Protein AF-0000000080636270 (afdb_homodimer)

Organism: Winmispira thermophila (strain ATCC 700085 / DSM 6578 / Z-1203) (NCBI:txid869211)

Radius of gyration: 31.7 Å; Cα contacts (8 Å, |Δi|>4): 1590; chains: 2; bounding box: 96×76×63 Å

Nearest PDB structures (foldseek):
  3a2k-assembly2_B  TM=5.995E-01  e=3.990E-30  Geobacillus kaustophilus
  2e89-assembly2_C  TM=8.353E-01  e=2.641E-21  Aquifex aeolicus
  1ni5-assembly1_A-2  TM=5.817E-01  e=5.070E-25  Escherichia coli
  6scy-assembly1_A  TM=7.954E-01  e=8.896E-12  Methanococcus maripaludis S2
  6scy-assembly1_B  TM=7.743E-01  e=2.478E-11  Methanococcus maripaludis S2

Structure (mmCIF, N/CA/C/O backbone):
data_AF-0000000080636270-model_v1
#
loop_
_entity.id
_entity.type
_entity.pdbx_description
1 polymer 'tRNA(Ile)-lysidine synthase'
#
loop_
_atom_site.group_PDB
_atom_site.id
_atom_site.type_symbol
_atom_site.label_atom_id
_atom_site.label_alt_id
_atom_site.label_comp_id
_atom_site.label_asym_id
_atom_site.label_entity_id
_atom_site.label_seq_id
_atom_site.pdbx_PDB_ins_code
_atom_site.Cartn_x
_atom_site.Cartn_y
_atom_site.Cartn_z
_atom_site.occupancy
_atom_site.B_iso_or_equiv
_atom_site.auth_seq_id
_atom_site.auth_comp_id
_atom_site.auth_asym_id
_atom_site.auth_atom_id
_atom_site.pdbx_PDB_model_num
ATOM 1 N N . MET A 1 1 ? 24.234 -8.148 -12.688 1 88.94 1 MET A N 1
ATOM 2 C CA . MET A 1 1 ? 23.109 -9.062 -12.578 1 88.94 1 MET A CA 1
ATOM 3 C C . MET A 1 1 ? 23.578 -10.453 -12.148 1 88.94 1 MET A C 1
ATOM 5 O O . MET A 1 1 ? 23.016 -11.031 -11.211 1 88.94 1 MET A O 1
ATOM 9 N N . LEU A 1 2 ? 24.672 -10.891 -12.711 1 91.38 2 LEU A N 1
ATOM 10 C CA . LEU A 1 2 ? 25.188 -12.227 -12.398 1 91.38 2 LEU A CA 1
ATOM 11 C C . LEU A 1 2 ? 25.562 -12.328 -10.93 1 91.38 2 LEU A C 1
ATOM 13 O O . LEU A 1 2 ? 25.312 -13.359 -10.297 1 91.38 2 LEU A O 1
ATOM 17 N N . GLU A 1 3 ? 26.094 -11.281 -10.414 1 89.56 3 GLU A N 1
ATOM 18 C CA . GLU A 1 3 ? 26.484 -11.25 -9.008 1 89.56 3 GLU A CA 1
ATOM 19 C C . GLU A 1 3 ? 25.25 -11.344 -8.102 1 89.56 3 GLU A C 1
ATOM 21 O O . GLU A 1 3 ? 25.281 -11.992 -7.055 1 89.56 3 GLU A O 1
ATOM 26 N N . LYS A 1 4 ? 24.266 -10.688 -8.508 1 91 4 LYS A N 1
ATOM 27 C CA . LYS A 1 4 ? 23.031 -10.727 -7.742 1 91 4 LYS A CA 1
ATOM 28 C C . LYS A 1 4 ? 22.438 -12.133 -7.723 1 91 4 LYS A C 1
ATOM 30 O O . LYS A 1 4 ? 21.969 -12.602 -6.684 1 91 4 LYS A O 1
ATOM 35 N N . VAL A 1 5 ? 22.484 -12.766 -8.844 1 93.5 5 VAL A N 1
ATOM 36 C CA . VAL A 1 5 ? 21.984 -14.133 -8.945 1 93.5 5 VAL A CA 1
ATOM 37 C C . VAL A 1 5 ? 22.844 -15.07 -8.102 1 93.5 5 VAL A C 1
ATOM 39 O O . VAL A 1 5 ? 22.328 -15.938 -7.398 1 93.5 5 VAL A O 1
ATOM 42 N N . TYR A 1 6 ? 24.125 -14.844 -8.156 1 91.62 6 TYR A N 1
ATOM 43 C CA . TYR A 1 6 ? 25.062 -15.656 -7.371 1 91.62 6 TYR A CA 1
ATOM 44 C C . TYR A 1 6 ? 24.797 -15.492 -5.879 1 91.62 6 TYR A C 1
ATOM 46 O O . TYR A 1 6 ? 24.734 -16.469 -5.141 1 91.62 6 TYR A O 1
ATOM 54 N N . THR A 1 7 ? 24.672 -14.25 -5.48 1 87.75 7 THR A N 1
ATOM 55 C CA . THR A 1 7 ? 24.422 -13.945 -4.074 1 87.75 7 THR A CA 1
ATOM 56 C C . THR A 1 7 ? 23.109 -14.555 -3.611 1 87.75 7 THR A C 1
ATOM 58 O O . THR A 1 7 ? 23 -15.016 -2.471 1 87.75 7 THR A O 1
ATOM 61 N N . PHE A 1 8 ? 22.125 -14.523 -4.453 1 90.19 8 PHE A N 1
ATOM 62 C CA . PHE A 1 8 ? 20.828 -15.125 -4.156 1 90.19 8 PHE A CA 1
ATOM 63 C C . PHE A 1 8 ? 20.984 -16.594 -3.801 1 90.19 8 PHE A C 1
ATOM 65 O O . PHE A 1 8 ? 20.484 -17.047 -2.775 1 90.19 8 PHE A O 1
ATOM 72 N N . PHE A 1 9 ? 21.688 -17.344 -4.551 1 90.12 9 PHE A N 1
ATOM 73 C CA . PHE A 1 9 ? 21.812 -18.781 -4.371 1 90.12 9 PHE A CA 1
ATOM 74 C C . PHE A 1 9 ? 22.75 -19.109 -3.213 1 90.12 9 PHE A C 1
ATOM 76 O O . PHE A 1 9 ? 22.578 -20.125 -2.545 1 90.12 9 PHE A O 1
ATOM 83 N N . LYS A 1 10 ? 23.672 -18.25 -2.967 1 84.94 10 LYS A N 1
ATOM 84 C CA . LYS A 1 10 ? 24.578 -18.453 -1.851 1 84.94 10 LYS A CA 1
ATOM 85 C C . LYS A 1 10 ? 23.859 -18.312 -0.513 1 84.94 10 LYS A C 1
ATOM 87 O O . LYS A 1 10 ? 24.234 -18.953 0.47 1 84.94 10 LYS A O 1
ATOM 92 N N . GLY A 1 11 ? 22.844 -17.5 -0.521 1 78.38 11 GLY A N 1
ATOM 93 C CA . GLY A 1 11 ? 22.078 -17.281 0.689 1 78.38 11 GLY A CA 1
ATOM 94 C C . GLY A 1 11 ? 21.109 -18.422 0.978 1 78.38 11 GLY A C 1
ATOM 95 O O . GLY A 1 11 ? 20.531 -18.484 2.064 1 78.38 11 GLY A O 1
ATOM 96 N N . PHE A 1 12 ? 21.062 -19.312 0.054 1 76.06 12 PHE A N 1
ATOM 97 C CA . PHE A 1 12 ? 20.109 -20.422 0.18 1 76.06 12 PHE A CA 1
ATOM 98 C C . PHE A 1 12 ? 20.859 -21.75 0.339 1 76.06 12 PHE A C 1
ATOM 100 O O . PHE A 1 12 ? 21.391 -22.281 -0.633 1 76.06 12 PHE A O 1
ATOM 107 N N . ASP A 1 13 ? 21.094 -22.234 1.457 1 66.44 13 ASP A N 1
ATOM 108 C CA . ASP A 1 13 ? 21.938 -23.375 1.782 1 66.44 13 ASP A CA 1
ATOM 109 C C . ASP A 1 13 ? 21.438 -24.641 1.106 1 66.44 13 ASP A C 1
ATOM 111 O O . ASP A 1 13 ? 22.219 -25.531 0.752 1 66.44 13 ASP A O 1
ATOM 115 N N . HIS A 1 14 ? 20.297 -24.75 0.669 1 73.75 14 HIS A N 1
ATOM 116 C CA . HIS A 1 14 ? 19.75 -26.062 0.293 1 73.75 14 HIS A CA 1
ATOM 117 C C . HIS A 1 14 ? 19.766 -26.25 -1.221 1 73.75 14 HIS A C 1
ATOM 119 O O . HIS A 1 14 ? 19.266 -27.25 -1.732 1 73.75 14 HIS A O 1
ATOM 125 N N . VAL A 1 15 ? 20.5 -25.422 -1.878 1 78.69 15 VAL A N 1
ATOM 126 C CA . VAL A 1 15 ? 20.359 -25.516 -3.326 1 78.69 15 VAL A CA 1
ATOM 127 C C . VAL A 1 15 ? 21.594 -26.188 -3.93 1 78.69 15 VAL A C 1
ATOM 129 O O . VAL A 1 15 ? 21.578 -26.609 -5.086 1 78.69 15 VAL A O 1
ATOM 132 N N . GLU A 1 16 ? 22.641 -26.391 -3.17 1 82.88 16 GLU A N 1
ATOM 133 C CA . GLU A 1 16 ? 23.844 -27.016 -3.715 1 82.88 16 GLU A CA 1
ATOM 134 C C . GLU A 1 16 ? 23.562 -28.453 -4.141 1 82.88 16 GLU A C 1
ATOM 136 O O . GLU A 1 16 ? 23.016 -29.25 -3.365 1 82.88 16 GLU A O 1
ATOM 141 N N . GLY A 1 17 ? 23.906 -28.734 -5.312 1 87.5 17 GLY A N 1
ATOM 142 C CA . GLY A 1 17 ? 23.703 -30.078 -5.852 1 87.5 17 GLY A CA 1
ATOM 143 C C . GLY A 1 17 ? 22.281 -30.328 -6.324 1 87.5 17 GLY A C 1
ATOM 144 O O . GLY A 1 17 ? 21.953 -31.438 -6.746 1 87.5 17 GLY A O 1
ATOM 145 N N . ALA A 1 18 ? 21.5 -29.359 -6.375 1 93.88 18 ALA A N 1
ATOM 146 C CA . ALA A 1 18 ? 20.078 -29.5 -6.703 1 93.88 18 ALA A CA 1
ATOM 147 C C . ALA A 1 18 ? 19.859 -29.469 -8.211 1 93.88 18 ALA A C 1
ATOM 149 O O . ALA A 1 18 ? 20.703 -28.969 -8.961 1 93.88 18 ALA A O 1
ATOM 150 N N . VAL A 1 19 ? 18.828 -30.109 -8.609 1 97.12 19 VAL A N 1
ATOM 151 C CA . VAL A 1 19 ? 18.344 -29.984 -9.977 1 97.12 19 VAL A CA 1
ATOM 152 C C . VAL A 1 19 ? 17.328 -28.844 -10.07 1 97.12 19 VAL A C 1
ATOM 154 O O . VAL A 1 19 ? 16.281 -28.875 -9.406 1 97.12 19 VAL A O 1
ATOM 157 N N . VAL A 1 20 ? 17.672 -27.891 -10.867 1 97.56 20 VAL A N 1
ATOM 158 C CA . VAL A 1 20 ? 16.812 -26.703 -10.977 1 97.56 20 VAL A CA 1
ATOM 159 C C . VAL A 1 20 ? 16.125 -26.688 -12.344 1 97.56 20 VAL A C 1
ATOM 161 O O . VAL A 1 20 ? 16.797 -26.688 -13.383 1 97.56 20 VAL A O 1
ATOM 164 N N . LEU A 1 21 ? 14.82 -26.719 -12.312 1 98.38 21 LEU A N 1
ATOM 165 C CA . LEU A 1 21 ? 14.023 -26.484 -13.516 1 98.38 21 LEU A CA 1
ATOM 166 C C . LEU A 1 21 ? 13.914 -25 -13.828 1 98.38 21 LEU A C 1
ATOM 168 O O . LEU A 1 21 ? 13.344 -24.234 -13.047 1 98.38 21 LEU A O 1
ATOM 172 N N . VAL A 1 22 ? 14.406 -24.562 -14.961 1 98.38 22 VAL A N 1
ATOM 173 C CA . VAL A 1 22 ? 14.383 -23.156 -15.32 1 98.38 22 VAL A CA 1
ATOM 174 C C . VAL A 1 22 ? 13.234 -22.891 -16.281 1 98.38 22 VAL A C 1
ATOM 176 O O . VAL A 1 22 ? 13.25 -23.344 -17.422 1 98.38 22 VAL A O 1
ATOM 179 N N . ALA A 1 23 ? 12.281 -22.141 -15.805 1 97.88 23 ALA A N 1
ATOM 180 C CA . ALA A 1 23 ? 11.172 -21.766 -16.688 1 97.88 23 ALA A CA 1
ATOM 181 C C . ALA A 1 23 ? 11.617 -20.75 -17.719 1 97.88 23 ALA A C 1
ATOM 183 O O . ALA A 1 23 ? 12.078 -19.656 -17.375 1 97.88 23 ALA A O 1
ATOM 184 N N . CYS A 1 24 ? 11.492 -21.109 -18.969 1 95.88 24 CYS A N 1
ATOM 185 C CA . CYS A 1 24 ? 11.977 -20.266 -20.047 1 95.88 24 CYS A CA 1
ATOM 186 C C . CYS A 1 24 ? 10.891 -20.031 -21.094 1 95.88 24 CYS A C 1
ATOM 188 O O . CYS A 1 24 ? 10.477 -20.969 -21.781 1 95.88 24 CYS A O 1
ATOM 190 N N . SER A 1 25 ? 10.484 -18.766 -21.203 1 92.06 25 SER A N 1
ATOM 191 C CA . SER A 1 25 ? 9.445 -18.422 -22.172 1 92.06 25 SER A CA 1
ATOM 192 C C . SER A 1 25 ? 10.047 -17.828 -23.438 1 92.06 25 SER A C 1
ATOM 194 O O . SER A 1 25 ? 9.336 -17.578 -24.422 1 92.06 25 SER A O 1
ATOM 196 N N . GLY A 1 26 ? 11.344 -17.594 -23.422 1 91.94 26 GLY A N 1
ATOM 197 C CA . GLY A 1 26 ? 12 -17 -24.578 1 91.94 26 GLY A CA 1
ATOM 198 C C . GLY A 1 26 ? 12.07 -15.484 -24.5 1 91.94 26 GLY A C 1
ATOM 199 O O . GLY A 1 26 ? 12.75 -14.852 -25.297 1 91.94 26 GLY A O 1
ATOM 200 N N . GLY A 1 27 ? 11.375 -14.914 -23.547 1 93.19 27 GLY A N 1
ATOM 201 C CA . GLY A 1 27 ? 11.469 -13.477 -23.344 1 93.19 27 GLY A CA 1
ATOM 202 C C . GLY A 1 27 ? 12.781 -13.055 -22.719 1 93.19 27 GLY A C 1
ATOM 203 O O . GLY A 1 27 ? 13.617 -13.891 -22.375 1 93.19 27 GLY A O 1
ATOM 204 N N . PRO A 1 28 ? 12.969 -11.773 -22.547 1 94.69 28 PRO A N 1
ATOM 205 C CA . PRO A 1 28 ? 14.25 -11.273 -22.047 1 94.69 28 PRO A CA 1
ATOM 206 C C . PRO A 1 28 ? 14.555 -11.75 -20.625 1 94.69 28 PRO A C 1
ATOM 208 O O . PRO A 1 28 ? 15.68 -12.156 -20.328 1 94.69 28 PRO A O 1
ATOM 211 N N . ASP A 1 29 ? 13.555 -11.82 -19.781 1 95.56 29 ASP A N 1
ATOM 212 C CA . ASP A 1 29 ? 13.781 -12.172 -18.391 1 95.56 29 ASP A CA 1
ATOM 213 C C . ASP A 1 29 ? 14.125 -13.648 -18.234 1 95.56 29 ASP A C 1
ATOM 215 O O . ASP A 1 29 ? 15.086 -14.008 -17.547 1 95.56 29 ASP A O 1
ATOM 219 N N . SER A 1 30 ? 13.352 -14.477 -18.891 1 96.62 30 SER A N 1
ATOM 220 C CA . SER A 1 30 ? 13.586 -15.914 -18.781 1 96.62 30 SER A CA 1
ATOM 221 C C . SER A 1 30 ? 14.891 -16.312 -19.453 1 96.62 30 SER A C 1
ATOM 223 O O . SER A 1 30 ? 15.609 -17.188 -18.969 1 96.62 30 SER A O 1
ATOM 225 N N . THR A 1 31 ? 15.195 -15.656 -20.562 1 96.94 31 THR A N 1
ATOM 226 C CA . THR A 1 31 ? 16.453 -15.922 -21.266 1 96.94 31 THR A CA 1
ATOM 227 C C . THR A 1 31 ? 17.641 -15.523 -20.422 1 96.94 31 THR A C 1
ATOM 229 O O . THR A 1 31 ? 18.625 -16.25 -20.328 1 96.94 31 THR A O 1
ATOM 232 N N . ALA A 1 32 ? 17.5 -14.344 -19.812 1 97.25 32 ALA A N 1
ATOM 233 C CA . ALA A 1 32 ? 18.578 -13.867 -18.938 1 97.25 32 ALA A CA 1
ATOM 234 C C . ALA A 1 32 ? 18.766 -14.805 -17.75 1 97.25 32 ALA A C 1
ATOM 236 O O . ALA A 1 32 ? 19.906 -15.078 -17.344 1 97.25 32 ALA A O 1
ATOM 237 N N . LEU A 1 33 ? 17.688 -15.258 -17.219 1 97.88 33 LEU A N 1
ATOM 238 C CA . LEU A 1 33 ? 17.75 -16.188 -16.094 1 97.88 33 LEU A CA 1
ATOM 239 C C . LEU A 1 33 ? 18.469 -17.469 -16.469 1 97.88 33 LEU A C 1
ATOM 241 O O . LEU A 1 33 ? 19.375 -17.906 -15.773 1 97.88 33 LEU A O 1
ATOM 245 N N . LEU A 1 34 ? 18.031 -18.078 -17.562 1 97.69 34 LEU A N 1
ATOM 246 C CA . LEU A 1 34 ? 18.625 -19.344 -18.016 1 97.69 34 LEU A CA 1
ATOM 247 C C . LEU A 1 34 ? 20.125 -19.188 -18.234 1 97.69 34 LEU A C 1
ATOM 249 O O . LEU A 1 34 ? 20.906 -20.031 -17.781 1 97.69 34 LEU A O 1
ATOM 253 N N . HIS A 1 35 ? 20.469 -18.125 -18.875 1 97.31 35 HIS A N 1
ATOM 254 C CA . HIS A 1 35 ? 21.875 -17.938 -19.203 1 97.31 35 HIS A CA 1
ATOM 255 C C . HIS A 1 35 ? 22.688 -17.688 -17.938 1 97.31 35 HIS A C 1
ATOM 257 O O . HIS A 1 35 ? 23.812 -18.188 -17.812 1 97.31 35 HIS A O 1
ATOM 263 N N . SER A 1 36 ? 22.188 -16.875 -17.047 1 97 36 SER A N 1
ATOM 264 C CA . SER A 1 36 ? 22.891 -16.594 -15.797 1 97 36 SER A CA 1
ATOM 265 C C . SER A 1 36 ? 23.141 -17.875 -15.016 1 97 36 SER A C 1
ATOM 267 O O . SER A 1 36 ? 24.25 -18.094 -14.516 1 97 36 SER A O 1
ATOM 269 N N . LEU A 1 37 ? 22.125 -18.703 -14.953 1 97 37 LEU A N 1
ATOM 270 C CA . LEU A 1 37 ? 22.25 -19.953 -14.211 1 97 37 LEU A CA 1
ATOM 271 C C . LEU A 1 37 ? 23.203 -20.906 -14.922 1 97 37 LEU A C 1
ATOM 273 O O . LEU A 1 37 ? 23.953 -21.656 -14.273 1 97 37 LEU A O 1
ATOM 277 N N . PHE A 1 38 ? 23.125 -20.891 -16.203 1 97.12 38 PHE A N 1
ATOM 278 C CA . PHE A 1 38 ? 24.047 -21.719 -16.984 1 97.12 38 PHE A CA 1
ATOM 279 C C . PHE A 1 38 ? 25.484 -21.344 -16.688 1 97.12 38 PHE A C 1
ATOM 281 O O . PHE A 1 38 ? 26.328 -22.234 -16.5 1 97.12 38 PHE A O 1
ATOM 288 N N . LEU A 1 39 ? 25.75 -20.047 -16.672 1 95.81 39 LEU A N 1
ATOM 289 C CA . LEU A 1 39 ? 27.109 -19.578 -16.422 1 95.81 39 LEU A CA 1
ATOM 290 C C . LEU A 1 39 ? 27.547 -19.938 -15.016 1 95.81 39 LEU A C 1
ATOM 292 O O . LEU A 1 39 ? 28.734 -20.188 -14.781 1 95.81 39 LEU A O 1
ATOM 296 N N . LEU A 1 40 ? 26.625 -20.016 -14.125 1 94.56 40 LEU A N 1
ATOM 297 C CA . LEU A 1 40 ? 26.953 -20.188 -12.711 1 94.56 40 LEU A CA 1
ATOM 298 C C . LEU A 1 40 ? 26.812 -21.641 -12.289 1 94.56 40 LEU A C 1
ATOM 300 O O . LEU A 1 40 ? 27.156 -22 -11.164 1 94.56 40 LEU A O 1
ATOM 304 N N . ARG A 1 41 ? 26.359 -22.531 -13.125 1 94.62 41 ARG A N 1
ATOM 305 C CA . ARG A 1 41 ? 25.938 -23.875 -12.75 1 94.62 41 ARG A CA 1
ATOM 306 C C . ARG A 1 41 ? 27.094 -24.656 -12.133 1 94.62 41 ARG A C 1
ATOM 308 O O . ARG A 1 41 ? 26.891 -25.406 -11.18 1 94.62 41 ARG A O 1
ATOM 315 N N . GLN A 1 42 ? 28.312 -24.469 -12.617 1 93.56 42 GLN A N 1
ATOM 316 C CA . GLN A 1 42 ? 29.453 -25.188 -12.086 1 93.56 42 GLN A CA 1
ATOM 317 C C . GLN A 1 42 ? 29.844 -24.656 -10.711 1 93.56 42 GLN A C 1
ATOM 319 O O . GLN A 1 42 ? 30.078 -25.438 -9.781 1 93.56 42 GLN A O 1
ATOM 324 N N . ARG A 1 43 ? 29.859 -23.359 -10.625 1 90.31 43 ARG A N 1
ATOM 325 C CA . ARG A 1 43 ? 30.234 -22.719 -9.367 1 90.31 43 ARG A CA 1
ATOM 326 C C . ARG A 1 43 ? 29.219 -23.047 -8.273 1 90.31 43 ARG A C 1
ATOM 328 O O . ARG A 1 43 ? 29.578 -23.156 -7.098 1 90.31 43 ARG A O 1
ATOM 335 N N . LEU A 1 44 ? 28.031 -23.234 -8.656 1 92.12 44 LEU A N 1
ATOM 336 C CA . LEU A 1 44 ? 26.953 -23.469 -7.695 1 92.12 44 LEU A CA 1
ATOM 337 C C . LEU A 1 44 ? 26.625 -24.953 -7.609 1 92.12 44 LEU A C 1
ATOM 339 O O . LEU A 1 44 ? 25.781 -25.359 -6.801 1 92.12 44 LEU A O 1
ATOM 343 N N . ASN A 1 45 ? 27.281 -25.781 -8.406 1 93.19 45 ASN A N 1
ATOM 344 C CA . ASN A 1 45 ? 27.016 -27.219 -8.484 1 93.19 45 ASN A CA 1
ATOM 345 C C . ASN A 1 45 ? 25.531 -27.5 -8.734 1 93.19 45 ASN A C 1
ATOM 347 O O . ASN A 1 45 ? 24.906 -28.25 -7.98 1 93.19 45 ASN A O 1
ATOM 351 N N . LEU A 1 46 ? 25.016 -26.922 -9.781 1 94.94 46 LEU A N 1
ATOM 352 C CA . LEU A 1 46 ? 23.625 -27.078 -10.148 1 94.94 46 LEU A CA 1
ATOM 353 C C . LEU A 1 46 ? 23.484 -27.906 -11.422 1 94.94 46 LEU A C 1
ATOM 355 O O . LEU A 1 46 ? 24.328 -27.844 -12.312 1 94.94 46 LEU A O 1
ATOM 359 N N . THR A 1 47 ? 22.484 -28.688 -11.43 1 96.88 47 THR A N 1
ATOM 360 C CA . THR A 1 47 ? 22.016 -29.297 -12.672 1 96.88 47 THR A CA 1
ATOM 361 C C . THR A 1 47 ? 20.781 -28.547 -13.188 1 96.88 47 THR A C 1
ATOM 363 O O . THR A 1 47 ? 19.828 -28.312 -12.445 1 96.88 47 THR A O 1
ATOM 366 N N . LEU A 1 48 ? 20.844 -28.219 -14.445 1 97.81 48 LEU A N 1
ATOM 367 C CA . LEU A 1 48 ? 19.781 -27.375 -14.992 1 97.81 48 LEU A CA 1
ATOM 368 C C . LEU A 1 48 ? 18.938 -28.141 -16.016 1 97.81 48 LEU A C 1
ATOM 370 O O . LEU A 1 48 ? 19.484 -28.938 -16.781 1 97.81 48 LEU A O 1
ATOM 374 N N . LYS A 1 49 ? 17.703 -27.953 -15.992 1 98.31 49 LYS A N 1
ATOM 375 C CA . LYS A 1 49 ? 16.766 -28.375 -17.031 1 98.31 49 LYS A CA 1
ATOM 376 C C . LYS A 1 49 ? 15.852 -27.234 -17.453 1 98.31 49 LYS A C 1
ATOM 378 O O . LYS A 1 49 ? 15.461 -26.406 -16.625 1 98.31 49 LYS A O 1
ATOM 383 N N . VAL A 1 50 ? 15.539 -27.172 -18.734 1 98.25 50 VAL A N 1
ATOM 384 C CA . VAL A 1 50 ? 14.688 -26.109 -19.25 1 98.25 50 VAL A CA 1
ATOM 385 C C . VAL A 1 50 ? 13.234 -26.578 -19.266 1 98.25 50 VAL A C 1
ATOM 387 O O . VAL A 1 50 ? 12.945 -27.719 -19.625 1 98.25 50 VAL A O 1
ATOM 390 N N . VAL A 1 51 ? 12.352 -25.75 -18.797 1 98.06 51 VAL A N 1
ATOM 391 C CA . VAL A 1 51 ? 10.922 -26.047 -18.844 1 98.06 51 VAL A CA 1
ATOM 392 C C . VAL A 1 51 ? 10.195 -24.969 -19.641 1 98.06 51 VAL A C 1
ATOM 394 O O . VAL A 1 51 ? 10.367 -23.781 -19.375 1 98.06 51 VAL A O 1
ATOM 397 N N . TYR A 1 52 ? 9.406 -25.422 -20.578 1 96.75 52 TYR A N 1
ATOM 398 C CA . TYR A 1 52 ? 8.68 -24.516 -21.469 1 96.75 52 TYR A CA 1
ATOM 399 C C . TYR A 1 52 ? 7.227 -24.938 -21.625 1 96.75 52 TYR A C 1
ATOM 401 O O . TYR A 1 52 ? 6.945 -26.109 -21.891 1 96.75 52 TYR A O 1
ATOM 409 N N . LEU A 1 53 ? 6.328 -23.984 -21.359 1 95.31 53 LEU A N 1
ATOM 410 C CA . LEU A 1 53 ? 4.902 -24.219 -21.562 1 95.31 53 LEU A CA 1
ATOM 411 C C . LEU A 1 53 ? 4.344 -23.297 -22.641 1 95.31 53 LEU A C 1
ATOM 413 O O . LEU A 1 53 ? 4.473 -22.062 -22.547 1 95.31 53 LEU A O 1
ATOM 417 N N . ASP A 1 54 ? 3.803 -23.859 -23.641 1 93.25 54 ASP A N 1
ATOM 418 C CA . ASP A 1 54 ? 3.041 -23.125 -24.656 1 93.25 54 ASP A CA 1
ATOM 419 C C . ASP A 1 54 ? 1.57 -23.016 -24.266 1 93.25 54 ASP A C 1
ATOM 421 O O . ASP A 1 54 ? 0.824 -24 -24.344 1 93.25 54 ASP A O 1
ATOM 425 N N . HIS A 1 55 ? 1.161 -21.828 -23.953 1 90.06 55 HIS A N 1
ATOM 426 C CA . HIS A 1 55 ? -0.178 -21.609 -23.422 1 90.06 55 HIS A CA 1
ATOM 427 C C . HIS A 1 55 ? -1.233 -21.719 -24.516 1 90.06 55 HIS A C 1
ATOM 429 O O . HIS A 1 55 ? -2.43 -21.797 -24.234 1 90.06 55 HIS A O 1
ATOM 435 N N . GLY A 1 56 ? -0.775 -21.578 -25.766 1 87.31 56 GLY A N 1
ATOM 436 C CA . GLY A 1 56 ? -1.698 -21.734 -26.875 1 87.31 56 GLY A CA 1
ATOM 437 C C . GLY A 1 56 ? -2.578 -20.516 -27.094 1 87.31 56 GLY A C 1
ATOM 438 O O . GLY A 1 56 ? -3.691 -20.641 -27.609 1 87.31 56 GLY A O 1
ATOM 439 N N . ILE A 1 57 ? -2.176 -19.438 -26.641 1 83.94 57 ILE A N 1
ATOM 440 C CA . ILE A 1 57 ? -3.006 -18.234 -26.688 1 83.94 57 ILE A CA 1
ATOM 441 C C . ILE A 1 57 ? -2.652 -17.406 -27.922 1 83.94 57 ILE A C 1
ATOM 443 O O . ILE A 1 57 ? -3.541 -16.922 -28.625 1 83.94 57 ILE A O 1
ATOM 447 N N . ARG A 1 58 ? -1.383 -17.266 -28.297 1 83.19 58 ARG A N 1
ATOM 448 C CA . ARG A 1 58 ? -0.92 -16.438 -29.406 1 83.19 58 ARG A CA 1
ATOM 449 C C . ARG A 1 58 ? -1.018 -17.188 -30.734 1 83.19 58 ARG A C 1
ATOM 451 O O . ARG A 1 58 ? -1.275 -18.391 -30.75 1 83.19 58 ARG A O 1
ATOM 458 N N . PRO A 1 59 ? -0.83 -16.453 -31.828 1 84.5 59 PRO A N 1
ATOM 459 C CA . PRO A 1 59 ? -0.874 -17.125 -33.125 1 84.5 59 PRO A CA 1
ATOM 460 C C . PRO A 1 59 ? 0.179 -18.219 -33.281 1 84.5 59 PRO A C 1
ATOM 462 O O . PRO A 1 59 ? 1.271 -18.109 -32.719 1 84.5 59 PRO A O 1
ATOM 465 N N . ARG A 1 60 ? -0.124 -19.188 -34.062 1 86.06 60 ARG A N 1
ATOM 466 C CA . ARG A 1 60 ? 0.707 -20.375 -34.219 1 86.06 60 ARG A CA 1
ATOM 467 C C . ARG A 1 60 ? 2.111 -20 -34.688 1 86.06 60 ARG A C 1
ATOM 469 O O . ARG A 1 60 ? 3.096 -20.609 -34.25 1 86.06 60 ARG A O 1
ATOM 476 N N . SER A 1 61 ? 2.23 -19.062 -35.562 1 87.62 61 SER A N 1
ATOM 477 C CA . SER A 1 61 ? 3.529 -18.656 -36.094 1 87.62 61 SER A CA 1
ATOM 478 C C . SER A 1 61 ? 4.441 -18.156 -34.969 1 87.62 61 SER A C 1
ATOM 480 O O . SER A 1 61 ? 5.629 -18.469 -34.938 1 87.62 61 SER A O 1
ATOM 482 N N . GLU A 1 62 ? 3.896 -17.391 -34.125 1 87.69 62 GLU A N 1
ATOM 483 C CA . GLU A 1 62 ? 4.66 -16.844 -33 1 87.69 62 GLU A CA 1
ATOM 484 C C . GLU A 1 62 ? 5.027 -17.938 -32 1 87.69 62 GLU A C 1
ATOM 486 O O . GLU A 1 62 ? 6.129 -17.922 -31.453 1 87.69 62 GLU A O 1
ATOM 491 N N . ARG A 1 63 ? 4.117 -18.828 -31.844 1 89.81 63 ARG A N 1
ATOM 492 C CA . ARG A 1 63 ? 4.352 -19.922 -30.906 1 89.81 63 ARG A CA 1
ATOM 493 C C . ARG A 1 63 ? 5.453 -20.844 -31.406 1 89.81 63 ARG A C 1
ATOM 495 O O . ARG A 1 63 ? 6.285 -21.312 -30.625 1 89.81 63 ARG A O 1
ATOM 502 N N . ASP A 1 64 ? 5.402 -21.078 -32.656 1 91.38 64 ASP A N 1
ATOM 503 C CA . ASP A 1 64 ? 6.426 -21.938 -33.25 1 91.38 64 ASP A CA 1
ATOM 504 C C . ASP A 1 64 ? 7.805 -21.281 -33.156 1 91.38 64 ASP A C 1
ATOM 506 O O . ASP A 1 64 ? 8.805 -21.969 -32.938 1 91.38 64 ASP A O 1
ATOM 510 N N . GLN A 1 65 ? 7.824 -20.047 -33.406 1 91.5 65 GLN A N 1
ATOM 511 C CA . GLN A 1 65 ? 9.086 -19.328 -33.281 1 91.5 65 GLN A CA 1
ATOM 512 C C . GLN A 1 65 ? 9.617 -19.391 -31.844 1 91.5 65 GLN A C 1
ATOM 514 O O . GLN A 1 65 ? 10.82 -19.562 -31.625 1 91.5 65 GLN A O 1
ATOM 519 N N . GLU A 1 66 ? 8.758 -19.172 -30.938 1 92.38 66 GLU A N 1
ATOM 520 C CA . GLU A 1 66 ? 9.125 -19.25 -29.531 1 92.38 66 GLU A CA 1
ATOM 521 C C . GLU A 1 66 ? 9.672 -20.625 -29.156 1 92.38 66 GLU A C 1
ATOM 523 O O . GLU A 1 66 ? 10.695 -20.734 -28.484 1 92.38 66 GLU A O 1
ATOM 528 N N . TYR A 1 67 ? 8.953 -21.594 -29.594 1 93.31 67 TYR A N 1
ATOM 529 C CA . TYR A 1 67 ? 9.375 -22.969 -29.359 1 93.31 67 TYR A CA 1
ATOM 530 C C . TYR A 1 67 ? 10.773 -23.219 -29.906 1 93.31 67 TYR A C 1
ATOM 532 O O . TYR A 1 67 ? 11.641 -23.75 -29.219 1 93.31 67 TYR A O 1
ATOM 540 N N . ARG A 1 68 ? 10.984 -22.844 -31.109 1 95.06 68 ARG A N 1
ATOM 541 C CA . ARG A 1 68 ? 12.273 -23.047 -31.766 1 95.06 68 ARG A CA 1
ATOM 542 C C . ARG A 1 68 ? 13.383 -22.297 -31.031 1 95.06 68 ARG A C 1
ATOM 544 O O . ARG A 1 68 ? 14.492 -22.812 -30.891 1 95.06 68 ARG A O 1
ATOM 551 N N . PHE A 1 69 ? 13.031 -21.156 -30.688 1 95.25 69 PHE A N 1
ATOM 552 C CA . PHE A 1 69 ? 14.016 -20.328 -30 1 95.25 69 PHE A CA 1
ATOM 553 C C . PHE A 1 69 ? 14.43 -20.953 -28.672 1 95.25 69 PHE A C 1
ATOM 555 O O . PHE A 1 69 ? 15.617 -21.094 -28.391 1 95.25 69 PHE A O 1
ATOM 562 N N . VAL A 1 70 ? 13.477 -21.359 -27.875 1 95.88 70 VAL A N 1
ATOM 563 C CA . VAL A 1 70 ? 13.742 -21.938 -26.562 1 95.88 70 VAL A CA 1
ATOM 564 C C . VAL A 1 70 ? 14.492 -23.25 -26.719 1 95.88 70 VAL A C 1
ATOM 566 O O . VAL A 1 70 ? 15.422 -23.547 -25.969 1 95.88 70 VAL A O 1
ATOM 569 N N . MET A 1 71 ? 14.086 -24.016 -27.688 1 95.38 71 MET A N 1
ATOM 570 C CA . MET A 1 71 ? 14.758 -25.297 -27.938 1 95.38 71 MET A CA 1
ATOM 571 C C . MET A 1 71 ? 16.203 -25.062 -28.359 1 95.38 71 MET A C 1
ATOM 573 O O . MET A 1 71 ? 17.094 -25.812 -27.938 1 95.38 71 MET A O 1
ATOM 577 N N . SER A 1 72 ? 16.375 -24.094 -29.141 1 95.94 72 SER A N 1
ATOM 578 C CA . SER A 1 72 ? 17.734 -23.781 -29.562 1 95.94 72 SER A CA 1
ATOM 579 C C . SER A 1 72 ? 18.594 -23.375 -28.375 1 95.94 72 SER A C 1
ATOM 581 O O . SER A 1 72 ? 19.766 -23.75 -28.297 1 95.94 72 SER A O 1
ATOM 583 N N . LEU A 1 73 ? 18.016 -22.547 -27.516 1 95.19 73 LEU A N 1
ATOM 584 C CA . LEU A 1 73 ? 18.734 -22.125 -26.312 1 95.19 73 LEU A CA 1
ATOM 585 C C . LEU A 1 73 ? 19.156 -23.328 -25.469 1 95.19 73 LEU A C 1
ATOM 587 O O . LEU A 1 73 ? 20.266 -23.375 -24.953 1 95.19 73 LEU A O 1
ATOM 591 N N . ALA A 1 74 ? 18.297 -24.281 -25.328 1 96.5 74 ALA A N 1
ATOM 592 C CA . ALA A 1 74 ? 18.562 -25.469 -24.531 1 96.5 74 ALA A CA 1
ATOM 593 C C . ALA A 1 74 ? 19.594 -26.359 -25.203 1 96.5 74 ALA A C 1
ATOM 595 O O . ALA A 1 74 ? 20.531 -26.844 -24.562 1 96.5 74 ALA A O 1
ATOM 596 N N . GLU A 1 75 ? 19.438 -26.578 -26.469 1 95.81 75 GLU A N 1
ATOM 597 C CA . GLU A 1 75 ? 20.281 -27.484 -27.234 1 95.81 75 GLU A CA 1
ATOM 598 C C . GLU A 1 75 ? 21.703 -26.969 -27.312 1 95.81 75 GLU A C 1
ATOM 600 O O . GLU A 1 75 ? 22.656 -27.75 -27.172 1 95.81 75 GLU A O 1
ATOM 605 N N . THR A 1 76 ? 21.797 -25.734 -27.562 1 94.88 76 THR A N 1
ATOM 606 C CA . THR A 1 76 ? 23.125 -25.141 -27.688 1 94.88 76 THR A CA 1
ATOM 607 C C . THR A 1 76 ? 23.891 -25.25 -26.375 1 94.88 76 THR A C 1
ATOM 609 O O . THR A 1 76 ? 25.125 -25.234 -26.359 1 94.88 76 THR A O 1
ATOM 612 N N . ARG A 1 77 ? 23.234 -25.453 -25.297 1 94.94 77 ARG A N 1
ATOM 613 C CA . ARG A 1 77 ? 23.844 -25.531 -23.984 1 94.94 77 ARG A CA 1
ATOM 614 C C . ARG A 1 77 ? 23.812 -26.953 -23.438 1 94.94 77 ARG A C 1
ATOM 616 O O . ARG A 1 77 ? 24.219 -27.203 -22.312 1 94.94 77 ARG A O 1
ATOM 623 N N . ASP A 1 78 ? 23.297 -27.844 -24.219 1 96.19 78 ASP A N 1
ATOM 624 C CA . ASP A 1 78 ? 23.172 -29.25 -23.875 1 96.19 78 ASP A CA 1
ATOM 625 C C . ASP A 1 78 ? 22.359 -29.438 -22.594 1 96.19 78 ASP A C 1
ATOM 627 O O . ASP A 1 78 ? 22.797 -30.125 -21.656 1 96.19 78 ASP A O 1
ATOM 631 N N . LEU A 1 79 ? 21.344 -28.75 -22.531 1 97.5 79 LEU A N 1
ATOM 632 C CA . LEU A 1 79 ? 20.453 -28.859 -21.375 1 97.5 79 LEU A CA 1
ATOM 633 C C . LEU A 1 79 ? 19.203 -29.656 -21.734 1 97.5 79 LEU A C 1
ATOM 635 O O . LEU A 1 79 ? 18.578 -29.422 -22.766 1 97.5 79 LEU A O 1
ATOM 639 N N . PRO A 1 80 ? 18.828 -30.625 -20.859 1 97.5 80 PRO A N 1
ATOM 640 C CA . PRO A 1 80 ? 17.547 -31.297 -21.078 1 97.5 80 PRO A CA 1
ATOM 641 C C . PRO A 1 80 ? 16.359 -30.328 -20.969 1 97.5 80 PRO A C 1
ATOM 643 O O . PRO A 1 80 ? 16.453 -29.312 -20.297 1 97.5 80 PRO A O 1
ATOM 646 N N . SER A 1 81 ? 15.32 -30.688 -21.688 1 96.88 81 SER A N 1
ATOM 647 C CA . SER A 1 81 ? 14.164 -29.797 -21.703 1 96.88 81 SER A CA 1
ATOM 648 C C . SER A 1 81 ? 12.859 -30.562 -21.516 1 96.88 81 SER A C 1
ATOM 650 O O . SER A 1 81 ? 12.766 -31.719 -21.891 1 96.88 81 SER A O 1
ATOM 652 N N . HIS A 1 82 ? 11.938 -30 -20.797 1 97.19 82 HIS A N 1
ATOM 653 C CA . HIS A 1 82 ? 10.547 -30.438 -20.688 1 97.19 82 HIS A CA 1
ATOM 654 C C . HIS A 1 82 ? 9.594 -29.438 -21.344 1 97.19 82 HIS A C 1
ATOM 656 O O . HIS A 1 82 ? 9.57 -28.266 -20.969 1 97.19 82 HIS A O 1
ATOM 662 N N . ILE A 1 83 ? 8.805 -29.969 -22.281 1 95.38 83 ILE A N 1
ATOM 663 C CA . ILE A 1 83 ? 7.926 -29.094 -23.047 1 95.38 83 ILE A CA 1
ATOM 664 C C . ILE A 1 83 ? 6.48 -29.578 -22.922 1 95.38 83 ILE A C 1
ATOM 666 O O . ILE A 1 83 ? 6.211 -30.781 -22.984 1 95.38 83 ILE A O 1
ATOM 670 N N . LYS A 1 84 ? 5.609 -28.656 -22.656 1 95.12 84 LYS A N 1
ATOM 671 C CA . LYS A 1 84 ? 4.176 -28.906 -22.703 1 95.12 84 LYS A CA 1
ATOM 672 C C . LYS A 1 84 ? 3.453 -27.906 -23.578 1 95.12 84 LYS A C 1
ATOM 674 O O . LYS A 1 84 ? 3.678 -26.688 -23.469 1 95.12 84 LYS A O 1
ATOM 679 N N . ARG A 1 85 ? 2.664 -28.406 -24.516 1 92.88 85 ARG A N 1
ATOM 680 C CA . ARG A 1 85 ? 1.864 -27.547 -25.391 1 92.88 85 ARG A CA 1
ATOM 681 C C . ARG A 1 85 ? 0.375 -27.734 -25.109 1 92.88 85 ARG A C 1
ATOM 683 O O . ARG A 1 85 ? -0.157 -28.828 -25.25 1 92.88 85 ARG A O 1
ATOM 690 N N . LEU A 1 86 ? -0.233 -26.688 -24.766 1 92.44 86 LEU A N 1
ATOM 691 C CA . LEU A 1 86 ? -1.676 -26.734 -24.547 1 92.44 86 LEU A CA 1
ATOM 692 C C . LEU A 1 86 ? -2.424 -26.516 -25.859 1 92.44 86 LEU A C 1
ATOM 694 O O . LEU A 1 86 ? -1.964 -25.766 -26.734 1 92.44 86 LEU A O 1
ATOM 698 N N . PRO A 1 87 ? -3.576 -27.156 -25.953 1 88.12 87 PRO A N 1
ATOM 699 C CA . PRO A 1 87 ? -4.363 -26.953 -27.156 1 88.12 87 PRO A CA 1
ATOM 700 C C . PRO A 1 87 ? -4.828 -25.5 -27.328 1 88.12 87 PRO A C 1
ATOM 702 O O . PRO A 1 87 ? -5.074 -24.812 -26.328 1 88.12 87 PRO A O 1
ATOM 705 N N . GLU A 1 88 ? -4.887 -25.094 -28.625 1 86.56 88 GLU A N 1
ATOM 706 C CA . GLU A 1 88 ? -5.387 -23.766 -28.906 1 86.56 88 GLU A CA 1
ATOM 707 C C . GLU A 1 88 ? -6.773 -23.547 -28.312 1 86.56 88 GLU A C 1
ATOM 709 O O . GLU A 1 88 ? -7.641 -24.422 -28.406 1 86.56 88 GLU A O 1
ATOM 714 N N . GLY A 1 89 ? -6.969 -22.453 -27.625 1 84.88 89 GLY A N 1
ATOM 715 C CA . GLY A 1 89 ? -8.266 -22.109 -27.062 1 84.88 89 GLY A CA 1
ATOM 716 C C . GLY A 1 89 ? -8.484 -22.703 -25.672 1 84.88 89 GLY A C 1
ATOM 717 O O . GLY A 1 89 ? -9.445 -22.359 -25 1 84.88 89 GLY A O 1
ATOM 718 N N . TRP A 1 90 ? -7.605 -23.547 -25.312 1 86.56 90 TRP A N 1
ATOM 719 C CA . TRP A 1 90 ? -7.75 -24.234 -24.031 1 86.56 90 TRP A CA 1
ATOM 720 C C . TRP A 1 90 ? -7.855 -23.234 -22.891 1 86.56 90 TRP A C 1
ATOM 722 O O . TRP A 1 90 ? -8.758 -23.328 -22.062 1 86.56 90 TRP A O 1
ATOM 732 N N . ILE A 1 91 ? -6.996 -22.312 -22.812 1 88.38 91 ILE A N 1
ATOM 733 C CA . ILE A 1 91 ? -6.945 -21.328 -21.734 1 88.38 91 ILE A CA 1
ATOM 734 C C . ILE A 1 91 ? -8.203 -20.469 -21.766 1 88.38 91 ILE A C 1
ATOM 736 O O . ILE A 1 91 ? -8.789 -20.172 -20.719 1 88.38 91 ILE A O 1
ATOM 740 N N . LEU A 1 92 ? -8.547 -20.062 -22.938 1 82.56 92 LEU A N 1
ATOM 741 C CA . LEU A 1 92 ? -9.742 -19.25 -23.078 1 82.56 92 LEU A CA 1
ATOM 742 C C . LEU A 1 92 ? -10.977 -20 -22.594 1 82.56 92 LEU A C 1
ATOM 744 O O . LEU A 1 92 ? -11.828 -19.422 -21.906 1 82.56 92 LEU A O 1
ATOM 748 N N . HIS A 1 93 ? -11.062 -21.219 -23 1 82.69 93 HIS A N 1
ATOM 749 C CA . HIS A 1 93 ? -12.188 -22.047 -22.594 1 82.69 93 HIS A CA 1
ATOM 750 C C . HIS A 1 93 ? -12.227 -22.234 -21.078 1 82.69 93 HIS A C 1
ATOM 752 O O . HIS A 1 93 ? -13.281 -22.109 -20.453 1 82.69 93 HIS A O 1
ATOM 758 N N . ARG A 1 94 ? -11.141 -22.484 -20.562 1 83.31 94 ARG A N 1
ATOM 759 C CA . ARG A 1 94 ? -11.055 -22.703 -19.109 1 83.31 94 ARG A CA 1
ATOM 760 C C . ARG A 1 94 ? -11.344 -21.406 -18.359 1 83.31 94 ARG A C 1
ATOM 762 O O . ARG A 1 94 ? -11.945 -21.438 -17.281 1 83.31 94 ARG A O 1
ATOM 769 N N . ALA A 1 95 ? -10.797 -20.328 -18.812 1 80.94 95 ALA A N 1
ATOM 770 C CA . ALA A 1 95 ? -11.062 -19.031 -18.203 1 80.94 95 ALA A CA 1
ATOM 771 C C . ALA A 1 95 ? -12.562 -18.75 -18.141 1 80.94 95 ALA A C 1
ATOM 773 O O . ALA A 1 95 ? -13.078 -18.312 -17.109 1 80.94 95 ALA A O 1
ATOM 774 N N . LYS A 1 96 ? -13.203 -19.016 -19.25 1 71.12 96 LYS A N 1
ATOM 775 C CA . LYS A 1 96 ? -14.648 -18.812 -19.328 1 71.12 96 LYS A CA 1
ATOM 776 C C . LYS A 1 96 ? -15.383 -19.766 -18.375 1 71.12 96 LYS A C 1
ATOM 778 O O . LYS A 1 96 ? -16.312 -19.344 -17.688 1 71.12 96 LYS A O 1
ATOM 783 N N . ALA A 1 97 ? -14.852 -20.922 -18.375 1 69.69 97 ALA A N 1
ATOM 784 C CA . ALA A 1 97 ? -15.484 -21.953 -17.547 1 69.69 97 ALA A CA 1
ATOM 785 C C . ALA A 1 97 ? -15.305 -21.656 -16.062 1 69.69 97 ALA A C 1
ATOM 787 O O . ALA A 1 97 ? -16.219 -21.891 -15.266 1 69.69 97 ALA A O 1
ATOM 788 N N . SER A 1 98 ? -14.164 -21.188 -15.711 1 67.19 98 SER A N 1
ATOM 789 C CA . SER A 1 98 ? -13.828 -20.984 -14.305 1 67.19 98 SER A CA 1
ATOM 790 C C . SER A 1 98 ? -14.102 -19.547 -13.875 1 67.19 98 SER A C 1
ATOM 792 O O . SER A 1 98 ? -13.906 -19.188 -12.711 1 67.19 98 SER A O 1
ATOM 794 N N . LYS A 1 99 ? -14.461 -18.688 -14.758 1 59.81 99 LYS A N 1
ATOM 795 C CA . LYS A 1 99 ? -14.75 -17.281 -14.516 1 59.81 99 LYS A CA 1
ATOM 796 C C . LYS A 1 99 ? -13.531 -16.547 -13.961 1 59.81 99 LYS A C 1
ATOM 798 O O . LYS A 1 99 ? -13.641 -15.797 -12.984 1 59.81 99 LYS A O 1
ATOM 803 N N . LYS A 1 100 ? -12.492 -16.969 -14.469 1 72.31 100 LYS A N 1
ATOM 804 C CA . LYS A 1 100 ? -11.219 -16.328 -14.148 1 72.31 100 LYS A CA 1
ATOM 805 C C . LYS A 1 100 ? -10.648 -15.602 -15.367 1 72.31 100 LYS A C 1
ATOM 807 O O . LYS A 1 100 ? -11.141 -15.773 -16.484 1 72.31 100 LYS A O 1
ATOM 812 N N . SER A 1 101 ? -9.781 -14.742 -15.055 1 74.19 101 SER A N 1
ATOM 813 C CA . SER A 1 101 ? -9.125 -14.062 -16.172 1 74.19 101 SER A CA 1
ATOM 814 C C . SER A 1 101 ? -8.188 -15 -16.922 1 74.19 101 SER A C 1
ATOM 816 O O . SER A 1 101 ? -7.727 -16 -16.359 1 74.19 101 SER A O 1
ATOM 818 N N . VAL A 1 102 ? -8.039 -14.758 -18.188 1 81.44 102 VAL A N 1
ATOM 819 C CA . VAL A 1 102 ? -7.129 -15.523 -19.031 1 81.44 102 VAL A CA 1
ATOM 820 C C . VAL A 1 102 ? -5.742 -15.57 -18.391 1 81.44 102 VAL A C 1
ATOM 822 O O . VAL A 1 102 ? -5.09 -16.625 -18.391 1 81.44 102 VAL A O 1
ATOM 825 N N . GLU A 1 103 ? -5.344 -14.484 -17.797 1 82.31 103 GLU A N 1
ATOM 826 C CA . GLU A 1 103 ? -4.039 -14.398 -17.141 1 82.31 103 GLU A CA 1
ATOM 827 C C . GLU A 1 103 ? -3.961 -15.32 -15.938 1 82.31 103 GLU A C 1
ATOM 829 O O . GLU A 1 103 ? -2.947 -15.992 -15.719 1 82.31 103 GLU A O 1
ATOM 834 N N . GLU A 1 104 ? -4.961 -15.367 -15.195 1 82.56 104 GLU A N 1
ATOM 835 C CA . GLU A 1 104 ? -5.008 -16.219 -14.008 1 82.56 104 GLU A CA 1
ATOM 836 C C . GLU A 1 104 ? -4.961 -17.688 -14.375 1 82.56 104 GLU A C 1
ATOM 838 O O . GLU A 1 104 ? -4.227 -18.469 -13.766 1 82.56 104 GLU A O 1
ATOM 843 N N . VAL A 1 105 ? -5.742 -18.047 -15.367 1 82.81 105 VAL A N 1
ATOM 844 C CA . VAL A 1 105 ? -5.809 -19.438 -15.797 1 82.81 105 VAL A CA 1
ATOM 845 C C . VAL A 1 105 ? -4.473 -19.859 -16.406 1 82.81 105 VAL A C 1
ATOM 847 O O . VAL A 1 105 ? -4 -20.969 -16.188 1 82.81 105 VAL A O 1
ATOM 850 N N . ALA A 1 106 ? -3.941 -18.969 -17.188 1 88.31 106 ALA A N 1
ATOM 851 C CA . ALA A 1 106 ? -2.631 -19.25 -17.766 1 88.31 106 ALA A CA 1
ATOM 852 C C . ALA A 1 106 ? -1.593 -19.516 -16.672 1 88.31 106 ALA A C 1
ATOM 854 O O . ALA A 1 106 ? -0.763 -20.422 -16.812 1 88.31 106 ALA A O 1
ATOM 855 N N . ARG A 1 107 ? -1.645 -18.797 -15.656 1 88.06 107 ARG A N 1
ATOM 856 C CA . ARG A 1 107 ? -0.741 -18.969 -14.523 1 88.06 107 ARG A CA 1
ATOM 857 C C . ARG A 1 107 ? -0.989 -20.312 -13.828 1 88.06 107 ARG A C 1
ATOM 859 O O . ARG A 1 107 ? -0.044 -21.031 -13.5 1 88.06 107 ARG A O 1
ATOM 866 N N . GLU A 1 108 ? -2.201 -20.578 -13.656 1 87.5 108 GLU A N 1
ATOM 867 C CA . GLU A 1 108 ? -2.564 -21.828 -12.992 1 87.5 108 GLU A CA 1
ATOM 868 C C . GLU A 1 108 ? -2.049 -23.031 -13.773 1 87.5 108 GLU A C 1
ATOM 870 O O . GLU A 1 108 ? -1.516 -23.969 -13.18 1 87.5 108 GLU A O 1
ATOM 875 N N . GLU A 1 109 ? -2.223 -22.922 -15.023 1 90.31 109 GLU A N 1
ATOM 876 C CA . GLU A 1 109 ? -1.771 -24.016 -15.875 1 90.31 109 GLU A CA 1
ATOM 877 C C . GLU A 1 109 ? -0.252 -24.156 -15.836 1 90.31 109 GLU A C 1
ATOM 879 O O . GLU A 1 109 ? 0.275 -25.281 -15.844 1 90.31 109 GLU A O 1
ATOM 884 N N . ARG A 1 110 ? 0.41 -23.109 -15.852 1 94.25 110 ARG A N 1
ATOM 885 C CA . ARG A 1 110 ? 1.867 -23.109 -15.766 1 94.25 110 ARG A CA 1
ATOM 886 C C . ARG A 1 110 ? 2.34 -23.766 -14.477 1 94.25 110 ARG A C 1
ATOM 888 O O . ARG A 1 110 ? 3.213 -24.625 -14.492 1 94.25 110 ARG A O 1
ATOM 895 N N . TYR A 1 111 ? 1.766 -23.359 -13.422 1 94 111 TYR A N 1
ATOM 896 C CA . TYR A 1 111 ? 2.182 -23.891 -12.117 1 94 111 TYR A CA 1
ATOM 897 C C . TYR A 1 111 ? 1.787 -25.344 -11.969 1 94 111 TYR A C 1
ATOM 899 O O . TYR A 1 111 ? 2.498 -26.125 -11.328 1 94 111 TYR A O 1
ATOM 907 N N . ALA A 1 112 ? 0.659 -25.672 -12.539 1 92.25 112 ALA A N 1
ATOM 908 C CA . ALA A 1 112 ? 0.271 -27.094 -12.539 1 92.25 112 ALA A CA 1
ATOM 909 C C . ALA A 1 112 ? 1.317 -27.938 -13.242 1 92.25 112 ALA A C 1
ATOM 911 O O . ALA A 1 112 ? 1.64 -29.047 -12.781 1 92.25 112 ALA A O 1
ATOM 912 N N . PHE A 1 113 ? 1.794 -27.453 -14.344 1 94.75 113 PHE A N 1
ATOM 913 C CA . PHE A 1 113 ? 2.836 -28.156 -15.086 1 94.75 113 PHE A CA 1
ATOM 914 C C . PHE A 1 113 ? 4.105 -28.281 -14.25 1 94.75 113 PHE A C 1
ATOM 916 O O . PHE A 1 113 ? 4.727 -29.344 -14.211 1 94.75 113 PHE A O 1
ATOM 923 N N . PHE A 1 114 ? 4.508 -27.188 -13.57 1 97.25 114 PHE A N 1
ATOM 924 C CA . PHE A 1 114 ? 5.684 -27.203 -12.703 1 97.25 114 PHE A CA 1
ATOM 925 C C . PHE A 1 114 ? 5.527 -28.25 -11.602 1 97.25 114 PHE A C 1
ATOM 927 O O . PHE A 1 114 ? 6.441 -29.031 -11.336 1 97.25 114 PHE A O 1
ATOM 934 N N . GLU A 1 115 ? 4.367 -28.234 -11.008 1 95.62 115 GLU A N 1
ATOM 935 C CA . GLU A 1 115 ? 4.105 -29.156 -9.914 1 95.62 115 GLU A CA 1
ATOM 936 C C . GLU A 1 115 ? 4.164 -30.609 -10.383 1 95.62 115 GLU A C 1
ATOM 938 O O . GLU A 1 115 ? 4.617 -31.5 -9.648 1 95.62 115 GLU A O 1
ATOM 943 N N . GLU A 1 116 ? 3.646 -30.859 -11.523 1 95.38 116 GLU A N 1
ATOM 944 C CA . GLU A 1 116 ? 3.709 -32.188 -12.117 1 95.38 116 GLU A CA 1
ATOM 945 C C . GLU A 1 116 ? 5.152 -32.656 -12.258 1 95.38 116 GLU A C 1
ATOM 947 O O . GLU A 1 116 ? 5.477 -33.781 -11.891 1 95.38 116 GLU A O 1
ATOM 952 N N . LEU A 1 117 ? 5.988 -31.828 -12.781 1 97.12 117 LEU A N 1
ATOM 953 C CA . LEU A 1 117 ? 7.391 -32.188 -12.984 1 97.12 117 LEU A CA 1
ATOM 954 C C . LEU A 1 117 ? 8.094 -32.406 -11.656 1 97.12 117 LEU A C 1
ATOM 956 O O . LEU A 1 117 ? 8.891 -33.344 -11.516 1 97.12 117 LEU A O 1
ATOM 960 N N . LEU A 1 118 ? 7.809 -31.547 -10.688 1 96.69 118 LEU A N 1
ATOM 961 C CA . LEU A 1 118 ? 8.414 -31.672 -9.367 1 96.69 118 LEU A CA 1
ATOM 962 C C . LEU A 1 118 ? 7.988 -32.969 -8.688 1 96.69 118 LEU A C 1
ATOM 964 O O . LEU A 1 118 ? 8.805 -33.656 -8.07 1 96.69 118 LEU A O 1
ATOM 968 N N . SER A 1 119 ? 6.762 -33.312 -8.828 1 95.69 119 SER A N 1
ATOM 969 C CA . SER A 1 119 ? 6.227 -34.531 -8.219 1 95.69 119 SER A CA 1
ATOM 970 C C . SER A 1 119 ? 6.828 -35.781 -8.844 1 95.69 119 SER A C 1
ATOM 972 O O . SER A 1 119 ? 6.984 -36.812 -8.172 1 95.69 119 SER A O 1
ATOM 974 N N . LYS A 1 120 ? 7.203 -35.688 -10.078 1 96.12 120 LYS A N 1
ATOM 975 C CA . LYS A 1 120 ? 7.789 -36.812 -10.805 1 96.12 120 LYS A CA 1
ATOM 976 C C . LYS A 1 120 ? 9.289 -36.938 -10.539 1 96.12 120 LYS A C 1
ATOM 978 O O . LYS A 1 120 ? 9.953 -37.844 -11.039 1 96.12 120 LYS A O 1
ATOM 983 N N . GLY A 1 121 ? 9.82 -35.938 -9.812 1 95.25 121 GLY A N 1
ATOM 984 C CA . GLY A 1 121 ? 11.234 -35.969 -9.453 1 95.25 121 GLY A CA 1
ATOM 985 C C . GLY A 1 121 ? 12.141 -35.438 -10.547 1 95.25 121 GLY A C 1
ATOM 986 O O . GLY A 1 121 ? 13.336 -35.719 -10.562 1 95.25 121 GLY A O 1
ATOM 987 N N . GLU A 1 122 ? 11.578 -34.688 -11.391 1 96.62 122 GLU A N 1
ATOM 988 C CA . GLU A 1 122 ? 12.352 -34.156 -12.508 1 96.62 122 GLU A CA 1
ATOM 989 C C . GLU A 1 122 ? 13.242 -33 -12.062 1 96.62 122 GLU A C 1
ATOM 991 O O . GLU A 1 122 ? 14.172 -32.625 -12.781 1 96.62 122 GLU A O 1
ATOM 996 N N . GLY A 1 123 ? 13.023 -32.531 -10.883 1 96.81 123 GLY A N 1
ATOM 997 C CA . GLY A 1 123 ? 13.789 -31.422 -10.336 1 96.81 123 GLY A CA 1
ATOM 998 C C . GLY A 1 123 ? 13.508 -31.156 -8.867 1 96.81 123 GLY A C 1
ATOM 999 O O . GLY A 1 123 ? 12.539 -31.688 -8.32 1 96.81 123 GLY A O 1
ATOM 1000 N N . ASP A 1 124 ? 14.352 -30.344 -8.266 1 96.44 124 ASP A N 1
ATOM 1001 C CA . ASP A 1 124 ? 14.195 -30 -6.855 1 96.44 124 ASP A CA 1
ATOM 1002 C C . ASP A 1 124 ? 13.523 -28.641 -6.691 1 96.44 124 ASP A C 1
ATOM 1004 O O . ASP A 1 124 ? 12.766 -28.422 -5.746 1 96.44 124 ASP A O 1
ATOM 1008 N N . TYR A 1 125 ? 13.852 -27.734 -7.602 1 96.94 125 TYR A N 1
ATOM 1009 C CA . TYR A 1 125 ? 13.352 -26.359 -7.555 1 96.94 125 TYR A CA 1
ATOM 1010 C C . TYR A 1 125 ? 12.977 -25.875 -8.953 1 96.94 125 TYR A C 1
ATOM 1012 O O . TYR A 1 125 ? 13.43 -26.422 -9.953 1 96.94 125 TYR A O 1
ATOM 1020 N N . VAL A 1 126 ? 12.086 -24.891 -8.969 1 97.94 126 VAL A N 1
ATOM 1021 C CA . VAL A 1 126 ? 11.75 -24.188 -10.203 1 97.94 126 VAL A CA 1
ATOM 1022 C C . VAL A 1 126 ? 12.219 -22.75 -10.117 1 97.94 126 VAL A C 1
ATOM 1024 O O . VAL A 1 126 ? 11.891 -22.031 -9.164 1 97.94 126 VAL A O 1
ATOM 1027 N N . ALA A 1 127 ? 13 -22.359 -11.031 1 97.69 127 ALA A N 1
ATOM 1028 C CA . ALA A 1 127 ? 13.469 -20.969 -11.086 1 97.69 127 ALA A CA 1
ATOM 1029 C C . ALA A 1 127 ? 12.641 -20.156 -12.07 1 97.69 127 ALA A C 1
ATOM 1031 O O . ALA A 1 127 ? 12.477 -20.547 -13.227 1 97.69 127 ALA A O 1
ATOM 1032 N N . LEU A 1 128 ? 12.141 -19.047 -11.586 1 97.62 128 LEU A N 1
ATOM 1033 C CA . LEU A 1 128 ? 11.312 -18.156 -12.391 1 97.62 128 LEU A CA 1
ATOM 1034 C C . LEU A 1 128 ? 12.031 -16.844 -12.672 1 97.62 128 LEU A C 1
ATOM 1036 O O . LEU A 1 128 ? 12.844 -16.391 -11.859 1 97.62 128 LEU A O 1
ATOM 1040 N N . GLY A 1 129 ? 11.695 -16.203 -13.781 1 96.88 129 GLY A N 1
ATOM 1041 C CA . GLY A 1 129 ? 12.406 -15.023 -14.219 1 96.88 129 GLY A CA 1
ATOM 1042 C C . GLY A 1 129 ? 11.719 -13.734 -13.82 1 96.88 129 GLY A C 1
ATOM 1043 O O . GLY A 1 129 ? 11.703 -12.773 -14.594 1 96.88 129 GLY A O 1
ATOM 1044 N N . HIS A 1 130 ? 11.109 -13.727 -12.664 1 95.94 130 HIS A N 1
ATOM 1045 C CA . HIS A 1 130 ? 10.469 -12.508 -12.195 1 95.94 130 HIS A CA 1
ATOM 1046 C C . HIS A 1 130 ? 11.5 -11.469 -11.773 1 95.94 130 HIS A C 1
ATOM 1048 O O . HIS A 1 130 ? 12.5 -11.797 -11.133 1 95.94 130 HIS A O 1
ATOM 1054 N N . THR A 1 131 ? 11.242 -10.219 -12.18 1 96.38 131 THR A N 1
ATOM 1055 C CA . THR A 1 131 ? 12.18 -9.133 -11.906 1 96.38 131 THR A CA 1
ATOM 1056 C C . THR A 1 131 ? 11.594 -8.156 -10.883 1 96.38 131 THR A C 1
ATOM 1058 O O . THR A 1 131 ? 10.508 -8.383 -10.359 1 96.38 131 THR A O 1
ATOM 1061 N N . ARG A 1 132 ? 12.344 -7.141 -10.594 1 94.38 132 ARG A N 1
ATOM 1062 C CA . ARG A 1 132 ? 11.891 -6.082 -9.703 1 94.38 132 ARG A CA 1
ATOM 1063 C C . ARG A 1 132 ? 10.648 -5.391 -10.258 1 94.38 132 ARG A C 1
ATOM 1065 O O . ARG A 1 132 ? 9.766 -4.98 -9.5 1 94.38 132 ARG A O 1
ATOM 1072 N N . ASP A 1 133 ? 10.641 -5.285 -11.562 1 92.56 133 ASP A N 1
ATOM 1073 C CA . ASP A 1 133 ? 9.5 -4.648 -12.211 1 92.56 133 ASP A CA 1
ATOM 1074 C C . ASP A 1 133 ? 8.227 -5.465 -12 1 92.56 133 ASP A C 1
ATOM 1076 O O . ASP A 1 133 ? 7.152 -4.906 -11.773 1 92.56 133 ASP A O 1
ATOM 1080 N N . ASP A 1 134 ? 8.398 -6.766 -12.055 1 92.56 134 ASP A N 1
ATOM 1081 C CA . ASP A 1 134 ? 7.266 -7.629 -11.75 1 92.56 134 ASP A CA 1
ATOM 1082 C C . ASP A 1 134 ? 6.816 -7.453 -10.305 1 92.56 134 ASP A C 1
ATOM 1084 O O . ASP A 1 134 ? 5.621 -7.512 -10.008 1 92.56 134 ASP A O 1
ATOM 1088 N N . GLN A 1 135 ? 7.758 -7.301 -9.469 1 94.88 135 GLN A N 1
ATOM 1089 C CA . GLN A 1 135 ? 7.461 -7.086 -8.062 1 94.88 135 GLN A CA 1
ATOM 1090 C C . GLN A 1 135 ? 6.617 -5.828 -7.859 1 94.88 135 GLN A C 1
ATOM 1092 O O . GLN A 1 135 ? 5.617 -5.855 -7.141 1 94.88 135 GLN A O 1
ATOM 1097 N N . VAL A 1 136 ? 7.027 -4.781 -8.469 1 94.62 136 VAL A N 1
ATOM 1098 C CA . VAL A 1 136 ? 6.316 -3.512 -8.359 1 94.62 136 VAL A CA 1
ATOM 1099 C C . VAL A 1 136 ? 4.891 -3.674 -8.883 1 94.62 136 VAL A C 1
ATOM 1101 O O . VAL A 1 136 ? 3.939 -3.203 -8.25 1 94.62 136 VAL A O 1
ATOM 1104 N N . GLU A 1 137 ? 4.789 -4.34 -10 1 93.31 137 GLU A N 1
ATOM 1105 C CA . GLU A 1 137 ? 3.463 -4.57 -10.57 1 93.31 137 GLU A CA 1
ATOM 1106 C C . GLU A 1 137 ? 2.578 -5.355 -9.602 1 93.31 137 GLU A C 1
ATOM 1108 O O . GLU A 1 137 ? 1.404 -5.023 -9.422 1 93.31 137 GLU A O 1
ATOM 1113 N N . THR A 1 138 ? 3.176 -6.355 -9.062 1 93.5 138 THR A N 1
ATOM 1114 C CA . THR A 1 138 ? 2.441 -7.188 -8.117 1 93.5 138 THR A CA 1
ATOM 1115 C C . THR A 1 138 ? 1.996 -6.371 -6.91 1 93.5 138 THR A C 1
ATOM 1117 O O . THR A 1 138 ? 0.848 -6.473 -6.473 1 93.5 138 THR A O 1
ATOM 1120 N N . VAL A 1 139 ? 2.834 -5.562 -6.387 1 96.12 139 VAL A N 1
ATOM 1121 C CA . VAL A 1 139 ? 2.541 -4.758 -5.203 1 96.12 139 VAL A CA 1
ATOM 1122 C C . VAL A 1 139 ? 1.455 -3.736 -5.531 1 96.12 139 VAL A C 1
ATOM 1124 O O . VAL A 1 139 ? 0.535 -3.521 -4.738 1 96.12 139 VAL A O 1
ATOM 1127 N N . VAL A 1 140 ? 1.555 -3.133 -6.691 1 95.5 140 VAL A N 1
ATOM 1128 C CA . VAL A 1 140 ? 0.548 -2.17 -7.125 1 95.5 140 VAL A CA 1
ATOM 1129 C C . VAL A 1 140 ? -0.807 -2.861 -7.258 1 95.5 140 VAL A C 1
ATOM 1131 O O . VAL A 1 140 ? -1.826 -2.334 -6.805 1 95.5 140 VAL A O 1
ATOM 1134 N N . PHE A 1 141 ? -0.775 -3.957 -7.848 1 91.31 141 PHE A N 1
ATOM 1135 C CA . PHE A 1 141 ? -2.012 -4.711 -8.031 1 91.31 141 PHE A CA 1
ATOM 1136 C C . PHE A 1 141 ? -2.641 -5.055 -6.691 1 91.31 141 PHE A C 1
ATOM 1138 O O . PHE A 1 141 ? -3.85 -4.898 -6.504 1 91.31 141 PHE A O 1
ATOM 1145 N N . ARG A 1 142 ? -1.856 -5.535 -5.773 1 92.69 142 ARG A N 1
ATOM 1146 C CA . ARG A 1 142 ? -2.344 -5.887 -4.441 1 92.69 142 ARG A CA 1
ATOM 1147 C C . ARG A 1 142 ? -2.863 -4.656 -3.705 1 92.69 142 ARG A C 1
ATOM 1149 O O . ARG A 1 142 ? -3.85 -4.734 -2.971 1 92.69 142 ARG A O 1
ATOM 1156 N N . PHE A 1 143 ? -2.221 -3.561 -3.904 1 95.38 143 PHE A N 1
ATOM 1157 C CA . PHE A 1 143 ? -2.654 -2.299 -3.314 1 95.38 143 PHE A CA 1
ATOM 1158 C C . PHE A 1 143 ? -4.031 -1.905 -3.83 1 95.38 143 PHE A C 1
ATOM 1160 O O . PHE A 1 143 ? -4.922 -1.576 -3.045 1 95.38 143 PHE A O 1
ATOM 1167 N N . LEU A 1 144 ? -4.211 -2.006 -5.141 1 93.06 144 LEU A N 1
ATOM 1168 C CA . LEU A 1 144 ? -5.457 -1.595 -5.781 1 93.06 144 LEU A CA 1
ATOM 1169 C C . LEU A 1 144 ? -6.602 -2.523 -5.391 1 93.06 144 LEU A C 1
ATOM 1171 O O . LEU A 1 144 ? -7.766 -2.117 -5.391 1 93.06 144 LEU A O 1
ATOM 1175 N N . ARG A 1 145 ? -6.227 -3.693 -4.961 1 89 145 ARG A N 1
ATOM 1176 C CA . ARG A 1 145 ? -7.242 -4.668 -4.566 1 89 145 ARG A CA 1
ATOM 1177 C C . ARG A 1 145 ? -7.543 -4.57 -3.074 1 89 145 ARG A C 1
ATOM 1179 O O . ARG A 1 145 ? -8.445 -5.242 -2.574 1 89 145 ARG A O 1
ATOM 1186 N N . GLY A 1 146 ? -6.801 -3.764 -2.418 1 92.44 146 GLY A N 1
ATOM 1187 C CA . GLY A 1 146 ? -7.023 -3.6 -0.989 1 92.44 146 GLY A CA 1
ATOM 1188 C C . GLY A 1 146 ? -6.578 -4.801 -0.175 1 92.44 146 GLY A C 1
ATOM 1189 O O . GLY A 1 146 ? -7.23 -5.168 0.804 1 92.44 146 GLY A O 1
ATOM 1190 N N . SER A 1 147 ? -5.527 -5.418 -0.603 1 91.94 147 SER A N 1
ATOM 1191 C CA . SER A 1 147 ? -4.996 -6.59 0.085 1 91.94 147 SER A CA 1
ATOM 1192 C C . SER A 1 147 ? -4.512 -6.238 1.487 1 91.94 147 SER A C 1
ATOM 1194 O O . SER A 1 147 ? -4.426 -5.059 1.841 1 91.94 147 SER A O 1
ATOM 1196 N N . ASP A 1 148 ? -4.297 -7.34 2.287 1 93.94 148 ASP A N 1
ATOM 1197 C CA . ASP A 1 148 ? -3.668 -7.148 3.59 1 93.94 148 ASP A CA 1
ATOM 1198 C C . ASP A 1 148 ? -2.379 -6.34 3.463 1 93.94 148 ASP A C 1
ATOM 1200 O O . ASP A 1 148 ? -1.604 -6.543 2.527 1 93.94 148 ASP A O 1
ATOM 1204 N N . PRO A 1 149 ? -2.197 -5.406 4.379 1 95.31 149 PRO A N 1
ATOM 1205 C CA . PRO A 1 149 ? -0.981 -4.594 4.293 1 95.31 149 PRO A CA 1
ATOM 1206 C C . PRO A 1 149 ? 0.29 -5.438 4.223 1 95.31 149 PRO A C 1
ATOM 1208 O O . PRO A 1 149 ? 1.25 -5.055 3.549 1 95.31 149 PRO A O 1
ATOM 1211 N N . LEU A 1 150 ? 0.297 -6.547 4.871 1 94.88 150 LEU A N 1
ATOM 1212 C CA . LEU A 1 150 ? 1.503 -7.367 4.871 1 94.88 150 LEU A CA 1
ATOM 1213 C C . LEU A 1 150 ? 1.643 -8.133 3.557 1 94.88 150 LEU A C 1
ATOM 1215 O O . LEU A 1 150 ? 2.721 -8.641 3.242 1 94.88 150 LEU A O 1
ATOM 1219 N N . ALA A 1 151 ? 0.564 -8.227 2.838 1 93.81 151 ALA A N 1
ATOM 1220 C CA . ALA A 1 151 ? 0.632 -8.836 1.511 1 93.81 151 ALA A CA 1
ATOM 1221 C C . ALA A 1 151 ? 1.399 -7.945 0.538 1 93.81 151 ALA A C 1
ATOM 1223 O O . ALA A 1 151 ? 1.832 -8.406 -0.523 1 93.81 151 ALA A O 1
ATOM 1224 N N . LEU A 1 152 ? 1.606 -6.695 0.9 1 96.56 152 LEU A N 1
ATOM 1225 C CA . LEU A 1 152 ? 2.342 -5.766 0.049 1 96.56 152 LEU A CA 1
ATOM 1226 C C . LEU A 1 152 ? 3.828 -6.105 0.03 1 96.56 152 LEU A C 1
ATOM 1228 O O . LEU A 1 152 ? 4.605 -5.477 -0.691 1 96.56 152 LEU A O 1
ATOM 1232 N N . ARG A 1 153 ? 4.219 -7.133 0.754 1 96.12 153 ARG A N 1
ATOM 1233 C CA . ARG A 1 153 ? 5.586 -7.641 0.672 1 96.12 153 ARG A CA 1
ATOM 1234 C C . ARG A 1 153 ? 5.871 -8.219 -0.711 1 96.12 153 ARG A C 1
ATOM 1236 O O . ARG A 1 153 ? 7.031 -8.422 -1.072 1 96.12 153 ARG A O 1
ATOM 1243 N N . GLY A 1 154 ? 4.793 -8.414 -1.463 1 95.06 154 GLY A N 1
ATOM 1244 C CA . GLY A 1 154 ? 4.957 -8.883 -2.828 1 95.06 154 GLY A CA 1
ATOM 1245 C C . GLY A 1 154 ? 5.395 -10.336 -2.906 1 95.06 154 GLY A C 1
ATOM 1246 O O . GLY A 1 154 ? 4.98 -11.164 -2.09 1 95.06 154 GLY A O 1
ATOM 1247 N N . MET A 1 155 ? 6.117 -10.656 -3.906 1 94.81 155 MET A N 1
ATOM 1248 C CA . MET A 1 155 ? 6.594 -12.016 -4.129 1 94.81 155 MET A CA 1
ATOM 1249 C C . MET A 1 155 ? 7.812 -12.312 -3.26 1 94.81 155 MET A C 1
ATOM 1251 O O . MET A 1 155 ? 8.68 -11.453 -3.088 1 94.81 155 MET A O 1
ATOM 1255 N N . SER A 1 156 ? 7.797 -13.477 -2.775 1 93.12 156 SER A N 1
ATOM 1256 C CA . SER A 1 156 ? 8.977 -13.914 -2.035 1 93.12 156 SER A CA 1
ATOM 1257 C C . SER A 1 156 ? 10.062 -14.43 -2.979 1 93.12 156 SER A C 1
ATOM 1259 O O . SER A 1 156 ? 9.766 -15.102 -3.965 1 93.12 156 SER A O 1
ATOM 1261 N N . PRO A 1 157 ? 11.266 -14.031 -2.65 1 92.88 157 PRO A N 1
ATOM 1262 C CA . PRO A 1 157 ? 12.344 -14.586 -3.467 1 92.88 157 PRO A CA 1
ATOM 1263 C C . PRO A 1 157 ? 12.336 -16.109 -3.486 1 92.88 157 PRO A C 1
ATOM 1265 O O . PRO A 1 157 ? 12.695 -16.719 -4.496 1 92.88 157 PRO A O 1
ATOM 1268 N N . VAL A 1 158 ? 11.953 -16.688 -2.346 1 92.44 158 VAL A N 1
ATOM 1269 C CA . VAL A 1 158 ? 11.836 -18.141 -2.223 1 92.44 158 VAL A CA 1
ATOM 1270 C C . VAL A 1 158 ? 10.477 -18.5 -1.624 1 92.44 158 VAL A C 1
ATOM 1272 O O . VAL A 1 158 ? 10.141 -18.062 -0.52 1 92.44 158 VAL A O 1
ATOM 1275 N N . ARG A 1 159 ? 9.719 -19.188 -2.33 1 91.31 159 ARG A N 1
ATOM 1276 C CA . ARG A 1 159 ? 8.445 -19.719 -1.856 1 91.31 159 ARG A CA 1
ATOM 1277 C C . ARG A 1 159 ? 8.359 -21.234 -2.102 1 91.31 159 ARG A C 1
ATOM 1279 O O . ARG A 1 159 ? 8.086 -21.672 -3.219 1 91.31 159 ARG A O 1
ATOM 1286 N N . ASP A 1 160 ? 8.562 -21.984 -1.047 1 90.56 160 ASP A N 1
ATOM 1287 C CA . ASP A 1 160 ? 8.617 -23.438 -1.18 1 90.56 160 ASP A CA 1
ATOM 1288 C C . ASP A 1 160 ? 9.719 -23.859 -2.15 1 90.56 160 ASP A C 1
ATOM 1290 O O . ASP A 1 160 ? 10.898 -23.594 -1.913 1 90.56 160 ASP A O 1
ATOM 1294 N N . ARG A 1 161 ? 9.32 -24.359 -3.291 1 94.25 161 ARG A N 1
ATOM 1295 C CA . ARG A 1 161 ? 10.312 -24.859 -4.238 1 94.25 161 ARG A CA 1
ATOM 1296 C C . ARG A 1 161 ? 10.469 -23.922 -5.422 1 94.25 161 ARG A C 1
ATOM 1298 O O . ARG A 1 161 ? 11.156 -24.234 -6.391 1 94.25 161 ARG A O 1
ATOM 1305 N N . TYR A 1 162 ? 9.914 -22.719 -5.309 1 96.12 162 TYR A N 1
ATOM 1306 C CA . TYR A 1 162 ? 10 -21.734 -6.383 1 96.12 162 TYR A CA 1
ATOM 1307 C C . TYR A 1 162 ? 11.016 -20.641 -6.047 1 96.12 162 TYR A C 1
ATOM 1309 O O . TYR A 1 162 ? 10.922 -20.016 -4.992 1 96.12 162 TYR A O 1
ATOM 1317 N N . LEU A 1 163 ? 11.93 -20.469 -6.93 1 96.12 163 LEU A N 1
ATOM 1318 C CA . LEU A 1 163 ? 13.008 -19.516 -6.75 1 96.12 163 LEU A CA 1
ATOM 1319 C C . LEU A 1 163 ? 12.859 -18.344 -7.715 1 96.12 163 LEU A C 1
ATOM 1321 O O . LEU A 1 163 ? 12.492 -18.531 -8.875 1 96.12 163 LEU A O 1
ATOM 1325 N N . ARG A 1 164 ? 13.141 -17.141 -7.215 1 96.62 164 ARG A N 1
ATOM 1326 C CA . ARG A 1 164 ? 13.086 -15.953 -8.055 1 96.62 164 ARG A CA 1
ATOM 1327 C C . ARG A 1 164 ? 14.375 -15.148 -7.938 1 96.62 164 ARG A C 1
ATOM 1329 O O . ARG A 1 164 ? 14.367 -14.031 -7.418 1 96.62 164 ARG A O 1
ATOM 1336 N N . PRO A 1 165 ? 15.375 -15.602 -8.555 1 95.88 165 PRO A N 1
ATOM 1337 C CA . PRO A 1 165 ? 16.703 -15 -8.391 1 95.88 165 PRO A CA 1
ATOM 1338 C C . PRO A 1 165 ? 16.797 -13.594 -8.969 1 95.88 165 PRO A C 1
ATOM 1340 O O . PRO A 1 165 ? 17.641 -12.805 -8.547 1 95.88 165 PRO A O 1
ATOM 1343 N N . LEU A 1 166 ? 15.93 -13.227 -9.93 1 97.06 166 LEU A N 1
ATOM 1344 C CA . LEU A 1 166 ? 16.031 -11.945 -10.609 1 97.06 166 LEU A CA 1
ATOM 1345 C C . LEU A 1 166 ? 15.141 -10.898 -9.938 1 97.06 166 LEU A C 1
ATOM 1347 O O . LEU A 1 166 ? 15.031 -9.773 -10.43 1 97.06 166 LEU A O 1
ATOM 1351 N N . LEU A 1 167 ? 14.562 -11.195 -8.852 1 94.94 167 LEU A N 1
ATOM 1352 C CA . LEU A 1 167 ? 13.594 -10.32 -8.211 1 94.94 167 LEU A CA 1
ATOM 1353 C C . LEU A 1 167 ? 14.234 -9 -7.789 1 94.94 167 LEU A C 1
ATOM 1355 O O . LEU A 1 167 ? 13.539 -7.996 -7.621 1 94.94 167 LEU A O 1
ATOM 1359 N N . SER A 1 168 ? 15.562 -8.984 -7.621 1 91.06 168 SER A N 1
ATOM 1360 C CA . SER A 1 168 ? 16.281 -7.773 -7.234 1 91.06 168 SER A CA 1
ATOM 1361 C C . SER A 1 168 ? 16.812 -7.035 -8.461 1 91.06 168 SER A C 1
ATOM 1363 O O . SER A 1 168 ? 17.406 -5.957 -8.328 1 91.06 168 SER A O 1
ATOM 1365 N N . CYS A 1 169 ? 16.578 -7.594 -9.602 1 93.94 169 CYS A N 1
ATOM 1366 C CA . CYS A 1 169 ? 17.109 -7.008 -10.828 1 93.94 169 CYS A CA 1
ATOM 1367 C C . CYS A 1 169 ? 16.031 -6.215 -11.555 1 93.94 169 CYS A C 1
ATOM 1369 O O . CYS A 1 169 ? 14.867 -6.641 -11.609 1 93.94 169 CYS A O 1
ATOM 1371 N N . SER A 1 170 ? 16.422 -5.066 -12.07 1 91.44 170 SER A N 1
ATOM 1372 C CA . SER A 1 170 ? 15.492 -4.281 -12.891 1 91.44 170 SER A CA 1
ATOM 1373 C C . SER A 1 170 ? 15.469 -4.785 -14.328 1 91.44 170 SER A C 1
ATOM 1375 O O . SER A 1 170 ? 16.359 -5.516 -14.75 1 91.44 170 SER A O 1
ATOM 1377 N N . ARG A 1 171 ? 14.461 -4.379 -15.016 1 88.94 171 ARG A N 1
ATOM 1378 C CA . ARG A 1 171 ? 14.383 -4.719 -16.438 1 88.94 171 ARG A CA 1
ATOM 1379 C C . ARG A 1 171 ? 15.578 -4.16 -17.203 1 88.94 171 ARG A C 1
ATOM 1381 O O . ARG A 1 171 ? 16.109 -4.816 -18.094 1 88.94 171 ARG A O 1
ATOM 1388 N N . SER A 1 172 ? 15.945 -2.986 -16.844 1 89.62 172 SER A N 1
ATOM 1389 C CA . SER A 1 172 ? 17.109 -2.367 -17.484 1 89.62 172 SER A CA 1
ATOM 1390 C C . SER A 1 172 ? 18.359 -3.186 -17.234 1 89.62 172 SER A C 1
ATOM 1392 O O . SER A 1 172 ? 19.188 -3.34 -18.141 1 89.62 172 SER A O 1
ATOM 1394 N N . GLU A 1 173 ? 18.5 -3.68 -16.078 1 90.88 173 GLU A N 1
ATOM 1395 C CA . GLU A 1 173 ? 19.656 -4.531 -15.758 1 90.88 173 GLU A CA 1
ATOM 1396 C C . GLU A 1 173 ? 19.625 -5.816 -16.578 1 90.88 173 GLU A C 1
ATOM 1398 O O . GLU A 1 173 ? 20.672 -6.277 -17.047 1 90.88 173 GLU A O 1
ATOM 1403 N N . VAL A 1 174 ? 18.484 -6.348 -16.766 1 95.69 174 VAL A N 1
ATOM 1404 C CA . VAL A 1 174 ? 18.312 -7.586 -17.516 1 95.69 174 VAL A CA 1
ATOM 1405 C C . VAL A 1 174 ? 18.688 -7.355 -18.969 1 95.69 174 VAL A C 1
ATOM 1407 O O . VAL A 1 174 ? 19.438 -8.141 -19.562 1 95.69 174 VAL A O 1
ATOM 1410 N N . LEU A 1 175 ? 18.219 -6.301 -19.547 1 93.5 175 LEU A N 1
ATOM 1411 C CA . LEU A 1 175 ? 18.484 -5.988 -20.953 1 93.5 175 LEU A CA 1
ATOM 1412 C C . LEU A 1 175 ? 19.969 -5.691 -21.172 1 93.5 175 LEU A C 1
ATOM 1414 O O . LEU A 1 175 ? 20.547 -6.109 -22.172 1 93.5 175 LEU A O 1
ATOM 1418 N N . SER A 1 176 ? 20.531 -5.02 -20.234 1 92.69 176 SER A N 1
ATOM 1419 C CA . SER A 1 176 ? 21.953 -4.738 -20.312 1 92.69 176 SER A CA 1
ATOM 1420 C C . SER A 1 176 ? 22.781 -6.023 -20.266 1 92.69 176 SER A C 1
ATOM 1422 O O . SER A 1 176 ? 23.766 -6.168 -20.984 1 92.69 176 SER A O 1
ATOM 1424 N N . PHE A 1 177 ? 22.422 -6.867 -19.453 1 93.31 177 PHE A N 1
ATOM 1425 C CA . PHE A 1 177 ? 23.094 -8.156 -19.328 1 93.31 177 PHE A CA 1
ATOM 1426 C C . PHE A 1 177 ? 23.016 -8.93 -20.641 1 93.31 177 PHE A C 1
ATOM 1428 O O . PHE A 1 177 ? 24.016 -9.469 -21.109 1 93.31 177 PHE A O 1
ATOM 1435 N N . LEU A 1 178 ? 21.844 -8.984 -21.203 1 95.44 178 LEU A N 1
ATOM 1436 C CA . LEU A 1 178 ? 21.656 -9.703 -22.453 1 95.44 178 LEU A CA 1
ATOM 1437 C C . LEU A 1 178 ? 22.5 -9.086 -23.578 1 95.44 178 LEU A C 1
ATOM 1439 O O . LEU A 1 178 ? 23.094 -9.812 -24.375 1 95.44 178 LEU A O 1
ATOM 1443 N N . GLN A 1 179 ? 22.484 -7.824 -23.594 1 93.31 179 GLN A N 1
ATOM 1444 C CA . GLN A 1 179 ? 23.281 -7.125 -24.594 1 93.31 179 GLN A CA 1
ATOM 1445 C C . GLN A 1 179 ? 24.766 -7.43 -24.422 1 93.31 179 GLN A C 1
ATOM 1447 O O . GLN A 1 179 ? 25.469 -7.719 -25.391 1 93.31 179 GLN A O 1
ATOM 1452 N N . GLU A 1 180 ? 25.203 -7.402 -23.219 1 92.75 180 GLU A N 1
ATOM 1453 C CA . GLU A 1 180 ? 26.609 -7.68 -22.891 1 92.75 180 GLU A CA 1
ATOM 1454 C C . GLU A 1 180 ? 27 -9.102 -23.281 1 92.75 180 GLU A C 1
ATOM 1456 O O . GLU A 1 180 ? 28.125 -9.352 -23.688 1 92.75 180 GLU A O 1
ATOM 1461 N N . GLN A 1 181 ? 26.094 -9.992 -23.141 1 93.62 181 GLN A N 1
ATOM 1462 C CA . GLN A 1 181 ? 26.344 -11.406 -23.406 1 93.62 181 GLN A CA 1
ATOM 1463 C C . GLN A 1 181 ? 26.062 -11.742 -24.875 1 93.62 181 GLN A C 1
ATOM 1465 O O . GLN A 1 181 ? 26.312 -12.867 -25.312 1 93.62 181 GLN A O 1
ATOM 1470 N N . GLY A 1 182 ? 25.531 -10.82 -25.656 1 93.94 182 GLY A N 1
ATOM 1471 C CA . GLY A 1 182 ? 25.219 -11.039 -27.062 1 93.94 182 GLY A CA 1
ATOM 1472 C C . GLY A 1 182 ? 24.062 -11.992 -27.266 1 93.94 182 GLY A C 1
ATOM 1473 O O . GLY A 1 182 ? 24.062 -12.781 -28.219 1 93.94 182 GLY A O 1
ATOM 1474 N N . LEU A 1 183 ? 23.188 -11.992 -26.422 1 93.94 183 LEU A N 1
ATOM 1475 C CA . LEU A 1 183 ? 22.062 -12.922 -26.516 1 93.94 183 LEU A CA 1
ATOM 1476 C C . LEU A 1 183 ? 20.812 -12.227 -27.047 1 93.94 183 LEU A C 1
ATOM 1478 O O . LEU A 1 183 ? 20.516 -11.094 -26.656 1 93.94 183 LEU A O 1
ATOM 1482 N N . SER A 1 184 ? 20.094 -12.922 -27.922 1 92.75 184 SER A N 1
ATOM 1483 C CA . SER A 1 184 ? 18.812 -12.453 -28.438 1 92.75 184 SER A CA 1
ATOM 1484 C C . SER A 1 184 ? 17.656 -12.953 -27.578 1 92.75 184 SER A C 1
ATOM 1486 O O . SER A 1 184 ? 17.844 -13.805 -26.703 1 92.75 184 SER A O 1
ATOM 1488 N N . TYR A 1 185 ? 16.578 -12.367 -27.719 1 92.81 185 TYR A N 1
ATOM 1489 C CA . TYR A 1 185 ? 15.352 -12.773 -27.047 1 92.81 185 TYR A CA 1
ATOM 1490 C C . TYR A 1 185 ? 14.133 -12.445 -27.922 1 92.81 185 TYR A C 1
ATOM 1492 O O . TYR A 1 185 ? 14.25 -11.75 -28.922 1 92.81 185 TYR A O 1
ATOM 1500 N N . LEU A 1 186 ? 13.055 -13 -27.531 1 89.88 186 LEU A N 1
ATOM 1501 C CA . LEU A 1 186 ? 11.828 -12.773 -28.281 1 89.88 186 LEU A CA 1
ATOM 1502 C C . LEU A 1 186 ? 10.938 -11.758 -27.594 1 89.88 186 LEU A C 1
ATOM 1504 O O . LEU A 1 186 ? 10.859 -11.734 -26.359 1 89.88 186 LEU A O 1
ATOM 1508 N N . GLU A 1 187 ? 10.328 -10.875 -28.328 1 82.25 187 GLU A N 1
ATOM 1509 C CA . GLU A 1 187 ? 9.352 -9.938 -27.781 1 82.25 187 GLU A CA 1
ATOM 1510 C C . GLU A 1 187 ? 7.93 -10.469 -27.922 1 82.25 187 GLU A C 1
ATOM 1512 O O . GLU A 1 187 ? 7.559 -11 -28.969 1 82.25 187 GLU A O 1
ATOM 1517 N N . ASP A 1 188 ? 7.273 -10.484 -26.766 1 72.62 188 ASP A N 1
ATOM 1518 C CA . ASP A 1 188 ? 5.906 -10.984 -26.703 1 72.62 188 ASP A CA 1
ATOM 1519 C C . ASP A 1 188 ? 4.914 -9.914 -27.172 1 72.62 188 ASP A C 1
ATOM 1521 O O . ASP A 1 188 ? 4.785 -8.867 -26.547 1 72.62 188 ASP A O 1
ATOM 1525 N N . SER A 1 189 ? 4.207 -10.203 -28.281 1 68.25 189 SER A N 1
ATOM 1526 C CA . SER A 1 189 ? 3.244 -9.258 -28.844 1 68.25 189 SER A CA 1
ATOM 1527 C C . SER A 1 189 ? 2.125 -8.961 -27.859 1 68.25 189 SER A C 1
ATOM 1529 O O . SER A 1 189 ? 1.455 -7.93 -27.953 1 68.25 189 SER A O 1
ATOM 1531 N N . SER A 1 190 ? 1.891 -9.867 -26.922 1 66.88 190 SER A N 1
ATOM 1532 C CA . SER A 1 190 ? 0.799 -9.688 -25.969 1 66.88 190 SER A CA 1
ATOM 1533 C C . SER A 1 190 ? 1.099 -8.547 -24.984 1 66.88 190 SER A C 1
ATOM 1535 O O . SER A 1 190 ? 0.188 -8.008 -24.359 1 66.88 190 SER A O 1
ATOM 1537 N N . ASN A 1 191 ? 2.264 -8.172 -24.953 1 66 191 ASN A N 1
ATOM 1538 C CA . ASN A 1 191 ? 2.686 -7.133 -24.016 1 66 191 ASN A CA 1
ATOM 1539 C C . ASN A 1 191 ? 2.086 -5.777 -24.375 1 66 191 ASN A C 1
ATOM 1541 O O . ASN A 1 191 ? 1.983 -4.891 -23.531 1 66 191 ASN A O 1
ATOM 1545 N N . GLU A 1 192 ? 1.661 -5.75 -25.562 1 67.56 192 GLU A N 1
ATOM 1546 C CA . GLU A 1 192 ? 1.159 -4.465 -26.031 1 67.56 192 GLU A CA 1
ATOM 1547 C C . GLU A 1 192 ? -0.364 -4.402 -25.953 1 67.56 192 GLU A C 1
ATOM 1549 O O . GLU A 1 192 ? -0.96 -3.348 -26.188 1 67.56 192 GLU A O 1
ATOM 1554 N N . LYS A 1 193 ? -0.882 -5.543 -25.625 1 69.44 193 LYS A N 1
ATOM 1555 C CA . LYS A 1 193 ? -2.338 -5.547 -25.516 1 69.44 193 LYS A CA 1
ATOM 1556 C C . LYS A 1 193 ? -2.797 -5.051 -24.156 1 69.44 193 LYS A C 1
ATOM 1558 O O . LYS A 1 193 ? -2.328 -5.531 -23.125 1 69.44 193 LYS A O 1
ATOM 1563 N N . ASP A 1 194 ? -3.604 -4.094 -24.125 1 66.38 194 ASP A N 1
ATOM 1564 C CA . ASP A 1 194 ? -4 -3.455 -22.875 1 66.38 194 ASP A CA 1
ATOM 1565 C C . ASP A 1 194 ? -5.215 -4.152 -22.266 1 66.38 194 ASP A C 1
ATOM 1567 O O . ASP A 1 194 ? -5.871 -3.605 -21.375 1 66.38 194 ASP A O 1
ATOM 1571 N N . SER A 1 195 ? -5.469 -5.285 -22.781 1 71 195 SER A N 1
ATOM 1572 C CA . SER A 1 195 ? -6.672 -5.949 -22.297 1 71 195 SER A CA 1
ATOM 1573 C C . SER A 1 195 ? -6.438 -6.586 -20.922 1 71 195 SER A C 1
ATOM 1575 O O . SER A 1 195 ? -7.387 -6.844 -20.188 1 71 195 SER A O 1
ATOM 1577 N N . TYR A 1 196 ? -5.262 -6.766 -20.625 1 78.44 196 TYR A N 1
ATOM 1578 C CA . TYR A 1 196 ? -4.945 -7.371 -19.328 1 78.44 196 TYR A CA 1
ATOM 1579 C C . TYR A 1 196 ? -4.621 -6.309 -18.297 1 78.44 196 TYR A C 1
ATOM 1581 O O . TYR A 1 196 ? -4.027 -5.277 -18.609 1 78.44 196 TYR A O 1
ATOM 1589 N N . ASP A 1 197 ? -5.031 -6.547 -17.016 1 81.81 197 ASP A N 1
ATOM 1590 C CA . ASP A 1 197 ? -4.902 -5.566 -15.945 1 81.81 197 ASP A CA 1
ATOM 1591 C C . ASP A 1 197 ? -3.449 -5.133 -15.758 1 81.81 197 ASP A C 1
ATOM 1593 O O . ASP A 1 197 ? -3.158 -3.939 -15.664 1 81.81 197 ASP A O 1
ATOM 1597 N N . ARG A 1 198 ? -2.582 -6.086 -15.766 1 79.56 198 ARG A N 1
ATOM 1598 C CA . ARG A 1 198 ? -1.175 -5.766 -15.547 1 79.56 198 ARG A CA 1
ATOM 1599 C C . ARG A 1 198 ? -0.61 -4.953 -16.703 1 79.56 198 ARG A C 1
ATOM 1601 O O . ARG A 1 198 ? 0.186 -4.035 -16.5 1 79.56 198 ARG A O 1
ATOM 1608 N N . ASN A 1 199 ? -1.043 -5.316 -17.891 1 83 199 ASN A N 1
ATOM 1609 C CA . ASN A 1 199 ? -0.598 -4.574 -19.062 1 83 199 ASN A CA 1
ATOM 1610 C C . ASN A 1 199 ? -1.127 -3.143 -19.062 1 83 199 ASN A C 1
ATOM 1612 O O . ASN A 1 199 ? -0.42 -2.213 -19.453 1 83 199 ASN A O 1
ATOM 1616 N N . PHE A 1 200 ? -2.342 -3.068 -18.656 1 87.38 200 PHE A N 1
ATOM 1617 C CA . PHE A 1 200 ? -2.936 -1.74 -18.562 1 87.38 200 PHE A CA 1
ATOM 1618 C C . PHE A 1 200 ? -2.123 -0.846 -17.625 1 87.38 200 PHE A C 1
ATOM 1620 O O . PHE A 1 200 ? -1.812 0.296 -17.984 1 87.38 200 PHE A O 1
ATOM 1627 N N . LEU A 1 201 ? -1.795 -1.349 -16.5 1 88.5 201 LEU A N 1
ATOM 1628 C CA . LEU A 1 201 ? -0.998 -0.593 -15.539 1 88.5 201 LEU A CA 1
ATOM 1629 C C . LEU A 1 201 ? 0.354 -0.214 -16.125 1 88.5 201 LEU A C 1
ATOM 1631 O O . LEU A 1 201 ? 0.783 0.938 -16.031 1 88.5 201 LEU A O 1
ATOM 1635 N N . ARG A 1 202 ? 0.928 -1.161 -16.781 1 86.12 202 ARG A N 1
ATOM 1636 C CA . ARG A 1 202 ? 2.27 -0.985 -17.328 1 86.12 202 ARG A CA 1
ATOM 1637 C C . ARG A 1 202 ? 2.279 0.076 -18.438 1 86.12 202 ARG A C 1
ATOM 1639 O O . ARG A 1 202 ? 3.229 0.856 -18.531 1 86.12 202 ARG A O 1
ATOM 1646 N N . ILE A 1 203 ? 1.239 0.134 -19.156 1 87.38 203 ILE A N 1
ATOM 1647 C CA . ILE A 1 203 ? 1.214 0.958 -20.359 1 87.38 203 ILE A CA 1
ATOM 1648 C C . ILE A 1 203 ? 0.665 2.344 -20.031 1 87.38 203 ILE A C 1
ATOM 1650 O O . ILE A 1 203 ? 1.177 3.354 -20.516 1 87.38 203 ILE A O 1
ATOM 1654 N N . HIS A 1 204 ? -0.339 2.385 -19.172 1 89.69 204 HIS A N 1
ATOM 1655 C CA . HIS A 1 204 ? -1.099 3.625 -19.047 1 89.69 204 HIS A CA 1
ATOM 1656 C C . HIS A 1 204 ? -0.849 4.305 -17.703 1 89.69 204 HIS A C 1
ATOM 1658 O O . HIS A 1 204 ? -0.939 5.527 -17.609 1 89.69 204 HIS A O 1
ATOM 1664 N N . VAL A 1 205 ? -0.497 3.623 -16.703 1 91.88 205 VAL A N 1
ATOM 1665 C CA . VAL A 1 205 ? -0.485 4.211 -15.367 1 91.88 205 VAL A CA 1
ATOM 1666 C C . VAL A 1 205 ? 0.956 4.402 -14.898 1 91.88 205 VAL A C 1
ATOM 1668 O O . VAL A 1 205 ? 1.34 5.496 -14.484 1 91.88 205 VAL A O 1
ATOM 1671 N N . LEU A 1 206 ? 1.761 3.371 -14.984 1 90.62 206 LEU A N 1
ATOM 1672 C CA . LEU A 1 206 ? 3.098 3.377 -14.398 1 90.62 206 LEU A CA 1
ATOM 1673 C C . LEU A 1 206 ? 3.971 4.445 -15.047 1 90.62 206 LEU A C 1
ATOM 1675 O O . LEU A 1 206 ? 4.719 5.145 -14.359 1 90.62 206 LEU A O 1
ATOM 1679 N N . PRO A 1 207 ? 3.834 4.609 -16.391 1 89.44 207 PRO A N 1
ATOM 1680 C CA . PRO A 1 207 ? 4.641 5.672 -17 1 89.44 207 PRO A CA 1
ATOM 1681 C C . PRO A 1 207 ? 4.262 7.062 -16.5 1 89.44 207 PRO A C 1
ATOM 1683 O O . PRO A 1 207 ? 5.129 7.926 -16.344 1 89.44 207 PRO A O 1
ATOM 1686 N N . LEU A 1 208 ? 2.963 7.309 -16.25 1 90.81 208 LEU A N 1
ATOM 1687 C CA . LEU A 1 208 ? 2.504 8.578 -15.703 1 90.81 208 LEU A CA 1
ATOM 1688 C C . LEU A 1 208 ? 3.086 8.812 -14.312 1 90.81 208 LEU A C 1
ATOM 1690 O O . LEU A 1 208 ? 3.518 9.922 -13.992 1 90.81 208 LEU A O 1
ATOM 1694 N N . LEU A 1 209 ? 3.127 7.809 -13.555 1 91.81 209 LEU A N 1
ATOM 1695 C CA . LEU A 1 209 ? 3.668 7.895 -12.203 1 91.81 209 LEU A CA 1
ATOM 1696 C C . LEU A 1 209 ? 5.168 8.156 -12.234 1 91.81 209 LEU A C 1
ATOM 1698 O O . LEU A 1 209 ? 5.684 8.953 -11.453 1 91.81 209 LEU A O 1
ATOM 1702 N N . GLU A 1 210 ? 5.824 7.461 -13.109 1 88.19 210 GLU A N 1
ATOM 1703 C CA . GLU A 1 210 ? 7.27 7.633 -13.211 1 88.19 210 GLU A CA 1
ATOM 1704 C C . GLU A 1 210 ? 7.633 9.055 -13.625 1 88.19 210 GLU A C 1
ATOM 1706 O O . GLU A 1 210 ? 8.625 9.609 -13.148 1 88.19 210 GLU A O 1
ATOM 1711 N N . LYS A 1 211 ? 6.871 9.617 -14.469 1 86.81 211 LYS A N 1
ATOM 1712 C CA . LYS A 1 211 ? 7.105 10.977 -14.953 1 86.81 211 LYS A CA 1
ATOM 1713 C C . LYS A 1 211 ? 6.949 11.992 -13.82 1 86.81 211 LYS A C 1
ATOM 1715 O O . LYS A 1 211 ? 7.766 12.906 -13.688 1 86.81 211 LYS A O 1
ATOM 1720 N N . ARG A 1 212 ? 5.961 11.805 -13.023 1 87.25 212 ARG A N 1
ATOM 1721 C CA . ARG A 1 212 ? 5.648 12.781 -11.977 1 87.25 212 ARG A CA 1
ATOM 1722 C C . ARG A 1 212 ? 6.402 12.461 -10.688 1 87.25 212 ARG A C 1
ATOM 1724 O O . ARG A 1 212 ? 6.789 13.367 -9.953 1 87.25 212 ARG A O 1
ATOM 1731 N N . PHE A 1 213 ? 6.539 11.203 -10.422 1 86.88 213 PHE A N 1
ATOM 1732 C CA . PHE A 1 213 ? 7.176 10.742 -9.188 1 86.88 213 PHE A CA 1
ATOM 1733 C C . PHE A 1 213 ? 8.383 9.867 -9.5 1 86.88 213 PHE A C 1
ATOM 1735 O O . PHE A 1 213 ? 8.375 8.664 -9.219 1 86.88 213 PHE A O 1
ATOM 1742 N N . PRO A 1 214 ? 9.406 10.484 -9.883 1 85.31 214 PRO A N 1
ATOM 1743 C CA . PRO A 1 214 ? 10.594 9.68 -10.18 1 85.31 214 PRO A CA 1
ATOM 1744 C C . PRO A 1 214 ? 11.109 8.914 -8.961 1 85.31 214 PRO A C 1
ATOM 1746 O O . PRO A 1 214 ? 11.18 9.469 -7.859 1 85.31 214 PRO A O 1
ATOM 1749 N N . GLY A 1 215 ? 11.352 7.621 -9.078 1 83.25 215 GLY A N 1
ATOM 1750 C CA . GLY A 1 215 ? 11.883 6.805 -8 1 83.25 215 GLY A CA 1
ATOM 1751 C C . GLY A 1 215 ? 10.805 6.102 -7.199 1 83.25 215 GLY A C 1
ATOM 1752 O O . GLY A 1 215 ? 11.109 5.344 -6.273 1 83.25 215 GLY A O 1
ATOM 1753 N N . TRP A 1 216 ? 9.586 6.32 -7.598 1 89.5 216 TRP A N 1
ATOM 1754 C CA . TRP A 1 216 ? 8.492 5.742 -6.824 1 89.5 216 TRP A CA 1
ATOM 1755 C C . TRP A 1 216 ? 8.562 4.219 -6.828 1 89.5 216 TRP A C 1
ATOM 1757 O O . TRP A 1 216 ? 8.188 3.568 -5.852 1 89.5 216 TRP A O 1
ATOM 1767 N N . THR A 1 217 ? 9.133 3.658 -7.879 1 90.56 217 THR A N 1
ATOM 1768 C CA . THR A 1 217 ? 9.25 2.205 -7.938 1 90.56 217 THR A CA 1
ATOM 1769 C C . THR A 1 217 ? 10.203 1.696 -6.863 1 90.56 217 THR A C 1
ATOM 1771 O O . THR A 1 217 ? 9.938 0.676 -6.227 1 90.56 217 THR A O 1
ATOM 1774 N N . LYS A 1 218 ? 11.305 2.395 -6.684 1 86 218 LYS A N 1
ATOM 1775 C CA . LYS A 1 218 ? 12.25 2.039 -5.629 1 86 218 LYS A CA 1
ATOM 1776 C C . LYS A 1 218 ? 11.609 2.188 -4.25 1 86 218 LYS A C 1
ATOM 1778 O O . LYS A 1 218 ? 11.867 1.383 -3.352 1 86 218 LYS A O 1
ATOM 1783 N N . ALA A 1 219 ? 10.789 3.172 -4.113 1 90.44 219 ALA A N 1
ATOM 1784 C CA . ALA A 1 219 ? 10.086 3.408 -2.855 1 90.44 219 ALA A CA 1
ATOM 1785 C C . ALA A 1 219 ? 9.109 2.279 -2.553 1 90.44 219 ALA A C 1
ATOM 1787 O O . ALA A 1 219 ? 8.992 1.836 -1.408 1 90.44 219 ALA A O 1
ATOM 1788 N N . VAL A 1 220 ? 8.492 1.823 -3.555 1 94.19 220 VAL A N 1
ATOM 1789 C CA . VAL A 1 220 ? 7.512 0.751 -3.391 1 94.19 220 VAL A CA 1
ATOM 1790 C C . VAL A 1 220 ? 8.227 -0.55 -3.033 1 94.19 220 VAL A C 1
ATOM 1792 O O . VAL A 1 220 ? 7.715 -1.352 -2.248 1 94.19 220 VAL A O 1
ATOM 1795 N N . VAL A 1 221 ? 9.359 -0.718 -3.633 1 92.06 221 VAL A N 1
ATOM 1796 C CA . VAL A 1 221 ? 10.156 -1.894 -3.287 1 92.06 221 VAL A CA 1
ATOM 1797 C C . VAL A 1 221 ? 10.562 -1.824 -1.818 1 92.06 221 VAL A C 1
ATOM 1799 O O . VAL A 1 221 ? 10.547 -2.836 -1.113 1 92.06 221 VAL A O 1
ATOM 1802 N N . ALA A 1 222 ? 10.906 -0.636 -1.372 1 91.81 222 ALA A N 1
ATOM 1803 C CA . ALA A 1 222 ? 11.227 -0.448 0.04 1 91.81 222 ALA A CA 1
ATOM 1804 C C . ALA A 1 222 ? 10.023 -0.77 0.924 1 91.81 222 ALA A C 1
ATOM 1806 O O . ALA A 1 222 ? 10.172 -1.4 1.974 1 91.81 222 ALA A O 1
ATOM 1807 N N . LEU A 1 223 ? 8.93 -0.313 0.487 1 95.62 223 LEU A N 1
ATOM 1808 C CA . LEU A 1 223 ? 7.695 -0.62 1.206 1 95.62 223 LEU A CA 1
ATOM 1809 C C . LEU A 1 223 ? 7.484 -2.127 1.306 1 95.62 223 LEU A C 1
ATOM 1811 O O . LEU A 1 223 ? 7.086 -2.635 2.355 1 95.62 223 LEU A O 1
ATOM 1815 N N . SER A 1 224 ? 7.723 -2.771 0.215 1 96 224 SER A N 1
ATOM 1816 C CA . SER A 1 224 ? 7.594 -4.223 0.183 1 96 224 SER A CA 1
ATOM 1817 C C . SER A 1 224 ? 8.531 -4.887 1.19 1 96 224 SER A C 1
ATOM 1819 O O . SER A 1 224 ? 8.141 -5.824 1.887 1 96 224 SER A O 1
ATOM 1821 N N . GLU A 1 225 ? 9.711 -4.445 1.251 1 94 225 GLU A N 1
ATOM 1822 C CA . GLU A 1 225 ? 10.68 -4.988 2.195 1 94 225 GLU A CA 1
ATOM 1823 C C . GLU A 1 225 ? 10.25 -4.73 3.637 1 94 225 GLU A C 1
ATOM 1825 O O . GLU A 1 225 ? 10.414 -5.594 4.504 1 94 225 GLU A O 1
ATOM 1830 N N . LYS A 1 226 ? 9.742 -3.555 3.893 1 95.44 226 LYS A N 1
ATOM 1831 C CA . LYS A 1 226 ? 9.227 -3.23 5.223 1 95.44 226 LYS A CA 1
ATOM 1832 C C . LYS A 1 226 ? 8.07 -4.145 5.602 1 95.44 226 LYS A C 1
ATOM 1834 O O . LYS A 1 226 ? 7.984 -4.605 6.742 1 95.44 226 LYS A O 1
ATOM 1839 N N . ALA A 1 227 ? 7.23 -4.359 4.66 1 96.69 227 ALA A N 1
ATOM 1840 C CA . ALA A 1 227 ? 6.109 -5.266 4.898 1 96.69 227 ALA A CA 1
ATOM 1841 C C . ALA A 1 227 ? 6.605 -6.664 5.27 1 96.69 227 ALA A C 1
ATOM 1843 O O . ALA A 1 227 ? 6 -7.34 6.102 1 96.69 227 ALA A O 1
ATOM 1844 N N . GLU A 1 228 ? 7.68 -7.066 4.633 1 94.75 228 GLU A N 1
ATOM 1845 C CA . GLU A 1 228 ? 8.281 -8.359 4.945 1 94.75 228 GLU A CA 1
ATOM 1846 C C . GLU A 1 228 ? 8.773 -8.406 6.391 1 94.75 228 GLU A C 1
ATOM 1848 O O . GLU A 1 228 ? 8.656 -9.438 7.059 1 94.75 228 GLU A O 1
ATOM 1853 N N . LEU A 1 229 ? 9.32 -7.289 6.898 1 94.06 229 LEU A N 1
ATOM 1854 C CA . LEU A 1 229 ? 9.758 -7.207 8.289 1 94.06 229 LEU A CA 1
ATOM 1855 C C . LEU A 1 229 ? 8.594 -7.461 9.234 1 94.06 229 LEU A C 1
ATOM 1857 O O . LEU A 1 229 ? 8.711 -8.25 10.18 1 94.06 229 LEU A O 1
ATOM 1861 N N . TYR A 1 230 ? 7.5 -6.84 8.93 1 94.38 230 TYR A N 1
ATOM 1862 C CA . TYR A 1 230 ? 6.309 -7 9.758 1 94.38 230 TYR A CA 1
ATOM 1863 C C . TYR A 1 230 ? 5.777 -8.43 9.68 1 94.38 230 TYR A C 1
ATOM 1865 O O . TYR A 1 230 ? 5.398 -9.008 10.695 1 94.38 230 TYR A O 1
ATOM 1873 N N . HIS A 1 231 ? 5.723 -8.93 8.484 1 93.69 231 HIS A N 1
ATOM 1874 C CA . HIS A 1 231 ? 5.207 -10.273 8.273 1 93.69 231 HIS A CA 1
ATOM 1875 C C . HIS A 1 231 ? 5.996 -11.297 9.086 1 93.69 231 HIS A C 1
ATOM 1877 O O . HIS A 1 231 ? 5.41 -12.117 9.797 1 93.69 231 HIS A O 1
ATOM 1883 N N . ARG A 1 232 ? 7.277 -11.25 9.062 1 90.94 232 ARG A N 1
ATOM 1884 C CA . ARG A 1 232 ? 8.141 -12.188 9.773 1 90.94 232 ARG A CA 1
ATOM 1885 C C . ARG A 1 232 ? 7.98 -12.031 11.289 1 90.94 232 ARG A C 1
ATOM 1887 O O . ARG A 1 232 ? 7.996 -13.023 12.023 1 90.94 232 ARG A O 1
ATOM 1894 N N . TYR A 1 233 ? 7.875 -10.828 11.695 1 91.75 233 TYR A N 1
ATOM 1895 C CA . TYR A 1 233 ? 7.727 -10.531 13.117 1 91.75 233 TYR A CA 1
ATOM 1896 C C . TYR A 1 233 ? 6.434 -11.125 13.656 1 91.75 233 TYR A C 1
ATOM 1898 O O . TYR A 1 233 ? 6.426 -11.75 14.727 1 91.75 233 TYR A O 1
ATOM 1906 N N . LEU A 1 234 ? 5.387 -10.977 12.922 1 90.81 234 LEU A N 1
ATOM 1907 C CA . LEU A 1 234 ? 4.059 -11.336 13.406 1 90.81 234 LEU A CA 1
ATOM 1908 C C . LEU A 1 234 ? 3.801 -12.828 13.211 1 90.81 234 LEU A C 1
ATOM 1910 O O . LEU A 1 234 ? 3.051 -13.438 13.977 1 90.81 234 LEU A O 1
ATOM 1914 N N . GLU A 1 235 ? 4.355 -13.359 12.164 1 85.69 235 GLU A N 1
ATOM 1915 C CA . GLU A 1 235 ? 4.191 -14.789 11.906 1 85.69 235 GLU A CA 1
ATOM 1916 C C . GLU A 1 235 ? 4.625 -15.617 13.117 1 85.69 235 GLU A C 1
ATOM 1918 O O . GLU A 1 235 ? 4.023 -16.656 13.414 1 85.69 235 GLU A O 1
ATOM 1923 N N . ARG A 1 236 ? 5.543 -15.094 13.844 1 80.69 236 ARG A N 1
ATOM 1924 C CA . ARG A 1 236 ? 6.102 -15.82 14.977 1 80.69 236 ARG A CA 1
ATOM 1925 C C . ARG A 1 236 ? 5.371 -15.461 16.266 1 80.69 236 ARG A C 1
ATOM 1927 O O . ARG A 1 236 ? 5.512 -16.156 17.281 1 80.69 236 ARG A O 1
ATOM 1934 N N . ARG A 1 237 ? 4.555 -14.516 16.172 1 81.25 237 ARG A N 1
ATOM 1935 C CA . ARG A 1 237 ? 4.109 -13.961 17.453 1 81.25 237 ARG A CA 1
ATOM 1936 C C . ARG A 1 237 ? 2.586 -13.945 17.547 1 81.25 237 ARG A C 1
ATOM 1938 O O . ARG A 1 237 ? 2.023 -13.836 18.641 1 81.25 237 ARG A O 1
ATOM 1945 N N . VAL A 1 238 ? 1.907 -13.867 16.453 1 75.31 238 VAL A N 1
ATOM 1946 C CA . VAL A 1 238 ? 0.45 -13.836 16.516 1 75.31 238 VAL A CA 1
ATOM 1947 C C . VAL A 1 238 ? -0.093 -15.25 16.688 1 75.31 238 VAL A C 1
ATOM 1949 O O . VAL A 1 238 ? 0.137 -16.109 15.836 1 75.31 238 VAL A O 1
ATOM 1952 N N . PRO A 1 239 ? -0.762 -15.453 17.672 1 74.06 239 PRO A N 1
ATOM 1953 C CA . PRO A 1 239 ? -1.162 -16.797 18.078 1 74.06 239 PRO A CA 1
ATOM 1954 C C . PRO A 1 239 ? -2.402 -17.297 17.344 1 74.06 239 PRO A C 1
ATOM 1956 O O . PRO A 1 239 ? -3.213 -18.031 17.906 1 74.06 239 PRO A O 1
ATOM 1959 N N . VAL A 1 240 ? -2.637 -16.828 16.203 1 76.69 240 VAL A N 1
ATOM 1960 C CA . VAL A 1 240 ? -3.838 -17.266 15.5 1 76.69 240 VAL A CA 1
ATOM 1961 C C . VAL A 1 240 ? -3.686 -18.719 15.055 1 76.69 240 VAL A C 1
ATOM 1963 O O . VAL A 1 240 ? -4.664 -19.469 15 1 76.69 240 VAL A O 1
ATOM 1966 N N . GLY A 1 241 ? -2.479 -19.047 14.875 1 74.56 241 GLY A N 1
ATOM 1967 C CA . GLY A 1 241 ? -2.197 -20.422 14.5 1 74.56 241 GLY A CA 1
ATOM 1968 C C . GLY A 1 241 ? -2.432 -21.406 15.625 1 74.56 241 GLY A C 1
ATOM 1969 O O . GLY A 1 241 ? -2.623 -22.594 15.383 1 74.56 241 GLY A O 1
ATOM 1970 N N . GLU A 1 242 ? -2.523 -20.844 16.812 1 79.5 242 GLU A N 1
ATOM 1971 C CA . GLU A 1 242 ? -2.666 -21.719 17.984 1 79.5 242 GLU A CA 1
ATOM 1972 C C . GLU A 1 242 ? -4.137 -21.953 18.312 1 79.5 242 GLU A C 1
ATOM 1974 O O . GLU A 1 242 ? -4.461 -22.828 19.125 1 79.5 242 GLU A O 1
ATOM 1979 N N . ILE A 1 243 ? -4.957 -21.219 17.719 1 86.25 243 ILE A N 1
ATOM 1980 C CA . ILE A 1 243 ? -6.383 -21.406 17.953 1 86.25 243 ILE A CA 1
ATOM 1981 C C . ILE A 1 243 ? -6.84 -22.719 17.344 1 86.25 243 ILE A C 1
ATOM 1983 O O . ILE A 1 243 ? -6.641 -22.969 16.156 1 86.25 243 ILE A O 1
ATOM 1987 N N . PRO A 1 244 ? -7.367 -23.562 18.141 1 90.44 244 PRO A N 1
ATOM 1988 C CA . PRO A 1 244 ? -7.766 -24.875 17.641 1 90.44 244 PRO A CA 1
ATOM 1989 C C . PRO A 1 244 ? -8.977 -24.812 16.719 1 90.44 244 PRO A C 1
ATOM 1991 O O . PRO A 1 244 ? -10.016 -24.266 17.094 1 90.44 244 PRO A O 1
ATOM 1994 N N . ILE A 1 245 ? -8.812 -25.297 15.531 1 92.75 245 ILE A N 1
ATOM 1995 C CA . ILE A 1 245 ? -9.906 -25.453 14.57 1 92.75 245 ILE A CA 1
ATOM 1996 C C . ILE A 1 245 ? -10.32 -26.922 14.477 1 92.75 245 ILE A C 1
ATOM 1998 O O . ILE A 1 245 ? -9.508 -27.781 14.148 1 92.75 245 ILE A O 1
ATOM 2002 N N . GLU A 1 246 ? -11.523 -27.172 14.844 1 92.94 246 GLU A N 1
ATOM 2003 C CA . GLU A 1 246 ? -12.031 -28.547 14.805 1 92.94 246 GLU A CA 1
ATOM 2004 C C . GLU A 1 246 ? -12.859 -28.781 13.547 1 92.94 246 GLU A C 1
ATOM 2006 O O . GLU A 1 246 ? -13.688 -27.953 13.164 1 92.94 246 GLU A O 1
ATOM 2011 N N . GLU A 1 247 ? -12.578 -29.906 12.906 1 90.38 247 GLU A N 1
ATOM 2012 C CA . GLU A 1 247 ? -13.391 -30.297 11.75 1 90.38 247 GLU A CA 1
ATOM 2013 C C . GLU A 1 247 ? -14.648 -31.047 12.188 1 90.38 247 GLU A C 1
ATOM 2015 O O . GLU A 1 247 ? -14.586 -31.922 13.047 1 90.38 247 GLU A O 1
ATOM 2020 N N . ILE A 1 248 ? -15.711 -30.641 11.68 1 84.94 248 ILE A N 1
ATOM 2021 C CA . ILE A 1 248 ? -17 -31.312 11.883 1 84.94 248 ILE A CA 1
ATOM 2022 C C . ILE A 1 248 ? -17.578 -31.719 10.539 1 84.94 248 ILE A C 1
ATOM 2024 O O . ILE A 1 248 ? -17.141 -31.25 9.484 1 84.94 248 ILE A O 1
ATOM 2028 N N . PRO A 1 249 ? -18.422 -32.625 10.5 1 76 249 PRO A N 1
ATOM 2029 C CA . PRO A 1 249 ? -18.938 -33.156 9.227 1 76 249 PRO A CA 1
ATOM 2030 C C . PRO A 1 249 ? -19.422 -32.031 8.297 1 76 249 PRO A C 1
ATOM 2032 O O . PRO A 1 249 ? -19.188 -32.094 7.086 1 76 249 PRO A O 1
ATOM 2035 N N . SER A 1 250 ? -19.984 -31 8.867 1 76.62 250 SER A N 1
ATOM 2036 C CA . SER A 1 250 ? -20.594 -29.984 8.008 1 76.62 250 SER A CA 1
ATOM 2037 C C . SER A 1 250 ? -19.719 -28.75 7.926 1 76.62 250 SER A C 1
ATOM 2039 O O . SER A 1 250 ? -20.125 -27.719 7.387 1 76.62 250 SER A O 1
ATOM 2041 N N . GLY A 1 251 ? -18.531 -28.875 8.438 1 89.44 251 GLY A N 1
ATOM 2042 C CA . GLY A 1 251 ? -17.703 -27.688 8.375 1 89.44 251 GLY A CA 1
ATOM 2043 C C . GLY A 1 251 ? -16.625 -27.656 9.438 1 89.44 251 GLY A C 1
ATOM 2044 O O . GLY A 1 251 ? -15.969 -28.672 9.695 1 89.44 251 GLY A O 1
ATOM 2045 N N . LEU A 1 252 ? -16.375 -26.406 9.891 1 93.62 252 LEU A N 1
ATOM 2046 C CA . LEU A 1 252 ? -15.383 -26.172 10.922 1 93.62 252 LEU A CA 1
ATOM 2047 C C . LEU A 1 252 ? -16.016 -25.516 12.148 1 93.62 252 LEU A C 1
ATOM 2049 O O . LEU A 1 252 ? -17.078 -24.891 12.047 1 93.62 252 LEU A O 1
ATOM 2053 N N . ARG A 1 253 ? -15.438 -25.75 13.297 1 93.31 253 ARG A N 1
ATOM 2054 C CA . ARG A 1 253 ? -15.898 -25.016 14.469 1 93.31 253 ARG A CA 1
ATOM 2055 C C . ARG A 1 253 ? -14.719 -24.578 15.336 1 93.31 253 ARG A C 1
ATOM 2057 O O . ARG A 1 253 ? -13.688 -25.25 15.375 1 93.31 253 ARG A O 1
ATOM 2064 N N . VAL A 1 254 ? -14.859 -23.484 15.992 1 95 254 VAL A N 1
ATOM 2065 C CA . VAL A 1 254 ? -13.906 -22.906 16.938 1 95 254 VAL A CA 1
ATOM 2066 C C . VAL A 1 254 ? -14.641 -22.391 18.172 1 95 254 VAL A C 1
ATOM 2068 O O . VAL A 1 254 ? -15.742 -21.859 18.062 1 95 254 VAL A O 1
ATOM 2071 N N . PRO A 1 255 ? -14.062 -22.625 19.359 1 94.31 255 PRO A N 1
ATOM 2072 C CA . PRO A 1 255 ? -14.727 -22.078 20.531 1 94.31 255 PRO A CA 1
ATOM 2073 C C . PRO A 1 255 ? -14.984 -20.578 20.422 1 94.31 255 PRO A C 1
ATOM 2075 O O . PRO A 1 255 ? -14.055 -19.797 20.172 1 94.31 255 PRO A O 1
ATOM 2078 N N . PHE A 1 256 ? -16.172 -20.188 20.688 1 92.12 256 PHE A N 1
ATOM 2079 C CA . PHE A 1 256 ? -16.609 -18.812 20.453 1 92.12 256 PHE A CA 1
ATOM 2080 C C . PHE A 1 256 ? -15.867 -17.844 21.375 1 92.12 256 PHE A C 1
ATOM 2082 O O . PHE A 1 256 ? -15.578 -16.719 20.984 1 92.12 256 PHE A O 1
ATOM 2089 N N . HIS A 1 257 ? -15.594 -18.25 22.531 1 92.19 257 HIS A N 1
ATOM 2090 C CA . HIS A 1 257 ? -14.938 -17.375 23.5 1 92.19 257 HIS A CA 1
ATOM 2091 C C . HIS A 1 257 ? -13.555 -16.953 23.016 1 92.19 257 HIS A C 1
ATOM 2093 O O . HIS A 1 257 ? -13.094 -15.859 23.328 1 92.19 257 HIS A O 1
ATOM 2099 N N . LEU A 1 258 ? -12.906 -17.844 22.234 1 91.88 258 LEU A N 1
ATOM 2100 C CA . LEU A 1 258 ? -11.594 -17.5 21.703 1 91.88 258 LEU A CA 1
ATOM 2101 C C . LEU A 1 258 ? -11.711 -16.438 20.609 1 91.88 258 LEU A C 1
ATOM 2103 O O . LEU A 1 258 ? -10.789 -15.648 20.422 1 91.88 258 LEU A O 1
ATOM 2107 N N . VAL A 1 259 ? -12.828 -16.391 19.938 1 91.81 259 VAL A N 1
ATOM 2108 C CA . VAL A 1 259 ? -13.078 -15.398 18.891 1 91.81 259 VAL A CA 1
ATOM 2109 C C . VAL A 1 259 ? -13.477 -14.07 19.531 1 91.81 259 VAL A C 1
ATOM 2111 O O . VAL A 1 259 ? -12.945 -13.016 19.172 1 91.81 259 VAL A O 1
ATOM 2114 N N . SER A 1 260 ? -14.328 -14.164 20.484 1 90.69 260 SER A N 1
ATOM 2115 C CA . SER A 1 260 ? -14.883 -12.961 21.094 1 90.69 260 SER A CA 1
ATOM 2116 C C . SER A 1 260 ? -13.844 -12.234 21.938 1 90.69 260 SER A C 1
ATOM 2118 O O . SER A 1 260 ? -13.867 -11.008 22.047 1 90.69 260 SER A O 1
ATOM 2120 N N . MET A 1 261 ? -12.906 -12.922 22.516 1 90.19 261 MET A N 1
ATOM 2121 C CA . MET A 1 261 ? -11.922 -12.32 23.406 1 90.19 261 MET A CA 1
ATOM 2122 C C . MET A 1 261 ? -10.664 -11.922 22.656 1 90.19 261 MET A C 1
ATOM 2124 O O . MET A 1 261 ? -9.812 -11.203 23.188 1 90.19 261 MET A O 1
ATOM 2128 N N . ALA A 1 262 ? -10.594 -12.359 21.469 1 91.06 262 ALA A N 1
ATOM 2129 C CA . ALA A 1 262 ? -9.391 -12.094 20.672 1 91.06 262 ALA A CA 1
ATOM 2130 C C . ALA A 1 262 ? -9.258 -10.602 20.375 1 91.06 262 ALA A C 1
ATOM 2132 O O . ALA A 1 262 ? -10.258 -9.898 20.25 1 91.06 262 ALA A O 1
ATOM 2133 N N . ASP A 1 263 ? -8.039 -10.133 20.297 1 92.19 263 ASP A N 1
ATOM 2134 C CA . ASP A 1 263 ? -7.773 -8.797 19.766 1 92.19 263 ASP A CA 1
ATOM 2135 C C . ASP A 1 263 ? -8.344 -8.633 18.359 1 92.19 263 ASP A C 1
ATOM 2137 O O . ASP A 1 263 ? -8.406 -9.602 17.594 1 92.19 263 ASP A O 1
ATOM 2141 N N . PRO A 1 264 ? -8.742 -7.457 17.984 1 92.94 264 PRO A N 1
ATOM 2142 C CA . PRO A 1 264 ? -9.328 -7.246 16.656 1 92.94 264 PRO A CA 1
ATOM 2143 C C . PRO A 1 264 ? -8.453 -7.789 15.531 1 92.94 264 PRO A C 1
ATOM 2145 O O . PRO A 1 264 ? -8.969 -8.375 14.57 1 92.94 264 PRO A O 1
ATOM 2148 N N . LEU A 1 265 ? -7.145 -7.602 15.609 1 93.5 265 LEU A N 1
ATOM 2149 C CA . LEU A 1 265 ? -6.266 -8.125 14.57 1 93.5 265 LEU A CA 1
ATOM 2150 C C . LEU A 1 265 ? -6.297 -9.648 14.555 1 93.5 265 LEU A C 1
ATOM 2152 O O . LEU A 1 265 ? -6.34 -10.266 13.484 1 93.5 265 LEU A O 1
ATOM 2156 N N . GLU A 1 266 ? -6.199 -10.211 15.75 1 92.88 266 GLU A N 1
ATOM 2157 C CA . GLU A 1 266 ? -6.262 -11.664 15.852 1 92.88 266 GLU A CA 1
ATOM 2158 C C . GLU A 1 266 ? -7.566 -12.203 15.266 1 92.88 266 GLU A C 1
ATOM 2160 O O . GLU A 1 266 ? -7.57 -13.219 14.57 1 92.88 266 GLU A O 1
ATOM 2165 N N . ARG A 1 267 ? -8.641 -11.523 15.547 1 92.69 267 ARG A N 1
ATOM 2166 C CA . ARG A 1 267 ? -9.945 -11.914 15.016 1 92.69 267 ARG A CA 1
ATOM 2167 C C . ARG A 1 267 ? -9.969 -11.805 13.492 1 92.69 267 ARG A C 1
ATOM 2169 O O . ARG A 1 267 ? -10.484 -12.695 12.812 1 92.69 267 ARG A O 1
ATOM 2176 N N . TYR A 1 268 ? -9.461 -10.703 12.992 1 92.75 268 TYR A N 1
ATOM 2177 C CA . TYR A 1 268 ? -9.32 -10.484 11.555 1 92.75 268 TYR A CA 1
ATOM 2178 C C . TYR A 1 268 ? -8.57 -11.641 10.898 1 92.75 268 TYR A C 1
ATOM 2180 O O . TYR A 1 268 ? -9.07 -12.242 9.945 1 92.75 268 TYR A O 1
ATOM 2188 N N . LEU A 1 269 ? -7.473 -12.023 11.438 1 92.19 269 LEU A N 1
ATOM 2189 C CA . LEU A 1 269 ? -6.637 -13.078 10.883 1 92.19 269 LEU A CA 1
ATOM 2190 C C . LEU A 1 269 ? -7.301 -14.445 11.047 1 92.19 269 LEU A C 1
ATOM 2192 O O . LEU A 1 269 ? -7.148 -15.32 10.195 1 92.19 269 LEU A O 1
ATOM 2196 N N . LEU A 1 270 ? -7.996 -14.586 12.109 1 91.62 270 LEU A N 1
ATOM 2197 C CA . LEU A 1 270 ? -8.688 -15.844 12.359 1 91.62 270 LEU A CA 1
ATOM 2198 C C . LEU A 1 270 ? -9.766 -16.094 11.312 1 91.62 270 LEU A C 1
ATOM 2200 O O . LEU A 1 270 ? -9.922 -17.219 10.828 1 91.62 270 LEU A O 1
ATOM 2204 N N . PHE A 1 271 ? -10.516 -15.047 10.961 1 90.25 271 PHE A N 1
ATOM 2205 C CA . PHE A 1 271 ? -11.555 -15.195 9.953 1 90.25 271 PHE A CA 1
ATOM 2206 C C . PHE A 1 271 ? -10.961 -15.656 8.625 1 90.25 271 PHE A C 1
ATOM 2208 O O . PHE A 1 271 ? -11.523 -16.531 7.957 1 90.25 271 PHE A O 1
ATOM 2215 N N . TYR A 1 272 ? -9.867 -15.148 8.266 1 88.25 272 TYR A N 1
ATOM 2216 C CA . TYR A 1 272 ? -9.234 -15.523 7.012 1 88.25 272 TYR A CA 1
ATOM 2217 C C . TYR A 1 272 ? -8.656 -16.938 7.094 1 88.25 272 TYR A C 1
ATOM 2219 O O . TYR A 1 272 ? -8.719 -17.688 6.125 1 88.25 272 TYR A O 1
ATOM 2227 N N . ARG A 1 273 ? -8.102 -17.266 8.211 1 88.56 273 ARG A N 1
ATOM 2228 C CA . ARG A 1 273 ? -7.609 -18.625 8.406 1 88.56 273 ARG A CA 1
ATOM 2229 C C . ARG A 1 273 ? -8.742 -19.641 8.289 1 88.56 273 ARG A C 1
ATOM 2231 O O . ARG A 1 273 ? -8.594 -20.672 7.629 1 88.56 273 ARG A O 1
ATOM 2238 N N . LEU A 1 274 ? -9.844 -19.312 8.953 1 89.38 274 LEU A N 1
ATOM 2239 C CA . LEU A 1 274 ? -11.016 -20.188 8.898 1 89.38 274 LEU A CA 1
ATOM 2240 C C . LEU A 1 274 ? -11.5 -20.359 7.465 1 89.38 274 LEU A C 1
ATOM 2242 O O . LEU A 1 274 ? -11.82 -21.469 7.043 1 89.38 274 LEU A O 1
ATOM 2246 N N . TYR A 1 275 ? -11.516 -19.266 6.805 1 86.62 275 TYR A N 1
ATOM 2247 C CA . TYR A 1 275 ? -11.938 -19.312 5.41 1 86.62 275 TYR A CA 1
ATOM 2248 C C . TYR A 1 275 ? -11 -20.188 4.582 1 86.62 275 TYR A C 1
ATOM 2250 O O . TYR A 1 275 ? -11.461 -21.031 3.801 1 86.62 275 TYR A O 1
ATOM 2258 N N . GLN A 1 276 ? -9.727 -20.031 4.703 1 83.88 276 GLN A N 1
ATOM 2259 C CA . GLN A 1 276 ? -8.734 -20.781 3.934 1 83.88 276 GLN A CA 1
ATOM 2260 C C . GLN A 1 276 ? -8.812 -22.266 4.238 1 83.88 276 GLN A C 1
ATOM 2262 O O . GLN A 1 276 ? -8.758 -23.094 3.324 1 83.88 276 GLN A O 1
ATOM 2267 N N . VAL A 1 277 ? -8.898 -22.562 5.52 1 85.81 277 VAL A N 1
ATOM 2268 C CA . VAL A 1 277 ? -8.984 -23.969 5.93 1 85.81 277 VAL A CA 1
ATOM 2269 C C . VAL A 1 277 ? -10.258 -24.594 5.371 1 85.81 277 VAL A C 1
ATOM 2271 O O . VAL A 1 277 ? -10.234 -25.734 4.887 1 85.81 277 VAL A O 1
ATOM 2274 N N . PHE A 1 278 ? -11.266 -23.828 5.41 1 84.75 278 PHE A N 1
ATOM 2275 C CA . PHE A 1 278 ? -12.539 -24.344 4.914 1 84.75 278 PHE A CA 1
ATOM 2276 C C . PHE A 1 278 ? -12.484 -24.562 3.406 1 84.75 278 PHE A C 1
ATOM 2278 O O . PHE A 1 278 ? -12.922 -25.609 2.912 1 84.75 278 PHE A O 1
ATOM 2285 N N . MET A 1 279 ? -11.984 -23.594 2.703 1 77.44 279 MET A N 1
ATOM 2286 C CA . MET A 1 279 ? -11.922 -23.688 1.247 1 77.44 279 MET A CA 1
ATOM 2287 C C . MET A 1 279 ? -11.008 -24.828 0.814 1 77.44 279 MET A C 1
ATOM 2289 O O . MET A 1 279 ? -11.273 -25.516 -0.179 1 77.44 279 MET A O 1
ATOM 2293 N N . SER A 1 280 ? -9.938 -24.969 1.484 1 76.06 280 SER A N 1
ATOM 2294 C CA . SER A 1 280 ? -9.047 -26.078 1.197 1 76.06 280 SER A CA 1
ATOM 2295 C C . SER A 1 280 ? -9.742 -27.422 1.405 1 76.06 280 SER A C 1
ATOM 2297 O O . SER A 1 280 ? -9.547 -28.359 0.63 1 76.06 280 SER A O 1
ATOM 2299 N N . ARG A 1 281 ? -10.477 -27.453 2.41 1 75.19 281 ARG A N 1
ATOM 2300 C CA . ARG A 1 281 ? -11.25 -28.656 2.715 1 75.19 281 ARG A CA 1
ATOM 2301 C C . ARG A 1 281 ? -12.234 -28.969 1.597 1 75.19 281 ARG A C 1
ATOM 2303 O O . ARG A 1 281 ? -12.445 -30.141 1.253 1 75.19 281 ARG A O 1
ATOM 2310 N N . GLU A 1 282 ? -12.75 -27.906 1.076 1 69.94 282 GLU A N 1
ATOM 2311 C CA . GLU A 1 282 ? -13.773 -28.078 0.045 1 69.94 282 GLU A CA 1
ATOM 2312 C C . GLU A 1 282 ? -13.141 -28.219 -1.337 1 69.94 282 GLU A C 1
ATOM 2314 O O . GLU A 1 282 ? -13.852 -28.344 -2.338 1 69.94 282 GLU A O 1
ATOM 2319 N N . GLY A 1 283 ? -11.812 -28.109 -1.4 1 61.62 283 GLY A N 1
ATOM 2320 C CA . GLY A 1 283 ? -11.102 -28.328 -2.65 1 61.62 283 GLY A CA 1
ATOM 2321 C C . GLY A 1 283 ? -11.062 -27.094 -3.537 1 61.62 283 GLY A C 1
ATOM 2322 O O . GLY A 1 283 ? -10.852 -27.203 -4.746 1 61.62 283 GLY A O 1
ATOM 2323 N N . SER A 1 284 ? -11.516 -26.031 -2.994 1 57.28 284 SER A N 1
ATOM 2324 C CA . SER A 1 284 ? -11.516 -24.812 -3.805 1 57.28 284 SER A CA 1
ATOM 2325 C C . SER A 1 284 ? -10.125 -24.203 -3.867 1 57.28 284 SER A C 1
ATOM 2327 O O . SER A 1 284 ? -9.305 -24.406 -2.975 1 57.28 284 SER A O 1
ATOM 2329 N N . SER A 1 285 ? -9.859 -23.547 -5.055 1 52.78 285 SER A N 1
ATOM 2330 C CA . SER A 1 285 ? -8.539 -22.984 -5.336 1 52.78 285 SER A CA 1
ATOM 2331 C C . SER A 1 285 ? -8.25 -21.781 -4.449 1 52.78 285 SER A C 1
ATOM 2333 O O . SER A 1 285 ? -9.164 -21.062 -4.055 1 52.78 285 SER A O 1
ATOM 2335 N N . GLU A 1 286 ? -7.082 -21.578 -3.809 1 52.19 286 GLU A N 1
ATOM 2336 C CA . GLU A 1 286 ? -6.438 -20.625 -2.904 1 52.19 286 GLU A CA 1
ATOM 2337 C C . GLU A 1 286 ? -6.668 -19.188 -3.357 1 52.19 286 GLU A C 1
ATOM 2339 O O . GLU A 1 286 ? -6.566 -18.25 -2.559 1 52.19 286 GLU A O 1
ATOM 2344 N N . GLY A 1 287 ? -7.527 -19.047 -4.387 1 53.06 287 GLY A N 1
ATOM 2345 C CA . GLY A 1 287 ? -7.457 -17.719 -4.953 1 53.06 287 GLY A CA 1
ATOM 2346 C C . GLY A 1 287 ? -8.586 -16.812 -4.484 1 53.06 287 GLY A C 1
ATOM 2347 O O . GLY A 1 287 ? -8.539 -15.594 -4.688 1 53.06 287 GLY A O 1
ATOM 2348 N N . GLU A 1 288 ? -9.539 -17.406 -3.762 1 56.75 288 GLU A N 1
ATOM 2349 C CA . GLU A 1 288 ? -10.633 -16.5 -3.402 1 56.75 288 GLU A CA 1
ATOM 2350 C C . GLU A 1 288 ? -10.445 -15.945 -1.997 1 56.75 288 GLU A C 1
ATOM 2352 O O . GLU A 1 288 ? -10.055 -16.656 -1.08 1 56.75 288 GLU A O 1
ATOM 2357 N N . GLU A 1 289 ? -10.297 -14.578 -1.941 1 64.75 289 GLU A N 1
ATOM 2358 C CA . GLU A 1 289 ? -10.172 -13.953 -0.628 1 64.75 289 GLU A CA 1
ATOM 2359 C C . GLU A 1 289 ? -11.523 -13.438 -0.137 1 64.75 289 GLU A C 1
ATOM 2361 O O . GLU A 1 289 ? -12.352 -12.984 -0.934 1 64.75 289 GLU A O 1
ATOM 2366 N N . LEU A 1 290 ? -11.867 -13.805 1.103 1 75.75 290 LEU A N 1
ATOM 2367 C CA . LEU A 1 290 ? -13.031 -13.227 1.77 1 75.75 290 LEU A CA 1
ATOM 2368 C C . LEU A 1 290 ? -12.93 -11.703 1.804 1 75.75 290 LEU A C 1
ATOM 2370 O O . LEU A 1 290 ? -11.945 -11.156 2.301 1 75.75 290 LEU A O 1
ATOM 2374 N N . PRO A 1 291 ? -13.898 -11.07 1.123 1 76.56 291 PRO A N 1
ATOM 2375 C CA . PRO A 1 291 ? -13.836 -9.609 1.183 1 76.56 291 PRO A CA 1
ATOM 2376 C C . PRO A 1 291 ? -13.906 -9.07 2.611 1 76.56 291 PRO A C 1
ATOM 2378 O O . PRO A 1 291 ? -14.672 -9.586 3.428 1 76.56 291 PRO A O 1
ATOM 2381 N N . PHE A 1 292 ? -13.195 -8.117 2.887 1 85.44 292 PHE A N 1
ATOM 2382 C CA . PHE A 1 292 ? -13.047 -7.547 4.219 1 85.44 292 PHE A CA 1
ATOM 2383 C C . PHE A 1 292 ? -14.391 -7.055 4.75 1 85.44 292 PHE A C 1
ATOM 2385 O O . PHE A 1 292 ? -14.672 -7.156 5.945 1 85.44 292 PHE A O 1
ATOM 2392 N N . TRP A 1 293 ? -15.18 -6.52 3.852 1 76.25 293 TRP A N 1
ATOM 2393 C CA . TRP A 1 293 ? -16.438 -5.891 4.262 1 76.25 293 TRP A CA 1
ATOM 2394 C C . TRP A 1 293 ? -17.375 -6.91 4.906 1 76.25 293 TRP A C 1
ATOM 2396 O O . TRP A 1 293 ? -18.203 -6.555 5.738 1 76.25 293 TRP A O 1
ATOM 2406 N N . HIS A 1 294 ? -17.172 -8.18 4.594 1 76.25 294 HIS A N 1
ATOM 2407 C CA . HIS A 1 294 ? -18.031 -9.219 5.152 1 76.25 294 HIS A CA 1
ATOM 2408 C C . HIS A 1 294 ? -17.688 -9.492 6.613 1 76.25 294 HIS A C 1
ATOM 2410 O O . HIS A 1 294 ? -18.547 -9.922 7.387 1 76.25 294 HIS A O 1
ATOM 2416 N N . ILE A 1 295 ? -16.531 -9.188 6.965 1 86.19 295 ILE A N 1
ATOM 2417 C CA . ILE A 1 295 ? -16.109 -9.547 8.32 1 86.19 295 ILE A CA 1
ATOM 2418 C C . ILE A 1 295 ? -15.891 -8.281 9.148 1 86.19 295 ILE A C 1
ATOM 2420 O O . ILE A 1 295 ? -15.75 -8.352 10.367 1 86.19 295 ILE A O 1
ATOM 2424 N N . ARG A 1 296 ? -15.867 -7.129 8.508 1 86.12 296 ARG A N 1
ATOM 2425 C CA . ARG A 1 296 ? -15.508 -5.852 9.117 1 86.12 296 ARG A CA 1
ATOM 2426 C C . ARG A 1 296 ? -16.297 -5.613 10.398 1 86.12 296 ARG A C 1
ATOM 2428 O O . ARG A 1 296 ? -15.727 -5.289 11.438 1 86.12 296 ARG A O 1
ATOM 2435 N N . PRO A 1 297 ? -17.594 -5.789 10.359 1 80.25 297 PRO A N 1
ATOM 2436 C CA . PRO A 1 297 ? -18.359 -5.504 11.578 1 80.25 297 PRO A CA 1
ATOM 2437 C C . PRO A 1 297 ? -17.953 -6.402 12.75 1 80.25 297 PRO A C 1
ATOM 2439 O O . PRO A 1 297 ? -17.953 -5.957 13.898 1 80.25 297 PRO A O 1
ATOM 2442 N N . TYR A 1 298 ? -17.547 -7.578 12.453 1 86 298 TYR A N 1
ATOM 2443 C CA . TYR A 1 298 ? -17.281 -8.57 13.492 1 86 298 TYR A CA 1
ATOM 2444 C C . TYR A 1 298 ? -15.859 -8.43 14.023 1 86 298 TYR A C 1
ATOM 2446 O O . TYR A 1 298 ? -15.547 -8.906 15.117 1 86 298 TYR A O 1
ATOM 2454 N N . VAL A 1 299 ? -15.047 -7.832 13.227 1 90.62 299 VAL A N 1
ATOM 2455 C CA . VAL A 1 299 ? -13.656 -7.629 13.625 1 90.62 299 VAL A CA 1
ATOM 2456 C C . VAL A 1 299 ? -13.586 -6.566 14.719 1 90.62 299 VAL A C 1
ATOM 2458 O O . VAL A 1 299 ? -12.914 -6.766 15.742 1 90.62 299 VAL A O 1
ATOM 2461 N N . TRP A 1 300 ? -14.336 -5.535 14.547 1 85.5 300 TRP A N 1
ATOM 2462 C CA . TRP A 1 300 ? -14.297 -4.414 15.477 1 85.5 300 TRP A CA 1
ATOM 2463 C C . TRP A 1 300 ? -15.266 -4.625 16.625 1 85.5 300 TRP A C 1
ATOM 2465 O O . TRP A 1 300 ? -15.023 -4.156 17.75 1 85.5 300 TRP A O 1
ATOM 2475 N N . HIS A 1 301 ? -16.359 -5.359 16.297 1 85.94 301 HIS A N 1
ATOM 2476 C CA . HIS A 1 301 ? -17.422 -5.551 17.281 1 85.94 301 HIS A CA 1
ATOM 2477 C C . HIS A 1 301 ? -17.828 -7.02 17.375 1 85.94 301 HIS A C 1
ATOM 2479 O O . HIS A 1 301 ? -18.859 -7.418 16.828 1 85.94 301 HIS A O 1
ATOM 2485 N N . PRO A 1 302 ? -17.094 -7.703 18.156 1 84.5 302 PRO A N 1
ATOM 2486 C CA . PRO A 1 302 ? -17.375 -9.141 18.234 1 84.5 302 PRO A CA 1
ATOM 2487 C C . PRO A 1 302 ? -18.781 -9.438 18.75 1 84.5 302 PRO A C 1
ATOM 2489 O O . PRO A 1 302 ? -19.328 -10.508 18.469 1 84.5 302 PRO A O 1
ATOM 2492 N N . GLU A 1 303 ? -19.328 -8.492 19.516 1 83.06 303 GLU A N 1
ATOM 2493 C CA . GLU A 1 303 ? -20.672 -8.664 20.031 1 83.06 303 GLU A CA 1
ATOM 2494 C C . GLU A 1 303 ? -21.688 -8.805 18.891 1 83.06 303 GLU A C 1
ATOM 2496 O O . GLU A 1 303 ? -22.734 -9.43 19.062 1 83.06 303 GLU A O 1
ATOM 2501 N N . SER A 1 304 ? -21.344 -8.328 17.766 1 78.06 304 SER A N 1
ATOM 2502 C CA . SER A 1 304 ? -22.219 -8.414 16.609 1 78.06 304 SER A CA 1
ATOM 2503 C C . SER A 1 304 ? -22.328 -9.852 16.109 1 78.06 304 SER A C 1
ATOM 2505 O O . SER A 1 304 ? -23.25 -10.18 15.359 1 78.06 304 SER A O 1
ATOM 2507 N N . LEU A 1 305 ? -21.406 -10.664 16.516 1 78.12 305 LEU A N 1
ATOM 2508 C CA . LEU A 1 305 ? -21.406 -12.062 16.078 1 78.12 305 LEU A CA 1
ATOM 2509 C C . LEU A 1 305 ? -22.453 -12.867 16.828 1 78.12 305 LEU A C 1
ATOM 2511 O O . LEU A 1 305 ? -22.781 -13.984 16.422 1 78.12 305 LEU A O 1
ATOM 2515 N N . TRP A 1 306 ? -22.891 -12.289 17.922 1 68.81 306 TRP A N 1
ATOM 2516 C CA . TRP A 1 306 ? -23.875 -13.023 18.719 1 68.81 306 TRP A CA 1
ATOM 2517 C C . TRP A 1 306 ? -25.125 -13.336 17.891 1 68.81 306 TRP A C 1
ATOM 2519 O O . TRP A 1 306 ? -25.688 -14.422 18 1 68.81 306 TRP A O 1
ATOM 2529 N N . ASP A 1 307 ? -25.391 -12.383 17.031 1 66.19 307 ASP A N 1
ATOM 2530 C CA . ASP A 1 307 ? -26.578 -12.586 16.219 1 66.19 307 ASP A CA 1
ATOM 2531 C C . ASP A 1 307 ? -26.25 -12.43 14.734 1 66.19 307 ASP A C 1
ATOM 2533 O O . ASP A 1 307 ? -27.125 -12.617 13.883 1 66.19 307 ASP A O 1
ATOM 2537 N N . GLY A 1 308 ? -25.016 -12.242 14.539 1 65.88 308 GLY A N 1
ATOM 2538 C CA . GLY A 1 308 ? -24.641 -11.961 13.164 1 65.88 308 GLY A CA 1
ATOM 2539 C C . GLY A 1 308 ? -24.125 -13.172 12.43 1 65.88 308 GLY A C 1
ATOM 2540 O O . GLY A 1 308 ? -23.891 -14.219 13.039 1 65.88 308 GLY A O 1
ATOM 2541 N N . ILE A 1 309 ? -24.141 -13.094 11.016 1 67.69 309 ILE A N 1
ATOM 2542 C CA . ILE A 1 309 ? -23.641 -14.141 10.133 1 67.69 309 ILE A CA 1
ATOM 2543 C C . ILE A 1 309 ? -22.672 -13.539 9.125 1 67.69 309 ILE A C 1
ATOM 2545 O O . ILE A 1 309 ? -22.938 -12.477 8.555 1 67.69 309 ILE A O 1
ATOM 2549 N N . VAL A 1 310 ? -21.5 -14.07 9.133 1 70.38 310 VAL A N 1
ATOM 2550 C CA . VAL A 1 310 ? -20.562 -13.734 8.07 1 70.38 310 VAL A CA 1
ATOM 2551 C C . VAL A 1 310 ? -20.844 -14.578 6.832 1 70.38 310 VAL A C 1
ATOM 2553 O O . VAL A 1 310 ? -20.875 -15.812 6.906 1 70.38 310 VAL A O 1
ATOM 2556 N N . VAL A 1 311 ? -21.234 -13.891 5.809 1 62.12 311 VAL A N 1
ATOM 2557 C CA . VAL A 1 311 ? -21.484 -14.625 4.57 1 62.12 311 VAL A CA 1
ATOM 2558 C C . VAL A 1 311 ? -20.656 -14.031 3.439 1 62.12 311 VAL A C 1
ATOM 2560 O O . VAL A 1 311 ? -20.641 -12.812 3.24 1 62.12 311 VAL A O 1
ATOM 2563 N N . GLY A 1 312 ? -19.891 -14.844 2.871 1 62.78 312 GLY A N 1
ATOM 2564 C CA . GLY A 1 312 ? -19.109 -14.406 1.724 1 62.78 312 GLY A CA 1
ATOM 2565 C C . GLY A 1 312 ? -18.484 -15.555 0.954 1 62.78 312 GLY A C 1
ATOM 2566 O O . GLY A 1 312 ? -18.016 -16.531 1.55 1 62.78 312 GLY A O 1
ATOM 2567 N N . ARG A 1 313 ? -18.547 -15.453 -0.324 1 63.66 313 ARG A N 1
ATOM 2568 C CA . ARG A 1 313 ? -17.891 -16.359 -1.249 1 63.66 313 ARG A CA 1
ATOM 2569 C C . ARG A 1 313 ? -18.234 -17.812 -0.933 1 63.66 313 ARG A C 1
ATOM 2571 O O . ARG A 1 313 ? -17.344 -18.656 -0.81 1 63.66 313 ARG A O 1
ATOM 2578 N N . GLY A 1 314 ? -19.516 -18.125 -0.522 1 63.44 314 GLY A N 1
ATOM 2579 C CA . GLY A 1 314 ? -20 -19.484 -0.333 1 63.44 314 GLY A CA 1
ATOM 2580 C C . GLY A 1 314 ? -19.797 -20 1.078 1 63.44 314 GLY A C 1
ATOM 2581 O O . GLY A 1 314 ? -20.078 -21.172 1.36 1 63.44 314 GLY A O 1
ATOM 2582 N N . VAL A 1 315 ? -19.297 -19.156 1.896 1 74.06 315 VAL A N 1
ATOM 2583 C CA . VAL A 1 315 ? -19.016 -19.594 3.262 1 74.06 315 VAL A CA 1
ATOM 2584 C C . VAL A 1 315 ? -19.859 -18.781 4.242 1 74.06 315 VAL A C 1
ATOM 2586 O O . VAL A 1 315 ? -20.156 -17.609 4.004 1 74.06 315 VAL A O 1
ATOM 2589 N N . MET A 1 316 ? -20.344 -19.516 5.18 1 79 316 MET A N 1
ATOM 2590 C CA . MET A 1 316 ? -21.078 -18.875 6.266 1 79 316 MET A CA 1
ATOM 2591 C C . MET A 1 316 ? -20.422 -19.141 7.609 1 79 316 MET A C 1
ATOM 2593 O O . MET A 1 316 ? -19.938 -20.25 7.863 1 79 316 MET A O 1
ATOM 2597 N N . MET A 1 317 ? -20.281 -18.109 8.375 1 84.44 317 MET A N 1
ATOM 2598 C CA . MET A 1 317 ? -19.797 -18.234 9.742 1 84.44 317 MET A CA 1
ATOM 2599 C C . MET A 1 317 ? -20.797 -17.656 10.734 1 84.44 317 MET A C 1
ATOM 2601 O O . MET A 1 317 ? -21.25 -16.516 10.586 1 84.44 317 MET A O 1
ATOM 2605 N N . ARG A 1 318 ? -21.188 -18.5 11.688 1 84.62 318 ARG A N 1
ATOM 2606 C CA . ARG A 1 318 ? -22.156 -18.031 12.68 1 84.62 318 ARG A CA 1
ATOM 2607 C C . ARG A 1 318 ? -21.922 -18.719 14.023 1 84.62 318 ARG A C 1
ATOM 2609 O O . ARG A 1 318 ? -21.344 -19.797 14.086 1 84.62 318 ARG A O 1
ATOM 2616 N N . ARG A 1 319 ? -22.406 -18 15.008 1 87.88 319 ARG A N 1
ATOM 2617 C CA . ARG A 1 319 ? -22.328 -18.594 16.344 1 87.88 319 ARG A CA 1
ATOM 2618 C C . ARG A 1 319 ? -23.406 -19.656 16.531 1 87.88 319 ARG A C 1
ATOM 2620 O O . ARG A 1 319 ? -24.562 -19.438 16.188 1 87.88 319 ARG A O 1
ATOM 2627 N N . GLU A 1 320 ? -23.016 -20.766 16.938 1 86.06 320 GLU A N 1
ATOM 2628 C CA . GLU A 1 320 ? -23.891 -21.844 17.344 1 86.06 320 GLU A CA 1
ATOM 2629 C C . GLU A 1 320 ? -23.5 -22.375 18.719 1 86.06 320 GLU A C 1
ATOM 2631 O O . GLU A 1 320 ? -22.609 -23.219 18.844 1 86.06 320 GLU A O 1
ATOM 2636 N N . GLY A 1 321 ? -24.312 -21.859 19.719 1 87.94 321 GLY A N 1
ATOM 2637 C CA . GLY A 1 321 ? -23.938 -22.234 21.062 1 87.94 321 GLY A CA 1
ATOM 2638 C C . GLY A 1 321 ? -22.641 -21.609 21.531 1 87.94 321 GLY A C 1
ATOM 2639 O O . GLY A 1 321 ? -22.469 -20.391 21.484 1 87.94 321 GLY A O 1
ATOM 2640 N N . GLU A 1 322 ? -21.688 -22.547 21.844 1 91.44 322 GLU A N 1
ATOM 2641 C CA . GLU A 1 322 ? -20.422 -22.078 22.391 1 91.44 322 GLU A CA 1
ATOM 2642 C C . GLU A 1 322 ? -19.344 -22.047 21.312 1 91.44 322 GLU A C 1
ATOM 2644 O O . GLU A 1 322 ? -18.156 -21.844 21.609 1 91.44 322 GLU A O 1
ATOM 2649 N N . TYR A 1 323 ? -19.859 -22.172 20.078 1 92.94 323 TYR A N 1
ATOM 2650 C CA . TYR A 1 323 ? -18.875 -22.266 19 1 92.94 323 TYR A CA 1
ATOM 2651 C C . TYR A 1 323 ? -19.188 -21.281 17.891 1 92.94 323 TYR A C 1
ATOM 2653 O O . TYR A 1 323 ? -20.344 -20.859 17.719 1 92.94 323 TYR A O 1
ATOM 2661 N N . LEU A 1 324 ? -18.172 -20.844 17.219 1 93.25 324 LEU A N 1
ATOM 2662 C CA . LEU A 1 324 ? -18.297 -20.281 15.875 1 93.25 324 LEU A CA 1
ATOM 2663 C C . LEU A 1 324 ? -18.172 -21.391 14.828 1 93.25 324 LEU A C 1
ATOM 2665 O O . LEU A 1 324 ? -17.188 -22.125 14.797 1 93.25 324 LEU A O 1
ATOM 2669 N N . VAL A 1 325 ? -19.125 -21.484 14.023 1 90.12 325 VAL A N 1
ATOM 2670 C CA . VAL A 1 325 ? -19.156 -22.562 13.047 1 90.12 325 VAL A CA 1
ATOM 2671 C C . VAL A 1 325 ? -19.047 -22 11.633 1 90.12 325 VAL A C 1
ATOM 2673 O O . VAL A 1 325 ? -19.625 -20.953 11.328 1 90.12 325 VAL A O 1
ATOM 2676 N N . VAL A 1 326 ? -18.266 -22.656 10.859 1 89.69 326 VAL A N 1
ATOM 2677 C CA . VAL A 1 326 ? -18.078 -22.312 9.453 1 89.69 326 VAL A CA 1
ATOM 2678 C C . VAL A 1 326 ? -18.688 -23.406 8.57 1 89.69 326 VAL A C 1
ATOM 2680 O O . VAL A 1 326 ? -18.359 -24.594 8.734 1 89.69 326 VAL A O 1
ATOM 2683 N N . ARG A 1 327 ? -19.547 -23.078 7.75 1 82.44 327 ARG A N 1
ATOM 2684 C CA . ARG A 1 327 ? -20.203 -24.016 6.855 1 82.44 327 ARG A CA 1
ATOM 2685 C C . ARG A 1 327 ? -20.328 -23.453 5.449 1 82.44 327 ARG A C 1
ATOM 2687 O O . ARG A 1 327 ? -20.062 -22.266 5.227 1 82.44 327 ARG A O 1
ATOM 2694 N N . SER A 1 328 ? -20.406 -24.438 4.555 1 71.94 328 SER A N 1
ATOM 2695 C CA . SER A 1 328 ? -20.734 -23.984 3.207 1 71.94 328 SER A CA 1
ATOM 2696 C C . SER A 1 328 ? -22.078 -23.25 3.184 1 71.94 328 SER A C 1
ATOM 2698 O O . SER A 1 328 ? -23.016 -23.656 3.875 1 71.94 328 SER A O 1
ATOM 2700 N N . HIS A 1 329 ? -21.922 -22.094 2.824 1 58.44 329 HIS A N 1
ATOM 2701 C CA . HIS A 1 329 ? -23.203 -21.406 2.654 1 58.44 329 HIS A CA 1
ATOM 2702 C C . HIS A 1 329 ? -23.984 -21.953 1.469 1 58.44 329 HIS A C 1
ATOM 2704 O O . HIS A 1 329 ? -23.594 -21.75 0.315 1 58.44 329 HIS A O 1
ATOM 2710 N N . VAL A 1 330 ? -24.219 -23.469 1.594 1 45.06 330 VAL A N 1
ATOM 2711 C CA . VAL A 1 330 ? -25.031 -24.094 0.553 1 45.06 330 VAL A CA 1
ATOM 2712 C C . VAL A 1 330 ? -26.312 -23.297 0.346 1 45.06 330 VAL A C 1
ATOM 2714 O O . VAL A 1 330 ? -27.109 -23.125 1.278 1 45.06 330 VAL A O 1
ATOM 2717 N N . VAL A 1 331 ? -26.234 -22.359 -0.266 1 41.56 331 VAL A N 1
ATOM 2718 C CA . VAL A 1 331 ? -27.578 -21.922 -0.667 1 41.56 331 VAL A CA 1
ATOM 2719 C C . VAL A 1 331 ? -28.297 -23.047 -1.375 1 41.56 331 VAL A C 1
ATOM 2721 O O . VAL A 1 331 ? -27.859 -23.516 -2.432 1 41.56 331 VAL A O 1
ATOM 2724 N N . LEU A 1 332 ? -28.656 -24.141 -0.635 1 36.41 332 LEU A N 1
ATOM 2725 C CA . LEU A 1 332 ? -29.469 -25.188 -1.24 1 36.41 332 LEU A CA 1
ATOM 2726 C C . LEU A 1 332 ? -30.422 -24.609 -2.283 1 36.41 332 LEU A C 1
ATOM 2728 O O . LEU A 1 332 ? -31.391 -23.938 -1.938 1 36.41 332 LEU A O 1
ATOM 2732 N N . HIS A 1 333 ? -29.906 -24 -3.24 1 35.16 333 HIS A N 1
ATOM 2733 C CA . HIS A 1 333 ? -30.922 -23.906 -4.285 1 35.16 333 HIS A CA 1
ATOM 2734 C C . HIS A 1 333 ? -31.484 -25.281 -4.633 1 35.16 333 HIS A C 1
ATOM 2736 O O . HIS A 1 333 ? -30.734 -26.25 -4.758 1 35.16 333 HIS A O 1
ATOM 2742 N N . GLY A 1 334 ? -32.531 -25.75 -4.23 1 35.97 334 GLY A N 1
ATOM 2743 C CA . GLY A 1 334 ? -33.156 -26.719 -5.125 1 35.97 334 GLY A CA 1
ATOM 2744 C C . GLY A 1 334 ? -32.812 -26.469 -6.586 1 35.97 334 GLY A C 1
ATOM 2745 O O . GLY A 1 334 ? -32.406 -25.359 -6.953 1 35.97 334 GLY A O 1
ATOM 2746 N N . GLU A 1 335 ? -32.344 -27.406 -7.398 1 40.19 335 GLU A N 1
ATOM 2747 C CA . GLU A 1 335 ? -32.25 -27.422 -8.852 1 40.19 335 GLU A CA 1
ATOM 2748 C C . GLU A 1 335 ? -33.156 -26.375 -9.484 1 40.19 335 GLU A C 1
ATOM 2750 O O . GLU A 1 335 ? -32.938 -25.953 -10.617 1 40.19 335 GLU A O 1
ATOM 2755 N N . ASN A 1 336 ? -34.375 -26.062 -8.961 1 43.5 336 ASN A N 1
ATOM 2756 C CA . ASN A 1 336 ? -35.438 -25.266 -9.539 1 43.5 336 ASN A CA 1
ATOM 2757 C C . ASN A 1 336 ? -35.5 -23.875 -8.93 1 43.5 336 ASN A C 1
ATOM 2759 O O . ASN A 1 336 ? -35.469 -23.719 -7.711 1 43.5 336 ASN A O 1
ATOM 2763 N N . GLY A 1 337 ? -34.875 -22.875 -9.445 1 55.34 337 GLY A N 1
ATOM 2764 C CA . GLY A 1 337 ? -35.031 -21.453 -9.18 1 55.34 337 GLY A CA 1
ATOM 2765 C C . GLY A 1 337 ? -36.219 -21.156 -8.289 1 55.34 337 GLY A C 1
ATOM 2766 O O . GLY A 1 337 ? -36.938 -22.062 -7.875 1 55.34 337 GLY A O 1
ATOM 2767 N N . TYR A 1 338 ? -36.375 -20.078 -7.504 1 61.06 338 TYR A N 1
ATOM 2768 C CA . TYR A 1 338 ? -37.562 -19.672 -6.781 1 61.06 338 TYR A CA 1
ATOM 2769 C C . TYR A 1 338 ? -38.281 -18.531 -7.488 1 61.06 338 TYR A C 1
ATOM 2771 O O . TYR A 1 338 ? -37.688 -17.891 -8.375 1 61.06 338 TYR A O 1
ATOM 2779 N N . PHE A 1 339 ? -39.562 -18.578 -7.414 1 67.62 339 PHE A N 1
ATOM 2780 C CA . PHE A 1 339 ? -40.469 -17.578 -7.965 1 67.62 339 PHE A CA 1
ATOM 2781 C C . PHE A 1 339 ? -41.5 -17.172 -6.938 1 67.62 339 PHE A C 1
ATOM 2783 O O . PHE A 1 339 ? -42.312 -18 -6.504 1 67.62 339 PHE A O 1
ATOM 2790 N N . VAL A 1 340 ? -41.312 -15.898 -6.414 1 76.69 340 VAL A N 1
ATOM 2791 C CA . VAL A 1 340 ? -42.281 -15.414 -5.453 1 76.69 340 VAL A CA 1
ATOM 2792 C C . VAL A 1 340 ? -42.906 -14.117 -5.965 1 76.69 340 VAL A C 1
ATOM 2794 O O . VAL A 1 340 ? -42.188 -13.219 -6.422 1 76.69 340 VAL A O 1
ATOM 2797 N N . VAL A 1 341 ? -44.219 -14.055 -6.031 1 75.5 341 VAL A N 1
ATOM 2798 C CA . VAL A 1 341 ? -44.938 -12.836 -6.414 1 75.5 341 VAL A CA 1
ATOM 2799 C C . VAL A 1 341 ? -45.219 -12 -5.176 1 75.5 341 VAL A C 1
ATOM 2801 O O . VAL A 1 341 ? -45.781 -12.492 -4.195 1 75.5 341 VAL A O 1
ATOM 2804 N N . ILE A 1 342 ? -44.688 -10.812 -5.223 1 77.12 342 ILE A N 1
ATOM 2805 C CA . ILE A 1 342 ? -44.906 -9.844 -4.16 1 77.12 342 ILE A CA 1
ATOM 2806 C C . ILE A 1 342 ? -46.031 -8.883 -4.574 1 77.12 342 ILE A C 1
ATOM 2808 O O . ILE A 1 342 ? -45.812 -8.008 -5.422 1 77.12 342 ILE A O 1
ATOM 2812 N N . GLU A 1 343 ? -47.188 -9.109 -4.109 1 68.38 343 GLU A N 1
ATOM 2813 C CA . GLU A 1 343 ? -48.344 -8.266 -4.438 1 68.38 343 GLU A CA 1
ATOM 2814 C C . GLU A 1 343 ? -48.75 -7.395 -3.25 1 68.38 343 GLU A C 1
ATOM 2816 O O . GLU A 1 343 ? -49.344 -6.336 -3.43 1 68.38 343 GLU A O 1
ATOM 2821 N N . LYS A 1 344 ? -48.5 -7.852 -2.025 1 69.56 344 LYS A N 1
ATOM 2822 C CA . LYS A 1 344 ? -48.875 -7.164 -0.795 1 69.56 344 LYS A CA 1
ATOM 2823 C C . LYS A 1 344 ? -47.781 -7.281 0.257 1 69.56 344 LYS A C 1
ATOM 2825 O O . LYS A 1 344 ? -46.781 -7.984 0.052 1 69.56 344 LYS A O 1
ATOM 2830 N N . GLU A 1 345 ? -47.844 -6.492 1.251 1 75.94 345 GLU A N 1
ATOM 2831 C CA . GLU A 1 345 ? -46.938 -6.602 2.373 1 75.94 345 GLU A CA 1
ATOM 2832 C C . GLU A 1 345 ? -46.969 -8 2.98 1 75.94 345 GLU A C 1
ATOM 2834 O O . GLU A 1 345 ? -47.969 -8.695 2.908 1 75.94 345 GLU A O 1
ATOM 2839 N N . GLY A 1 346 ? -45.812 -8.57 3.436 1 78.56 346 GLY A N 1
ATOM 2840 C CA . GLY A 1 346 ? -45.719 -9.867 4.078 1 78.56 346 GLY A CA 1
ATOM 2841 C C . GLY A 1 346 ? -44.281 -10.406 4.094 1 78.56 346 GLY A C 1
ATOM 2842 O O . GLY A 1 346 ? -43.344 -9.703 3.723 1 78.56 346 GLY A O 1
ATOM 2843 N N . GLU A 1 347 ? -44.219 -11.57 4.625 1 79.12 347 GLU A N 1
ATOM 2844 C CA . GLU A 1 347 ? -42.938 -12.305 4.648 1 79.12 347 GLU A CA 1
ATOM 2845 C C . GLU A 1 347 ? -42.938 -13.43 3.613 1 79.12 347 GLU A C 1
ATOM 2847 O O . GLU A 1 347 ? -43.906 -14.195 3.523 1 79.12 347 GLU A O 1
ATOM 2852 N N . PHE A 1 348 ? -42.031 -13.375 2.762 1 78.81 348 PHE A N 1
ATOM 2853 C CA . PHE A 1 348 ? -41.906 -14.375 1.699 1 78.81 348 PHE A CA 1
ATOM 2854 C C . PHE A 1 348 ? -40.688 -15.227 1.878 1 78.81 348 PHE A C 1
ATOM 2856 O O . PHE A 1 348 ? -39.594 -14.703 2.105 1 78.81 348 PHE A O 1
ATOM 2863 N N . ARG A 1 349 ? -40.844 -16.453 1.924 1 72.88 349 ARG A N 1
ATOM 2864 C CA . ARG A 1 349 ? -39.719 -17.375 1.933 1 72.88 349 ARG A CA 1
ATOM 2865 C C . ARG A 1 349 ? -39.188 -17.578 0.524 1 72.88 349 ARG A C 1
ATOM 2867 O O . ARG A 1 349 ? -39.875 -18.031 -0.365 1 72.88 349 ARG A O 1
ATOM 2874 N N . LEU A 1 350 ? -38.031 -17.125 0.225 1 72.44 350 LEU A N 1
ATOM 2875 C CA . LEU A 1 350 ? -37.438 -17.281 -1.089 1 72.44 350 LEU A CA 1
ATOM 2876 C C . LEU A 1 350 ? -36.688 -18.625 -1.189 1 72.44 350 LEU A C 1
ATOM 2878 O O . LEU A 1 350 ? -36.875 -19.359 -2.156 1 72.44 350 LEU A O 1
ATOM 2882 N N . THR A 1 351 ? -35.906 -18.797 -0.252 1 66.19 351 THR A N 1
ATOM 2883 C CA . THR A 1 351 ? -35.25 -20.078 -0.073 1 66.19 351 THR A CA 1
ATOM 2884 C C . THR A 1 351 ? -35.344 -20.531 1.381 1 66.19 351 THR A C 1
ATOM 2886 O O . THR A 1 351 ? -35.938 -19.844 2.215 1 66.19 351 THR A O 1
ATOM 2889 N N . ASP A 1 352 ? -34.844 -21.719 1.6 1 62.09 352 ASP A N 1
ATOM 2890 C CA . ASP A 1 352 ? -34.844 -22.188 2.979 1 62.09 352 ASP A CA 1
ATOM 2891 C C . ASP A 1 352 ? -34.031 -21.25 3.881 1 62.09 352 ASP A C 1
ATOM 2893 O O . ASP A 1 352 ? -34.281 -21.203 5.09 1 62.09 352 ASP A O 1
ATOM 2897 N N . GLU A 1 353 ? -33.281 -20.469 3.23 1 59.59 353 GLU A N 1
ATOM 2898 C CA . GLU A 1 353 ? -32.375 -19.688 4.066 1 59.59 353 GLU A CA 1
ATOM 2899 C C . GLU A 1 353 ? -32.594 -18.188 3.871 1 59.59 353 GLU A C 1
ATOM 2901 O O . GLU A 1 353 ? -31.953 -17.359 4.531 1 59.59 353 GLU A O 1
ATOM 2906 N N . LEU A 1 354 ? -33.406 -17.812 2.953 1 69 354 LEU A N 1
ATOM 2907 C CA . LEU A 1 354 ? -33.625 -16.406 2.635 1 69 354 LEU A CA 1
ATOM 2908 C C . LEU A 1 354 ? -35.094 -16.047 2.699 1 69 354 LEU A C 1
ATOM 2910 O O . LEU A 1 354 ? -35.938 -16.719 2.086 1 69 354 LEU A O 1
ATOM 2914 N N . ARG A 1 355 ? -35.344 -15.094 3.605 1 75.06 355 ARG A N 1
ATOM 2915 C CA . ARG A 1 355 ? -36.688 -14.555 3.699 1 75.06 355 ARG A CA 1
ATOM 2916 C C . ARG A 1 355 ? -36.719 -13.086 3.309 1 75.06 355 ARG A C 1
ATOM 2918 O O . ARG A 1 355 ? -35.75 -12.359 3.527 1 75.06 355 ARG A O 1
ATOM 2925 N N . MET A 1 356 ? -37.688 -12.75 2.602 1 78.19 356 MET A N 1
ATOM 2926 C CA . MET A 1 356 ? -37.906 -11.367 2.203 1 78.19 356 MET A CA 1
ATOM 2927 C C . MET A 1 356 ? -39.094 -10.766 2.953 1 78.19 356 MET A C 1
ATOM 2929 O O . MET A 1 356 ? -40.188 -11.352 2.977 1 78.19 356 MET A O 1
ATOM 2933 N N . GLU A 1 357 ? -38.781 -9.734 3.654 1 80.81 357 GLU A N 1
ATOM 2934 C CA . GLU A 1 357 ? -39.844 -8.984 4.305 1 80.81 357 GLU A CA 1
ATOM 2935 C C . GLU A 1 357 ? -40.219 -7.754 3.49 1 80.81 357 GLU A C 1
ATOM 2937 O O . GLU A 1 357 ? -39.375 -6.945 3.133 1 80.81 357 GLU A O 1
ATOM 2942 N N . VAL A 1 358 ? -41.531 -7.734 3.139 1 79.25 358 VAL A N 1
ATOM 2943 C CA . VAL A 1 358 ? -42.031 -6.598 2.383 1 79.25 358 VAL A CA 1
ATOM 2944 C C . VAL A 1 358 ? -43.062 -5.828 3.234 1 79.25 358 VAL A C 1
ATOM 2946 O O . VAL A 1 358 ? -44 -6.41 3.756 1 79.25 358 VAL A O 1
ATOM 2949 N N . ARG A 1 359 ? -42.75 -4.57 3.461 1 78.69 359 ARG A N 1
ATOM 2950 C CA . ARG A 1 359 ? -43.656 -3.693 4.191 1 78.69 359 ARG A CA 1
ATOM 2951 C C . ARG A 1 359 ? -44.094 -2.506 3.332 1 78.69 359 ARG A C 1
ATOM 2953 O O . ARG A 1 359 ? -43.281 -1.974 2.562 1 78.69 359 ARG A O 1
ATOM 2960 N N . CYS A 1 360 ? -45.469 -2.33 3.398 1 73.19 360 CYS A N 1
ATOM 2961 C CA . CYS A 1 360 ? -45.969 -1.128 2.748 1 73.19 360 CYS A CA 1
ATOM 2962 C C . CYS A 1 360 ? -45.969 0.056 3.707 1 73.19 360 CYS A C 1
ATOM 2964 O O . CYS A 1 360 ? -46.281 -0.095 4.891 1 73.19 360 CYS A O 1
ATOM 2966 N N . GLY A 1 361 ? -45.344 1.104 3.346 1 68.69 361 GLY A N 1
ATOM 2967 C CA . GLY A 1 361 ? -45.406 2.305 4.164 1 68.69 361 GLY A CA 1
ATOM 2968 C C . GLY A 1 361 ? -45.25 3.584 3.357 1 68.69 361 GLY A C 1
ATOM 2969 O O . GLY A 1 361 ? -45.094 3.539 2.137 1 68.69 361 GLY A O 1
ATOM 2970 N N . ARG A 1 362 ? -45.719 4.641 3.959 1 62.97 362 ARG A N 1
ATOM 2971 C CA . ARG A 1 362 ? -45.531 5.957 3.355 1 62.97 362 ARG A CA 1
ATOM 2972 C C . ARG A 1 362 ? -44.062 6.371 3.373 1 62.97 362 ARG A C 1
ATOM 2974 O O . ARG A 1 362 ? -43.375 6.137 4.355 1 62.97 362 ARG A O 1
ATOM 2981 N N . HIS A 1 363 ? -43.75 6.453 2.107 1 54.28 363 HIS A N 1
ATOM 2982 C CA . HIS A 1 363 ? -42.375 6.93 2.084 1 54.28 363 HIS A CA 1
ATOM 2983 C C . HIS A 1 363 ? -42.219 8.195 2.916 1 54.28 363 HIS A C 1
ATOM 2985 O O . HIS A 1 363 ? -42.906 9.195 2.674 1 54.28 363 HIS A O 1
ATOM 2991 N N . ILE A 1 364 ? -42 8.18 4.145 1 46.72 364 ILE A N 1
ATOM 2992 C CA . ILE A 1 364 ? -41.594 9.414 4.82 1 46.72 364 ILE A CA 1
ATOM 2993 C C . ILE A 1 364 ? -40.156 9.789 4.414 1 46.72 364 ILE A C 1
ATOM 2995 O O . ILE A 1 364 ? -39.25 8.992 4.559 1 46.72 364 ILE A O 1
ATOM 2999 N N . PRO A 1 365 ? -40.25 10.781 3.551 1 43.84 365 PRO A N 1
ATOM 3000 C CA . PRO A 1 365 ? -38.906 11.172 3.143 1 43.84 365 PRO A CA 1
ATOM 3001 C C . PRO A 1 365 ? -37.875 10.938 4.238 1 43.84 365 PRO A C 1
ATOM 3003 O O . PRO A 1 365 ? -36.75 10.516 3.951 1 43.84 365 PRO A O 1
ATOM 3006 N N . PHE A 1 366 ? -38 11.891 5.266 1 35.34 366 PHE A N 1
ATOM 3007 C CA . PHE A 1 366 ? -37 12.141 6.305 1 35.34 366 PHE A CA 1
ATOM 3008 C C . PHE A 1 366 ? -37.031 11.023 7.344 1 35.34 366 PHE A C 1
ATOM 3010 O O . PHE A 1 366 ? -36.438 11.164 8.422 1 35.34 366 PHE A O 1
ATOM 3017 N N . GLU A 1 367 ? -38.031 10.352 7.422 1 35.59 367 GLU A N 1
ATOM 3018 C CA . GLU A 1 367 ? -37.844 9.562 8.641 1 35.59 367 GLU A CA 1
ATOM 3019 C C . GLU A 1 367 ? -36.5 8.836 8.625 1 35.59 367 GLU A C 1
ATOM 3021 O O . GLU A 1 367 ? -36.125 8.273 7.605 1 35.59 367 GLU A O 1
ATOM 3026 N N . LYS A 1 368 ? -35.75 9.172 9.586 1 34.28 368 LYS A N 1
ATOM 3027 C CA . LYS A 1 368 ? -34.344 8.992 9.945 1 34.28 368 LYS A CA 1
ATOM 3028 C C . LYS A 1 368 ? -33.906 7.551 9.695 1 34.28 368 LYS A C 1
ATOM 3030 O O . LYS A 1 368 ? -32.75 7.188 10.008 1 34.28 368 LYS A O 1
ATOM 3035 N N . GLY A 1 369 ? -34.75 6.605 9.883 1 33.06 369 GLY A N 1
ATOM 3036 C CA . GLY A 1 369 ? -34.031 5.34 9.898 1 33.06 369 GLY A CA 1
ATOM 3037 C C . GLY A 1 369 ? -33.469 4.961 8.539 1 33.06 369 GLY A C 1
ATOM 3038 O O . GLY A 1 369 ? -34.156 5.094 7.52 1 33.06 369 GLY A O 1
ATOM 3039 N N . ARG A 1 370 ? -32.312 5.328 8.203 1 32.19 370 ARG A N 1
ATOM 3040 C CA . ARG A 1 370 ? -31.641 4.734 7.062 1 32.19 370 ARG A CA 1
ATOM 3041 C C . ARG A 1 370 ? -32.281 3.41 6.664 1 32.19 370 ARG A C 1
ATOM 3043 O O . ARG A 1 370 ? -32.688 2.629 7.527 1 32.19 370 ARG A O 1
ATOM 3050 N N . PRO A 1 371 ? -33.062 3.4 5.57 1 35.97 371 PRO A N 1
ATOM 3051 C CA . PRO A 1 371 ? -33.25 1.978 5.277 1 35.97 371 PRO A CA 1
ATOM 3052 C C . PRO A 1 371 ? -32.156 1.102 5.875 1 35.97 371 PRO A C 1
ATOM 3054 O O . PRO A 1 371 ? -30.984 1.52 5.945 1 35.97 371 PRO A O 1
ATOM 3057 N N . GLY A 1 372 ? -32.375 0.466 6.961 1 37.56 372 GLY A N 1
ATOM 3058 C CA . GLY A 1 372 ? -31.312 -0.394 7.484 1 37.56 372 GLY A CA 1
ATOM 3059 C C . GLY A 1 372 ? -30.375 -0.896 6.41 1 37.56 372 GLY A C 1
ATOM 3060 O O . GLY A 1 372 ? -30.703 -0.882 5.223 1 37.56 372 GLY A O 1
ATOM 3061 N N . ALA A 1 373 ? -29.031 -0.818 6.602 1 42.03 373 ALA A N 1
ATOM 3062 C CA . ALA A 1 373 ? -27.953 -1.274 5.727 1 42.03 373 ALA A CA 1
ATOM 3063 C C . ALA A 1 373 ? -28.438 -2.355 4.77 1 42.03 373 ALA A C 1
ATOM 3065 O O . ALA A 1 373 ? -27.906 -2.512 3.67 1 42.03 373 ALA A O 1
ATOM 3066 N N . ASN A 1 374 ? -29.75 -2.828 5.129 1 48.31 374 ASN A N 1
ATOM 3067 C CA . ASN A 1 374 ? -30.188 -3.99 4.359 1 48.31 374 ASN A CA 1
ATOM 3068 C C . ASN A 1 374 ? -31.609 -3.818 3.844 1 48.31 374 ASN A C 1
ATOM 3070 O O . ASN A 1 374 ? -32.312 -4.801 3.615 1 48.31 374 ASN A O 1
ATOM 3074 N N . GLU A 1 375 ? -32.125 -2.4 3.773 1 57.72 375 GLU A N 1
ATOM 3075 C CA . GLU A 1 375 ? -33.5 -2.291 3.324 1 57.72 375 GLU A CA 1
ATOM 3076 C C . GLU A 1 375 ? -33.594 -1.61 1.961 1 57.72 375 GLU A C 1
ATOM 3078 O O . GLU A 1 375 ? -32.906 -0.602 1.721 1 57.72 375 GLU A O 1
ATOM 3083 N N . MET A 1 376 ? -34.312 -2.117 1.059 1 64.5 376 MET A N 1
ATOM 3084 C CA . MET A 1 376 ? -34.594 -1.587 -0.274 1 64.5 376 MET A CA 1
ATOM 3085 C C . MET A 1 376 ? -35.969 -0.968 -0.335 1 64.5 376 MET A C 1
ATOM 3087 O O . MET A 1 376 ? -36.938 -1.495 0.255 1 64.5 376 MET A O 1
ATOM 3091 N N . VAL A 1 377 ? -36.094 0.276 -0.938 1 66.88 377 VAL A N 1
ATOM 3092 C CA . VAL A 1 377 ? -37.375 0.95 -1.097 1 66.88 377 VAL A CA 1
ATOM 3093 C C . VAL A 1 377 ? -37.812 0.929 -2.566 1 66.88 377 VAL A C 1
ATOM 3095 O O . VAL A 1 377 ? -37.031 1.323 -3.441 1 66.88 377 VAL A O 1
ATOM 3098 N N . LEU A 1 378 ? -38.969 0.429 -2.781 1 71.69 378 LEU A N 1
ATOM 3099 C CA . LEU A 1 378 ? -39.531 0.357 -4.133 1 71.69 378 LEU A CA 1
ATOM 3100 C C . LEU A 1 378 ? -40.938 0.957 -4.184 1 71.69 378 LEU A C 1
ATOM 3102 O O . LEU A 1 378 ? -41.625 0.999 -3.17 1 71.69 378 LEU A O 1
ATOM 3106 N N . PRO A 1 379 ? -41.312 1.564 -5.352 1 73.44 379 PRO A N 1
ATOM 3107 C CA . PRO A 1 379 ? -42.719 1.972 -5.504 1 73.44 379 PRO A CA 1
ATOM 3108 C C . PRO A 1 379 ? -43.688 0.824 -5.266 1 73.44 379 PRO A C 1
ATOM 3110 O O . PRO A 1 379 ? -43.375 -0.338 -5.508 1 73.44 379 PRO A O 1
ATOM 3113 N N . VAL A 1 380 ? -44.875 1.24 -4.758 1 74.12 380 VAL A N 1
ATOM 3114 C CA . VAL A 1 380 ? -45.906 0.24 -4.52 1 74.12 380 VAL A CA 1
ATOM 3115 C C . VAL A 1 380 ? -46.312 -0.401 -5.84 1 74.12 380 VAL A C 1
ATOM 3117 O O . VAL A 1 380 ? -46.531 0.295 -6.84 1 74.12 380 VAL A O 1
ATOM 3120 N N . GLY A 1 381 ? -46.25 -1.701 -5.926 1 76.31 381 GLY A N 1
ATOM 3121 C CA . GLY A 1 381 ? -46.625 -2.498 -7.09 1 76.31 381 GLY A CA 1
ATOM 3122 C C . GLY A 1 381 ? -46.375 -3.98 -6.895 1 76.31 381 GLY A C 1
ATOM 3123 O O . GLY A 1 381 ? -46.031 -4.422 -5.793 1 76.31 381 GLY A O 1
ATOM 3124 N N . THR A 1 382 ? -46.75 -4.633 -7.984 1 79.69 382 THR A N 1
ATOM 3125 C CA . THR A 1 382 ? -46.469 -6.066 -7.98 1 79.69 382 THR A CA 1
ATOM 3126 C C . THR A 1 382 ? -45.031 -6.344 -8.477 1 79.69 382 THR A C 1
ATOM 3128 O O . THR A 1 382 ? -44.625 -5.789 -9.492 1 79.69 382 THR A O 1
ATOM 3131 N N . TYR A 1 383 ? -44.344 -7.086 -7.621 1 83.25 383 TYR A N 1
ATOM 3132 C CA . TYR A 1 383 ? -43 -7.488 -8.016 1 83.25 383 TYR A CA 1
ATOM 3133 C C . TYR A 1 383 ? -42.844 -9 -7.949 1 83.25 383 TYR A C 1
ATOM 3135 O O . TYR A 1 383 ? -43.531 -9.672 -7.176 1 83.25 383 TYR A O 1
ATOM 3143 N N . VAL A 1 384 ? -42 -9.453 -8.883 1 82.94 384 VAL A N 1
ATOM 3144 C CA . VAL A 1 384 ? -41.625 -10.867 -8.852 1 82.94 384 VAL A CA 1
ATOM 3145 C C . VAL A 1 384 ? -40.188 -11.016 -8.383 1 82.94 384 VAL A C 1
ATOM 3147 O O . VAL A 1 384 ? -39.281 -10.453 -8.984 1 82.94 384 VAL A O 1
ATOM 3150 N N . CYS A 1 385 ? -40.094 -11.609 -7.234 1 84.12 385 CYS A N 1
ATOM 3151 C CA . CYS A 1 385 ? -38.75 -11.984 -6.754 1 84.12 385 CYS A CA 1
ATOM 3152 C C . CYS A 1 385 ? -38.406 -13.406 -7.18 1 84.12 385 CYS A C 1
ATOM 3154 O O . CYS A 1 385 ? -39.125 -14.352 -6.844 1 84.12 385 CYS A O 1
ATOM 3156 N N . ARG A 1 386 ? -37.406 -13.523 -7.941 1 80.88 386 ARG A N 1
ATOM 3157 C CA . ARG A 1 386 ? -37.062 -14.844 -8.477 1 80.88 386 ARG A CA 1
ATOM 3158 C C . ARG A 1 386 ? -35.562 -15.016 -8.641 1 80.88 386 ARG A C 1
ATOM 3160 O O . ARG A 1 386 ? -34.812 -14.047 -8.547 1 80.88 386 ARG A O 1
ATOM 3167 N N . SER A 1 387 ? -35.281 -16.312 -8.844 1 79.69 387 SER A N 1
ATOM 3168 C CA . SER A 1 387 ? -33.906 -16.625 -9.258 1 79.69 387 SER A CA 1
ATOM 3169 C C . SER A 1 387 ? -33.625 -16.156 -10.68 1 79.69 387 SER A C 1
ATOM 3171 O O . SER A 1 387 ? -34.562 -15.977 -11.469 1 79.69 387 SER A O 1
ATOM 3173 N N . ARG A 1 388 ? -32.406 -16 -10.953 1 80.44 388 ARG A N 1
ATOM 3174 C CA . ARG A 1 388 ? -32.031 -15.516 -12.273 1 80.44 388 ARG A CA 1
ATOM 3175 C C . ARG A 1 388 ? -32.438 -16.5 -13.359 1 80.44 388 ARG A C 1
ATOM 3177 O O . ARG A 1 388 ? -32.5 -17.703 -13.117 1 80.44 388 ARG A O 1
ATOM 3184 N N . LYS A 1 389 ? -32.906 -15.984 -14.555 1 74.56 389 LYS A N 1
ATOM 3185 C CA . LYS A 1 389 ? -33.125 -16.75 -15.781 1 74.56 389 LYS A CA 1
ATOM 3186 C C . LYS A 1 389 ? -32.188 -16.312 -16.891 1 74.56 389 LYS A C 1
ATOM 3188 O O . LYS A 1 389 ? -31.656 -15.203 -16.859 1 74.56 389 LYS A O 1
ATOM 3193 N N . ALA A 1 390 ? -31.984 -17.359 -17.719 1 72.5 390 ALA A N 1
ATOM 3194 C CA . ALA A 1 390 ? -31.156 -17.031 -18.875 1 72.5 390 ALA A CA 1
ATOM 3195 C C . ALA A 1 390 ? -31.719 -15.82 -19.625 1 72.5 390 ALA A C 1
ATOM 3197 O O . ALA A 1 390 ? -32.938 -15.75 -19.875 1 72.5 390 ALA A O 1
ATOM 3198 N N . GLY A 1 391 ? -30.906 -14.812 -19.859 1 74.81 391 GLY A N 1
ATOM 3199 C CA . GLY A 1 391 ? -31.312 -13.648 -20.625 1 74.81 391 GLY A CA 1
ATOM 3200 C C . GLY A 1 391 ? -31.703 -12.469 -19.75 1 74.81 391 GLY A C 1
ATOM 3201 O O . GLY A 1 391 ? -32.031 -11.391 -20.266 1 74.81 391 GLY A O 1
ATOM 3202 N N . ASP A 1 392 ? -31.688 -12.633 -18.391 1 81.12 392 ASP A N 1
ATOM 3203 C CA . ASP A 1 392 ? -32.062 -11.547 -17.484 1 81.12 392 ASP A CA 1
ATOM 3204 C C . ASP A 1 392 ? -31.078 -10.375 -17.609 1 81.12 392 ASP A C 1
ATOM 3206 O O . ASP A 1 392 ? -29.875 -10.578 -17.75 1 81.12 392 ASP A O 1
ATOM 3210 N N . ALA A 1 393 ? -31.625 -9.141 -17.672 1 83.69 393 ALA A N 1
ATOM 3211 C CA . ALA A 1 393 ? -30.812 -7.922 -17.719 1 83.69 393 ALA A CA 1
ATOM 3212 C C . ALA A 1 393 ? -31.469 -6.809 -16.906 1 83.69 393 ALA A C 1
ATOM 3214 O O . ALA A 1 393 ? -32.688 -6.711 -16.844 1 83.69 393 ALA A O 1
ATOM 3215 N N . VAL A 1 394 ? -30.672 -6.082 -16.172 1 76.75 394 VAL A N 1
ATOM 3216 C CA . VAL A 1 394 ? -31.156 -4.926 -15.422 1 76.7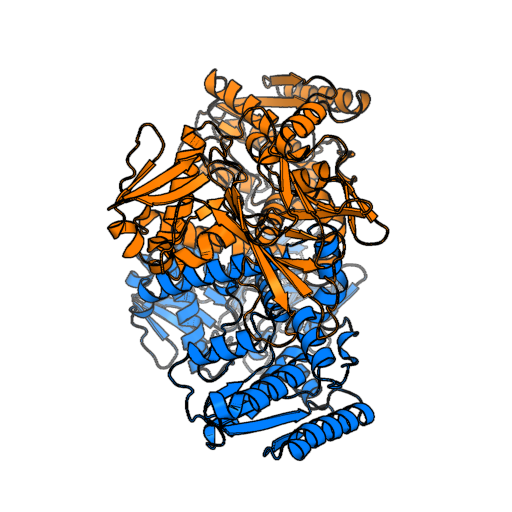5 394 VAL A CA 1
ATOM 3217 C C . VAL A 1 394 ? -30.875 -3.648 -16.203 1 76.75 394 VAL A C 1
ATOM 3219 O O . VAL A 1 394 ? -29.766 -3.475 -16.734 1 76.75 394 VAL A O 1
ATOM 3222 N N . ALA A 1 395 ? -31.812 -2.908 -16.391 1 70.12 395 ALA A N 1
ATOM 3223 C CA . ALA A 1 395 ? -31.672 -1.661 -17.141 1 70.12 395 ALA A CA 1
ATOM 3224 C C . ALA A 1 395 ? -31.203 -0.529 -16.234 1 70.12 395 ALA A C 1
ATOM 3226 O O . ALA A 1 395 ? -31.75 -0.319 -15.148 1 70.12 395 ALA A O 1
ATOM 3227 N N . ARG A 1 396 ? -30.078 0.006 -16.344 1 63.97 396 ARG A N 1
ATOM 3228 C CA . ARG A 1 396 ? -29.625 1.225 -15.672 1 63.97 396 ARG A CA 1
ATOM 3229 C C . ARG A 1 396 ? -29.562 2.393 -16.656 1 63.97 396 ARG A C 1
ATOM 3231 O O . ARG A 1 396 ? -28.562 2.574 -17.344 1 63.97 396 ARG A O 1
ATOM 3238 N N . GLY A 1 397 ? -30.547 3.211 -16.625 1 57.62 397 GLY A N 1
ATOM 3239 C CA . GLY A 1 397 ? -30.688 4.211 -17.672 1 57.62 397 GLY A CA 1
ATOM 3240 C C . GLY A 1 397 ? -30.844 3.605 -19.047 1 57.62 397 GLY A C 1
ATOM 3241 O O . GLY A 1 397 ? -31.734 2.775 -19.281 1 57.62 397 GLY A O 1
ATOM 3242 N N . SER A 1 398 ? -29.922 4.094 -20.031 1 58.84 398 SER A N 1
ATOM 3243 C CA . SER A 1 398 ? -29.906 3.594 -21.391 1 58.84 398 SER A CA 1
ATOM 3244 C C . SER A 1 398 ? -29.094 2.312 -21.516 1 58.84 398 SER A C 1
ATOM 3246 O O . SER A 1 398 ? -29.125 1.649 -22.562 1 58.84 398 SER A O 1
ATOM 3248 N N . LEU A 1 399 ? -28.562 1.924 -20.453 1 61.47 399 LEU A N 1
ATOM 3249 C CA . LEU A 1 399 ? -27.688 0.755 -20.531 1 61.47 399 LEU A CA 1
ATOM 3250 C C . LEU A 1 399 ? -28.359 -0.46 -19.891 1 61.47 399 LEU A C 1
ATOM 3252 O O . LEU A 1 399 ? -29.047 -0.336 -18.875 1 61.47 399 LEU A O 1
ATOM 3256 N N . ARG A 1 400 ? -28.375 -1.584 -20.625 1 72.19 400 ARG A N 1
ATOM 3257 C CA . ARG A 1 400 ? -28.844 -2.879 -20.125 1 72.19 400 ARG A CA 1
ATOM 3258 C C . ARG A 1 400 ? -27.656 -3.773 -19.75 1 72.19 400 ARG A C 1
ATOM 3260 O O . ARG A 1 400 ? -26.75 -3.977 -20.547 1 72.19 400 ARG A O 1
ATOM 3267 N N . ARG A 1 401 ? -27.688 -4.133 -18.5 1 74.31 401 ARG A N 1
ATOM 3268 C CA . ARG A 1 401 ? -26.641 -5.043 -18.031 1 74.31 401 ARG A CA 1
ATOM 3269 C C . ARG A 1 401 ? -27.203 -6.434 -17.766 1 74.31 401 ARG A C 1
ATOM 3271 O O . ARG A 1 401 ? -28.188 -6.578 -17.016 1 74.31 401 ARG A O 1
ATOM 3278 N N . SER A 1 402 ? -26.609 -7.418 -18.391 1 79.88 402 SER A N 1
ATOM 3279 C CA . SER A 1 402 ? -27.016 -8.805 -18.172 1 79.88 402 SER A CA 1
ATOM 3280 C C . SER A 1 402 ? -26.734 -9.242 -16.734 1 79.88 402 SER A C 1
ATOM 3282 O O . SER A 1 402 ? -25.703 -8.906 -16.156 1 79.88 402 SER A O 1
ATOM 3284 N N . VAL A 1 403 ? -27.797 -9.859 -16.125 1 81.75 403 VAL A N 1
ATOM 3285 C CA . VAL A 1 403 ? -27.625 -10.383 -14.781 1 81.75 403 VAL A CA 1
ATOM 3286 C C . VAL A 1 403 ? -26.438 -11.344 -14.75 1 81.75 403 VAL A C 1
ATOM 3288 O O . VAL A 1 403 ? -25.672 -11.359 -13.781 1 81.75 403 VAL A O 1
ATOM 3291 N N . HIS A 1 404 ? -26.359 -11.977 -15.875 1 77.12 404 HIS A N 1
ATOM 3292 C CA . HIS A 1 404 ? -25.219 -12.883 -16 1 77.12 404 HIS A CA 1
ATOM 3293 C C . HIS A 1 404 ? -23.891 -12.133 -15.859 1 77.12 404 HIS A C 1
ATOM 3295 O O . HIS A 1 404 ? -23 -12.57 -15.141 1 77.12 404 HIS A O 1
ATOM 3301 N N . LYS A 1 405 ? -23.781 -11.023 -16.484 1 75.5 405 LYS A N 1
ATOM 3302 C CA . LYS A 1 405 ? -22.562 -10.219 -16.422 1 75.5 405 LYS A CA 1
ATOM 3303 C C . LYS A 1 405 ? -22.344 -9.656 -15.031 1 75.5 405 LYS A C 1
ATOM 3305 O O . LYS A 1 405 ? -21.203 -9.562 -14.562 1 75.5 405 LYS A O 1
ATOM 3310 N N . VAL A 1 406 ? -23.438 -9.273 -14.406 1 77.56 406 VAL A N 1
ATOM 3311 C CA . VAL A 1 406 ? -23.359 -8.773 -13.039 1 77.56 406 VAL A CA 1
ATOM 3312 C C . VAL A 1 406 ? -22.812 -9.867 -12.125 1 77.56 406 VAL A C 1
ATOM 3314 O O . VAL A 1 406 ? -21.906 -9.617 -11.32 1 77.56 406 VAL A O 1
ATOM 3317 N N . PHE A 1 407 ? -23.328 -11.016 -12.336 1 76.31 407 PHE A N 1
ATOM 3318 C CA . PHE A 1 407 ? -22.906 -12.133 -11.5 1 76.31 407 PHE A CA 1
ATOM 3319 C C . PHE A 1 407 ? -21.453 -12.508 -11.789 1 76.31 407 PHE A C 1
ATOM 3321 O O . PHE A 1 407 ? -20.703 -12.859 -10.883 1 76.31 407 PHE A O 1
ATOM 3328 N N . GLN A 1 408 ? -21.078 -12.305 -12.953 1 69.56 408 GLN A N 1
ATOM 3329 C CA . GLN A 1 408 ? -19.688 -12.531 -13.344 1 69.56 408 GLN A CA 1
ATOM 3330 C C . GLN A 1 408 ? -18.766 -11.492 -12.703 1 69.56 408 GLN A C 1
ATOM 3332 O O . GLN A 1 408 ? -17.703 -11.836 -12.188 1 69.56 408 GLN A O 1
ATOM 3337 N N . MET A 1 409 ? -19.281 -10.258 -12.719 1 69.38 409 MET A N 1
ATOM 3338 C CA . MET A 1 409 ? -18.531 -9.148 -12.125 1 69.38 409 MET A CA 1
ATOM 3339 C C . MET A 1 409 ? -18.359 -9.359 -10.625 1 69.38 409 MET A C 1
ATOM 3341 O O . MET A 1 409 ? -17.328 -8.984 -10.062 1 69.38 409 MET A O 1
ATOM 3345 N N . TRP A 1 410 ? -19.422 -10.016 -10.055 1 64.25 410 TRP A N 1
ATOM 3346 C CA . TRP A 1 410 ? -19.406 -10.312 -8.625 1 64.25 410 TRP A CA 1
ATOM 3347 C C . TRP A 1 410 ? -18.578 -11.562 -8.328 1 64.25 410 TRP A C 1
ATOM 3349 O O . TRP A 1 410 ? -18.391 -11.922 -7.168 1 64.25 410 TRP A O 1
ATOM 3359 N N . ASN A 1 411 ? -18.141 -12.234 -9.422 1 63.22 411 ASN A N 1
ATOM 3360 C CA . ASN A 1 411 ? -17.562 -13.562 -9.281 1 63.22 411 ASN A CA 1
ATOM 3361 C C . ASN A 1 411 ? -18.422 -14.469 -8.406 1 63.22 411 ASN A C 1
ATOM 3363 O O . ASN A 1 411 ? -17.906 -15.133 -7.504 1 63.22 411 ASN A O 1
ATOM 3367 N N . LEU A 1 412 ? -19.625 -14.438 -8.648 1 65.19 412 LEU A N 1
ATOM 3368 C CA . LEU A 1 412 ? -20.609 -15.203 -7.887 1 65.19 412 LEU A CA 1
ATOM 3369 C C . LEU A 1 412 ? -20.516 -16.688 -8.219 1 65.19 412 LEU A C 1
ATOM 3371 O O . LEU A 1 412 ? -20.609 -17.078 -9.391 1 65.19 412 LEU A O 1
ATOM 3375 N N . PRO A 1 413 ? -20.188 -17.516 -7.293 1 63.56 413 PRO A N 1
ATOM 3376 C CA . PRO A 1 413 ? -20.188 -18.969 -7.566 1 63.56 413 PRO A CA 1
ATOM 3377 C C . PRO A 1 413 ? -21.5 -19.453 -8.172 1 63.56 413 PRO A C 1
ATOM 3379 O O . PRO A 1 413 ? -22.562 -18.953 -7.832 1 63.56 413 PRO A O 1
ATOM 3382 N N . PRO A 1 414 ? -21.375 -20.438 -9.109 1 62.72 414 PRO A N 1
ATOM 3383 C CA . PRO A 1 414 ? -22.562 -20.922 -9.812 1 62.72 414 PRO A CA 1
ATOM 3384 C C . PRO A 1 414 ? -23.656 -21.375 -8.867 1 62.72 414 PRO A C 1
ATOM 3386 O O . PRO A 1 414 ? -24.844 -21.141 -9.133 1 62.72 414 PRO A O 1
ATOM 3389 N N . HIS A 1 415 ? -23.328 -21.938 -7.805 1 59.88 415 HIS A N 1
ATOM 3390 C CA . HIS A 1 415 ? -24.328 -22.5 -6.91 1 59.88 415 HIS A CA 1
ATOM 3391 C C . HIS A 1 415 ? -25.094 -21.406 -6.191 1 59.88 415 HIS A C 1
ATOM 3393 O O . HIS A 1 415 ? -26.188 -21.641 -5.66 1 59.88 415 HIS A O 1
ATOM 3399 N N . LEU A 1 416 ? -24.625 -20.156 -6.273 1 63.75 416 LEU A N 1
ATOM 3400 C CA . LEU A 1 416 ? -25.297 -19.031 -5.617 1 63.75 416 LEU A CA 1
ATOM 3401 C C . LEU A 1 416 ? -26.141 -18.25 -6.613 1 63.75 416 LEU A C 1
ATOM 3403 O O . LEU A 1 416 ? -27.016 -17.484 -6.219 1 63.75 416 LEU A O 1
ATOM 3407 N N . ARG A 1 417 ? -25.859 -18.5 -7.762 1 71.19 417 ARG A N 1
ATOM 3408 C CA . ARG A 1 417 ? -26.453 -17.641 -8.781 1 71.19 417 ARG A CA 1
ATOM 3409 C C . ARG A 1 417 ? -27.969 -17.734 -8.766 1 71.19 417 ARG A C 1
ATOM 3411 O O . ARG A 1 417 ? -28.672 -16.719 -8.922 1 71.19 417 ARG A O 1
ATOM 3418 N N . CYS A 1 418 ? -28.406 -18.906 -8.453 1 68.56 418 CYS A N 1
ATOM 3419 C CA . CYS A 1 418 ? -29.844 -19.078 -8.438 1 68.56 418 CYS A CA 1
ATOM 3420 C C . CYS A 1 418 ? -30.453 -18.547 -7.141 1 68.56 418 CYS A C 1
ATOM 3422 O O . CYS A 1 418 ? -31.656 -18.312 -7.062 1 68.56 418 CYS A O 1
ATOM 3424 N N . SER A 1 419 ? -29.594 -18.203 -6.238 1 69.75 419 SER A N 1
ATOM 3425 C CA . SER A 1 419 ? -30.094 -17.766 -4.941 1 69.75 419 SER A CA 1
ATOM 3426 C C . SER A 1 419 ? -30.188 -16.25 -4.859 1 69.75 419 SER A C 1
ATOM 3428 O O . SER A 1 419 ? -30.844 -15.711 -3.969 1 69.75 419 SER A O 1
ATOM 3430 N N . ILE A 1 420 ? -29.516 -15.617 -5.684 1 76.94 420 ILE A N 1
ATOM 3431 C CA . ILE A 1 420 ? -29.562 -14.156 -5.688 1 76.94 420 ILE A CA 1
ATOM 3432 C C . ILE A 1 420 ? -30.906 -13.695 -6.254 1 76.94 420 ILE A C 1
ATOM 3434 O O . ILE A 1 420 ? -31.219 -13.961 -7.414 1 76.94 420 ILE A O 1
ATOM 3438 N N . PRO A 1 421 ? -31.625 -13.023 -5.422 1 80.5 421 PRO A N 1
ATOM 3439 C CA . PRO A 1 421 ? -32.938 -12.602 -5.926 1 80.5 421 PRO A CA 1
ATOM 3440 C C . PRO A 1 421 ? -32.844 -11.492 -6.973 1 80.5 421 PRO A C 1
ATOM 3442 O O . PRO A 1 421 ? -32.031 -10.578 -6.828 1 80.5 421 PRO A O 1
ATOM 3445 N N . VAL A 1 422 ? -33.5 -11.672 -7.977 1 85.75 422 VAL A N 1
ATOM 3446 C CA . VAL A 1 422 ? -33.781 -10.586 -8.914 1 85.75 422 VAL A CA 1
ATOM 3447 C C . VAL A 1 422 ? -35.219 -10.141 -8.766 1 85.75 422 VAL A C 1
ATOM 3449 O O . VAL A 1 422 ? -36.125 -10.961 -8.594 1 85.75 422 VAL A O 1
ATOM 3452 N N . LEU A 1 423 ? -35.406 -8.883 -8.688 1 84.44 423 LEU A N 1
ATOM 3453 C CA . LEU A 1 423 ? -36.75 -8.312 -8.594 1 84.44 423 LEU A CA 1
ATOM 3454 C C . LEU A 1 423 ? -37.219 -7.805 -9.953 1 84.44 423 LEU A C 1
ATOM 3456 O O . LEU A 1 423 ? -36.562 -6.953 -10.562 1 84.44 423 LEU A O 1
ATOM 3460 N N . GLU A 1 424 ? -38.281 -8.367 -10.344 1 84.5 424 GLU A N 1
ATOM 3461 C CA . GLU A 1 424 ? -38.844 -8 -11.641 1 84.5 424 GLU A CA 1
ATOM 3462 C C . GLU A 1 424 ? -40.219 -7.312 -11.461 1 84.5 424 GLU A C 1
ATOM 3464 O O . GLU A 1 424 ? -41.062 -7.773 -10.688 1 84.5 424 GLU A O 1
ATOM 3469 N N . ALA A 1 425 ? -40.344 -6.156 -12.031 1 80.5 425 ALA A N 1
ATOM 3470 C CA . ALA A 1 425 ? -41.656 -5.492 -12.094 1 80.5 425 ALA A CA 1
ATOM 3471 C C . ALA A 1 425 ? -42.375 -5.812 -13.398 1 80.5 425 ALA A C 1
ATOM 3473 O O . ALA A 1 425 ? -41.781 -5.707 -14.477 1 80.5 425 ALA A O 1
ATOM 3474 N N . PRO A 1 426 ? -43.594 -6.25 -13.219 1 74.94 426 PRO A N 1
ATOM 3475 C CA . PRO A 1 426 ? -44.312 -6.559 -14.445 1 74.94 426 PRO A CA 1
ATOM 3476 C C . PRO A 1 426 ? -44.344 -5.395 -15.43 1 74.94 426 PRO A C 1
ATOM 3478 O O . PRO A 1 426 ? -44.625 -4.258 -15.047 1 74.94 426 PRO A O 1
ATOM 3481 N N . GLY A 1 427 ? -43.938 -5.676 -16.641 1 73 427 GLY A N 1
ATOM 3482 C CA . GLY A 1 427 ? -43.938 -4.688 -17.703 1 73 427 GLY A CA 1
ATOM 3483 C C . GLY A 1 427 ? -42.688 -3.859 -17.75 1 73 427 GLY A C 1
ATOM 3484 O O . GLY A 1 427 ? -42.406 -3.164 -18.734 1 73 427 GLY A O 1
ATOM 3485 N N . LYS A 1 428 ? -41.844 -3.797 -16.656 1 75.69 428 LYS A N 1
ATOM 3486 C CA . LYS A 1 428 ? -40.656 -2.947 -16.594 1 75.69 428 LYS A CA 1
ATOM 3487 C C . LYS A 1 428 ? -39.375 -3.783 -16.609 1 75.69 428 LYS A C 1
ATOM 3489 O O . LYS A 1 428 ? -38.281 -3.254 -16.812 1 75.69 428 LYS A O 1
ATOM 3494 N N . GLY A 1 429 ? -39.594 -5.09 -16.422 1 81.06 429 GLY A N 1
ATOM 3495 C CA . GLY A 1 429 ? -38.438 -5.953 -16.359 1 81.06 429 GLY A CA 1
ATOM 3496 C C . GLY A 1 429 ? -37.781 -6 -14.992 1 81.06 429 GLY A C 1
ATOM 3497 O O . GLY A 1 429 ? -38.438 -5.703 -13.984 1 81.06 429 GLY A O 1
ATOM 3498 N N . ILE A 1 430 ? -36.469 -6.355 -14.93 1 84.38 430 ILE A N 1
ATOM 3499 C CA . ILE A 1 430 ? -35.75 -6.496 -13.68 1 84.38 430 ILE A CA 1
ATOM 3500 C C . ILE A 1 430 ? -35.375 -5.113 -13.133 1 84.38 430 ILE A C 1
ATOM 3502 O O . ILE A 1 430 ? -34.75 -4.309 -13.828 1 84.38 430 ILE A O 1
ATOM 3506 N N . VAL A 1 431 ? -35.75 -4.875 -11.906 1 80.75 431 VAL A N 1
ATOM 3507 C CA . VAL A 1 431 ? -35.562 -3.547 -11.336 1 80.75 431 VAL A CA 1
ATOM 3508 C C . VAL A 1 431 ? -34.406 -3.59 -10.312 1 80.75 431 VAL A C 1
ATOM 3510 O O . VAL A 1 431 ? -33.875 -2.549 -9.938 1 80.75 431 VAL A O 1
ATOM 3513 N N . ALA A 1 432 ? -34.125 -4.82 -9.883 1 82.56 432 ALA A N 1
ATOM 3514 C CA . ALA A 1 432 ? -33.031 -4.887 -8.922 1 82.56 432 ALA A CA 1
ATOM 3515 C C . ALA A 1 432 ? -32.438 -6.285 -8.883 1 82.56 432 ALA A C 1
ATOM 3517 O O . ALA A 1 432 ? -33.125 -7.273 -9.172 1 82.56 432 ALA A O 1
ATOM 3518 N N . ILE A 1 433 ? -31.219 -6.359 -8.664 1 81.31 433 ILE A N 1
ATOM 3519 C CA . ILE A 1 433 ? -30.484 -7.555 -8.273 1 81.31 433 ILE A CA 1
ATOM 3520 C C . ILE A 1 433 ? -30.047 -7.434 -6.816 1 81.31 433 ILE A C 1
ATOM 3522 O O . ILE A 1 433 ? -29.328 -6.496 -6.449 1 81.31 433 ILE A O 1
ATOM 3526 N N . LEU A 1 434 ? -30.484 -8.336 -6.059 1 78.12 434 LEU A N 1
ATOM 3527 C CA . LEU A 1 434 ? -30.266 -8.203 -4.621 1 78.12 434 LEU A CA 1
ATOM 3528 C C . LEU A 1 434 ? -29.156 -9.141 -4.145 1 78.12 434 LEU A C 1
ATOM 3530 O O . LEU A 1 434 ? -29.438 -10.25 -3.688 1 78.12 434 LEU A O 1
ATOM 3534 N N . GLY A 1 435 ? -28.062 -8.664 -4.348 1 71.44 435 GLY A N 1
ATOM 3535 C CA . GLY A 1 435 ? -26.906 -9.461 -3.943 1 71.44 435 GLY A CA 1
ATOM 3536 C C . GLY A 1 435 ? -26.422 -9.141 -2.541 1 71.44 435 GLY A C 1
ATOM 3537 O O . GLY A 1 435 ? -25.547 -9.812 -2.014 1 71.44 435 GLY A O 1
ATOM 3538 N N . GLY A 1 436 ? -27 -8.188 -1.916 1 67.75 436 GLY A N 1
ATOM 3539 C CA . GLY A 1 436 ? -26.531 -7.688 -0.634 1 67.75 436 GLY A CA 1
ATOM 3540 C C . GLY A 1 436 ? -26.516 -8.75 0.448 1 67.75 436 GLY A C 1
ATOM 3541 O O . GLY A 1 436 ? -25.562 -8.828 1.231 1 67.75 436 GLY A O 1
ATOM 3542 N N . TRP A 1 437 ? -27.547 -9.547 0.459 1 63 437 TRP A N 1
ATOM 3543 C CA . TRP A 1 437 ? -27.656 -10.578 1.485 1 63 437 TRP A CA 1
ATOM 3544 C C . TRP A 1 437 ? -26.531 -11.602 1.351 1 63 437 TRP A C 1
ATOM 3546 O O . TRP A 1 437 ? -26.156 -12.258 2.328 1 63 437 TRP A O 1
ATOM 3556 N N . ALA A 1 438 ? -25.953 -11.727 0.199 1 63.31 438 ALA A N 1
ATOM 3557 C CA . ALA A 1 438 ? -24.906 -12.711 -0.067 1 63.31 438 ALA A CA 1
ATOM 3558 C C . ALA A 1 438 ? -23.516 -12.062 -0.057 1 63.31 438 ALA A C 1
ATOM 3560 O O . ALA A 1 438 ? -22.547 -12.672 -0.497 1 63.31 438 ALA A O 1
ATOM 3561 N N . GLY A 1 439 ? -23.531 -10.844 0.437 1 61.88 439 GLY A N 1
ATOM 3562 C CA . GLY A 1 439 ? -22.25 -10.156 0.546 1 61.88 439 GLY A CA 1
ATOM 3563 C C . GLY A 1 439 ? -21.859 -9.414 -0.723 1 61.88 439 GLY A C 1
ATOM 3564 O O . GLY A 1 439 ? -20.703 -9.023 -0.889 1 61.88 439 GLY A O 1
ATOM 3565 N N . TYR A 1 440 ? -22.766 -9.305 -1.607 1 68.5 440 TYR A N 1
ATOM 3566 C CA . TYR A 1 440 ? -22.547 -8.57 -2.844 1 68.5 440 TYR A CA 1
ATOM 3567 C C . TYR A 1 440 ? -23.328 -7.262 -2.848 1 68.5 440 TYR A C 1
ATOM 3569 O O . TYR A 1 440 ? -23.969 -6.918 -1.854 1 68.5 440 TYR A O 1
ATOM 3577 N N . GLU A 1 441 ? -23.188 -6.527 -3.861 1 67.94 441 GLU A N 1
ATOM 3578 C CA . GLU A 1 441 ? -23.906 -5.254 -3.949 1 67.94 441 GLU A CA 1
ATOM 3579 C C . GLU A 1 441 ? -25.297 -5.449 -4.52 1 67.94 441 GLU A C 1
ATOM 3581 O O . GLU A 1 441 ? -25.516 -6.289 -5.391 1 67.94 441 GLU A O 1
ATOM 3586 N N . ASP A 1 442 ? -26.219 -4.699 -3.902 1 69.12 442 ASP A N 1
ATOM 3587 C CA . ASP A 1 442 ? -27.516 -4.609 -4.551 1 69.12 442 ASP A CA 1
ATOM 3588 C C . ASP A 1 442 ? -27.469 -3.693 -5.773 1 69.12 442 ASP A C 1
ATOM 3590 O O . ASP A 1 442 ? -26.875 -2.609 -5.715 1 69.12 442 ASP A O 1
ATOM 3594 N N . ILE A 1 443 ? -27.875 -4.148 -6.887 1 74.06 443 ILE A N 1
ATOM 3595 C CA . ILE A 1 443 ? -27.922 -3.361 -8.117 1 74.06 443 ILE A CA 1
ATOM 3596 C C . ILE A 1 443 ? -29.359 -3 -8.453 1 74.06 443 ILE A C 1
ATOM 3598 O O . ILE A 1 443 ? -30.234 -3.869 -8.484 1 74.06 443 ILE A O 1
ATOM 3602 N N . PHE A 1 444 ? -29.531 -1.646 -8.617 1 70.06 444 PHE A N 1
ATOM 3603 C CA . PHE A 1 444 ? -30.875 -1.176 -8.969 1 70.06 444 PHE A CA 1
ATOM 3604 C C . PHE A 1 444 ? -30.891 -0.633 -10.391 1 70.06 444 PHE A C 1
ATOM 3606 O O . PHE A 1 444 ? -29.906 -0.074 -10.867 1 70.06 444 PHE A O 1
ATOM 3613 N N . ALA A 1 445 ? -31.938 -1.022 -11.211 1 67.62 445 ALA A N 1
ATOM 3614 C CA . ALA A 1 445 ? -32.094 -0.519 -12.57 1 67.62 445 ALA A CA 1
ATOM 3615 C C . ALA A 1 445 ? -32.094 1.007 -12.594 1 67.62 445 ALA A C 1
ATOM 3617 O O . ALA A 1 445 ? -31.516 1.616 -13.5 1 67.62 445 ALA A O 1
ATOM 3618 N N . ASP A 1 446 ? -32.75 1.721 -11.758 1 57.06 446 ASP A N 1
ATOM 3619 C CA . ASP A 1 446 ? -32.719 3.176 -11.641 1 57.06 446 ASP A CA 1
ATOM 3620 C C . ASP A 1 446 ? -31.828 3.602 -10.469 1 57.06 446 ASP A C 1
ATOM 3622 O O . ASP A 1 446 ? -32.062 3.191 -9.328 1 57.06 446 ASP A O 1
ATOM 3626 N N . PRO A 1 447 ? -30.594 3.988 -10.852 1 47.81 447 PRO A N 1
ATOM 3627 C CA . PRO A 1 447 ? -29.641 4.379 -9.797 1 47.81 447 PRO A CA 1
ATOM 3628 C C . PRO A 1 447 ? -30.297 5.203 -8.695 1 47.81 447 PRO A C 1
ATOM 3630 O O . PRO A 1 447 ? -29.766 5.273 -7.578 1 47.81 447 PRO A O 1
ATOM 3633 N N . ASN A 1 448 ? -30.938 6.383 -9.047 1 40.59 448 ASN A N 1
ATOM 3634 C CA . ASN A 1 448 ? -31.656 7.227 -8.102 1 40.59 448 ASN A CA 1
ATOM 3635 C C . ASN A 1 448 ? -32.938 6.555 -7.617 1 40.59 448 ASN A C 1
ATOM 3637 O O . ASN A 1 448 ? -33.969 6.609 -8.297 1 40.59 448 ASN A O 1
ATOM 3641 N N . PRO A 1 449 ? -32.781 5.613 -6.98 1 40.62 449 PRO A N 1
ATOM 3642 C CA . PRO A 1 449 ? -34.156 5.184 -6.625 1 40.62 449 PRO A CA 1
ATOM 3643 C C . PRO A 1 449 ? -35.125 6.344 -6.555 1 40.62 449 PRO A C 1
ATOM 3645 O O . PRO A 1 449 ? -34.719 7.492 -6.34 1 40.62 449 PRO A O 1
ATOM 3648 N N . VAL A 1 450 ? -36.312 6.312 -7.02 1 38.09 450 VAL A N 1
ATOM 3649 C CA . VAL A 1 450 ? -37.344 7.348 -7.184 1 38.09 450 VAL A CA 1
ATOM 3650 C C . VAL A 1 450 ? -37.25 8.344 -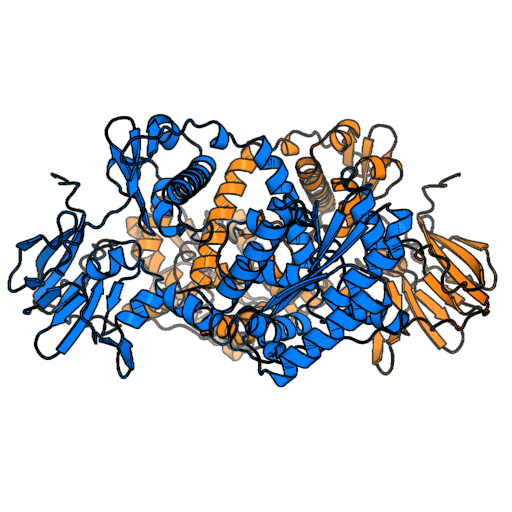6.027 1 38.09 450 VAL A C 1
ATOM 3652 O O . VAL A 1 450 ? -37.281 7.945 -4.859 1 38.09 450 VAL A O 1
ATOM 3655 N N . PRO A 1 451 ? -36.562 9.492 -6.379 1 41.28 451 PRO A N 1
ATOM 3656 C CA . PRO A 1 451 ? -37 10.5 -5.41 1 41.28 451 PRO A CA 1
ATOM 3657 C C . PRO A 1 451 ? -38.469 10.32 -4.98 1 41.28 451 PRO A C 1
ATOM 3659 O O . PRO A 1 451 ? -39.375 10.445 -5.801 1 41.28 451 PRO A O 1
ATOM 3662 N N . PHE A 1 452 ? -38.75 9.391 -4.188 1 41.69 452 PHE A N 1
ATOM 3663 C CA . PHE A 1 452 ? -40.125 9.281 -3.771 1 41.69 452 PHE A CA 1
ATOM 3664 C C . PHE A 1 452 ? -40.688 10.633 -3.352 1 41.69 452 PHE A C 1
ATOM 3666 O O . PHE A 1 452 ? -40.062 11.328 -2.533 1 41.69 452 PHE A O 1
ATOM 3673 N N . LYS A 1 453 ? -41.281 11.422 -4.234 1 42 453 LYS A N 1
ATOM 3674 C CA . LYS A 1 453 ? -42 12.594 -3.738 1 42 453 LYS A CA 1
ATOM 3675 C C . LYS A 1 453 ? -42.781 12.273 -2.463 1 42 453 LYS A C 1
ATOM 3677 O O . LYS A 1 453 ? -43.312 11.18 -2.328 1 42 453 LYS A O 1
ATOM 3682 N N . GLY A 1 454 ? -42.625 12.828 -1.427 1 44.22 454 GLY A N 1
ATOM 3683 C CA . GLY A 1 454 ? -43.469 12.914 -0.251 1 44.22 454 GLY A CA 1
ATOM 3684 C C . GLY A 1 454 ? -44.875 12.359 -0.48 1 44.22 454 GLY A C 1
ATOM 3685 O O . GLY A 1 454 ? -45.344 12.359 -1.607 1 44.22 454 GLY A O 1
ATOM 3686 N N . ASP A 1 455 ? -45.344 11.297 0.202 1 55.78 455 ASP A N 1
ATOM 3687 C CA . ASP A 1 455 ? -46.719 10.859 0.413 1 55.78 455 ASP A CA 1
ATOM 3688 C C . ASP A 1 455 ? -47.031 9.648 -0.462 1 55.78 455 ASP A C 1
ATOM 3690 O O . ASP A 1 455 ? -48.219 9.328 -0.666 1 55.78 455 ASP A O 1
ATOM 3694 N N . GLU A 1 456 ? -46.031 9.18 -1.118 1 59.41 456 GLU A N 1
ATOM 3695 C CA . GLU A 1 456 ? -46.469 8.031 -1.916 1 59.41 456 GLU A CA 1
ATOM 3696 C C . GLU A 1 456 ? -46.188 6.719 -1.188 1 59.41 456 GLU A C 1
ATOM 3698 O O . GLU A 1 456 ? -45.281 6.652 -0.354 1 59.41 456 GLU A O 1
ATOM 3703 N N . ASP A 1 457 ? -47 5.824 -1.368 1 69.62 457 ASP A N 1
ATOM 3704 C CA . ASP A 1 457 ? -46.875 4.488 -0.793 1 69.62 457 ASP A CA 1
ATOM 3705 C C . ASP A 1 457 ? -45.688 3.74 -1.412 1 69.62 457 ASP A C 1
ATOM 3707 O O . ASP A 1 457 ? -45.5 3.754 -2.633 1 69.62 457 ASP A O 1
ATOM 3711 N N . VAL A 1 458 ? -44.781 3.363 -0.511 1 74.06 458 VAL A N 1
ATOM 3712 C CA . VAL A 1 458 ? -43.625 2.613 -0.986 1 74.06 458 VAL A CA 1
ATOM 3713 C C . VAL A 1 458 ? -43.594 1.246 -0.308 1 74.06 458 VAL A C 1
ATOM 3715 O O . VAL A 1 458 ? -44.25 1.035 0.72 1 74.06 458 VAL A O 1
ATOM 3718 N N . LEU A 1 459 ? -42.875 0.316 -1.047 1 76.19 459 LEU A N 1
ATOM 3719 C CA . LEU A 1 459 ? -42.562 -0.986 -0.464 1 76.19 459 LEU A CA 1
ATOM 3720 C C . LEU A 1 459 ? -41.156 -1.011 0.112 1 76.19 459 LEU A C 1
ATOM 3722 O O . LEU A 1 459 ? -40.188 -0.595 -0.551 1 76.19 459 LEU A O 1
ATOM 3726 N N . TYR A 1 460 ? -41.125 -1.35 1.301 1 76.62 460 TYR A N 1
ATOM 3727 C CA . TYR A 1 460 ? -39.844 -1.627 1.94 1 76.62 460 TYR A CA 1
ATOM 3728 C C . TYR A 1 460 ? -39.531 -3.113 1.879 1 76.62 460 TYR A C 1
ATOM 3730 O O . TYR A 1 460 ? -40.312 -3.951 2.309 1 76.62 460 TYR A O 1
ATOM 3738 N N . ILE A 1 461 ? -38.375 -3.408 1.193 1 74.31 461 ILE A N 1
ATOM 3739 C CA . ILE A 1 461 ? -37.969 -4.801 1.06 1 74.31 461 ILE A CA 1
ATOM 3740 C C . ILE A 1 461 ? -36.688 -5.043 1.854 1 74.31 461 ILE A C 1
ATOM 3742 O O . ILE A 1 461 ? -35.719 -4.297 1.718 1 74.31 461 ILE A O 1
ATOM 3746 N N . ARG A 1 462 ? -36.844 -6.031 2.717 1 75.5 462 ARG A N 1
ATOM 3747 C CA . ARG A 1 462 ? -35.688 -6.473 3.486 1 75.5 462 ARG A CA 1
ATOM 3748 C C . ARG A 1 462 ? -35.438 -7.969 3.305 1 75.5 462 ARG A C 1
ATOM 3750 O O . ARG A 1 462 ? -36.375 -8.758 3.326 1 75.5 462 ARG A O 1
ATOM 3757 N N . LEU A 1 463 ? -34.25 -8.281 2.988 1 71.88 463 LEU A N 1
ATOM 3758 C CA . LEU A 1 463 ? -33.875 -9.688 2.895 1 71.88 463 LEU A CA 1
ATOM 3759 C C . LEU A 1 463 ? -33.219 -10.164 4.191 1 71.88 463 LEU A C 1
ATOM 3761 O O . LEU A 1 463 ? -32.375 -9.469 4.762 1 71.88 463 LEU A O 1
ATOM 3765 N N . HIS A 1 464 ? -33.906 -11.188 4.777 1 65.25 464 HIS A N 1
ATOM 3766 C CA . HIS A 1 464 ? -33.406 -11.805 6 1 65.25 464 HIS A CA 1
ATOM 3767 C C . HIS A 1 464 ? -32.875 -13.211 5.734 1 65.25 464 HIS A C 1
ATOM 3769 O O . HIS A 1 464 ? -33.469 -13.961 4.953 1 65.25 464 HIS A O 1
ATOM 3775 N N . HIS A 1 465 ? -31.906 -13.438 6.281 1 56.56 465 HIS A N 1
ATOM 3776 C CA . HIS A 1 465 ? -31.516 -14.844 6.359 1 56.56 465 HIS A CA 1
ATOM 3777 C C . HIS A 1 465 ? -32.375 -15.594 7.379 1 56.56 465 HIS A C 1
ATOM 3779 O O . HIS A 1 465 ? -32.625 -15.078 8.469 1 56.56 465 HIS A O 1
ATOM 3785 N N . VAL A 1 466 ? -33.406 -16.438 6.977 1 48.88 466 VAL A N 1
ATOM 3786 C CA . VAL A 1 466 ? -34.281 -17.172 7.871 1 48.88 466 VAL A CA 1
ATOM 3787 C C . VAL A 1 466 ? -33.469 -17.812 8.992 1 48.88 466 VAL A C 1
ATOM 3789 O O . VAL A 1 466 ? -34.031 -18.375 9.938 1 48.88 466 VAL A O 1
ATOM 3792 N N . GLY A 1 467 ? -32.406 -17.922 9.219 1 39.94 467 GLY A N 1
ATOM 3793 C CA . GLY A 1 467 ? -32.062 -18.516 10.508 1 39.94 467 GLY A CA 1
ATOM 3794 C C . GLY A 1 467 ? -32.5 -17.672 11.688 1 39.94 467 GLY A C 1
ATOM 3795 O O . GLY A 1 467 ? -32.594 -18.172 12.812 1 39.94 467 GLY A O 1
ATOM 3796 N N . ARG A 1 468 ? -32.156 -16.328 11.867 1 31.33 468 ARG A N 1
ATOM 3797 C CA . ARG A 1 468 ? -32.438 -15.68 13.148 1 31.33 468 ARG A CA 1
ATOM 3798 C C . ARG A 1 468 ? -33.844 -15.094 13.164 1 31.33 468 ARG A C 1
ATOM 3800 O O . ARG A 1 468 ? -34.188 -14.273 12.312 1 31.33 468 ARG A O 1
ATOM 3807 N N . SER A 1 469 ? -34.812 -15.727 13.453 1 27.25 469 SER A N 1
ATOM 3808 C CA . SER A 1 469 ? -35.875 -15.023 14.133 1 27.25 469 SER A CA 1
ATOM 3809 C C . SER A 1 469 ? -35.344 -14 15.125 1 27.25 469 SER A C 1
ATOM 3811 O O . SER A 1 469 ? -34.688 -14.367 16.109 1 27.25 469 SER A O 1
ATOM 3813 N N . ILE A 1 470 ? -34.781 -12.906 14.82 1 25.88 470 ILE A N 1
ATOM 3814 C CA . ILE A 1 470 ? -34.844 -11.945 15.914 1 25.88 470 ILE A CA 1
ATOM 3815 C C . ILE A 1 470 ? -36.281 -11.805 16.406 1 25.88 470 ILE A C 1
ATOM 3817 O O . ILE A 1 470 ? -37.156 -11.32 15.672 1 25.88 470 ILE A O 1
ATOM 3821 N N . GLU A 1 471 ? -36.719 -12.625 17.188 1 20.8 471 GLU A N 1
ATOM 3822 C CA . GLU A 1 471 ? -37.75 -12.117 18.109 1 20.8 471 GLU A CA 1
ATOM 3823 C C . GLU A 1 471 ? -37.312 -10.781 18.719 1 20.8 471 GLU A C 1
ATOM 3825 O O . GLU A 1 471 ? -36.25 -10.664 19.281 1 20.8 471 GLU A O 1
ATOM 3830 N N . ARG A 1 472 ? -37.812 -9.711 18.266 1 17.88 472 ARG A N 1
ATOM 3831 C CA . ARG A 1 472 ? -38.062 -8.82 19.406 1 17.88 472 ARG A CA 1
ATOM 3832 C C . ARG A 1 472 ? -38.938 -9.5 20.453 1 17.88 472 ARG A C 1
ATOM 3834 O O . ARG A 1 472 ? -39.938 -10.141 20.109 1 17.88 472 ARG A O 1
ATOM 3841 N N . MET B 1 1 ? -25.234 11.406 5.316 1 89.25 1 MET B N 1
ATOM 3842 C CA . MET B 1 1 ? -24.016 12.062 5.758 1 89.25 1 MET B CA 1
ATOM 3843 C C . MET B 1 1 ? -24.156 12.57 7.191 1 89.25 1 MET B C 1
ATOM 3845 O O . MET B 1 1 ? -23.281 12.305 8.031 1 89.25 1 MET B O 1
ATOM 3849 N N . LEU B 1 2 ? -25.297 13.133 7.496 1 91.62 2 LEU B N 1
ATOM 3850 C CA . LEU B 1 2 ? -25.516 13.695 8.828 1 91.62 2 LEU B CA 1
ATOM 3851 C C . LEU B 1 2 ? -25.453 12.602 9.891 1 91.62 2 LEU B C 1
ATOM 3853 O O . LEU B 1 2 ? -24.906 12.82 10.977 1 91.62 2 LEU B O 1
ATOM 3857 N N . GLU B 1 3 ? -25.969 11.469 9.555 1 89.75 3 GLU B N 1
ATOM 3858 C CA . GLU B 1 3 ? -25.938 10.336 10.477 1 89.75 3 GLU B CA 1
ATOM 3859 C C . GLU B 1 3 ? -24.5 9.875 10.742 1 89.75 3 GLU B C 1
ATOM 3861 O O . GLU B 1 3 ? -24.156 9.5 11.859 1 89.75 3 GLU B O 1
ATOM 3866 N N . LYS B 1 4 ? -23.766 9.891 9.734 1 91.12 4 LYS B N 1
ATOM 3867 C CA . LYS B 1 4 ? -22.359 9.5 9.875 1 91.12 4 LYS B CA 1
ATOM 3868 C C . LYS B 1 4 ? -21.609 10.477 10.773 1 91.12 4 LYS B C 1
ATOM 3870 O O . LYS B 1 4 ? -20.812 10.055 11.617 1 91.12 4 LYS B O 1
ATOM 3875 N N . VAL B 1 5 ? -21.891 11.719 10.602 1 93.62 5 VAL B N 1
ATOM 3876 C CA . VAL B 1 5 ? -21.25 12.742 11.43 1 93.62 5 VAL B CA 1
ATOM 3877 C C . VAL B 1 5 ? -21.719 12.594 12.875 1 93.62 5 VAL B C 1
ATOM 3879 O O . VAL B 1 5 ? -20.906 12.688 13.805 1 93.62 5 VAL B O 1
ATOM 3882 N N . TYR B 1 6 ? -22.984 12.32 13.039 1 91.75 6 TYR B N 1
ATOM 3883 C CA . TYR B 1 6 ? -23.531 12.125 14.383 1 91.75 6 TYR B CA 1
ATOM 3884 C C . TYR B 1 6 ? -22.891 10.93 15.07 1 91.75 6 TYR B C 1
ATOM 3886 O O . TYR B 1 6 ? -22.484 11.016 16.234 1 91.75 6 TYR B O 1
ATOM 3894 N N . THR B 1 7 ? -22.812 9.852 14.32 1 88.06 7 THR B N 1
ATOM 3895 C CA . THR B 1 7 ? -22.234 8.625 14.852 1 88.06 7 THR B CA 1
ATOM 3896 C C . THR B 1 7 ? -20.766 8.836 15.219 1 88.06 7 THR B C 1
ATOM 3898 O O . THR B 1 7 ? -20.281 8.281 16.203 1 88.06 7 THR B O 1
ATOM 3901 N N . PHE B 1 8 ? -20.062 9.578 14.414 1 90.19 8 PHE B N 1
ATOM 3902 C CA . PHE B 1 8 ? -18.672 9.906 14.688 1 90.19 8 PHE B CA 1
ATOM 3903 C C . PHE B 1 8 ? -18.531 10.562 16.047 1 90.19 8 PHE B C 1
ATOM 3905 O O . PHE B 1 8 ? -17.688 10.148 16.859 1 90.19 8 PHE B O 1
ATOM 3912 N N . PHE B 1 9 ? -19.297 11.508 16.375 1 90.31 9 PHE B N 1
ATOM 3913 C CA . PHE B 1 9 ? -19.172 12.281 17.594 1 90.31 9 PHE B CA 1
ATOM 3914 C C . PHE B 1 9 ? -19.688 11.492 18.797 1 90.31 9 PHE B C 1
ATOM 3916 O O . PHE B 1 9 ? -19.203 11.656 19.922 1 90.31 9 PHE B O 1
ATOM 3923 N N . LYS B 1 10 ? -20.609 10.641 18.562 1 84.94 10 LYS B N 1
ATOM 3924 C CA . LYS B 1 10 ? -21.141 9.805 19.641 1 84.94 10 LYS B CA 1
ATOM 3925 C C . LYS B 1 10 ? -20.109 8.797 20.109 1 84.94 10 LYS B C 1
ATOM 3927 O O . LYS B 1 10 ? -20.109 8.406 21.281 1 84.94 10 LYS B O 1
ATOM 3932 N N . GLY B 1 11 ? -19.266 8.422 19.203 1 78.5 11 GLY B N 1
ATOM 3933 C CA . GLY B 1 11 ? -18.219 7.473 19.547 1 78.5 11 GLY B CA 1
ATOM 3934 C C . GLY B 1 11 ? -17.062 8.109 20.297 1 78.5 11 GLY B C 1
ATOM 3935 O O . GLY B 1 11 ? -16.188 7.41 20.828 1 78.5 11 GLY B O 1
ATOM 3936 N N . PHE B 1 12 ? -17.141 9.391 20.406 1 76.06 12 PHE B N 1
ATOM 3937 C CA . PHE B 1 12 ? -16.062 10.125 21.062 1 76.06 12 PHE B CA 1
ATOM 3938 C C . PHE B 1 12 ? -16.547 10.758 22.359 1 76.06 12 PHE B C 1
ATOM 3940 O O . PHE B 1 12 ? -17.25 11.773 22.328 1 76.06 12 PHE B O 1
ATOM 3947 N N . ASP B 1 13 ? -16.391 10.188 23.453 1 66.25 13 ASP B N 1
ATOM 3948 C CA . ASP B 1 13 ? -16.969 10.562 24.734 1 66.25 13 ASP B CA 1
ATOM 3949 C C . ASP B 1 13 ? -16.5 11.953 25.156 1 66.25 13 ASP B C 1
ATOM 3951 O O . ASP B 1 13 ? -17.234 12.68 25.828 1 66.25 13 ASP B O 1
ATOM 3955 N N . HIS B 1 14 ? -15.523 12.508 24.688 1 73.88 14 HIS B N 1
ATOM 3956 C CA . HIS B 1 14 ? -14.945 13.695 25.297 1 73.88 14 HIS B CA 1
ATOM 3957 C C . HIS B 1 14 ? -15.359 14.961 24.547 1 73.88 14 HIS B C 1
ATOM 3959 O O . HIS B 1 14 ? -14.891 16.062 24.875 1 73.88 14 HIS B O 1
ATOM 3965 N N . VAL B 1 15 ? -16.344 14.844 23.734 1 78.81 15 VAL B N 1
ATOM 3966 C CA . VAL B 1 15 ? -16.594 16.016 22.906 1 78.81 15 VAL B CA 1
ATOM 3967 C C . VAL B 1 15 ? -17.859 16.734 23.406 1 78.81 15 VAL B C 1
ATOM 3969 O O . VAL B 1 15 ? -18.109 17.891 23.047 1 78.81 15 VAL B O 1
ATOM 3972 N N . GLU B 1 16 ? -18.609 16.156 24.297 1 82.94 16 GLU B N 1
ATOM 3973 C CA . GLU B 1 16 ? -19.812 16.812 24.781 1 82.94 16 GLU B CA 1
ATOM 3974 C C . GLU B 1 16 ? -19.484 18.078 25.547 1 82.94 16 GLU B C 1
ATOM 3976 O O . GLU B 1 16 ? -18.641 18.078 26.438 1 82.94 16 GLU B O 1
ATOM 3981 N N . GLY B 1 17 ? -20.094 19.109 25.156 1 87.5 17 GLY B N 1
ATOM 3982 C CA . GLY B 1 17 ? -19.891 20.406 25.797 1 87.5 17 GLY B CA 1
ATOM 3983 C C . GLY B 1 17 ? -18.641 21.109 25.312 1 87.5 17 GLY B C 1
ATOM 3984 O O . GLY B 1 17 ? -18.297 22.188 25.797 1 87.5 17 GLY B O 1
ATOM 3985 N N . ALA B 1 18 ? -18.031 20.641 24.328 1 93.94 18 ALA B N 1
ATOM 3986 C CA . ALA B 1 18 ? -16.75 21.156 23.844 1 93.94 18 ALA B CA 1
ATOM 3987 C C . ALA B 1 18 ? -16.969 22.312 22.875 1 93.94 18 ALA B C 1
ATOM 3989 O O . ALA B 1 18 ? -18.047 22.438 22.281 1 93.94 18 ALA B O 1
ATOM 3990 N N . VAL B 1 19 ? -16.016 23.156 22.812 1 97.12 19 VAL B N 1
ATOM 3991 C CA . VAL B 1 19 ? -15.953 24.172 21.781 1 97.12 19 VAL B CA 1
ATOM 3992 C C . VAL B 1 19 ? -15.172 23.656 20.578 1 97.12 19 VAL B C 1
ATOM 3994 O O . VAL B 1 19 ? -13.992 23.312 20.688 1 97.12 19 VAL B O 1
ATOM 3997 N N . VAL B 1 20 ? -15.836 23.594 19.469 1 97.56 20 VAL B N 1
ATOM 3998 C CA . VAL B 1 20 ? -15.227 23.031 18.266 1 97.56 20 VAL B CA 1
ATOM 3999 C C . VAL B 1 20 ? -14.953 24.141 17.25 1 97.56 20 VAL B C 1
ATOM 4001 O O . VAL B 1 20 ? -15.883 24.828 16.828 1 97.56 20 VAL B O 1
ATOM 4004 N N . LEU B 1 21 ? -13.703 24.312 16.938 1 98.44 21 LEU B N 1
ATOM 4005 C CA . LEU B 1 21 ? -13.305 25.172 15.836 1 98.44 21 LEU B CA 1
ATOM 4006 C C . LEU B 1 21 ? -13.492 24.469 14.492 1 98.44 21 LEU B C 1
ATOM 4008 O O . LEU B 1 21 ? -12.828 23.469 14.211 1 98.44 21 LEU B O 1
ATOM 4012 N N . VAL B 1 22 ? -14.336 24.969 13.633 1 98.44 22 VAL B N 1
ATOM 4013 C CA . VAL B 1 22 ? -14.602 24.344 12.344 1 98.44 22 VAL B CA 1
ATOM 4014 C C . VAL B 1 22 ? -13.82 25.062 11.242 1 98.44 22 VAL B C 1
ATOM 4016 O O . VAL B 1 22 ? -14.102 26.219 10.922 1 98.44 22 VAL B O 1
ATOM 4019 N N . ALA B 1 23 ? -12.883 24.344 10.695 1 97.94 23 ALA B N 1
ATOM 4020 C CA . ALA B 1 23 ? -12.125 24.906 9.578 1 97.94 23 ALA B CA 1
ATOM 4021 C C . ALA B 1 23 ? -12.984 24.984 8.32 1 97.94 23 ALA B C 1
ATOM 4023 O O . ALA B 1 23 ? -13.469 23.969 7.828 1 97.94 23 ALA B O 1
ATOM 4024 N N . CYS B 1 24 ? -13.148 26.188 7.816 1 96 24 CYS B N 1
ATOM 4025 C CA . CYS B 1 24 ? -14.023 26.391 6.668 1 96 24 CYS B CA 1
ATOM 4026 C C . CYS B 1 24 ? -13.32 27.172 5.574 1 96 24 CYS B C 1
ATOM 4028 O O . CYS B 1 24 ? -12.992 28.359 5.758 1 96 24 CYS B O 1
ATOM 4030 N N . SER B 1 25 ? -13.141 26.5 4.438 1 92.06 25 SER B N 1
ATOM 4031 C CA . SER B 1 25 ? -12.477 27.141 3.309 1 92.06 25 SER B CA 1
ATOM 4032 C C . SER B 1 25 ? -13.484 27.641 2.281 1 92.06 25 SER B C 1
ATOM 4034 O O . SER B 1 25 ? -13.125 28.328 1.324 1 92.06 25 SER B O 1
ATOM 4036 N N . GLY B 1 26 ? -14.727 27.312 2.496 1 91.94 26 GLY B N 1
ATOM 4037 C CA . GLY B 1 26 ? -15.758 27.703 1.548 1 91.94 26 GLY B CA 1
ATOM 4038 C C . GLY B 1 26 ? -16 26.672 0.47 1 91.94 26 GLY B C 1
ATOM 4039 O O . GLY B 1 26 ? -16.969 26.781 -0.295 1 91.94 26 GLY B O 1
ATOM 4040 N N . GLY B 1 27 ? -15.156 25.688 0.386 1 93.19 27 GLY B N 1
ATOM 4041 C CA . GLY B 1 27 ? -15.375 24.578 -0.545 1 93.19 27 GLY B CA 1
ATOM 4042 C C . GLY B 1 27 ? -16.5 23.656 -0.124 1 93.19 27 GLY B C 1
ATOM 4043 O O . GLY B 1 27 ? -17.094 23.844 0.943 1 93.19 27 GLY B O 1
ATOM 4044 N N . PRO B 1 28 ? -16.812 22.703 -0.934 1 94.69 28 PRO B N 1
ATOM 4045 C CA . PRO B 1 28 ? -17.953 21.828 -0.652 1 94.69 28 PRO B CA 1
ATOM 4046 C C . PRO B 1 28 ? -17.766 21.016 0.633 1 94.69 28 PRO B C 1
ATOM 4048 O O . PRO B 1 28 ? -18.703 20.906 1.43 1 94.69 28 PRO B O 1
ATOM 4051 N N . ASP B 1 29 ? -16.594 20.562 0.899 1 95.62 29 ASP B N 1
ATOM 4052 C CA . ASP B 1 29 ? -16.359 19.688 2.055 1 95.62 29 ASP B CA 1
ATOM 4053 C C . ASP B 1 29 ? -16.453 20.484 3.357 1 95.62 29 ASP B C 1
ATOM 4055 O O . ASP B 1 29 ? -17.125 20.062 4.301 1 95.62 29 ASP B O 1
ATOM 4059 N N . SER B 1 30 ? -15.789 21.609 3.387 1 96.62 30 SER B N 1
ATOM 4060 C CA . SER B 1 30 ? -15.789 22.422 4.598 1 96.62 30 SER B CA 1
ATOM 4061 C C . SER B 1 30 ? -17.172 23.016 4.867 1 96.62 30 SER B C 1
ATOM 4063 O O . SER B 1 30 ? -17.594 23.109 6.02 1 96.62 30 SER B O 1
ATOM 4065 N N . THR B 1 31 ? -17.844 23.391 3.795 1 96.94 31 THR B N 1
ATOM 4066 C CA . THR B 1 31 ? -19.188 23.938 3.934 1 96.94 31 THR B CA 1
ATOM 4067 C C . THR B 1 31 ? -20.141 22.875 4.469 1 96.94 31 THR B C 1
ATOM 4069 O O . THR B 1 31 ? -20.969 23.141 5.348 1 96.94 31 THR B O 1
ATOM 4072 N N . ALA B 1 32 ? -20.016 21.672 3.904 1 97.31 32 ALA B N 1
ATOM 4073 C CA . ALA B 1 32 ? -20.844 20.562 4.363 1 97.31 32 ALA B CA 1
ATOM 4074 C C . ALA B 1 32 ? -20.578 20.25 5.828 1 97.31 32 ALA B C 1
ATOM 4076 O O . ALA B 1 32 ? -21.5 19.969 6.594 1 97.31 32 ALA B O 1
ATOM 4077 N N . LEU B 1 33 ? -19.328 20.281 6.184 1 97.88 33 LEU B N 1
ATOM 4078 C CA . LEU B 1 33 ? -18.938 20 7.566 1 97.88 33 LEU B CA 1
ATOM 4079 C C . LEU B 1 33 ? -19.562 21.031 8.516 1 97.88 33 LEU B C 1
ATOM 4081 O O . LEU B 1 33 ? -20.172 20.656 9.516 1 97.88 33 LEU B O 1
ATOM 4085 N N . LEU B 1 34 ? -19.375 22.297 8.211 1 97.75 34 LEU B N 1
ATOM 4086 C CA . LEU B 1 34 ? -19.906 23.375 9.047 1 97.75 34 LEU B CA 1
ATOM 4087 C C . LEU B 1 34 ? -21.406 23.25 9.234 1 97.75 34 LEU B C 1
ATOM 4089 O O . LEU B 1 34 ? -21.906 23.344 10.359 1 97.75 34 LEU B O 1
ATOM 4093 N N . HIS B 1 35 ? -22.062 23.016 8.141 1 97.38 35 HIS B N 1
ATOM 4094 C CA . HIS B 1 35 ? -23.516 22.938 8.195 1 97.38 35 HIS B CA 1
ATOM 4095 C C . HIS B 1 35 ? -23.969 21.719 8.984 1 97.38 35 HIS B C 1
ATOM 4097 O O . HIS B 1 35 ? -24.938 21.797 9.758 1 97.38 35 HIS B O 1
ATOM 4103 N N . SER B 1 36 ? -23.359 20.578 8.758 1 97.06 36 SER B N 1
ATOM 4104 C CA . SER B 1 36 ? -23.703 19.375 9.484 1 97.06 36 SER B CA 1
ATOM 4105 C C . SER B 1 36 ? -23.547 19.562 10.992 1 97.06 36 SER B C 1
ATOM 4107 O O . SER B 1 36 ? -24.438 19.188 11.758 1 97.06 36 SER B O 1
ATOM 4109 N N . LEU B 1 37 ? -22.453 20.188 11.375 1 97 37 LEU B N 1
ATOM 4110 C CA . LEU B 1 37 ? -22.203 20.406 12.789 1 97 37 LEU B CA 1
ATOM 4111 C C . LEU B 1 37 ? -23.188 21.438 13.359 1 97 37 LEU B C 1
ATOM 4113 O O . LEU B 1 37 ? -23.609 21.328 14.516 1 97 37 LEU B O 1
ATOM 4117 N N . PHE B 1 38 ? -23.469 22.391 12.57 1 97.12 38 PHE B N 1
ATOM 4118 C CA . PHE B 1 38 ? -24.438 23.406 12.984 1 97.12 38 PHE B CA 1
ATOM 4119 C C . PHE B 1 38 ? -25.781 22.75 13.281 1 97.12 38 PHE B C 1
ATOM 4121 O O . PHE B 1 38 ? -26.422 23.062 14.297 1 97.12 38 PHE B O 1
ATOM 4128 N N . LEU B 1 39 ? -26.203 21.875 12.383 1 95.88 39 LEU B N 1
ATOM 4129 C CA . LEU B 1 39 ? -27.484 21.188 12.555 1 95.88 39 LEU B CA 1
ATOM 4130 C C . LEU B 1 39 ? -27.469 20.297 13.797 1 95.88 39 LEU B C 1
ATOM 4132 O O . LEU B 1 39 ? -28.484 20.125 14.453 1 95.88 39 LEU B O 1
ATOM 4136 N N . LEU B 1 40 ? -26.312 19.797 14.117 1 94.62 40 LEU B N 1
ATOM 4137 C CA . LEU B 1 40 ? -26.219 18.797 15.18 1 94.62 40 LEU B CA 1
ATOM 4138 C C . LEU B 1 40 ? -25.766 19.438 16.484 1 94.62 40 LEU B C 1
ATOM 4140 O O . LEU B 1 40 ? -25.734 18.766 17.531 1 94.62 40 LEU B O 1
ATOM 4144 N N . ARG B 1 41 ? -25.438 20.703 16.531 1 94.69 41 ARG B N 1
ATOM 4145 C CA . ARG B 1 41 ? -24.766 21.328 17.656 1 94.69 41 ARG B CA 1
ATOM 4146 C C . ARG B 1 41 ? -25.578 21.219 18.938 1 94.69 41 ARG B C 1
ATOM 4148 O O . ARG B 1 41 ? -25.031 21.016 20.016 1 94.69 41 ARG B O 1
ATOM 4155 N N . GLN B 1 42 ? -26.891 21.297 18.844 1 93.69 42 GLN B N 1
ATOM 4156 C CA . GLN B 1 42 ? -27.734 21.219 20.031 1 93.69 42 GLN B CA 1
ATOM 4157 C C . GLN B 1 42 ? -27.797 19.781 20.547 1 93.69 42 GLN B C 1
ATOM 4159 O O . GLN B 1 42 ? -27.656 19.547 21.75 1 93.69 42 GLN B O 1
ATOM 4164 N N . ARG B 1 43 ? -27.953 18.875 19.625 1 90.44 43 ARG B N 1
ATOM 4165 C CA . ARG B 1 43 ? -28.047 17.469 20 1 90.44 43 ARG B CA 1
ATOM 4166 C C . ARG B 1 43 ? -26.734 16.984 20.609 1 90.44 43 ARG B C 1
ATOM 4168 O O . ARG B 1 43 ? -26.719 16.125 21.484 1 90.44 43 ARG B O 1
ATOM 4175 N N . LEU B 1 44 ? -25.688 17.547 20.203 1 92.25 44 LEU B N 1
ATOM 4176 C CA . LEU B 1 44 ? -24.359 17.125 20.641 1 92.25 44 LEU B CA 1
ATOM 4177 C C . LEU B 1 44 ? -23.812 18.062 21.719 1 92.25 44 LEU B C 1
ATOM 4179 O O . LEU B 1 44 ? -22.734 17.812 22.266 1 92.25 44 LEU B O 1
ATOM 4183 N N . ASN B 1 45 ? -24.562 19.109 22.047 1 93.19 45 ASN B N 1
ATOM 4184 C CA . ASN B 1 45 ? -24.141 20.109 23.016 1 93.19 45 ASN B CA 1
ATOM 4185 C C . ASN B 1 45 ? -22.766 20.688 22.656 1 93.19 45 ASN B C 1
ATOM 4187 O O . ASN B 1 45 ? -21.859 20.672 23.484 1 93.19 45 ASN B O 1
ATOM 4191 N N . LEU B 1 46 ? -22.641 21.156 21.453 1 95 46 LEU B N 1
ATOM 4192 C CA . LEU B 1 46 ? -21.391 21.734 20.969 1 95 46 LEU B CA 1
ATOM 4193 C C . LEU B 1 46 ? -21.516 23.234 20.797 1 95 46 LEU B C 1
ATOM 4195 O O . LEU B 1 46 ? -22.578 23.75 20.453 1 95 46 LEU B O 1
ATOM 4199 N N . THR B 1 47 ? -20.469 23.891 21.094 1 96.88 47 THR B N 1
ATOM 4200 C CA . THR B 1 47 ? -20.281 25.281 20.688 1 96.88 47 THR B CA 1
ATOM 4201 C C . THR B 1 47 ? -19.359 25.359 19.469 1 96.88 47 THR B C 1
ATOM 4203 O O . THR B 1 47 ? -18.281 24.781 19.469 1 96.88 47 THR B O 1
ATOM 4206 N N . LEU B 1 48 ? -19.828 26.078 18.484 1 97.81 48 LEU B N 1
ATOM 4207 C CA . LEU B 1 48 ? -19.078 26.094 17.234 1 97.81 48 LEU B CA 1
ATOM 4208 C C . LEU B 1 48 ? -18.469 27.469 16.969 1 97.81 48 LEU B C 1
ATOM 4210 O O . LEU B 1 48 ? -19.094 28.484 17.266 1 97.81 48 LEU B O 1
ATOM 4214 N N . LYS B 1 49 ? -17.312 27.5 16.5 1 98.31 49 LYS B N 1
ATOM 4215 C CA . LYS B 1 49 ? -16.656 28.672 15.953 1 98.31 49 LYS B CA 1
ATOM 4216 C C . LYS B 1 49 ? -16.062 28.391 14.578 1 98.31 49 LYS B C 1
ATOM 4218 O O . LYS B 1 49 ? -15.562 27.281 14.336 1 98.31 49 LYS B O 1
ATOM 4223 N N . VAL B 1 50 ? -16.125 29.359 13.68 1 98.31 50 VAL B N 1
ATOM 4224 C CA . VAL B 1 50 ? -15.609 29.172 12.328 1 98.31 50 VAL B CA 1
ATOM 4225 C C . VAL B 1 50 ? -14.172 29.688 12.266 1 98.31 50 VAL B C 1
ATOM 4227 O O . VAL B 1 50 ? -13.844 30.734 12.82 1 98.31 50 VAL B O 1
ATOM 4230 N N . VAL B 1 51 ? -13.305 28.922 11.672 1 98.06 51 VAL B N 1
ATOM 4231 C CA . VAL B 1 51 ? -11.922 29.312 11.469 1 98.06 51 VAL B CA 1
ATOM 4232 C C . VAL B 1 51 ? -11.594 29.328 9.977 1 98.06 51 VAL B C 1
ATOM 4234 O O . VAL B 1 51 ? -11.844 28.344 9.273 1 98.06 51 VAL B O 1
ATOM 4237 N N . TYR B 1 52 ? -11.055 30.438 9.523 1 96.75 52 TYR B N 1
ATOM 4238 C CA . TYR B 1 52 ? -10.734 30.625 8.109 1 96.75 52 TYR B CA 1
ATOM 4239 C C . TYR B 1 52 ? -9.336 31.203 7.941 1 96.75 52 TYR B C 1
ATOM 4241 O O . TYR B 1 52 ? -8.984 32.188 8.578 1 96.75 52 TYR B O 1
ATOM 4249 N N . LEU B 1 53 ? -8.539 30.5 7.125 1 95.38 53 LEU B N 1
ATOM 4250 C CA . LEU B 1 53 ? -7.211 31 6.781 1 95.38 53 LEU B CA 1
ATOM 4251 C C . LEU B 1 53 ? -7.109 31.281 5.289 1 95.38 53 LEU B C 1
ATOM 4253 O O . LEU B 1 53 ? -7.363 30.406 4.461 1 95.38 53 LEU B O 1
ATOM 4257 N N . ASP B 1 54 ? -6.801 32.5 4.973 1 93.31 54 ASP B N 1
ATOM 4258 C CA . ASP B 1 54 ? -6.457 32.875 3.609 1 93.31 54 ASP B CA 1
ATOM 4259 C C . ASP B 1 54 ? -4.965 32.719 3.346 1 93.31 54 ASP B C 1
ATOM 4261 O O . ASP B 1 54 ? -4.148 33.5 3.83 1 93.31 54 ASP B O 1
ATOM 4265 N N . HIS B 1 55 ? -4.656 31.781 2.504 1 90.12 55 HIS B N 1
ATOM 4266 C CA . HIS B 1 55 ? -3.262 31.422 2.283 1 90.12 55 HIS B CA 1
ATOM 4267 C C . HIS B 1 55 ? -2.551 32.469 1.421 1 90.12 55 HIS B C 1
ATOM 4269 O O . HIS B 1 55 ? -1.322 32.438 1.317 1 90.12 55 HIS B O 1
ATOM 4275 N N . GLY B 1 56 ? -3.348 33.25 0.71 1 87.44 56 GLY B N 1
ATOM 4276 C CA . GLY B 1 56 ? -2.762 34.312 -0.089 1 87.44 56 GLY B CA 1
ATOM 4277 C C . GLY B 1 56 ? -2.146 33.812 -1.384 1 87.44 56 GLY B C 1
ATOM 4278 O O . GLY B 1 56 ? -1.221 34.438 -1.915 1 87.44 56 GLY B O 1
ATOM 4279 N N . ILE B 1 57 ? -2.551 32.719 -1.824 1 84.19 57 ILE B N 1
ATOM 4280 C CA . ILE B 1 57 ? -1.936 32.094 -2.994 1 84.19 57 ILE B CA 1
ATOM 4281 C C . ILE B 1 57 ? -2.729 32.469 -4.246 1 84.19 57 ILE B C 1
ATOM 4283 O O . ILE B 1 57 ? -2.146 32.781 -5.281 1 84.19 57 ILE B O 1
ATOM 4287 N N . ARG B 1 58 ? -4.051 32.469 -4.227 1 83.25 58 ARG B N 1
ATOM 4288 C CA . ARG B 1 58 ? -4.914 32.719 -5.379 1 83.25 58 ARG B CA 1
ATOM 4289 C C . ARG B 1 58 ? -5.09 34.219 -5.613 1 83.25 58 ARG B C 1
ATOM 4291 O O . ARG B 1 58 ? -4.695 35.031 -4.781 1 83.25 58 ARG B O 1
ATOM 4298 N N . PRO B 1 59 ? -5.68 34.531 -6.766 1 84.62 59 PRO B N 1
ATOM 4299 C CA . PRO B 1 59 ? -5.918 35.969 -7.043 1 84.62 59 PRO B CA 1
ATOM 4300 C C . PRO B 1 59 ? -6.809 36.625 -6 1 84.62 59 PRO B C 1
ATOM 4302 O O . PRO B 1 59 ? -7.703 36 -5.445 1 84.62 59 PRO B O 1
ATOM 4305 N N . ARG B 1 60 ? -6.609 37.875 -5.809 1 86.31 60 ARG B N 1
ATOM 4306 C CA . ARG B 1 60 ? -7.285 38.656 -4.777 1 86.31 60 ARG B CA 1
ATOM 4307 C C . ARG B 1 60 ? -8.805 38.594 -4.938 1 86.31 60 ARG B C 1
ATOM 4309 O O . ARG B 1 60 ? -9.531 38.5 -3.949 1 86.31 60 ARG B O 1
ATOM 4316 N N . SER B 1 61 ? -9.281 38.656 -6.125 1 87.69 61 SER B N 1
ATOM 4317 C CA . SER B 1 61 ? -10.711 38.594 -6.379 1 87.69 61 SER B CA 1
ATOM 4318 C C . SER B 1 61 ? -11.336 37.312 -5.855 1 87.69 61 SER B C 1
ATOM 4320 O O . SER B 1 61 ? -12.414 37.344 -5.254 1 87.69 61 SER B O 1
ATOM 4322 N N . GLU B 1 62 ? -10.695 36.25 -6.082 1 87.81 62 GLU B N 1
ATOM 4323 C CA . GLU B 1 62 ? -11.18 34.969 -5.621 1 87.81 62 GLU B CA 1
ATOM 4324 C C . GLU B 1 62 ? -11.102 34.844 -4.102 1 87.81 62 GLU B C 1
ATOM 4326 O O . GLU B 1 62 ? -12 34.281 -3.467 1 87.81 62 GLU B O 1
ATOM 4331 N N . ARG B 1 63 ? -10.062 35.406 -3.576 1 89.75 63 ARG B N 1
ATOM 4332 C CA . ARG B 1 63 ? -9.875 35.375 -2.129 1 89.75 63 ARG B CA 1
ATOM 4333 C C . ARG B 1 63 ? -10.938 36.219 -1.414 1 89.75 63 ARG B C 1
ATOM 4335 O O . ARG B 1 63 ? -11.445 35.812 -0.368 1 89.75 63 ARG B O 1
ATOM 4342 N N . ASP B 1 64 ? -11.211 37.312 -1.994 1 91.38 64 ASP B N 1
ATOM 4343 C CA . ASP B 1 64 ? -12.242 38.156 -1.423 1 91.38 64 ASP B CA 1
ATOM 4344 C C . ASP B 1 64 ? -13.617 37.5 -1.473 1 91.38 64 ASP B C 1
ATOM 4346 O O . ASP B 1 64 ? -14.414 37.625 -0.543 1 91.38 64 ASP B O 1
ATOM 4350 N N . GLN B 1 65 ? -13.859 36.906 -2.543 1 91.5 65 GLN B N 1
ATOM 4351 C CA . GLN B 1 65 ? -15.125 36.156 -2.664 1 91.5 65 GLN B CA 1
ATOM 4352 C C . GLN B 1 65 ? -15.219 35.062 -1.623 1 91.5 65 GLN B C 1
ATOM 4354 O O . GLN B 1 65 ? -16.281 34.844 -1.028 1 91.5 65 GLN B O 1
ATOM 4359 N N . GLU B 1 66 ? -14.172 34.344 -1.484 1 92.44 66 GLU B N 1
ATOM 4360 C CA . GLU B 1 66 ? -14.125 33.281 -0.494 1 92.44 66 GLU B CA 1
ATOM 4361 C C . GLU B 1 66 ? -14.352 33.812 0.915 1 92.44 66 GLU B C 1
ATOM 4363 O O . GLU B 1 66 ? -15.125 33.25 1.686 1 92.44 66 GLU B O 1
ATOM 4368 N N . TYR B 1 67 ? -13.656 34.844 1.193 1 93.31 67 TYR B N 1
ATOM 4369 C CA . TYR B 1 67 ? -13.805 35.5 2.494 1 93.31 67 TYR B CA 1
ATOM 4370 C C . TYR B 1 67 ? -15.258 35.906 2.744 1 93.31 67 TYR B C 1
ATOM 4372 O O . TYR B 1 67 ? -15.812 35.594 3.805 1 93.31 67 TYR B O 1
ATOM 4380 N N . ARG B 1 68 ? -15.852 36.531 1.814 1 95.06 68 ARG B N 1
ATOM 4381 C CA . ARG B 1 68 ? -17.234 37 1.952 1 95.06 68 ARG B CA 1
ATOM 4382 C C . ARG B 1 68 ? -18.188 35.812 2.125 1 95.06 68 ARG B C 1
ATOM 4384 O O . ARG B 1 68 ? -19.125 35.875 2.908 1 95.06 68 ARG B O 1
ATOM 4391 N N . PHE B 1 69 ? -17.906 34.844 1.369 1 95.25 69 PHE B N 1
ATOM 4392 C CA . PHE B 1 69 ? -18.75 33.688 1.425 1 95.25 69 PHE B CA 1
ATOM 4393 C C . PHE B 1 69 ? -18.688 33.031 2.801 1 95.25 69 PHE B C 1
ATOM 4395 O O . PHE B 1 69 ? -19.719 32.75 3.406 1 95.25 69 PHE B O 1
ATOM 4402 N N . VAL B 1 70 ? -17.5 32.812 3.303 1 95.94 70 VAL B N 1
ATOM 4403 C CA . VAL B 1 70 ? -17.312 32.156 4.59 1 95.94 70 VAL B CA 1
ATOM 4404 C C . VAL B 1 70 ? -17.891 33 5.707 1 95.94 70 VAL B C 1
ATOM 4406 O O . VAL B 1 70 ? -18.516 32.5 6.637 1 95.94 70 VAL B O 1
ATOM 4409 N N . MET B 1 71 ? -17.672 34.281 5.605 1 95.38 71 MET B N 1
ATOM 4410 C CA . MET B 1 71 ? -18.219 35.188 6.605 1 95.38 71 MET B CA 1
ATOM 4411 C C . MET B 1 71 ? -19.734 35.188 6.598 1 95.38 71 MET B C 1
ATOM 4413 O O . MET B 1 71 ? -20.375 35.219 7.656 1 95.38 71 MET B O 1
ATOM 4417 N N . SER B 1 72 ? -20.234 35.125 5.449 1 95.94 72 SER B N 1
ATOM 4418 C CA . SER B 1 72 ? -21.703 35.062 5.34 1 95.94 72 SER B CA 1
ATOM 4419 C C . SER B 1 72 ? -22.234 33.781 5.977 1 95.94 72 SER B C 1
ATOM 4421 O O . SER B 1 72 ? -23.281 33.812 6.645 1 95.94 72 SER B O 1
ATOM 4423 N N . LEU B 1 73 ? -21.562 32.688 5.699 1 95.19 73 LEU B N 1
ATOM 4424 C CA . LEU B 1 73 ? -21.953 31.422 6.293 1 95.19 73 LEU B CA 1
ATOM 4425 C C . LEU B 1 73 ? -21.953 31.5 7.816 1 95.19 73 LEU B C 1
ATOM 4427 O O . LEU B 1 73 ? -22.875 30.984 8.469 1 95.19 73 LEU B O 1
ATOM 4431 N N . ALA B 1 74 ? -20.969 32.094 8.375 1 96.5 74 ALA B N 1
ATOM 4432 C CA . ALA B 1 74 ? -20.844 32.219 9.82 1 96.5 74 ALA B CA 1
ATOM 4433 C C . ALA B 1 74 ? -21.891 33.188 10.391 1 96.5 74 ALA B C 1
ATOM 4435 O O . ALA B 1 74 ? -22.531 32.875 11.391 1 96.5 74 ALA B O 1
ATOM 4436 N N . GLU B 1 75 ? -22.062 34.281 9.75 1 95.81 75 GLU B N 1
ATOM 4437 C CA . GLU B 1 75 ? -22.953 35.344 10.234 1 95.81 75 GLU B CA 1
ATOM 4438 C C . GLU B 1 75 ? -24.422 34.906 10.195 1 95.81 75 GLU B C 1
ATOM 4440 O O . GLU B 1 75 ? -25.172 35.156 11.125 1 95.81 75 GLU B O 1
ATOM 4445 N N . THR B 1 76 ? -24.734 34.281 9.133 1 94.88 76 THR B N 1
ATOM 4446 C CA . THR B 1 76 ? -26.109 33.812 8.984 1 94.88 76 THR B CA 1
ATOM 4447 C C . THR B 1 76 ? -26.469 32.781 10.062 1 94.88 76 THR B C 1
ATOM 4449 O O . THR B 1 76 ? -27.641 32.625 10.398 1 94.88 76 THR B O 1
ATOM 4452 N N . ARG B 1 77 ? -25.5 32.219 10.672 1 94.88 77 ARG B N 1
ATOM 4453 C CA . ARG B 1 77 ? -25.703 31.172 11.68 1 94.88 77 ARG B CA 1
ATOM 4454 C C . ARG B 1 77 ? -25.344 31.688 13.07 1 94.88 77 ARG B C 1
ATOM 4456 O O . ARG B 1 77 ? -25.359 30.922 14.047 1 94.88 77 ARG B O 1
ATOM 4463 N N . ASP B 1 78 ? -24.953 32.906 13.133 1 96.19 78 ASP B N 1
ATOM 4464 C CA . ASP B 1 78 ? -24.547 33.562 14.375 1 96.19 78 ASP B CA 1
ATOM 4465 C C . ASP B 1 78 ? -23.391 32.844 15.039 1 96.19 78 ASP B C 1
ATOM 4467 O O . ASP B 1 78 ? -23.453 32.5 16.234 1 96.19 78 ASP B O 1
ATOM 4471 N N . LEU B 1 79 ? -22.5 32.469 14.266 1 97.5 79 LEU B N 1
ATOM 4472 C CA . LEU B 1 79 ? -21.312 31.781 14.773 1 97.5 79 LEU B CA 1
ATOM 4473 C C . LEU B 1 79 ? -20.109 32.719 14.812 1 97.5 79 LEU B C 1
ATOM 4475 O O . LEU B 1 79 ? -19.859 33.438 13.852 1 97.5 79 LEU B O 1
ATOM 4479 N N . PRO B 1 80 ? -19.391 32.75 15.953 1 97.5 80 PRO B N 1
ATOM 4480 C CA . PRO B 1 80 ? -18.141 33.5 15.961 1 97.5 80 PRO B CA 1
ATOM 4481 C C . PRO B 1 80 ? -17.109 32.969 14.969 1 97.5 80 PRO B C 1
ATOM 4483 O O . PRO B 1 80 ? -17.141 31.781 14.625 1 97.5 80 PRO B O 1
ATOM 4486 N N . SER B 1 81 ? -16.281 33.875 14.523 1 96.88 81 SER B N 1
ATOM 4487 C CA . SER B 1 81 ? -15.305 33.469 13.516 1 96.88 81 SER B CA 1
ATOM 4488 C C . SER B 1 81 ? -13.914 33.969 13.844 1 96.88 81 SER B C 1
ATOM 4490 O O . SER B 1 81 ? -13.773 35.031 14.477 1 96.88 81 SER B O 1
ATOM 4492 N N . HIS B 1 82 ? -12.898 33.188 13.578 1 97.25 82 HIS B N 1
ATOM 4493 C CA . HIS B 1 82 ? -11.492 33.594 13.586 1 97.25 82 HIS B CA 1
ATOM 4494 C C . HIS B 1 82 ? -10.906 33.562 12.18 1 97.25 82 HIS B C 1
ATOM 4496 O O . HIS B 1 82 ? -10.93 32.531 11.508 1 97.25 82 HIS B O 1
ATOM 4502 N N . ILE B 1 83 ? -10.352 34.719 11.789 1 95.38 83 ILE B N 1
ATOM 4503 C CA . ILE B 1 83 ? -9.844 34.844 10.43 1 95.38 83 ILE B CA 1
ATOM 4504 C C . ILE B 1 83 ? -8.367 35.25 10.461 1 95.38 83 ILE B C 1
ATOM 4506 O O . ILE B 1 83 ? -7.969 36.125 11.25 1 95.38 83 ILE B O 1
ATOM 4510 N N . LYS B 1 84 ? -7.598 34.594 9.68 1 95.19 84 LYS B N 1
ATOM 4511 C CA . LYS B 1 84 ? -6.207 34.969 9.453 1 95.19 84 LYS B CA 1
ATOM 4512 C C . LYS B 1 84 ? -5.902 35.094 7.965 1 95.19 84 LYS B C 1
ATOM 4514 O O . LYS B 1 84 ? -6.242 34.188 7.184 1 95.19 84 LYS B O 1
ATOM 4519 N N . ARG B 1 85 ? -5.355 36.219 7.562 1 92.94 85 ARG B N 1
ATOM 4520 C CA . ARG B 1 85 ? -4.953 36.438 6.18 1 92.94 85 ARG B CA 1
ATOM 4521 C C . ARG B 1 85 ? -3.439 36.531 6.059 1 92.94 85 ARG B C 1
ATOM 4523 O O . ARG B 1 85 ? -2.822 37.406 6.668 1 92.94 85 ARG B O 1
ATOM 4530 N N . LEU B 1 86 ? -2.906 35.688 5.301 1 92.56 86 LEU B N 1
ATOM 4531 C CA . LEU B 1 86 ? -1.471 35.75 5.055 1 92.56 86 LEU B CA 1
ATOM 4532 C C . LEU B 1 86 ? -1.157 36.688 3.906 1 92.56 86 LEU B C 1
ATOM 4534 O O . LEU B 1 86 ? -1.939 36.812 2.959 1 92.56 86 LEU B O 1
ATOM 4538 N N . PRO B 1 87 ? 0.001 37.312 4.016 1 88.25 87 PRO B N 1
ATOM 4539 C CA . PRO B 1 87 ? 0.38 38.219 2.916 1 88.25 87 PRO B CA 1
ATOM 4540 C C . PRO B 1 87 ? 0.584 37.469 1.598 1 88.25 87 PRO B C 1
ATOM 4542 O O . PRO B 1 87 ? 1.009 36.312 1.598 1 88.25 87 PRO B O 1
ATOM 4545 N N . GLU B 1 88 ? 0.212 38.219 0.518 1 86.75 88 GLU B N 1
ATOM 4546 C CA . GLU B 1 88 ? 0.433 37.625 -0.804 1 86.75 88 GLU B CA 1
ATOM 4547 C C . GLU B 1 88 ? 1.894 37.219 -0.995 1 86.75 88 GLU B C 1
ATOM 4549 O O . GLU B 1 88 ? 2.801 37.969 -0.639 1 86.75 88 GLU B O 1
ATOM 4554 N N . GLY B 1 89 ? 2.131 36.031 -1.476 1 85.25 89 GLY B N 1
ATOM 4555 C CA . GLY B 1 89 ? 3.477 35.562 -1.757 1 85.25 89 GLY B CA 1
ATOM 4556 C C . GLY B 1 89 ? 4.152 34.938 -0.555 1 85.25 89 GLY B C 1
ATOM 4557 O O . GLY B 1 89 ? 5.215 34.344 -0.682 1 85.25 89 GLY B O 1
ATOM 4558 N N . TRP B 1 90 ? 3.529 35.094 0.55 1 86.69 90 TRP B N 1
ATOM 4559 C CA . TRP B 1 90 ? 4.117 34.594 1.786 1 86.69 90 TRP B CA 1
ATOM 4560 C C . TRP B 1 90 ? 4.406 33.094 1.681 1 86.69 90 TRP B C 1
ATOM 4562 O O . TRP B 1 90 ? 5.508 32.656 1.995 1 86.69 90 TRP B O 1
ATOM 4572 N N . ILE B 1 91 ? 3.488 32.312 1.256 1 88.56 91 ILE B N 1
ATOM 4573 C CA . ILE B 1 91 ? 3.613 30.875 1.173 1 88.56 91 ILE B CA 1
ATOM 4574 C C . ILE B 1 91 ? 4.688 30.5 0.149 1 88.56 91 ILE B C 1
ATOM 4576 O O . ILE B 1 91 ? 5.496 29.609 0.385 1 88.56 91 ILE B O 1
ATOM 4580 N N . LEU B 1 92 ? 4.629 31.188 -0.942 1 82.75 92 LEU B N 1
ATOM 4581 C CA . LEU B 1 92 ? 5.617 30.938 -1.981 1 82.75 92 LEU B CA 1
ATOM 4582 C C . LEU B 1 92 ? 7.027 31.203 -1.467 1 82.75 92 LEU B C 1
ATOM 4584 O O . LEU B 1 92 ? 7.953 30.438 -1.731 1 82.75 92 LEU B O 1
ATOM 4588 N N . HIS B 1 93 ? 7.16 32.312 -0.809 1 83.12 93 HIS B N 1
ATOM 4589 C CA . HIS B 1 93 ? 8.453 32.688 -0.257 1 83.12 93 HIS B CA 1
ATOM 4590 C C . HIS B 1 93 ? 8.938 31.656 0.768 1 83.12 93 HIS B C 1
ATOM 4592 O O . HIS B 1 93 ? 10.102 31.25 0.75 1 83.12 93 HIS B O 1
ATOM 4598 N N . ARG B 1 94 ? 8.086 31.281 1.568 1 83.69 94 ARG B N 1
ATOM 4599 C CA . ARG B 1 94 ? 8.438 30.312 2.605 1 83.69 94 ARG B CA 1
ATOM 4600 C C . ARG B 1 94 ? 8.75 28.953 2.002 1 83.69 94 ARG B C 1
ATOM 4602 O O . ARG B 1 94 ? 9.625 28.234 2.496 1 83.69 94 ARG B O 1
ATOM 4609 N N . ALA B 1 95 ? 7.957 28.531 1.072 1 81.12 95 ALA B N 1
ATOM 4610 C CA . ALA B 1 95 ? 8.203 27.281 0.381 1 81.12 95 ALA B CA 1
ATOM 4611 C C . ALA B 1 95 ? 9.602 27.25 -0.229 1 81.12 95 ALA B C 1
ATOM 4613 O O . ALA B 1 95 ? 10.328 26.266 -0.089 1 81.12 95 ALA B O 1
ATOM 4614 N N . LYS B 1 96 ? 9.945 28.344 -0.864 1 71.62 96 LYS B N 1
ATOM 4615 C CA . LYS B 1 96 ? 11.266 28.469 -1.459 1 71.62 96 LYS B CA 1
ATOM 4616 C C . LYS B 1 96 ? 12.359 28.453 -0.388 1 71.62 96 LYS B C 1
ATOM 4618 O O . LYS B 1 96 ? 13.383 27.781 -0.551 1 71.62 96 LYS B O 1
ATOM 4623 N N . ALA B 1 97 ? 12.016 29.109 0.653 1 70.19 97 ALA B N 1
ATOM 4624 C CA . ALA B 1 97 ? 12.984 29.234 1.737 1 70.19 97 ALA B CA 1
ATOM 4625 C C . ALA B 1 97 ? 13.195 27.906 2.443 1 70.19 97 ALA B C 1
ATOM 4627 O O . ALA B 1 97 ? 14.312 27.562 2.834 1 70.19 97 ALA B O 1
ATOM 4628 N N . SER B 1 98 ? 12.141 27.172 2.617 1 67.44 98 SER B N 1
ATOM 4629 C CA . SER B 1 98 ? 12.188 25.938 3.385 1 67.44 98 SER B CA 1
ATOM 4630 C C . SER B 1 98 ? 12.383 24.734 2.475 1 67.44 98 SER B C 1
ATOM 4632 O O . SER B 1 98 ? 12.477 23.594 2.951 1 67.44 98 SER B O 1
ATOM 4634 N N . LYS B 1 99 ? 12.344 24.906 1.212 1 59.75 99 LYS B N 1
ATOM 4635 C CA . LYS B 1 99 ? 12.508 23.859 0.208 1 59.75 99 LYS B CA 1
ATOM 4636 C C . LYS B 1 99 ? 11.406 22.812 0.323 1 59.75 99 LYS B C 1
ATOM 4638 O O . LYS B 1 99 ? 11.68 21.609 0.3 1 59.75 99 LYS B O 1
ATOM 4643 N N . LYS B 1 100 ? 10.328 23.312 0.63 1 72.56 100 LYS B N 1
ATOM 4644 C CA . LYS B 1 100 ? 9.125 22.5 0.69 1 72.56 100 LYS B CA 1
ATOM 4645 C C . LYS B 1 100 ? 8.148 22.875 -0.421 1 72.56 100 LYS B C 1
ATOM 4647 O O . LYS B 1 100 ? 8.32 23.891 -1.089 1 72.56 100 LYS B O 1
ATOM 4652 N N . SER B 1 101 ? 7.301 21.969 -0.643 1 74.31 101 SER B N 1
ATOM 4653 C CA . SER B 1 101 ? 6.277 22.281 -1.633 1 74.31 101 SER B CA 1
ATOM 4654 C C . SER B 1 101 ? 5.305 23.328 -1.104 1 74.31 101 SER B C 1
ATOM 4656 O O . SER B 1 101 ? 5.152 23.5 0.109 1 74.31 101 SER B O 1
ATOM 4658 N N . VAL B 1 102 ? 4.773 24.109 -1.998 1 81.56 102 VAL B N 1
ATOM 4659 C CA . VAL B 1 102 ? 3.771 25.125 -1.671 1 81.56 102 VAL B CA 1
ATOM 4660 C C . VAL B 1 102 ? 2.643 24.484 -0.861 1 81.56 102 VAL B C 1
ATOM 4662 O O . VAL B 1 102 ? 2.164 25.078 0.113 1 81.56 102 VAL B O 1
ATOM 4665 N N . GLU B 1 103 ? 2.287 23.281 -1.216 1 82.5 103 GLU B N 1
ATOM 4666 C CA . GLU B 1 103 ? 1.215 22.562 -0.528 1 82.5 103 GLU B CA 1
ATOM 4667 C C . GLU B 1 103 ? 1.605 22.234 0.91 1 82.5 103 GLU B C 1
ATOM 4669 O O . GLU B 1 103 ? 0.792 22.359 1.826 1 82.5 103 GLU B O 1
ATOM 4674 N N . GLU B 1 104 ? 2.76 21.828 1.095 1 82.75 104 GLU B N 1
ATOM 4675 C CA . GLU B 1 104 ? 3.25 21.484 2.424 1 82.75 104 GLU B CA 1
ATOM 4676 C C . GLU B 1 104 ? 3.303 22.703 3.336 1 82.75 104 GLU B C 1
ATOM 4678 O O . GLU B 1 104 ? 2.877 22.641 4.492 1 82.75 104 GLU B O 1
ATOM 4683 N N . VAL B 1 105 ? 3.818 23.781 2.801 1 83.06 105 VAL B N 1
ATOM 4684 C CA . VAL B 1 105 ? 3.945 25.016 3.584 1 83.06 105 VAL B CA 1
ATOM 4685 C C . VAL B 1 105 ? 2.559 25.562 3.912 1 83.06 105 VAL B C 1
ATOM 4687 O O . VAL B 1 105 ? 2.322 26.047 5.023 1 83.06 105 VAL B O 1
ATOM 4690 N N . ALA B 1 106 ? 1.716 25.516 2.926 1 88.44 106 ALA B N 1
ATOM 4691 C CA . ALA B 1 106 ? 0.343 25.953 3.158 1 88.44 106 ALA B CA 1
ATOM 4692 C C . ALA B 1 106 ? -0.302 25.172 4.293 1 88.44 106 ALA B C 1
ATOM 4694 O O . ALA B 1 106 ? -1.009 25.734 5.129 1 88.44 106 ALA B O 1
ATOM 4695 N N . ARG B 1 107 ? -0.06 23.938 4.344 1 88.19 107 ARG B N 1
ATOM 4696 C CA . ARG B 1 107 ? -0.577 23.078 5.398 1 88.19 107 ARG B CA 1
ATOM 4697 C C . ARG B 1 107 ? 0.032 23.438 6.75 1 88.19 107 ARG B C 1
ATOM 4699 O O . ARG B 1 107 ? -0.678 23.531 7.754 1 88.19 107 ARG B O 1
ATOM 4706 N N . GLU B 1 108 ? 1.267 23.641 6.707 1 87.69 108 GLU B N 1
ATOM 4707 C CA . GLU B 1 108 ? 1.965 23.984 7.941 1 87.69 108 GLU B CA 1
ATOM 4708 C C . GLU B 1 108 ? 1.417 25.281 8.539 1 87.69 108 GLU B C 1
ATOM 4710 O O . GLU B 1 108 ? 1.201 25.375 9.75 1 87.69 108 GLU B O 1
ATOM 4715 N N . GLU B 1 109 ? 1.214 26.188 7.672 1 90.44 109 GLU B N 1
ATOM 4716 C CA . GLU B 1 109 ? 0.696 27.469 8.125 1 90.44 109 GLU B CA 1
ATOM 4717 C C . GLU B 1 109 ? -0.721 27.328 8.68 1 90.44 109 GLU B C 1
ATOM 4719 O O . GLU B 1 109 ? -1.075 27.969 9.664 1 90.44 109 GLU B O 1
ATOM 4724 N N . ARG B 1 110 ? -1.481 26.578 8.055 1 94.31 110 ARG B N 1
ATOM 4725 C CA . ARG B 1 110 ? -2.842 26.328 8.516 1 94.31 110 ARG B CA 1
ATOM 4726 C C . ARG B 1 110 ? -2.84 25.703 9.906 1 94.31 110 ARG B C 1
ATOM 4728 O O . ARG B 1 110 ? -3.561 26.172 10.797 1 94.31 110 ARG B O 1
ATOM 4735 N N . TYR B 1 111 ? -2.059 24.734 10.078 1 94.06 111 TYR B N 1
ATOM 4736 C CA . TYR B 1 111 ? -2.02 24.031 11.359 1 94.06 111 TYR B CA 1
ATOM 4737 C C . TYR B 1 111 ? -1.403 24.906 12.438 1 94.06 111 TYR B C 1
ATOM 4739 O O . TYR B 1 111 ? -1.792 24.828 13.609 1 94.06 111 TYR B O 1
ATOM 4747 N N . ALA B 1 112 ? -0.449 25.703 12.039 1 92.31 112 ALA B N 1
ATOM 4748 C CA . ALA B 1 112 ? 0.108 26.656 12.992 1 92.31 112 ALA B CA 1
ATOM 4749 C C . ALA B 1 112 ? -0.97 27.594 13.523 1 92.31 112 ALA B C 1
ATOM 4751 O O . ALA B 1 112 ? -1 27.906 14.711 1 92.31 112 ALA B O 1
ATOM 4752 N N . PHE B 1 113 ? -1.797 28.062 12.633 1 94.81 113 PHE B N 1
ATOM 4753 C CA . PHE B 1 113 ? -2.902 28.922 13.008 1 94.81 113 PHE B CA 1
ATOM 4754 C C . PHE B 1 113 ? -3.857 28.203 13.953 1 94.81 113 PHE B C 1
ATOM 4756 O O . PHE B 1 113 ? -4.297 28.766 14.961 1 94.81 113 PHE B O 1
ATOM 4763 N N . PHE B 1 114 ? -4.191 26.938 13.656 1 97.31 114 PHE B N 1
ATOM 4764 C CA . PHE B 1 114 ? -5.059 26.141 14.508 1 97.31 114 PHE B CA 1
ATOM 4765 C C . PHE B 1 114 ? -4.461 25.984 15.898 1 97.31 114 PHE B C 1
ATOM 4767 O O . PHE B 1 114 ? -5.156 26.172 16.906 1 97.31 114 PHE B O 1
ATOM 4774 N N . GLU B 1 115 ? -3.191 25.688 15.922 1 95.75 115 GLU B N 1
ATOM 4775 C CA . GLU B 1 115 ? -2.514 25.484 17.203 1 95.75 115 GLU B CA 1
ATOM 4776 C C . GLU B 1 115 ? -2.506 26.766 18.031 1 95.75 115 GLU B C 1
ATOM 4778 O O . GLU B 1 115 ? -2.611 26.719 19.25 1 95.75 115 GLU B O 1
ATOM 4783 N N . GLU B 1 116 ? -2.307 27.844 17.375 1 95.5 116 GLU B N 1
ATOM 4784 C CA . GLU B 1 116 ? -2.355 29.141 18.047 1 95.5 116 GLU B CA 1
ATOM 4785 C C . GLU B 1 116 ? -3.705 29.375 18.734 1 95.5 116 GLU B C 1
ATOM 4787 O O . GLU B 1 116 ? -3.76 29.781 19.891 1 95.5 116 GLU B O 1
ATOM 4792 N N . LEU B 1 117 ? -4.75 29.125 18.031 1 97.19 117 LEU B N 1
ATOM 4793 C CA . LEU B 1 117 ? -6.098 29.312 18.562 1 97.19 117 LEU B CA 1
ATOM 4794 C C . LEU B 1 117 ? -6.359 28.359 19.734 1 97.19 117 LEU B C 1
ATOM 4796 O O . LEU B 1 117 ? -6.949 28.75 20.734 1 97.19 117 LEU B O 1
ATOM 4800 N N . LEU B 1 118 ? -5.934 27.125 19.562 1 96.69 118 LEU B N 1
ATOM 4801 C CA . LEU B 1 118 ? -6.113 26.125 20.609 1 96.69 118 LEU B CA 1
ATOM 4802 C C . LEU B 1 118 ? -5.348 26.5 21.875 1 96.69 118 LEU B C 1
ATOM 4804 O O . LEU B 1 118 ? -5.863 26.359 22.984 1 96.69 118 LEU B O 1
ATOM 4808 N N . SER B 1 119 ? -4.184 27 21.719 1 95.75 119 SER B N 1
ATOM 4809 C CA . SER B 1 119 ? -3.342 27.391 22.844 1 95.75 119 SER B CA 1
ATOM 4810 C C . SER B 1 119 ? -3.926 28.594 23.578 1 95.75 119 SER B C 1
ATOM 4812 O O . SER B 1 119 ? -3.752 28.719 24.797 1 95.75 119 SER B O 1
ATOM 4814 N N . LYS B 1 120 ? -4.637 29.422 22.891 1 96.19 120 LYS B N 1
ATOM 4815 C CA . LYS B 1 120 ? -5.25 30.609 23.469 1 96.19 120 LYS B CA 1
ATOM 4816 C C . LYS B 1 120 ? -6.582 30.281 24.125 1 96.19 120 LYS B C 1
ATOM 4818 O O . LYS B 1 120 ? -7.234 31.156 24.703 1 96.19 120 LYS B O 1
ATOM 4823 N N . GLY B 1 121 ? -7.016 29.031 23.969 1 95.31 121 GLY B N 1
ATOM 4824 C CA . GLY B 1 121 ? -8.25 28.594 24.609 1 95.31 121 GLY B CA 1
ATOM 4825 C C . GLY B 1 121 ? -9.492 28.953 23.812 1 95.31 121 GLY B C 1
ATOM 4826 O O . GLY B 1 121 ? -10.594 28.969 24.359 1 95.31 121 GLY B O 1
ATOM 4827 N N . GLU B 1 122 ? -9.305 29.172 22.594 1 96.62 122 GLU B N 1
ATOM 4828 C CA . GLU B 1 122 ? -10.422 29.578 21.75 1 96.62 122 GLU B CA 1
ATOM 4829 C C . GLU B 1 122 ? -11.305 28.391 21.391 1 96.62 122 GLU B C 1
ATOM 4831 O O . GLU B 1 122 ? -12.438 28.547 20.938 1 96.62 122 GLU B O 1
ATOM 4836 N N . GLY B 1 123 ? -10.82 27.203 21.656 1 96.88 123 GLY B N 1
ATOM 4837 C CA . GLY B 1 123 ? -11.547 25.984 21.359 1 96.88 123 GLY B CA 1
ATOM 4838 C C . GLY B 1 123 ? -10.891 24.75 21.953 1 96.88 123 GLY B C 1
ATOM 4839 O O . GLY B 1 123 ? -9.75 24.797 22.406 1 96.88 123 GLY B O 1
ATOM 4840 N N . ASP B 1 124 ? -11.641 23.656 21.922 1 96.5 124 ASP B N 1
ATOM 4841 C CA . ASP B 1 124 ? -11.141 22.391 22.469 1 96.5 124 ASP B CA 1
ATOM 4842 C C . ASP B 1 124 ? -10.648 21.469 21.344 1 96.5 124 ASP B C 1
ATOM 4844 O O . ASP B 1 124 ? -9.688 20.719 21.531 1 96.5 124 ASP B O 1
ATOM 4848 N N . TYR B 1 125 ? -11.328 21.531 20.219 1 96.94 125 TYR B N 1
ATOM 4849 C CA . TYR B 1 125 ? -11.023 20.688 19.062 1 96.94 125 TYR B CA 1
ATOM 4850 C C . TYR B 1 125 ? -11.125 21.469 17.766 1 96.94 125 TYR B C 1
ATOM 4852 O O . TYR B 1 125 ? -11.758 22.531 17.719 1 96.94 125 TYR B O 1
ATOM 4860 N N . VAL B 1 126 ? -10.406 20.984 16.766 1 97.94 126 VAL B N 1
ATOM 4861 C CA . VAL B 1 126 ? -10.523 21.516 15.414 1 97.94 126 VAL B CA 1
ATOM 4862 C C . VAL B 1 126 ? -11.148 20.453 14.508 1 97.94 126 VAL B C 1
ATOM 4864 O O . VAL B 1 126 ? -10.664 19.312 14.438 1 97.94 126 VAL B O 1
ATOM 4867 N N . ALA B 1 127 ? -12.203 20.781 13.891 1 97.75 127 ALA B N 1
ATOM 4868 C CA . ALA B 1 127 ? -12.844 19.875 12.945 1 97.75 127 ALA B CA 1
ATOM 4869 C C . ALA B 1 127 ? -12.445 20.203 11.508 1 97.75 127 ALA B C 1
ATOM 4871 O O . ALA B 1 127 ? -12.547 21.359 11.078 1 97.75 127 ALA B O 1
ATOM 4872 N N . LEU B 1 128 ? -11.984 19.188 10.805 1 97.69 128 LEU B N 1
ATOM 4873 C CA . LEU B 1 128 ? -11.539 19.344 9.422 1 97.69 128 LEU B CA 1
ATOM 4874 C C . LEU B 1 128 ? -12.477 18.609 8.469 1 97.69 128 LEU B C 1
ATOM 4876 O O . LEU B 1 128 ? -13.078 17.594 8.836 1 97.69 128 LEU B O 1
ATOM 4880 N N . GLY B 1 129 ? -12.547 19.094 7.246 1 96.94 129 GLY B N 1
ATOM 4881 C CA . GLY B 1 129 ? -13.508 18.562 6.293 1 96.94 129 GLY B CA 1
ATOM 4882 C C . GLY B 1 129 ? -12.906 17.531 5.359 1 96.94 129 GLY B C 1
ATOM 4883 O O . GLY B 1 129 ? -13.242 17.5 4.172 1 96.94 129 GLY B O 1
ATOM 4884 N N . HIS B 1 130 ? -12.016 16.719 5.871 1 96 130 HIS B N 1
ATOM 4885 C CA . HIS B 1 130 ? -11.438 15.672 5.043 1 96 130 HIS B CA 1
ATOM 4886 C C . HIS B 1 130 ? -12.438 14.555 4.801 1 96 130 HIS B C 1
ATOM 4888 O O . HIS B 1 130 ? -13.156 14.141 5.719 1 96 130 HIS B O 1
ATOM 4894 N N . THR B 1 131 ? -12.469 14.102 3.541 1 96.44 131 THR B N 1
ATOM 4895 C CA . THR B 1 131 ? -13.43 13.078 3.145 1 96.44 131 THR B CA 1
ATOM 4896 C C . THR B 1 131 ? -12.719 11.758 2.852 1 96.44 131 THR B C 1
ATOM 4898 O O . THR B 1 131 ? -11.508 11.648 3.025 1 96.44 131 THR B O 1
ATOM 4901 N N . ARG B 1 132 ? -13.492 10.781 2.463 1 94.44 132 ARG B N 1
ATOM 4902 C CA . ARG B 1 132 ? -12.953 9.484 2.062 1 94.44 132 ARG B CA 1
ATOM 4903 C C . ARG B 1 132 ? -12.023 9.625 0.862 1 94.44 132 ARG B C 1
ATOM 4905 O O . ARG B 1 132 ? -11.031 8.906 0.754 1 94.44 132 ARG B O 1
ATOM 4912 N N . ASP B 1 133 ? -12.391 10.547 0.017 1 92.69 133 ASP B N 1
ATOM 4913 C CA . ASP B 1 133 ? -11.57 10.781 -1.169 1 92.69 133 ASP B CA 1
ATOM 4914 C C . ASP B 1 133 ? -10.195 11.32 -0.788 1 92.69 133 ASP B C 1
ATOM 4916 O O . ASP B 1 133 ? -9.18 10.938 -1.379 1 92.69 133 ASP B O 1
ATOM 4920 N N . ASP B 1 134 ? -10.195 12.18 0.214 1 92.62 134 ASP B N 1
ATOM 4921 C CA . ASP B 1 134 ? -8.914 12.656 0.732 1 92.62 134 ASP B CA 1
ATOM 4922 C C . ASP B 1 134 ? -8.109 11.508 1.33 1 92.62 134 ASP B C 1
ATOM 4924 O O . ASP B 1 134 ? -6.879 11.484 1.213 1 92.62 134 ASP B O 1
ATOM 4928 N N . GLN B 1 135 ? -8.797 10.641 1.96 1 95 135 GLN B N 1
ATOM 4929 C CA . GLN B 1 135 ? -8.148 9.477 2.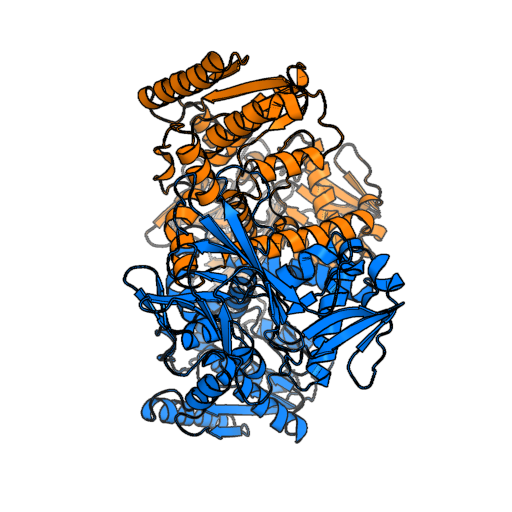551 1 95 135 GLN B CA 1
ATOM 4930 C C . GLN B 1 135 ? -7.457 8.633 1.485 1 95 135 GLN B C 1
ATOM 4932 O O . GLN B 1 135 ? -6.301 8.242 1.65 1 95 135 GLN B O 1
ATOM 4937 N N . VAL B 1 136 ? -8.156 8.367 0.456 1 94.69 136 VAL B N 1
ATOM 4938 C CA . VAL B 1 136 ? -7.625 7.57 -0.641 1 94.69 136 VAL B CA 1
ATOM 4939 C C . VAL B 1 136 ? -6.391 8.25 -1.227 1 94.69 136 VAL B C 1
ATOM 4941 O O . VAL B 1 136 ? -5.371 7.602 -1.478 1 94.69 136 VAL B O 1
ATOM 4944 N N . GLU B 1 137 ? -6.52 9.539 -1.413 1 93.38 137 GLU B N 1
ATOM 4945 C CA . GLU B 1 137 ? -5.391 10.297 -1.947 1 93.38 137 GLU B CA 1
ATOM 4946 C C . GLU B 1 137 ? -4.172 10.188 -1.034 1 93.38 137 GLU B C 1
ATOM 4948 O O . GLU B 1 137 ? -3.051 9.984 -1.508 1 93.38 137 GLU B O 1
ATOM 4953 N N . THR B 1 138 ? -4.453 10.336 0.213 1 93.62 138 THR B N 1
ATOM 4954 C CA . THR B 1 138 ? -3.377 10.25 1.196 1 93.62 138 THR B CA 1
ATOM 4955 C C . THR B 1 138 ? -2.725 8.875 1.17 1 93.62 138 THR B C 1
ATOM 4957 O O . THR B 1 138 ? -1.498 8.758 1.184 1 93.62 138 THR B O 1
ATOM 4960 N N . VAL B 1 139 ? -3.49 7.84 1.1 1 96.19 139 VAL B N 1
ATOM 4961 C CA . VAL B 1 139 ? -2.986 6.469 1.108 1 96.19 139 VAL B CA 1
ATOM 4962 C C . VAL B 1 139 ? -2.184 6.207 -0.163 1 96.19 139 VAL B C 1
ATOM 4964 O O . VAL B 1 139 ? -1.114 5.594 -0.113 1 96.19 139 VAL B O 1
ATOM 4967 N N . VAL B 1 140 ? -2.676 6.691 -1.271 1 95.56 140 VAL B N 1
ATOM 4968 C CA . VAL B 1 140 ? -1.97 6.535 -2.539 1 95.56 140 VAL B CA 1
ATOM 4969 C C . VAL B 1 140 ? -0.626 7.258 -2.477 1 95.56 140 VAL B C 1
ATOM 4971 O O . VAL B 1 140 ? 0.398 6.711 -2.895 1 95.56 140 VAL B O 1
ATOM 4974 N N . PHE B 1 141 ? -0.677 8.406 -1.988 1 91.44 141 PHE B N 1
ATOM 4975 C CA . PHE B 1 141 ? 0.547 9.195 -1.88 1 91.44 141 PHE B CA 1
ATOM 4976 C C . PHE B 1 141 ? 1.569 8.484 -0.999 1 91.44 141 PHE B C 1
ATOM 4978 O O . PHE B 1 141 ? 2.748 8.406 -1.348 1 91.44 141 PHE B O 1
ATOM 4985 N N . ARG B 1 142 ? 1.146 7.988 0.125 1 92.81 142 ARG B N 1
ATOM 4986 C CA . ARG B 1 142 ? 2.027 7.273 1.042 1 92.81 142 ARG B CA 1
ATOM 4987 C C . ARG B 1 142 ? 2.564 6 0.402 1 92.81 142 ARG B C 1
ATOM 4989 O O . ARG B 1 142 ? 3.719 5.625 0.624 1 92.81 142 ARG B O 1
ATOM 4996 N N . PHE B 1 143 ? 1.751 5.363 -0.368 1 95.38 143 PHE B N 1
ATOM 4997 C CA . PHE B 1 143 ? 2.158 4.164 -1.095 1 95.38 143 PHE B CA 1
ATOM 4998 C C . PHE B 1 143 ? 3.271 4.488 -2.086 1 95.38 143 PHE B C 1
ATOM 5000 O O . PHE B 1 143 ? 4.297 3.805 -2.117 1 95.38 143 PHE B O 1
ATOM 5007 N N . LEU B 1 144 ? 3.084 5.57 -2.836 1 93.06 144 LEU B N 1
ATOM 5008 C CA . LEU B 1 144 ? 4.031 5.957 -3.875 1 93.06 144 LEU B CA 1
ATOM 5009 C C . LEU B 1 144 ? 5.355 6.41 -3.264 1 93.06 144 LEU B C 1
ATOM 5011 O O . LEU B 1 144 ? 6.406 6.309 -3.9 1 93.06 144 LEU B O 1
ATOM 5015 N N . ARG B 1 145 ? 5.281 6.793 -2.018 1 89.12 145 ARG B N 1
ATOM 5016 C CA . ARG B 1 145 ? 6.484 7.254 -1.337 1 89.12 145 ARG B CA 1
ATOM 5017 C C . ARG B 1 145 ? 7.184 6.105 -0.614 1 89.12 145 ARG B C 1
ATOM 5019 O O . ARG B 1 145 ? 8.273 6.281 -0.071 1 89.12 145 ARG B O 1
ATOM 5026 N N . GLY B 1 146 ? 6.551 4.992 -0.628 1 92.5 146 GLY B N 1
ATOM 5027 C CA . GLY B 1 146 ? 7.141 3.838 0.032 1 92.5 146 GLY B CA 1
ATOM 5028 C C . GLY B 1 146 ? 7.105 3.936 1.546 1 92.5 146 GLY B C 1
ATOM 5029 O O . GLY B 1 146 ? 8.055 3.521 2.221 1 92.5 146 GLY B O 1
ATOM 5030 N N . SER B 1 147 ? 6.066 4.512 2.051 1 92.06 147 SER B N 1
ATOM 5031 C CA . SER B 1 147 ? 5.91 4.672 3.494 1 92.06 147 SER B CA 1
ATOM 5032 C C . SER B 1 147 ? 5.797 3.32 4.191 1 92.06 147 SER B C 1
ATOM 5034 O O . SER B 1 147 ? 5.656 2.287 3.533 1 92.06 147 SER B O 1
ATOM 5036 N N . ASP B 1 148 ? 5.969 3.393 5.562 1 94 148 ASP B N 1
ATOM 5037 C CA . ASP B 1 148 ? 5.711 2.201 6.367 1 94 148 ASP B CA 1
ATOM 5038 C C . ASP B 1 148 ? 4.34 1.61 6.047 1 94 148 ASP B C 1
ATOM 5040 O O . ASP B 1 148 ? 3.369 2.346 5.863 1 94 148 ASP B O 1
ATOM 5044 N N . PRO B 1 149 ? 4.297 0.29 5.93 1 95.38 149 PRO B N 1
ATOM 5045 C CA . PRO B 1 149 ? 3.01 -0.333 5.613 1 95.38 149 PRO B CA 1
ATOM 5046 C C . PRO B 1 149 ? 1.897 0.094 6.566 1 95.38 149 PRO B C 1
ATOM 5048 O O . PRO B 1 149 ? 0.742 0.227 6.152 1 95.38 149 PRO B O 1
ATOM 5051 N N . LEU B 1 150 ? 2.227 0.312 7.785 1 94.94 150 LEU B N 1
ATOM 5052 C CA . LEU B 1 150 ? 1.193 0.68 8.75 1 94.94 150 LEU B CA 1
ATOM 5053 C C . LEU B 1 150 ? 0.788 2.141 8.578 1 94.94 150 LEU B C 1
ATOM 5055 O O . LEU B 1 150 ? -0.26 2.561 9.078 1 94.94 150 LEU B O 1
ATOM 5059 N N . ALA B 1 151 ? 1.63 2.895 7.934 1 93.88 151 ALA B N 1
ATOM 5060 C CA . ALA B 1 151 ? 1.274 4.277 7.629 1 93.88 151 ALA B CA 1
ATOM 5061 C C . ALA B 1 151 ? 0.153 4.34 6.594 1 93.88 151 ALA B C 1
ATOM 5063 O O . ALA B 1 151 ? -0.493 5.379 6.434 1 93.88 151 ALA B O 1
ATOM 5064 N N . LEU B 1 152 ? -0.111 3.234 5.918 1 96.62 152 LEU B N 1
ATOM 5065 C CA . LEU B 1 152 ? -1.174 3.186 4.922 1 96.62 152 LEU B CA 1
ATOM 5066 C C . LEU B 1 152 ? -2.547 3.223 5.586 1 96.62 152 LEU B C 1
ATOM 5068 O O . LEU B 1 152 ? -3.57 3.262 4.902 1 96.62 152 LEU B O 1
ATOM 5072 N N . ARG B 1 153 ? -2.572 3.289 6.902 1 96.19 153 ARG B N 1
ATOM 5073 C CA . ARG B 1 153 ? -3.826 3.496 7.617 1 96.19 153 ARG B CA 1
ATOM 5074 C C . ARG B 1 153 ? -4.41 4.871 7.312 1 96.19 153 ARG B C 1
ATOM 5076 O O . ARG B 1 153 ? -5.586 5.125 7.586 1 96.19 153 ARG B O 1
ATOM 5083 N N . GLY B 1 154 ? -3.572 5.703 6.703 1 95.19 154 GLY B N 1
ATOM 5084 C CA . GLY B 1 154 ? -4.047 7.016 6.297 1 95.19 154 GLY B CA 1
ATOM 5085 C C . GLY B 1 154 ? -4.293 7.949 7.469 1 95.19 154 GLY B C 1
ATOM 5086 O O . GLY B 1 154 ? -3.553 7.926 8.453 1 95.19 154 GLY B O 1
ATOM 5087 N N . MET B 1 155 ? -5.23 8.805 7.328 1 94.88 155 MET B N 1
ATOM 5088 C CA . MET B 1 155 ? -5.562 9.781 8.359 1 94.88 155 MET B CA 1
ATOM 5089 C C . MET B 1 155 ? -6.438 9.156 9.438 1 94.88 155 MET B C 1
ATOM 5091 O O . MET B 1 155 ? -7.328 8.359 9.141 1 94.88 155 MET B O 1
ATOM 5095 N N . SER B 1 156 ? -6.133 9.547 10.594 1 93.19 156 SER B N 1
ATOM 5096 C CA . SER B 1 156 ? -6.984 9.109 11.695 1 93.19 156 SER B CA 1
ATOM 5097 C C . SER B 1 156 ? -8.211 10.008 11.836 1 93.19 156 SER B C 1
ATOM 5099 O O . SER B 1 156 ? -8.117 11.227 11.68 1 93.19 156 SER B O 1
ATOM 5101 N N . PRO B 1 157 ? -9.312 9.344 12.078 1 92.94 157 PRO B N 1
ATOM 5102 C CA . PRO B 1 157 ? -10.5 10.18 12.32 1 92.94 157 PRO B CA 1
ATOM 5103 C C . PRO B 1 157 ? -10.289 11.172 13.461 1 92.94 157 PRO B C 1
ATOM 5105 O O . PRO B 1 157 ? -10.828 12.281 13.422 1 92.94 157 PRO B O 1
ATOM 5108 N N . VAL B 1 158 ? -9.531 10.734 14.461 1 92.5 158 VAL B N 1
ATOM 5109 C CA . VAL B 1 158 ? -9.188 11.594 15.586 1 92.5 158 VAL B CA 1
ATOM 5110 C C . VAL B 1 158 ? -7.676 11.547 15.828 1 92.5 158 VAL B C 1
ATOM 5112 O O . VAL B 1 158 ? -7.109 10.469 16.047 1 92.5 158 VAL B O 1
ATOM 5115 N N . ARG B 1 159 ? -7.062 12.617 15.734 1 91.44 159 ARG B N 1
ATOM 5116 C CA . ARG B 1 159 ? -5.648 12.766 16.062 1 91.44 159 ARG B CA 1
ATOM 5117 C C . ARG B 1 159 ? -5.43 13.93 17.016 1 91.44 159 ARG B C 1
ATOM 5119 O O . ARG B 1 159 ? -5.426 15.094 16.609 1 91.44 159 ARG B O 1
ATOM 5126 N N . ASP B 1 160 ? -5.223 13.594 18.266 1 90.62 160 ASP B N 1
ATOM 5127 C CA . ASP B 1 160 ? -5.113 14.617 19.297 1 90.62 160 ASP B CA 1
ATOM 5128 C C . ASP B 1 160 ? -6.379 15.477 19.359 1 90.62 160 ASP B C 1
ATOM 5130 O O . ASP B 1 160 ? -7.469 14.969 19.625 1 90.62 160 ASP B O 1
ATOM 5134 N N . ARG B 1 161 ? -6.258 16.719 18.953 1 94.25 161 ARG B N 1
ATOM 5135 C CA . ARG B 1 161 ? -7.395 17.625 19.047 1 94.25 161 ARG B CA 1
ATOM 5136 C C . ARG B 1 161 ? -8.008 17.891 17.688 1 94.25 161 ARG B C 1
ATOM 5138 O O . ARG B 1 161 ? -8.883 18.75 17.547 1 94.25 161 ARG B O 1
ATOM 5145 N N . TYR B 1 162 ? -7.617 17.109 16.688 1 96.12 162 TYR B N 1
ATOM 5146 C CA . TYR B 1 162 ? -8.125 17.266 15.336 1 96.12 162 TYR B CA 1
ATOM 5147 C C . TYR B 1 162 ? -9.141 16.188 15 1 96.12 162 TYR B C 1
ATOM 5149 O O . TYR B 1 162 ? -8.852 14.992 15.109 1 96.12 162 TYR B O 1
ATOM 5157 N N . LEU B 1 163 ? -10.281 16.625 14.594 1 96.19 163 LEU B N 1
ATOM 5158 C CA . LEU B 1 163 ? -11.391 15.727 14.281 1 96.19 163 LEU B CA 1
ATOM 5159 C C . LEU B 1 163 ? -11.672 15.719 12.781 1 96.19 163 LEU B C 1
ATOM 5161 O O . LEU B 1 163 ? -11.625 16.766 12.133 1 96.19 163 LEU B O 1
ATOM 5165 N N . ARG B 1 164 ? -11.961 14.539 12.25 1 96.69 164 ARG B N 1
ATOM 5166 C CA . ARG B 1 164 ? -12.305 14.414 10.844 1 96.69 164 ARG B CA 1
ATOM 5167 C C . ARG B 1 164 ? -13.602 13.633 10.664 1 96.69 164 ARG B C 1
ATOM 5169 O O . ARG B 1 164 ? -13.594 12.523 10.125 1 96.69 164 ARG B O 1
ATOM 5176 N N . PRO B 1 165 ? -14.664 14.258 10.906 1 95.88 165 PRO B N 1
ATOM 5177 C CA . PRO B 1 165 ? -15.961 13.57 10.93 1 95.88 165 PRO B CA 1
ATOM 5178 C C . PRO B 1 165 ? -16.391 13.094 9.547 1 95.88 165 PRO B C 1
ATOM 5180 O O . PRO B 1 165 ? -17.188 12.156 9.438 1 95.88 165 PRO B O 1
ATOM 5183 N N . LEU B 1 166 ? -15.891 13.703 8.461 1 97.06 166 LEU B N 1
ATOM 5184 C CA . LEU B 1 166 ? -16.359 13.375 7.117 1 97.06 166 LEU B CA 1
ATOM 5185 C C . LEU B 1 166 ? -15.453 12.32 6.477 1 97.06 166 LEU B C 1
ATOM 5187 O O . LEU B 1 166 ? -15.633 11.984 5.305 1 97.06 166 LEU B O 1
ATOM 5191 N N . LEU B 1 167 ? -14.562 11.766 7.18 1 95 167 LEU B N 1
ATOM 5192 C CA . LEU B 1 167 ? -13.57 10.844 6.629 1 95 167 LEU B CA 1
ATOM 5193 C C . LEU B 1 167 ? -14.25 9.602 6.062 1 95 167 LEU B C 1
ATOM 5195 O O . LEU B 1 167 ? -13.68 8.922 5.203 1 95 167 LEU B O 1
ATOM 5199 N N . SER B 1 168 ? -15.469 9.289 6.523 1 91.19 168 SER B N 1
ATOM 5200 C CA . SER B 1 168 ? -16.203 8.125 6.039 1 91.19 168 SER B CA 1
ATOM 5201 C C . SER B 1 168 ? -17.156 8.508 4.906 1 91.19 168 SER B C 1
ATOM 5203 O O . SER B 1 168 ? -17.828 7.645 4.336 1 91.19 168 SER B O 1
ATOM 5205 N N . CYS B 1 169 ? -17.188 9.758 4.594 1 94 169 CYS B N 1
ATOM 5206 C CA . CYS B 1 169 ? -18.094 10.242 3.57 1 94 169 CYS B CA 1
ATOM 5207 C C . CYS B 1 169 ? -17.375 10.422 2.238 1 94 169 CYS B C 1
ATOM 5209 O O . CYS B 1 169 ? -16.25 10.898 2.203 1 94 169 CYS B O 1
ATOM 5211 N N . SER B 1 170 ? -18.047 10.016 1.177 1 91.5 170 SER B N 1
ATOM 5212 C CA . SER B 1 170 ? -17.5 10.25 -0.158 1 91.5 170 SER B CA 1
ATOM 5213 C C . SER B 1 170 ? -17.812 11.664 -0.639 1 91.5 170 SER B C 1
ATOM 5215 O O . SER B 1 170 ? -18.688 12.336 -0.088 1 91.5 170 SER B O 1
ATOM 5217 N N . ARG B 1 171 ? -17.094 12.062 -1.633 1 88.94 171 ARG B N 1
ATOM 5218 C CA . ARG B 1 171 ? -17.375 13.359 -2.236 1 88.94 171 ARG B CA 1
ATOM 5219 C C . ARG B 1 171 ? -18.797 13.422 -2.777 1 88.94 171 ARG B C 1
ATOM 5221 O O . ARG B 1 171 ? -19.469 14.453 -2.664 1 88.94 171 ARG B O 1
ATOM 5228 N N . SER B 1 172 ? -19.203 12.367 -3.355 1 89.81 172 SER B N 1
ATOM 5229 C CA . SER B 1 172 ? -20.562 12.289 -3.877 1 89.81 172 SER B CA 1
ATOM 5230 C C . SER B 1 172 ? -21.594 12.469 -2.766 1 89.81 172 SER B C 1
ATOM 5232 O O . SER B 1 172 ? -22.609 13.141 -2.953 1 89.81 172 SER B O 1
ATOM 5234 N N . GLU B 1 173 ? -21.328 11.883 -1.666 1 90.75 173 GLU B N 1
ATOM 5235 C CA . GLU B 1 173 ? -22.219 12.039 -0.515 1 90.75 173 GLU B CA 1
ATOM 5236 C C . GLU B 1 173 ? -22.266 13.484 -0.033 1 90.75 173 GLU B C 1
ATOM 5238 O O . GLU B 1 173 ? -23.312 14 0.326 1 90.75 173 GLU B O 1
ATOM 5243 N N . VAL B 1 174 ? -21.156 14.102 -0.054 1 95.81 174 VAL B N 1
ATOM 5244 C CA . VAL B 1 174 ? -21.047 15.492 0.391 1 95.81 174 VAL B CA 1
ATOM 5245 C C . VAL B 1 174 ? -21.828 16.406 -0.544 1 95.81 174 VAL B C 1
ATOM 5247 O O . VAL B 1 174 ? -22.609 17.25 -0.09 1 95.81 174 VAL B O 1
ATOM 5250 N N . LEU B 1 175 ? -21.672 16.219 -1.822 1 93.69 175 LEU B N 1
ATOM 5251 C CA . LEU B 1 175 ? -22.359 17.047 -2.812 1 93.69 175 LEU B CA 1
ATOM 5252 C C . LEU B 1 175 ? -23.875 16.828 -2.754 1 93.69 175 LEU B C 1
ATOM 5254 O O . LEU B 1 175 ? -24.641 17.781 -2.871 1 93.69 175 LEU B O 1
ATOM 5258 N N . SER B 1 176 ? -24.234 15.617 -2.545 1 92.88 176 SER B N 1
ATOM 5259 C CA . SER B 1 176 ? -25.641 15.305 -2.4 1 92.88 176 SER B CA 1
ATOM 5260 C C . SER B 1 176 ? -26.234 15.977 -1.169 1 92.88 176 SER B C 1
ATOM 5262 O O . SER B 1 176 ? -27.359 16.484 -1.214 1 92.88 176 SER B O 1
ATOM 5264 N N . PHE B 1 177 ? -25.562 15.953 -0.15 1 93.38 177 PHE B N 1
ATOM 5265 C CA . PHE B 1 177 ? -26 16.594 1.084 1 93.38 177 PHE B CA 1
ATOM 5266 C C . PHE B 1 177 ? -26.188 18.094 0.877 1 93.38 177 PHE B C 1
ATOM 5268 O O . PHE B 1 177 ? -27.203 18.656 1.288 1 93.38 177 PHE B O 1
ATOM 5275 N N . LEU B 1 178 ? -25.234 18.703 0.25 1 95.56 178 LEU B N 1
ATOM 5276 C CA . LEU B 1 178 ? -25.312 20.141 -0.007 1 95.56 178 LEU B CA 1
ATOM 5277 C C . LEU B 1 178 ? -26.516 20.484 -0.89 1 95.56 178 LEU B C 1
ATOM 5279 O O . LEU B 1 178 ? -27.203 21.469 -0.653 1 95.56 178 LEU B O 1
ATOM 5283 N N . GLN B 1 179 ? -26.672 19.703 -1.865 1 93.38 179 GLN B N 1
ATOM 5284 C CA . GLN B 1 179 ? -27.812 19.891 -2.756 1 93.38 179 GLN B CA 1
ATOM 5285 C C . GLN B 1 179 ? -29.125 19.75 -2.002 1 93.38 179 GLN B C 1
ATOM 5287 O O . GLN B 1 179 ? -30.031 20.578 -2.162 1 93.38 179 GLN B O 1
ATOM 5292 N N . GLU B 1 180 ? -29.203 18.781 -1.196 1 92.88 180 GLU B N 1
ATOM 5293 C CA . GLU B 1 180 ? -30.406 18.516 -0.403 1 92.88 180 GLU B CA 1
ATOM 5294 C C . GLU B 1 180 ? -30.703 19.672 0.551 1 92.88 180 GLU B C 1
ATOM 5296 O O . GLU B 1 180 ? -31.859 19.984 0.82 1 92.88 180 GLU B O 1
ATOM 5301 N N . GLN B 1 181 ? -29.688 20.266 1.062 1 93.69 181 GLN B N 1
ATOM 5302 C CA . GLN B 1 181 ? -29.812 21.328 2.039 1 93.69 181 GLN B CA 1
ATOM 5303 C C . GLN B 1 181 ? -29.922 22.688 1.351 1 93.69 181 GLN B C 1
ATOM 5305 O O . GLN B 1 181 ? -30.125 23.719 2.01 1 93.69 181 GLN B O 1
ATOM 5310 N N . GLY B 1 182 ? -29.734 22.75 0.044 1 93.94 182 GLY B N 1
ATOM 5311 C CA . GLY B 1 182 ? -29.812 24 -0.712 1 93.94 182 GLY B CA 1
ATOM 5312 C C . GLY B 1 182 ? -28.641 24.938 -0.443 1 93.94 182 GLY B C 1
ATOM 5313 O O . GLY B 1 182 ? -28.812 26.156 -0.402 1 93.94 182 GLY B O 1
ATOM 5314 N N . LEU B 1 183 ? -27.578 24.406 -0.187 1 93.94 183 LEU B N 1
ATOM 5315 C CA . LEU B 1 183 ? -26.422 25.219 0.15 1 93.94 183 LEU B CA 1
ATOM 5316 C C . LEU B 1 183 ? -25.469 25.344 -1.042 1 93.94 183 LEU B C 1
ATOM 5318 O O . LEU B 1 183 ? -25.234 24.359 -1.754 1 93.94 183 LEU B O 1
ATOM 5322 N N . SER B 1 184 ? -24.938 26.562 -1.246 1 92.69 184 SER B N 1
ATOM 5323 C CA . SER B 1 184 ? -23.922 26.812 -2.266 1 92.69 184 SER B CA 1
ATOM 5324 C C . SER B 1 184 ? -22.516 26.625 -1.703 1 92.69 184 SER B C 1
ATOM 5326 O O . SER B 1 184 ? -22.344 26.484 -0.491 1 92.69 184 SER B O 1
ATOM 5328 N N . TYR B 1 185 ? -21.625 26.5 -2.523 1 92.75 185 TYR B N 1
ATOM 5329 C CA . TYR B 1 185 ? -20.203 26.422 -2.17 1 92.75 185 TYR B CA 1
ATOM 5330 C C . TYR B 1 185 ? -19.328 27.016 -3.266 1 92.75 185 TYR B C 1
ATOM 5332 O O . TYR B 1 185 ? -19.812 27.312 -4.359 1 92.75 185 TYR B O 1
ATOM 5340 N N . LEU B 1 186 ? -18.125 27.234 -2.92 1 90 186 LEU B N 1
ATOM 5341 C CA . LEU B 1 186 ? -17.203 27.828 -3.883 1 90 186 LEU B CA 1
ATOM 5342 C C . LEU B 1 186 ? -16.297 26.766 -4.492 1 90 186 LEU B C 1
ATOM 5344 O O . LEU B 1 186 ? -15.891 25.828 -3.805 1 90 186 LEU B O 1
ATOM 5348 N N . GLU B 1 187 ? -16.031 26.844 -5.77 1 82.19 187 GLU B N 1
ATOM 5349 C CA . GLU B 1 187 ? -15.086 25.953 -6.434 1 82.19 187 GLU B CA 1
ATOM 5350 C C . GLU B 1 187 ? -13.703 26.594 -6.516 1 82.19 187 GLU B C 1
ATOM 5352 O O . GLU B 1 187 ? -13.578 27.781 -6.852 1 82.19 187 GLU B O 1
ATOM 5357 N N . ASP B 1 188 ? -12.75 25.812 -6.008 1 72.88 188 ASP B N 1
ATOM 5358 C CA . ASP B 1 188 ? -11.367 26.281 -5.984 1 72.88 188 ASP B CA 1
ATOM 5359 C C . ASP B 1 188 ? -10.695 26.078 -7.344 1 72.88 188 ASP B C 1
ATOM 5361 O O . ASP B 1 188 ? -10.547 24.938 -7.801 1 72.88 188 ASP B O 1
ATOM 5365 N N . SER B 1 189 ? -10.305 27.203 -7.992 1 68.44 189 SER B N 1
ATOM 5366 C CA . SER B 1 189 ? -9.664 27.141 -9.305 1 68.44 189 SER B CA 1
ATOM 5367 C C . SER B 1 189 ? -8.367 26.344 -9.25 1 68.44 189 SER B C 1
ATOM 5369 O O . SER B 1 189 ? -7.891 25.844 -10.273 1 68.44 189 SER B O 1
ATOM 5371 N N . SER B 1 190 ? -7.766 26.25 -8.07 1 66.88 190 SER B N 1
ATOM 5372 C CA . SER B 1 190 ? -6.484 25.562 -7.949 1 66.88 190 SER B CA 1
ATOM 5373 C C . SER B 1 190 ? -6.648 24.047 -8.148 1 66.88 190 SER B C 1
ATOM 5375 O O . SER B 1 190 ? -5.676 23.359 -8.445 1 66.88 190 SER B O 1
ATOM 5377 N N . ASN B 1 191 ? -7.801 23.641 -8.086 1 65.94 191 ASN B N 1
ATOM 5378 C CA . ASN B 1 191 ? -8.078 22.219 -8.203 1 65.94 191 ASN B CA 1
ATOM 5379 C C . ASN B 1 191 ? -7.789 21.703 -9.617 1 65.94 191 ASN B C 1
ATOM 5381 O O . ASN B 1 191 ? -7.57 20.5 -9.812 1 65.94 191 ASN B O 1
ATOM 5385 N N . GLU B 1 192 ? -7.715 22.641 -10.438 1 67.56 192 GLU B N 1
ATOM 5386 C CA . GLU B 1 192 ? -7.539 22.25 -11.836 1 67.56 192 GLU B CA 1
ATOM 5387 C C . GLU B 1 192 ? -6.078 22.359 -12.258 1 67.56 192 GLU B C 1
ATOM 5389 O O . GLU B 1 192 ? -5.711 21.938 -13.359 1 67.56 192 GLU B O 1
ATOM 5394 N N . LYS B 1 193 ? -5.34 22.891 -11.344 1 69.25 193 LYS B N 1
ATOM 5395 C CA . LYS B 1 193 ? -3.928 23.016 -11.68 1 69.25 193 LYS B CA 1
ATOM 5396 C C . LYS B 1 193 ? -3.176 21.719 -11.383 1 69.25 193 LYS B C 1
ATOM 5398 O O . LYS B 1 193 ? -3.275 21.188 -10.273 1 69.25 193 LYS B O 1
ATOM 5403 N N . ASP B 1 194 ? -2.537 21.203 -12.32 1 66.44 194 ASP B N 1
ATOM 5404 C CA . ASP B 1 194 ? -1.891 19.906 -12.18 1 66.44 194 ASP B CA 1
ATOM 5405 C C . ASP B 1 194 ? -0.474 20.047 -11.633 1 66.44 194 ASP B C 1
ATOM 5407 O O . ASP B 1 194 ? 0.327 19.109 -11.703 1 66.44 194 ASP B O 1
ATOM 5411 N N . SER B 1 195 ? -0.228 21.188 -11.141 1 70.75 195 SER B N 1
ATOM 5412 C CA . SER B 1 195 ? 1.143 21.406 -10.688 1 70.75 195 SER B CA 1
ATOM 5413 C C . SER B 1 195 ? 1.388 20.75 -9.336 1 70.75 195 SER B C 1
ATOM 5415 O O . SER B 1 195 ? 2.533 20.469 -8.969 1 70.75 195 SER B O 1
ATOM 5417 N N . TYR B 1 196 ? 0.369 20.453 -8.688 1 78.44 196 TYR B N 1
ATOM 5418 C CA . TYR B 1 196 ? 0.511 19.828 -7.383 1 78.44 196 TYR B CA 1
ATOM 5419 C C . TYR B 1 196 ? 0.352 18.312 -7.48 1 78.44 196 TYR B C 1
ATOM 5421 O O . TYR B 1 196 ? -0.441 17.828 -8.289 1 78.44 196 TYR B O 1
ATOM 5429 N N . ASP B 1 197 ? 1.145 17.562 -6.668 1 82.12 197 ASP B N 1
ATOM 5430 C CA . ASP B 1 197 ? 1.193 16.109 -6.742 1 82.12 197 ASP B CA 1
ATOM 5431 C C . ASP B 1 197 ? -0.194 15.5 -6.547 1 82.12 197 ASP B C 1
ATOM 5433 O O . ASP B 1 197 ? -0.605 14.617 -7.309 1 82.12 197 ASP B O 1
ATOM 5437 N N . ARG B 1 198 ? -0.887 15.992 -5.59 1 79.62 198 ARG B N 1
ATOM 5438 C CA . ARG B 1 198 ? -2.205 15.438 -5.305 1 79.62 198 ARG B CA 1
ATOM 5439 C C . ARG B 1 198 ? -3.178 15.719 -6.445 1 79.62 198 ARG B C 1
ATOM 5441 O O . ARG B 1 198 ? -3.998 14.867 -6.793 1 79.62 198 ARG B O 1
ATOM 5448 N N . ASN B 1 199 ? -3.055 16.906 -6.984 1 83.06 199 ASN B N 1
ATOM 5449 C CA . ASN B 1 199 ? -3.908 17.266 -8.117 1 83.06 199 ASN B CA 1
ATOM 5450 C C . ASN B 1 199 ? -3.596 16.406 -9.344 1 83.06 199 ASN B C 1
ATOM 5452 O O . ASN B 1 199 ? -4.504 16.016 -10.078 1 83.06 199 ASN B O 1
ATOM 5456 N N . PHE B 1 200 ? -2.34 16.219 -9.5 1 87.44 200 PHE B N 1
ATOM 5457 C CA . PHE B 1 200 ? -1.928 15.375 -10.617 1 87.44 200 PHE B CA 1
ATOM 5458 C C . PHE B 1 200 ? -2.559 13.992 -10.516 1 87.44 200 PHE B C 1
ATOM 5460 O O . PHE B 1 200 ? -3.102 13.477 -11.5 1 87.44 200 PHE B O 1
ATOM 5467 N N . LEU B 1 201 ? -2.49 13.406 -9.383 1 88.5 201 LEU B N 1
ATOM 5468 C CA . LEU B 1 201 ? -3.08 12.086 -9.164 1 88.5 201 LEU B CA 1
ATOM 5469 C C . LEU B 1 201 ? -4.582 12.117 -9.422 1 88.5 201 LEU B C 1
ATOM 5471 O O . LEU B 1 201 ? -5.113 11.242 -10.109 1 88.5 201 LEU B O 1
ATOM 5475 N N . ARG B 1 202 ? -5.172 13.141 -8.93 1 86.19 202 ARG B N 1
ATOM 5476 C CA . ARG B 1 202 ? -6.625 13.266 -9.008 1 86.19 202 ARG B CA 1
ATOM 5477 C C . ARG B 1 202 ? -7.082 13.414 -10.453 1 86.19 202 ARG B C 1
ATOM 5479 O O . ARG B 1 202 ? -8.117 12.867 -10.844 1 86.19 202 ARG B O 1
ATOM 5486 N N . ILE B 1 203 ? -6.309 14.07 -11.219 1 87.38 203 ILE B N 1
ATOM 5487 C CA . ILE B 1 203 ? -6.73 14.453 -12.562 1 87.38 203 ILE B CA 1
ATOM 5488 C C . ILE B 1 203 ? -6.305 13.383 -13.562 1 87.38 203 ILE B C 1
ATOM 5490 O O . ILE B 1 203 ? -7.062 13.039 -14.469 1 87.38 203 ILE B O 1
ATOM 5494 N N . HIS B 1 204 ? -5.117 12.836 -13.367 1 89.81 204 HIS B N 1
ATOM 5495 C CA . HIS B 1 204 ? -4.527 12.055 -14.445 1 89.81 204 HIS B CA 1
ATOM 5496 C C . HIS B 1 204 ? -4.477 10.57 -14.094 1 89.81 204 HIS B C 1
ATOM 5498 O O . HIS B 1 204 ? -4.52 9.719 -14.984 1 89.81 204 HIS B O 1
ATOM 5504 N N . VAL B 1 205 ? -4.438 10.195 -12.883 1 91.88 205 VAL B N 1
ATOM 5505 C CA . VAL B 1 205 ? -4.152 8.812 -12.539 1 91.88 205 VAL B CA 1
ATOM 5506 C C . VAL B 1 205 ? -5.414 8.141 -11.992 1 91.88 205 VAL B C 1
ATOM 5508 O O . VAL B 1 205 ? -5.805 7.07 -12.469 1 91.88 205 VAL B O 1
ATOM 5511 N N . LEU B 1 206 ? -6.059 8.758 -11.039 1 90.62 206 LEU B N 1
ATOM 5512 C CA . LEU B 1 206 ? -7.164 8.133 -10.32 1 90.62 206 LEU B CA 1
ATOM 5513 C C . LEU B 1 206 ? -8.32 7.82 -11.266 1 90.62 206 LEU B C 1
ATOM 5515 O O . LEU B 1 206 ? -8.93 6.75 -11.172 1 90.62 206 LEU B O 1
ATOM 5519 N N . PRO B 1 207 ? -8.594 8.758 -12.227 1 89.31 207 PRO B N 1
ATOM 5520 C CA . PRO B 1 207 ? -9.68 8.43 -13.156 1 89.31 207 PRO B CA 1
ATOM 5521 C C . PRO B 1 207 ? -9.359 7.211 -14.016 1 89.31 207 PRO B C 1
ATOM 5523 O O . PRO B 1 207 ? -10.258 6.426 -14.336 1 89.31 207 PRO B O 1
ATOM 5526 N N . LEU B 1 208 ? -8.094 7.035 -14.422 1 90.81 208 LEU B N 1
ATOM 5527 C CA . LEU B 1 208 ? -7.676 5.867 -15.188 1 90.81 208 LEU B CA 1
ATOM 5528 C C . LEU B 1 208 ? -7.867 4.59 -14.375 1 90.81 208 LEU B C 1
ATOM 5530 O O . LEU B 1 208 ? -8.336 3.578 -14.906 1 90.81 208 LEU B O 1
ATOM 5534 N N . LEU B 1 209 ? -7.562 4.648 -13.164 1 91.81 209 LEU B N 1
ATOM 5535 C CA . LEU B 1 209 ? -7.711 3.498 -12.281 1 91.81 209 LEU B CA 1
ATOM 5536 C C . LEU B 1 209 ? -9.188 3.158 -12.07 1 91.81 209 LEU B C 1
ATOM 5538 O O . LEU B 1 209 ? -9.562 1.983 -12.07 1 91.81 209 LEU B O 1
ATOM 5542 N N . GLU B 1 210 ? -9.945 4.18 -11.875 1 88.06 210 GLU B N 1
ATOM 5543 C CA . GLU B 1 210 ? -11.375 3.953 -11.656 1 88.06 210 GLU B CA 1
ATOM 5544 C C . GLU B 1 210 ? -12.023 3.309 -12.875 1 88.06 210 GLU B C 1
ATOM 5546 O O . GLU B 1 210 ? -12.914 2.463 -12.734 1 88.06 210 GLU B O 1
ATOM 5551 N N . LYS B 1 211 ? -11.617 3.689 -14.008 1 86.56 211 LYS B N 1
ATOM 5552 C CA . LYS B 1 211 ? -12.156 3.15 -15.258 1 86.56 211 LYS B CA 1
ATOM 5553 C C . LYS B 1 211 ? -11.828 1.667 -15.406 1 86.56 211 LYS B C 1
ATOM 5555 O O . LYS B 1 211 ? -12.695 0.871 -15.781 1 86.56 211 LYS B O 1
ATOM 5560 N N . ARG B 1 212 ? -10.641 1.305 -15.07 1 87.06 212 ARG B N 1
ATOM 5561 C CA . ARG B 1 212 ? -10.18 -0.065 -15.273 1 87.06 212 ARG B CA 1
ATOM 5562 C C . ARG B 1 212 ? -10.492 -0.934 -14.062 1 87.06 212 ARG B C 1
ATOM 5564 O O . ARG B 1 212 ? -10.781 -2.125 -14.203 1 87.06 212 ARG B O 1
ATOM 5571 N N . PHE B 1 213 ? -10.375 -0.346 -12.914 1 86.56 213 PHE B N 1
ATOM 5572 C CA . PHE B 1 213 ? -10.578 -1.065 -11.656 1 86.56 213 PHE B CA 1
ATOM 5573 C C . PHE B 1 213 ? -11.695 -0.427 -10.844 1 86.56 213 PHE B C 1
ATOM 5575 O O . PHE B 1 213 ? -11.445 0.129 -9.766 1 86.56 213 PHE B O 1
ATOM 5582 N N . PRO B 1 214 ? -12.859 -0.66 -11.234 1 85 214 PRO B N 1
ATOM 5583 C CA . PRO B 1 214 ? -13.961 -0.08 -10.469 1 85 214 PRO B CA 1
ATOM 5584 C C . PRO B 1 214 ? -14.008 -0.582 -9.023 1 85 214 PRO B C 1
ATOM 5586 O O . PRO B 1 214 ? -13.844 -1.779 -8.781 1 85 214 PRO B O 1
ATOM 5589 N N . GLY B 1 215 ? -14.102 0.301 -8.055 1 83.12 215 GLY B N 1
ATOM 5590 C CA . GLY B 1 215 ? -14.188 -0.065 -6.652 1 83.12 215 GLY B CA 1
ATOM 5591 C C . GLY B 1 215 ? -12.844 -0.073 -5.953 1 83.12 215 GLY B C 1
ATOM 5592 O O . GLY B 1 215 ? -12.766 -0.333 -4.75 1 83.12 215 GLY B O 1
ATOM 5593 N N . TRP B 1 216 ? -11.82 0.244 -6.699 1 89.5 216 TRP B N 1
ATOM 5594 C CA . TRP B 1 216 ? -10.492 0.178 -6.113 1 89.5 216 TRP B CA 1
ATOM 5595 C C . TRP B 1 216 ? -10.359 1.151 -4.945 1 89.5 216 TRP B C 1
ATOM 5597 O O . TRP B 1 216 ? -9.641 0.881 -3.98 1 89.5 216 TRP B O 1
ATOM 5607 N N . THR B 1 217 ? -11.109 2.234 -4.98 1 90.5 217 THR B N 1
ATOM 5608 C CA . THR B 1 217 ? -11.047 3.195 -3.885 1 90.5 217 THR B CA 1
ATOM 5609 C C . THR B 1 217 ? -11.586 2.584 -2.596 1 90.5 217 THR B C 1
ATOM 5611 O O . THR B 1 217 ? -11.023 2.791 -1.521 1 90.5 217 THR B O 1
ATOM 5614 N N . LYS B 1 218 ? -12.68 1.847 -2.715 1 85.88 218 LYS B N 1
ATOM 5615 C CA . LYS B 1 218 ? -13.234 1.151 -1.555 1 85.88 218 LYS B CA 1
ATOM 5616 C C . LYS B 1 218 ? -12.258 0.1 -1.029 1 85.88 218 LYS B C 1
ATOM 5618 O O . LYS B 1 218 ? -12.148 -0.096 0.182 1 85.88 218 LYS B O 1
ATOM 5623 N N . ALA B 1 219 ? -11.57 -0.525 -1.926 1 90.44 219 ALA B N 1
ATOM 5624 C CA . ALA B 1 219 ? -10.578 -1.533 -1.558 1 90.44 219 ALA B CA 1
ATOM 5625 C C . ALA B 1 219 ? -9.414 -0.905 -0.799 1 90.44 219 ALA B C 1
ATOM 5627 O O . ALA B 1 219 ? -8.93 -1.471 0.183 1 90.44 219 ALA B O 1
ATOM 5628 N N . VAL B 1 220 ? -9.055 0.227 -1.216 1 94.25 220 VAL B N 1
ATOM 5629 C CA . VAL B 1 220 ? -7.938 0.921 -0.583 1 94.25 220 VAL B CA 1
ATOM 5630 C C . VAL B 1 220 ? -8.344 1.393 0.811 1 94.25 220 VAL B C 1
ATOM 5632 O O . VAL B 1 220 ? -7.531 1.385 1.737 1 94.25 220 VAL B O 1
ATOM 5635 N N . VAL B 1 221 ? -9.562 1.799 0.901 1 92.06 221 VAL B N 1
ATOM 5636 C CA . VAL B 1 221 ? -10.062 2.186 2.215 1 92.06 221 VAL B CA 1
ATOM 5637 C C . VAL B 1 221 ? -10.055 0.978 3.148 1 92.06 221 VAL B C 1
ATOM 5639 O O . VAL B 1 221 ? -9.711 1.099 4.328 1 92.06 221 VAL B O 1
ATOM 5642 N N . ALA B 1 222 ? -10.414 -0.166 2.615 1 91.75 222 ALA B N 1
ATOM 5643 C CA . ALA B 1 222 ? -10.344 -1.396 3.398 1 91.75 222 ALA B CA 1
ATOM 5644 C C . ALA B 1 222 ? -8.914 -1.696 3.828 1 91.75 222 ALA B C 1
ATOM 5646 O O . ALA B 1 222 ? -8.672 -2.102 4.969 1 91.75 222 ALA B O 1
ATOM 5647 N N . LEU B 1 223 ? -8.047 -1.514 2.916 1 95.62 223 LEU B N 1
ATOM 5648 C CA . LEU B 1 223 ? -6.633 -1.693 3.225 1 95.62 223 LEU B CA 1
ATOM 5649 C C . LEU B 1 223 ? -6.203 -0.772 4.363 1 95.62 223 LEU B C 1
ATOM 5651 O O . LEU B 1 223 ? -5.457 -1.185 5.254 1 95.62 223 LEU B O 1
ATOM 5655 N N . SER B 1 224 ? -6.648 0.435 4.27 1 96.06 224 SER B N 1
ATOM 5656 C CA . SER B 1 224 ? -6.34 1.41 5.309 1 96.06 224 SER B CA 1
ATOM 5657 C C . SER B 1 224 ? -6.859 0.949 6.668 1 96.06 224 SER B C 1
ATOM 5659 O O . SER B 1 224 ? -6.164 1.078 7.68 1 96.06 224 SER B O 1
ATOM 5661 N N . GLU B 1 225 ? -8.023 0.453 6.703 1 94 225 GLU B N 1
ATOM 5662 C CA . GLU B 1 225 ? -8.602 -0.04 7.949 1 94 225 GLU B CA 1
ATOM 5663 C C . GLU B 1 225 ? -7.828 -1.238 8.484 1 94 225 GLU B C 1
ATOM 5665 O O . GLU B 1 225 ? -7.621 -1.36 9.695 1 94 225 GLU B O 1
ATOM 5670 N N . LYS B 1 226 ? -7.426 -2.115 7.605 1 95.44 226 LYS B N 1
ATOM 5671 C CA . LYS B 1 226 ? -6.605 -3.258 8 1 95.44 226 LYS B CA 1
ATOM 5672 C C . LYS B 1 226 ? -5.277 -2.803 8.594 1 95.44 226 LYS B C 1
ATOM 5674 O O . LYS B 1 226 ? -4.812 -3.357 9.586 1 95.44 226 LYS B O 1
ATOM 5679 N N . ALA B 1 227 ? -4.715 -1.847 7.961 1 96.69 227 ALA B N 1
ATOM 5680 C CA . ALA B 1 227 ? -3.461 -1.294 8.469 1 96.69 227 ALA B CA 1
ATOM 5681 C C . ALA B 1 227 ? -3.639 -0.744 9.883 1 96.69 227 ALA B C 1
ATOM 5683 O O . ALA B 1 227 ? -2.74 -0.86 10.719 1 96.69 227 ALA B O 1
ATOM 5684 N N . GLU B 1 228 ? -4.785 -0.148 10.117 1 94.75 228 GLU B N 1
ATOM 5685 C CA . GLU B 1 228 ? -5.094 0.3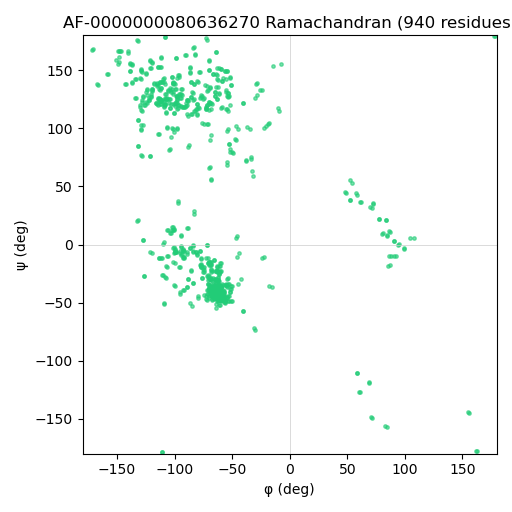66 11.445 1 94.75 228 GLU B CA 1
ATOM 5686 C C . GLU B 1 228 ? -5.148 -0.76 12.477 1 94.75 228 GLU B C 1
ATOM 5688 O O . GLU B 1 228 ? -4.711 -0.589 13.609 1 94.75 228 GLU B O 1
ATOM 5693 N N . LEU B 1 229 ? -5.676 -1.931 12.086 1 94.06 229 LEU B N 1
ATOM 5694 C CA . LEU B 1 229 ? -5.711 -3.092 12.969 1 94.06 229 LEU B CA 1
ATOM 5695 C C . LEU B 1 229 ? -4.301 -3.49 13.398 1 94.06 229 LEU B C 1
ATOM 5697 O O . LEU B 1 229 ? -4.047 -3.713 14.586 1 94.06 229 LEU B O 1
ATOM 5701 N N . TYR B 1 230 ? -3.436 -3.512 12.438 1 94.38 230 TYR B N 1
ATOM 5702 C CA . TYR B 1 230 ? -2.051 -3.873 12.711 1 94.38 230 TYR B CA 1
ATOM 5703 C C . TYR B 1 230 ? -1.376 -2.828 13.594 1 94.38 230 TYR B C 1
ATOM 5705 O O . TYR B 1 230 ? -0.648 -3.17 14.523 1 94.38 230 TYR B O 1
ATOM 5713 N N . HIS B 1 231 ? -1.597 -1.595 13.25 1 93.69 231 HIS B N 1
ATOM 5714 C CA . HIS B 1 231 ? -0.987 -0.503 14 1 93.69 231 HIS B CA 1
ATOM 5715 C C . HIS B 1 231 ? -1.372 -0.566 15.477 1 93.69 231 HIS B C 1
ATOM 5717 O O . HIS B 1 231 ? -0.507 -0.5 16.359 1 93.69 231 HIS B O 1
ATOM 5723 N N . ARG B 1 232 ? -2.592 -0.744 15.789 1 91.06 232 ARG B N 1
ATOM 5724 C CA . ARG B 1 232 ? -3.084 -0.796 17.156 1 91.06 232 ARG B CA 1
ATOM 5725 C C . ARG B 1 232 ? -2.527 -2.012 17.891 1 91.06 232 ARG B C 1
ATOM 5727 O O . ARG B 1 232 ? -2.203 -1.932 19.078 1 91.06 232 ARG B O 1
ATOM 5734 N N . TYR B 1 233 ? -2.48 -3.086 17.188 1 91.75 233 TYR B N 1
ATOM 5735 C CA . TYR B 1 233 ? -1.979 -4.328 17.766 1 91.75 233 TYR B CA 1
ATOM 5736 C C . TYR B 1 233 ? -0.514 -4.191 18.172 1 91.75 233 TYR B C 1
ATOM 5738 O O . TYR B 1 233 ? -0.123 -4.59 19.266 1 91.75 233 TYR B O 1
ATOM 5746 N N . LEU B 1 234 ? 0.257 -3.588 17.328 1 90.81 234 LEU B N 1
ATOM 5747 C CA . LEU B 1 234 ? 1.704 -3.543 17.516 1 90.81 234 LEU B CA 1
ATOM 5748 C C . LEU B 1 234 ? 2.1 -2.404 18.438 1 90.81 234 LEU B C 1
ATOM 5750 O O . LEU B 1 234 ? 3.109 -2.492 19.141 1 90.81 234 LEU B O 1
ATOM 5754 N N . GLU B 1 235 ? 1.343 -1.347 18.359 1 85.88 235 GLU B N 1
ATOM 5755 C CA . GLU B 1 235 ? 1.622 -0.214 19.25 1 85.88 235 GLU B CA 1
ATOM 5756 C C . GLU B 1 235 ? 1.667 -0.647 20.703 1 85.88 235 GLU B C 1
ATOM 5758 O O . GLU B 1 235 ? 2.465 -0.127 21.484 1 85.88 235 GLU B O 1
ATOM 5763 N N . ARG B 1 236 ? 0.946 -1.657 21.016 1 80.94 236 ARG B N 1
ATOM 5764 C CA . ARG B 1 236 ? 0.839 -2.121 22.391 1 80.94 236 ARG B CA 1
ATOM 5765 C C . ARG B 1 236 ? 1.847 -3.23 22.672 1 80.94 236 ARG B C 1
ATOM 5767 O O . ARG B 1 236 ? 2.096 -3.568 23.844 1 80.94 236 ARG B O 1
ATOM 5774 N N . ARG B 1 237 ? 2.451 -3.664 21.672 1 81.62 237 ARG B N 1
ATOM 5775 C CA . ARG B 1 237 ? 3.156 -4.926 21.891 1 81.62 237 ARG B CA 1
ATOM 5776 C C . ARG B 1 237 ? 4.625 -4.805 21.484 1 81.62 237 ARG B C 1
ATOM 5778 O O . ARG B 1 237 ? 5.453 -5.621 21.906 1 81.62 237 ARG B O 1
ATOM 5785 N N . VAL B 1 238 ? 4.953 -3.953 20.594 1 75.81 238 VAL B N 1
ATOM 5786 C CA . VAL B 1 238 ? 6.352 -3.83 20.203 1 75.81 238 VAL B CA 1
ATOM 5787 C C . VAL B 1 238 ? 7.102 -2.971 21.219 1 75.81 238 VAL B C 1
ATOM 5789 O O . VAL B 1 238 ? 6.758 -1.805 21.422 1 75.81 238 VAL B O 1
ATOM 5792 N N . PRO B 1 239 ? 8.039 -3.484 21.781 1 74.62 239 PRO B N 1
ATOM 5793 C CA . PRO B 1 239 ? 8.703 -2.861 22.922 1 74.62 239 PRO B CA 1
ATOM 5794 C C . PRO B 1 239 ? 9.742 -1.826 22.5 1 74.62 239 PRO B C 1
ATOM 5796 O O . PRO B 1 239 ? 10.797 -1.715 23.141 1 74.62 239 PRO B O 1
ATOM 5799 N N . VAL B 1 240 ? 9.578 -1.223 21.422 1 77 240 VAL B N 1
ATOM 5800 C CA . VAL B 1 240 ? 10.578 -0.253 21 1 77 240 VAL B CA 1
ATOM 5801 C C . VAL B 1 240 ? 10.516 0.99 21.875 1 77 240 VAL B C 1
ATOM 5803 O O . VAL B 1 240 ? 11.531 1.636 22.125 1 77 240 VAL B O 1
ATOM 5806 N N . GLY B 1 241 ? 9.367 1.178 22.375 1 75 241 GLY B N 1
ATOM 5807 C CA . GLY B 1 241 ? 9.188 2.305 23.266 1 75 241 GLY B CA 1
ATOM 5808 C C . GLY B 1 241 ? 9.867 2.113 24.609 1 75 241 GLY B C 1
ATOM 5809 O O . GLY B 1 241 ? 10.141 3.086 25.312 1 75 241 GLY B O 1
ATOM 5810 N N . GLU B 1 242 ? 10.211 0.872 24.859 1 79.75 242 GLU B N 1
ATOM 5811 C CA . GLU B 1 242 ? 10.789 0.561 26.172 1 79.75 242 GLU B CA 1
ATOM 5812 C C . GLU B 1 242 ? 12.312 0.652 26.125 1 79.75 242 GLU B C 1
ATOM 5814 O O . GLU B 1 242 ? 12.969 0.652 27.172 1 79.75 242 GLU B O 1
ATOM 5819 N N . ILE B 1 243 ? 12.828 0.751 24.984 1 86.31 243 ILE B N 1
ATOM 5820 C CA . ILE B 1 243 ? 14.273 0.888 24.859 1 86.31 243 ILE B CA 1
ATOM 5821 C C . ILE B 1 243 ? 14.711 2.264 25.359 1 86.31 243 ILE B C 1
ATOM 5823 O O . ILE B 1 243 ? 14.211 3.287 24.891 1 86.31 243 ILE B O 1
ATOM 5827 N N . PRO B 1 244 ? 15.531 2.266 26.312 1 90.38 244 PRO B N 1
ATOM 5828 C CA . PRO B 1 244 ? 15.945 3.547 26.906 1 90.38 244 PRO B CA 1
ATOM 5829 C C . PRO B 1 244 ? 16.828 4.367 25.969 1 90.38 244 PRO B C 1
ATOM 5831 O O . PRO B 1 244 ? 17.859 3.873 25.484 1 90.38 244 PRO B O 1
ATOM 5834 N N . ILE B 1 245 ? 16.406 5.555 25.672 1 92.81 245 ILE B N 1
ATOM 5835 C CA . ILE B 1 245 ? 17.188 6.516 24.906 1 92.81 245 ILE B CA 1
ATOM 5836 C C . ILE B 1 245 ? 17.75 7.582 25.844 1 92.81 245 ILE B C 1
ATOM 5838 O O . ILE B 1 245 ? 17 8.281 26.531 1 92.81 245 ILE B O 1
ATOM 5842 N N . GLU B 1 246 ? 19.031 7.641 25.906 1 92.88 246 GLU B N 1
ATOM 5843 C CA . GLU B 1 246 ? 19.688 8.617 26.781 1 92.88 246 GLU B CA 1
ATOM 5844 C C . GLU B 1 246 ? 20.156 9.828 25.984 1 92.88 246 GLU B C 1
ATOM 5846 O O . GLU B 1 246 ? 20.719 9.695 24.891 1 92.88 246 GLU B O 1
ATOM 5851 N N . GLU B 1 247 ? 19.875 10.992 26.531 1 90.38 247 GLU B N 1
ATOM 5852 C CA . GLU B 1 247 ? 20.375 12.219 25.922 1 90.38 247 GLU B CA 1
ATOM 5853 C C . GLU B 1 247 ? 21.797 12.531 26.375 1 90.38 247 GLU B C 1
ATOM 5855 O O . GLU B 1 247 ? 22.094 12.438 27.578 1 90.38 247 GLU B O 1
ATOM 5860 N N . ILE B 1 248 ? 22.609 12.797 25.469 1 84.88 248 ILE B N 1
ATOM 5861 C CA . ILE B 1 248 ? 23.969 13.242 25.719 1 84.88 248 ILE B CA 1
ATOM 5862 C C . ILE B 1 248 ? 24.203 14.602 25.078 1 84.88 248 ILE B C 1
ATOM 5864 O O . ILE B 1 248 ? 23.422 15.031 24.219 1 84.88 248 ILE B O 1
ATOM 5868 N N . PRO B 1 249 ? 25.125 15.336 25.5 1 75.81 249 PRO B N 1
ATOM 5869 C CA . PRO B 1 249 ? 25.328 16.688 24.984 1 75.81 249 PRO B CA 1
ATOM 5870 C C . PRO B 1 249 ? 25.375 16.75 23.469 1 75.81 249 PRO B C 1
ATOM 5872 O O . PRO B 1 249 ? 24.812 17.656 22.859 1 75.81 249 PRO B O 1
ATOM 5875 N N . SER B 1 250 ? 25.938 15.719 22.859 1 76.56 250 SER B N 1
ATOM 5876 C CA . SER B 1 250 ? 26.125 15.781 21.422 1 76.56 250 SER B CA 1
ATOM 5877 C C . SER B 1 250 ? 25.094 14.945 20.688 1 76.56 250 SER B C 1
ATOM 5879 O O . SER B 1 250 ? 25.188 14.75 19.469 1 76.56 250 SER B O 1
ATOM 5881 N N . GLY B 1 251 ? 24.125 14.492 21.422 1 89.44 251 GLY B N 1
ATOM 5882 C CA . GLY B 1 251 ? 23.156 13.672 20.719 1 89.44 251 GLY B CA 1
ATOM 5883 C C . GLY B 1 251 ? 22.422 12.703 21.625 1 89.44 251 GLY B C 1
ATOM 5884 O O . GLY B 1 251 ? 22.016 13.07 22.734 1 89.44 251 GLY B O 1
ATOM 5885 N N . LEU B 1 252 ? 22.156 11.531 21.031 1 93.62 252 LEU B N 1
ATOM 5886 C CA . LEU B 1 252 ? 21.469 10.469 21.75 1 93.62 252 LEU B CA 1
ATOM 5887 C C . LEU B 1 252 ? 22.328 9.203 21.797 1 93.62 252 LEU B C 1
ATOM 5889 O O . LEU B 1 252 ? 23.219 9.023 20.969 1 93.62 252 LEU B O 1
ATOM 5893 N N . ARG B 1 253 ? 22.125 8.414 22.828 1 93.31 253 ARG B N 1
ATOM 5894 C CA . ARG B 1 253 ? 22.797 7.117 22.828 1 93.31 253 ARG B CA 1
ATOM 5895 C C . ARG B 1 253 ? 21.859 6.027 23.344 1 93.31 253 ARG B C 1
ATOM 5897 O O . ARG B 1 253 ? 20.984 6.289 24.172 1 93.31 253 ARG B O 1
ATOM 5904 N N . VAL B 1 254 ? 22.031 4.848 22.859 1 95 254 VAL B N 1
ATOM 5905 C CA . VAL B 1 254 ? 21.312 3.643 23.266 1 95 254 VAL B CA 1
ATOM 5906 C C . VAL B 1 254 ? 22.297 2.477 23.391 1 95 254 VAL B C 1
ATOM 5908 O O . VAL B 1 254 ? 23.25 2.361 22.609 1 95 254 VAL B O 1
ATOM 5911 N N . PRO B 1 255 ? 22.109 1.649 24.438 1 94.38 255 PRO B N 1
ATOM 5912 C CA . PRO B 1 255 ? 23 0.491 24.531 1 94.38 255 PRO B CA 1
ATOM 5913 C C . PRO B 1 255 ? 23.016 -0.354 23.266 1 94.38 255 PRO B C 1
ATOM 5915 O O . PRO B 1 255 ? 21.969 -0.784 22.797 1 94.38 255 PRO B O 1
ATOM 5918 N N . PHE B 1 256 ? 24.156 -0.656 22.797 1 92.19 256 PHE B N 1
ATOM 5919 C CA . PHE B 1 256 ? 24.328 -1.303 21.5 1 92.19 256 PHE B CA 1
ATOM 5920 C C . PHE B 1 256 ? 23.75 -2.717 21.516 1 92.19 256 PHE B C 1
ATOM 5922 O O . PHE B 1 256 ? 23.219 -3.191 20.516 1 92.19 256 PHE B O 1
ATOM 5929 N N . HIS B 1 257 ? 23.875 -3.346 22.594 1 92.38 257 HIS B N 1
ATOM 5930 C CA . HIS B 1 257 ? 23.406 -4.727 22.688 1 92.38 257 HIS B CA 1
ATOM 5931 C C . HIS B 1 257 ? 21.906 -4.816 22.469 1 92.38 257 HIS B C 1
ATOM 5933 O O . HIS B 1 257 ? 21.406 -5.816 21.953 1 92.38 257 HIS B O 1
ATOM 5939 N N . LEU B 1 258 ? 21.188 -3.752 22.859 1 92 258 LEU B N 1
ATOM 5940 C CA . LEU B 1 258 ? 19.75 -3.736 22.656 1 92 258 LEU B CA 1
ATOM 5941 C C . LEU B 1 258 ? 19.406 -3.588 21.188 1 92 258 LEU B C 1
ATOM 5943 O O . LEU B 1 258 ? 18.375 -4.074 20.734 1 92 258 LEU B O 1
ATOM 5947 N N . VAL B 1 259 ? 20.266 -2.969 20.422 1 91.94 259 VAL B N 1
ATOM 5948 C CA . VAL B 1 259 ? 20.078 -2.785 18.984 1 91.94 259 VAL B CA 1
ATOM 5949 C C . VAL B 1 259 ? 20.453 -4.066 18.25 1 91.94 259 VAL B C 1
ATOM 5951 O O . VAL B 1 259 ? 19.703 -4.535 17.391 1 91.94 259 VAL B O 1
ATOM 5954 N N . SER B 1 260 ? 21.562 -4.602 18.641 1 90.81 260 SER B N 1
ATOM 5955 C CA . SER B 1 260 ? 22.094 -5.766 17.938 1 90.81 260 SER B CA 1
ATOM 5956 C C . SER B 1 260 ? 21.234 -7.004 18.188 1 90.81 260 SER B C 1
ATOM 5958 O O . SER B 1 260 ? 21.125 -7.871 17.328 1 90.81 260 SER B O 1
ATOM 5960 N N . MET B 1 261 ? 20.594 -7.121 19.312 1 90.38 261 MET B N 1
ATOM 5961 C CA . MET B 1 261 ? 19.828 -8.312 19.672 1 90.38 261 MET B CA 1
ATOM 5962 C C . MET B 1 261 ? 18.375 -8.164 19.266 1 90.38 261 MET B C 1
ATOM 5964 O O . MET B 1 261 ? 17.625 -9.148 19.281 1 90.38 261 MET B O 1
ATOM 5968 N N . ALA B 1 262 ? 18.031 -7.004 18.922 1 91.12 262 ALA B N 1
ATOM 5969 C CA . ALA B 1 262 ? 16.625 -6.738 18.594 1 91.12 262 ALA B CA 1
ATOM 5970 C C . ALA B 1 262 ? 16.219 -7.484 17.328 1 91.12 262 ALA B C 1
ATOM 5972 O O . ALA B 1 262 ? 17.047 -7.711 16.438 1 91.12 262 ALA B O 1
ATOM 5973 N N . ASP B 1 263 ? 14.977 -7.891 17.281 1 92.25 263 ASP B N 1
ATOM 5974 C CA . ASP B 1 263 ? 14.398 -8.391 16.047 1 92.25 263 ASP B CA 1
ATOM 5975 C C . ASP B 1 263 ? 14.516 -7.359 14.922 1 92.25 263 ASP B C 1
ATOM 5977 O O . ASP B 1 263 ? 14.492 -6.152 15.18 1 92.25 263 ASP B O 1
ATOM 5981 N N . PRO B 1 264 ? 14.633 -7.773 13.688 1 92.94 264 PRO B N 1
ATOM 5982 C CA . PRO B 1 264 ? 14.789 -6.832 12.578 1 92.94 264 PRO B CA 1
ATOM 5983 C C . PRO B 1 264 ? 13.719 -5.75 12.562 1 92.94 264 PRO B C 1
ATOM 5985 O O . PRO B 1 264 ? 14.008 -4.582 12.297 1 92.94 264 PRO B O 1
ATOM 5988 N N . LEU B 1 265 ? 12.469 -6.113 12.844 1 93.56 265 LEU B N 1
ATOM 5989 C CA . LEU B 1 265 ? 11.414 -5.109 12.875 1 93.56 265 LEU B CA 1
ATOM 5990 C C . LEU B 1 265 ? 11.641 -4.113 14 1 93.56 265 LEU B C 1
ATOM 5992 O O . LEU B 1 265 ? 11.461 -2.906 13.812 1 93.56 265 LEU B O 1
ATOM 5996 N N . GLU B 1 266 ? 11.961 -4.664 15.164 1 92.94 266 GLU B N 1
ATOM 5997 C CA . GLU B 1 266 ? 12.25 -3.795 16.297 1 92.94 266 GLU B CA 1
ATOM 5998 C C . GLU B 1 266 ? 13.391 -2.834 15.992 1 92.94 266 GLU B C 1
ATOM 6000 O O . GLU B 1 266 ? 13.336 -1.655 16.344 1 92.94 266 GLU B O 1
ATOM 6005 N N . ARG B 1 267 ? 14.398 -3.334 15.344 1 92.75 267 ARG B N 1
ATOM 6006 C CA . ARG B 1 267 ? 15.539 -2.512 14.953 1 92.75 267 ARG B CA 1
ATOM 6007 C C . ARG B 1 267 ? 15.117 -1.429 13.961 1 92.75 267 ARG B C 1
ATOM 6009 O O . ARG B 1 267 ? 15.531 -0.274 14.086 1 92.75 267 ARG B O 1
ATOM 6016 N N . TYR B 1 268 ? 14.336 -1.835 12.977 1 92.81 268 TYR B N 1
ATOM 6017 C CA . TYR B 1 268 ? 13.781 -0.906 12.008 1 92.81 268 TYR B CA 1
ATOM 6018 C C . TYR B 1 268 ? 13.039 0.231 12.695 1 92.81 268 TYR B C 1
ATOM 6020 O O . TYR B 1 268 ? 13.32 1.406 12.453 1 92.81 268 TYR B O 1
ATOM 6028 N N . LEU B 1 269 ? 12.203 -0.072 13.609 1 92.31 269 LEU B N 1
ATOM 6029 C CA . LEU B 1 269 ? 11.391 0.914 14.32 1 92.31 269 LEU B CA 1
ATOM 6030 C C . LEU B 1 269 ? 12.25 1.754 15.258 1 92.31 269 LEU B C 1
ATOM 6032 O O . LEU B 1 269 ? 11.984 2.939 15.453 1 92.31 269 LEU B O 1
ATOM 6036 N N . LEU B 1 270 ? 13.227 1.148 15.797 1 91.69 270 LEU B N 1
ATOM 6037 C CA . LEU B 1 270 ? 14.125 1.857 16.703 1 91.69 270 LEU B CA 1
ATOM 6038 C C . LEU B 1 270 ? 14.891 2.951 15.961 1 91.69 270 LEU B C 1
ATOM 6040 O O . LEU B 1 270 ? 15.055 4.059 16.484 1 91.69 270 LEU B O 1
ATOM 6044 N N . PHE B 1 271 ? 15.367 2.637 14.758 1 90.38 271 PHE B N 1
ATOM 6045 C CA . PHE B 1 271 ? 16.094 3.633 13.977 1 90.38 271 PHE B CA 1
ATOM 6046 C C . PHE B 1 271 ? 15.211 4.848 13.703 1 90.38 271 PHE B C 1
ATOM 6048 O O . PHE B 1 271 ? 15.672 5.988 13.805 1 90.38 271 PHE B O 1
ATOM 6055 N N . TYR B 1 272 ? 14.008 4.637 13.406 1 88.38 272 TYR B N 1
ATOM 6056 C CA . TYR B 1 272 ? 13.102 5.742 13.125 1 88.38 272 TYR B CA 1
ATOM 6057 C C . TYR B 1 272 ? 12.766 6.516 14.398 1 88.38 272 TYR B C 1
ATOM 6059 O O . TYR B 1 272 ? 12.656 7.742 14.375 1 88.38 272 TYR B O 1
ATOM 6067 N N . ARG B 1 273 ? 12.594 5.816 15.461 1 88.69 273 ARG B N 1
ATOM 6068 C CA . ARG B 1 273 ? 12.359 6.48 16.75 1 88.69 273 ARG B CA 1
ATOM 6069 C C . ARG B 1 273 ? 13.539 7.371 17.125 1 88.69 273 ARG B C 1
ATOM 6071 O O . ARG B 1 273 ? 13.352 8.516 17.547 1 88.69 273 ARG B O 1
ATOM 6078 N N . LEU B 1 274 ? 14.734 6.809 16.969 1 89.38 274 LEU B N 1
ATOM 6079 C CA . LEU B 1 274 ? 15.945 7.57 17.266 1 89.38 274 LEU B CA 1
ATOM 6080 C C . LEU B 1 274 ? 16.031 8.828 16.406 1 89.38 274 LEU B C 1
ATOM 6082 O O . LEU B 1 274 ? 16.359 9.898 16.891 1 89.38 274 LEU B O 1
ATOM 6086 N N . TYR B 1 275 ? 15.703 8.625 15.18 1 86.69 275 TYR B N 1
ATOM 6087 C CA . TYR B 1 275 ? 15.719 9.758 14.266 1 86.69 275 TYR B CA 1
ATOM 6088 C C . TYR B 1 275 ? 14.711 10.82 14.695 1 86.69 275 TYR B C 1
ATOM 6090 O O . TYR B 1 275 ? 15.039 12.008 14.742 1 86.69 275 TYR B O 1
ATOM 6098 N N . GLN B 1 276 ? 13.523 10.461 15.016 1 83.94 276 GLN B N 1
ATOM 6099 C CA . GLN B 1 276 ? 12.461 11.391 15.398 1 83.94 276 GLN B CA 1
ATOM 6100 C C . GLN B 1 276 ? 12.82 12.133 16.688 1 83.94 276 GLN B C 1
ATOM 6102 O O . GLN B 1 276 ? 12.625 13.344 16.781 1 83.94 276 GLN B O 1
ATOM 6107 N N . VAL B 1 277 ? 13.305 11.359 17.656 1 86 277 VAL B N 1
ATOM 6108 C CA . VAL B 1 277 ? 13.688 11.961 18.922 1 86 277 VAL B CA 1
ATOM 6109 C C . VAL B 1 277 ? 14.82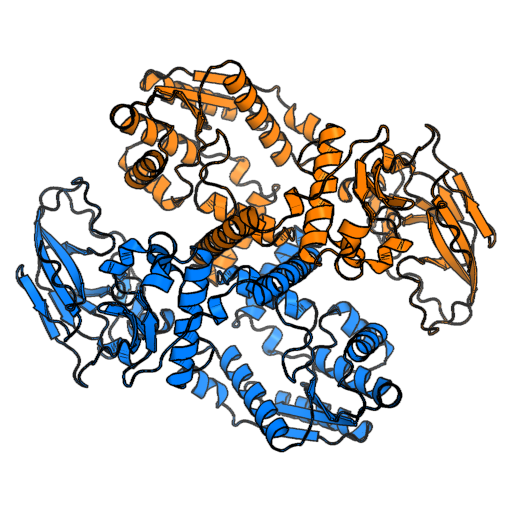8 12.953 18.719 1 86 277 VAL B C 1
ATOM 6111 O O . VAL B 1 277 ? 14.828 14.047 19.281 1 86 277 VAL B O 1
ATOM 6114 N N . PHE B 1 278 ? 15.695 12.57 17.875 1 84.88 278 PHE B N 1
ATOM 6115 C CA . PHE B 1 278 ? 16.828 13.438 17.594 1 84.88 278 PHE B CA 1
ATOM 6116 C C . PHE B 1 278 ? 16.391 14.711 16.891 1 84.88 278 PHE B C 1
ATOM 6118 O O . PHE B 1 278 ? 16.812 15.812 17.25 1 84.88 278 PHE B O 1
ATOM 6125 N N . MET B 1 279 ? 15.586 14.562 15.883 1 77.81 279 MET B N 1
ATOM 6126 C CA . MET B 1 279 ? 15.125 15.711 15.109 1 77.81 279 MET B CA 1
ATOM 6127 C C . MET B 1 279 ? 14.281 16.641 15.977 1 77.81 279 MET B C 1
ATOM 6129 O O . MET B 1 279 ? 14.352 17.859 15.82 1 77.81 279 MET B O 1
ATOM 6133 N N . SER B 1 280 ? 13.484 16.078 16.781 1 76.31 280 SER B N 1
ATOM 6134 C CA . SER B 1 280 ? 12.703 16.891 17.703 1 76.31 280 SER B CA 1
ATOM 6135 C C . SER B 1 280 ? 13.609 17.688 18.641 1 76.31 280 SER B C 1
ATOM 6137 O O . SER B 1 280 ? 13.328 18.859 18.938 1 76.31 280 SER B O 1
ATOM 6139 N N . ARG B 1 281 ? 14.578 17.062 19.047 1 75.38 281 ARG B N 1
ATOM 6140 C CA . ARG B 1 281 ? 15.562 17.703 19.906 1 75.38 281 ARG B CA 1
ATOM 6141 C C . ARG B 1 281 ? 16.219 18.875 19.203 1 75.38 281 ARG B C 1
ATOM 6143 O O . ARG B 1 281 ? 16.484 19.906 19.828 1 75.38 281 ARG B O 1
ATOM 6150 N N . GLU B 1 282 ? 16.422 18.656 17.938 1 70.12 282 GLU B N 1
ATOM 6151 C CA . GLU B 1 282 ? 17.125 19.672 17.172 1 70.12 282 GLU B CA 1
ATOM 6152 C C . GLU B 1 282 ? 16.156 20.734 16.641 1 70.12 282 GLU B C 1
ATOM 6154 O O . GLU B 1 282 ? 16.562 21.656 15.938 1 70.12 282 GLU B O 1
ATOM 6159 N N . GLY B 1 283 ? 14.883 20.531 16.891 1 61.97 283 GLY B N 1
ATOM 6160 C CA . GLY B 1 283 ? 13.883 21.516 16.516 1 61.97 283 GLY B CA 1
ATOM 6161 C C . GLY B 1 283 ? 13.43 21.391 15.078 1 61.97 283 GLY B C 1
ATOM 6162 O O . GLY B 1 283 ? 12.898 22.344 14.508 1 61.97 283 GLY B O 1
ATOM 6163 N N . SER B 1 284 ? 13.859 20.344 14.469 1 57.53 284 SER B N 1
ATOM 6164 C CA . SER B 1 284 ? 13.461 20.172 13.078 1 57.53 284 SER B CA 1
ATOM 6165 C C . SER B 1 284 ? 12.031 19.641 12.969 1 57.53 284 SER B C 1
ATOM 6167 O O . SER B 1 284 ? 11.539 19 13.898 1 57.53 284 SER B O 1
ATOM 6169 N N . SER B 1 285 ? 11.359 20.078 11.852 1 53.16 285 SER B N 1
ATOM 6170 C CA . SER B 1 285 ? 9.953 19.75 11.641 1 53.16 285 SER B CA 1
ATOM 6171 C C . SER B 1 285 ? 9.766 18.266 11.344 1 53.16 285 SER B C 1
ATOM 6173 O O . SER B 1 285 ? 10.648 17.625 10.773 1 53.16 285 SER B O 1
ATOM 6175 N N . GLU B 1 286 ? 8.812 17.5 11.883 1 52.22 286 GLU B N 1
ATOM 6176 C CA . GLU B 1 286 ? 8.328 16.125 11.891 1 52.22 286 GLU B CA 1
ATOM 6177 C C . GLU B 1 286 ? 8.234 15.562 10.469 1 52.22 286 GLU B C 1
ATOM 6179 O O . GLU B 1 286 ? 8.242 14.344 10.273 1 52.22 286 GLU B O 1
ATOM 6184 N N . GLY B 1 287 ? 8.719 16.391 9.508 1 53.41 287 GLY B N 1
ATOM 6185 C CA . GLY B 1 287 ? 8.312 15.938 8.188 1 53.41 287 GLY B CA 1
ATOM 6186 C C . GLY B 1 287 ? 9.391 15.148 7.465 1 53.41 287 GLY B C 1
ATOM 6187 O O . GLY B 1 287 ? 9.125 14.516 6.445 1 53.41 287 GLY B O 1
ATOM 6188 N N . GLU B 1 288 ? 10.578 15.102 8.086 1 57.12 288 GLU B N 1
ATOM 6189 C CA . GLU B 1 288 ? 11.602 14.398 7.316 1 57.12 288 GLU B CA 1
ATOM 6190 C C . GLU B 1 288 ? 11.75 12.953 7.781 1 57.12 288 GLU B C 1
ATOM 6192 O O . GLU B 1 288 ? 11.734 12.68 8.984 1 57.12 288 GLU B O 1
ATOM 6197 N N . GLU B 1 289 ? 11.438 12.016 6.828 1 65.25 289 GLU B N 1
ATOM 6198 C CA . GLU B 1 289 ? 11.617 10.609 7.172 1 65.25 289 GLU B CA 1
ATOM 6199 C C . GLU B 1 289 ? 12.969 10.094 6.691 1 65.25 289 GLU B C 1
ATOM 6201 O O . GLU B 1 289 ? 13.461 10.516 5.645 1 65.25 289 GLU B O 1
ATOM 6206 N N . LEU B 1 290 ? 13.711 9.445 7.609 1 76 290 LEU B N 1
ATOM 6207 C CA . LEU B 1 290 ? 14.922 8.719 7.23 1 76 290 LEU B CA 1
ATOM 6208 C C . LEU B 1 290 ? 14.625 7.703 6.137 1 76 290 LEU B C 1
ATOM 6210 O O . LEU B 1 290 ? 13.758 6.844 6.297 1 76 290 LEU B O 1
ATOM 6214 N N . PRO B 1 291 ? 15.266 7.941 4.977 1 76.81 291 PRO B N 1
ATOM 6215 C CA . PRO B 1 291 ? 15.023 6.945 3.928 1 76.81 291 PRO B CA 1
ATOM 6216 C C . PRO B 1 291 ? 15.43 5.535 4.348 1 76.81 291 PRO B C 1
ATOM 6218 O O . PRO B 1 291 ? 16.469 5.355 5 1 76.81 291 PRO B O 1
ATOM 6221 N N . PHE B 1 292 ? 14.703 4.625 3.996 1 85.5 292 PHE B N 1
ATOM 6222 C CA . PHE B 1 292 ? 14.859 3.232 4.395 1 85.5 292 PHE B CA 1
ATOM 6223 C C . PHE B 1 292 ? 16.219 2.697 3.959 1 85.5 292 PHE B C 1
ATOM 6225 O O . PHE B 1 292 ? 16.828 1.897 4.668 1 85.5 292 PHE B O 1
ATOM 6232 N N . TRP B 1 293 ? 16.656 3.127 2.803 1 76.69 293 TRP B N 1
ATOM 6233 C CA . TRP B 1 293 ? 17.875 2.58 2.217 1 76.69 293 TRP B CA 1
ATOM 6234 C C . TRP B 1 293 ? 19.078 2.873 3.102 1 76.69 293 TRP B C 1
ATOM 6236 O O . TRP B 1 293 ? 20.062 2.127 3.092 1 76.69 293 TRP B O 1
ATOM 6246 N N . HIS B 1 294 ? 18.969 3.912 3.922 1 76.44 294 HIS B N 1
ATOM 6247 C CA . HIS B 1 294 ? 20.078 4.277 4.797 1 76.44 294 HIS B CA 1
ATOM 6248 C C . HIS B 1 294 ? 20.203 3.307 5.965 1 76.44 294 HIS B C 1
ATOM 6250 O O . HIS B 1 294 ? 21.297 3.111 6.504 1 76.44 294 HIS B O 1
ATOM 6256 N N . ILE B 1 295 ? 19.156 2.682 6.266 1 86.31 295 ILE B N 1
ATOM 6257 C CA . ILE B 1 295 ? 19.203 1.84 7.457 1 86.31 295 ILE B CA 1
ATOM 6258 C C . ILE B 1 295 ? 19.062 0.373 7.055 1 86.31 295 ILE B C 1
ATOM 6260 O O . ILE B 1 295 ? 19.266 -0.524 7.871 1 86.31 295 ILE B O 1
ATOM 6264 N N . ARG B 1 296 ? 18.688 0.104 5.816 1 86.25 296 ARG B N 1
ATOM 6265 C CA . ARG B 1 296 ? 18.344 -1.222 5.316 1 86.25 296 ARG B CA 1
ATOM 6266 C C . ARG B 1 296 ? 19.422 -2.24 5.668 1 86.25 296 ARG B C 1
ATOM 6268 O O . ARG B 1 296 ? 19.125 -3.309 6.203 1 86.25 296 ARG B O 1
ATOM 6275 N N . PRO B 1 297 ? 20.672 -1.919 5.414 1 80.62 297 PRO B N 1
ATOM 6276 C CA . PRO B 1 297 ? 21.703 -2.924 5.707 1 80.62 297 PRO B CA 1
ATOM 6277 C C . PRO B 1 297 ? 21.766 -3.285 7.188 1 80.62 297 PRO B C 1
ATOM 6279 O O . PRO B 1 297 ? 22.031 -4.441 7.535 1 80.62 297 PRO B O 1
ATOM 6282 N N . TYR B 1 298 ? 21.469 -2.361 8.008 1 86.06 298 TYR B N 1
ATOM 6283 C CA . TYR B 1 298 ? 21.641 -2.543 9.445 1 86.06 298 TYR B CA 1
ATOM 6284 C C . TYR B 1 298 ? 20.422 -3.225 10.055 1 86.06 298 TYR B C 1
ATOM 6286 O O . TYR B 1 298 ? 20.5 -3.793 11.148 1 86.06 298 TYR B O 1
ATOM 6294 N N . VAL B 1 299 ? 19.328 -3.111 9.375 1 90.69 299 VAL B N 1
ATOM 6295 C CA . VAL B 1 299 ? 18.094 -3.727 9.844 1 90.69 299 VAL B CA 1
ATOM 6296 C C . VAL B 1 299 ? 18.188 -5.246 9.711 1 90.69 299 VAL B C 1
ATOM 6298 O O . VAL B 1 299 ? 17.875 -5.977 10.648 1 90.69 299 VAL B O 1
ATOM 6301 N N . TRP B 1 300 ? 18.719 -5.672 8.617 1 85.75 300 TRP B N 1
ATOM 6302 C CA . TRP B 1 300 ? 18.781 -7.102 8.336 1 85.75 300 TRP B CA 1
ATOM 6303 C C . TRP B 1 300 ? 20.062 -7.711 8.906 1 85.75 300 TRP B C 1
ATOM 6305 O O . TRP B 1 300 ? 20.078 -8.883 9.281 1 85.75 300 TRP B O 1
ATOM 6315 N N . HIS B 1 301 ? 21.109 -6.848 8.953 1 86 301 HIS B N 1
ATOM 6316 C CA . HIS B 1 301 ? 22.422 -7.32 9.383 1 86 301 HIS B CA 1
ATOM 6317 C C . HIS B 1 301 ? 23.031 -6.395 10.43 1 86 301 HIS B C 1
ATOM 6319 O O . HIS B 1 301 ? 23.906 -5.586 10.109 1 86 301 HIS B O 1
ATOM 6325 N N . PRO B 1 302 ? 22.641 -6.648 11.617 1 84.88 302 PRO B N 1
ATOM 6326 C CA . PRO B 1 302 ? 23.125 -5.746 12.664 1 84.88 302 PRO B CA 1
ATOM 6327 C C . PRO B 1 302 ? 24.641 -5.758 12.797 1 84.88 302 PRO B C 1
ATOM 6329 O O . PRO B 1 302 ? 25.234 -4.789 13.289 1 84.88 302 PRO B O 1
ATOM 6332 N N . GLU B 1 303 ? 25.25 -6.867 12.383 1 83.19 303 GLU B N 1
ATOM 6333 C CA . GLU B 1 303 ? 26.703 -6.965 12.43 1 83.19 303 GLU B CA 1
ATOM 6334 C C . GLU B 1 303 ? 27.359 -5.879 11.578 1 83.19 303 GLU B C 1
ATOM 6336 O O . GLU B 1 303 ? 28.5 -5.473 11.852 1 83.19 303 GLU B O 1
ATOM 6341 N N . SER B 1 304 ? 26.656 -5.379 10.648 1 78.06 304 SER B N 1
ATOM 6342 C CA . SER B 1 304 ? 27.172 -4.332 9.773 1 78.06 304 SER B CA 1
ATOM 6343 C C . SER B 1 304 ? 27.344 -3.016 10.531 1 78.06 304 SER B C 1
ATOM 6345 O O . SER B 1 304 ? 28.047 -2.119 10.078 1 78.06 304 SER B O 1
ATOM 6347 N N . LEU B 1 305 ? 26.703 -2.932 11.648 1 78.25 305 LEU B N 1
ATOM 6348 C CA . LEU B 1 305 ? 26.75 -1.711 12.445 1 78.25 305 LEU B CA 1
ATOM 6349 C C . LEU B 1 305 ? 28.078 -1.617 13.195 1 78.25 305 LEU B C 1
ATOM 6351 O O . LEU B 1 305 ? 28.438 -0.553 13.711 1 78.25 305 LEU B O 1
ATOM 6355 N N . TRP B 1 306 ? 28.719 -2.754 13.289 1 68.88 306 TRP B N 1
ATOM 6356 C CA . TRP B 1 306 ? 29.984 -2.756 14.031 1 68.88 306 TRP B CA 1
ATOM 6357 C C . TRP B 1 306 ? 30.969 -1.771 13.43 1 68.88 306 TRP B C 1
ATOM 6359 O O . TRP B 1 306 ? 31.688 -1.077 14.156 1 68.88 306 TRP B O 1
ATOM 6369 N N . ASP B 1 307 ? 30.859 -1.695 12.125 1 66.56 307 ASP B N 1
ATOM 6370 C CA . ASP B 1 307 ? 31.781 -0.786 11.453 1 66.56 307 ASP B CA 1
ATOM 6371 C C . ASP B 1 307 ? 31.047 0.191 10.555 1 66.56 307 ASP B C 1
ATOM 6373 O O . ASP B 1 307 ? 31.656 1.064 9.938 1 66.56 307 ASP B O 1
ATOM 6377 N N . GLY B 1 308 ? 29.781 0.039 10.656 1 66.44 308 GLY B N 1
ATOM 6378 C CA . GLY B 1 308 ? 29 0.85 9.727 1 66.44 308 GLY B CA 1
ATOM 6379 C C . GLY B 1 308 ? 28.453 2.115 10.359 1 66.44 308 GLY B C 1
ATOM 6380 O O . GLY B 1 308 ? 28.547 2.295 11.578 1 66.44 308 GLY B O 1
ATOM 6381 N N . ILE B 1 309 ? 28.062 3.131 9.461 1 67.88 309 ILE B N 1
ATOM 6382 C CA . ILE B 1 309 ? 27.484 4.398 9.875 1 67.88 309 ILE B CA 1
ATOM 6383 C C . ILE B 1 309 ? 26.188 4.648 9.102 1 67.88 309 ILE B C 1
ATOM 6385 O O . ILE B 1 309 ? 26.141 4.418 7.887 1 67.88 309 ILE B O 1
ATOM 6389 N N . VAL B 1 310 ? 25.156 4.848 9.836 1 70.75 310 VAL B N 1
ATOM 6390 C CA . VAL B 1 310 ? 23.906 5.301 9.219 1 70.75 310 VAL B CA 1
ATOM 6391 C C . VAL B 1 310 ? 23.953 6.816 9.039 1 70.75 310 VAL B C 1
ATOM 6393 O O . VAL B 1 310 ? 24.156 7.559 10 1 70.75 310 VAL B O 1
ATOM 6396 N N . VAL B 1 311 ? 23.953 7.207 7.797 1 62.59 311 VAL B N 1
ATOM 6397 C CA . VAL B 1 311 ? 23.953 8.641 7.539 1 62.59 311 VAL B CA 1
ATOM 6398 C C . VAL B 1 311 ? 22.766 9.008 6.656 1 62.59 311 VAL B C 1
ATOM 6400 O O . VAL B 1 311 ? 22.531 8.375 5.621 1 62.59 311 VAL B O 1
ATOM 6403 N N . GLY B 1 312 ? 21.984 9.859 7.156 1 63.25 312 GLY B N 1
ATOM 6404 C CA . GLY B 1 312 ? 20.859 10.344 6.363 1 63.25 312 GLY B CA 1
ATOM 6405 C C . GLY B 1 312 ? 20.188 11.562 6.953 1 63.25 312 GLY B C 1
ATOM 6406 O O . GLY B 1 312 ? 20.047 11.672 8.172 1 63.25 312 GLY B O 1
ATOM 6407 N N . ARG B 1 313 ? 19.875 12.469 6.102 1 64.19 313 ARG B N 1
ATOM 6408 C CA . ARG B 1 313 ? 19.094 13.656 6.434 1 64.19 313 ARG B CA 1
ATOM 6409 C C . ARG B 1 313 ? 19.703 14.391 7.625 1 64.19 313 ARG B C 1
ATOM 6411 O O . ARG B 1 313 ? 19 14.711 8.586 1 64.19 313 ARG B O 1
ATOM 6418 N N . GLY B 1 314 ? 21.078 14.477 7.742 1 63.84 314 GLY B N 1
ATOM 6419 C CA . GLY B 1 314 ? 21.766 15.273 8.742 1 63.84 314 GLY B CA 1
ATOM 6420 C C . GLY B 1 314 ? 22.047 14.516 10.023 1 63.84 314 GLY B C 1
ATOM 6421 O O . GLY B 1 314 ? 22.547 15.086 11 1 63.84 314 GLY B O 1
ATOM 6422 N N . VAL B 1 315 ? 21.688 13.273 10 1 74.5 315 VAL B N 1
ATOM 6423 C CA . VAL B 1 315 ? 21.875 12.484 11.219 1 74.5 315 VAL B CA 1
ATOM 6424 C C . VAL B 1 315 ? 22.844 11.344 10.945 1 74.5 315 VAL B C 1
ATOM 6426 O O . VAL B 1 315 ? 22.906 10.812 9.836 1 74.5 315 VAL B O 1
ATOM 6429 N N . MET B 1 316 ? 23.672 11.172 11.922 1 79.38 316 MET B N 1
ATOM 6430 C CA . MET B 1 316 ? 24.594 10.047 11.875 1 79.38 316 MET B CA 1
ATOM 6431 C C . MET B 1 316 ? 24.375 9.109 13.062 1 79.38 316 MET B C 1
ATOM 6433 O O . MET B 1 316 ? 24.156 9.57 14.188 1 79.38 316 MET B O 1
ATOM 6437 N N . MET B 1 317 ? 24.328 7.855 12.773 1 84.62 317 MET B N 1
ATOM 6438 C CA . MET B 1 317 ? 24.25 6.828 13.805 1 84.62 317 MET B CA 1
ATOM 6439 C C . MET B 1 317 ? 25.422 5.848 13.68 1 84.62 317 MET B C 1
ATOM 6441 O O . MET B 1 317 ? 25.641 5.285 12.609 1 84.62 317 MET B O 1
ATOM 6445 N N . ARG B 1 318 ? 26.156 5.715 14.773 1 84.81 318 ARG B N 1
ATOM 6446 C CA . ARG B 1 318 ? 27.297 4.805 14.742 1 84.81 318 ARG B CA 1
ATOM 6447 C C . ARG B 1 318 ? 27.547 4.191 16.109 1 84.81 318 ARG B C 1
ATOM 6449 O O . ARG B 1 318 ? 27.156 4.766 17.141 1 84.81 318 ARG B O 1
ATOM 6456 N N . ARG B 1 319 ? 28.172 3.053 16.016 1 87.88 319 ARG B N 1
ATOM 6457 C CA . ARG B 1 319 ? 28.562 2.414 17.266 1 87.88 319 ARG B CA 1
ATOM 6458 C C . ARG B 1 319 ? 29.781 3.102 17.875 1 87.88 319 ARG B C 1
ATOM 6460 O O . ARG B 1 319 ? 30.766 3.375 17.188 1 87.88 319 ARG B O 1
ATOM 6467 N N . GLU B 1 320 ? 29.688 3.457 19.062 1 86 320 GLU B N 1
ATOM 6468 C CA . GLU B 1 320 ? 30.781 3.965 19.875 1 86 320 GLU B CA 1
ATOM 6469 C C . GLU B 1 320 ? 30.875 3.215 21.203 1 86 320 GLU B C 1
ATOM 6471 O O . GLU B 1 320 ? 30.188 3.549 22.172 1 86 320 GLU B O 1
ATOM 6476 N N . GLY B 1 321 ? 31.844 2.236 21.172 1 87.88 321 GLY B N 1
ATOM 6477 C CA . GLY B 1 321 ? 31.938 1.402 22.359 1 87.88 321 GLY B CA 1
ATOM 6478 C C . GLY B 1 321 ? 30.734 0.486 22.531 1 87.88 321 GLY B C 1
ATOM 6479 O O . GLY B 1 321 ? 30.406 -0.285 21.625 1 87.88 321 GLY B O 1
ATOM 6480 N N . GLU B 1 322 ? 30.047 0.732 23.688 1 91.31 322 GLU B N 1
ATOM 6481 C CA . GLU B 1 322 ? 28.938 -0.15 24.016 1 91.31 322 GLU B CA 1
ATOM 6482 C C . GLU B 1 322 ? 27.594 0.495 23.656 1 91.31 322 GLU B C 1
ATOM 6484 O O . GLU B 1 322 ? 26.547 -0.017 24.016 1 91.31 322 GLU B O 1
ATOM 6489 N N . TYR B 1 323 ? 27.766 1.588 22.875 1 92.88 323 TYR B N 1
ATOM 6490 C CA . TYR B 1 323 ? 26.547 2.32 22.594 1 92.88 323 TYR B CA 1
ATOM 6491 C C . TYR B 1 323 ? 26.391 2.572 21.094 1 92.88 323 TYR B C 1
ATOM 6493 O O . TYR B 1 323 ? 27.391 2.582 20.359 1 92.88 323 TYR B O 1
ATOM 6501 N N . LEU B 1 324 ? 25.172 2.654 20.672 1 93.25 324 LEU B N 1
ATOM 6502 C CA . LEU B 1 324 ? 24.844 3.328 19.422 1 93.25 324 LEU B CA 1
ATOM 6503 C C . LEU B 1 324 ? 24.578 4.812 19.656 1 93.25 324 LEU B C 1
ATOM 6505 O O . LEU B 1 324 ? 23.719 5.172 20.469 1 93.25 324 LEU B O 1
ATOM 6509 N N . VAL B 1 325 ? 25.266 5.613 18.984 1 90.06 325 VAL B N 1
ATOM 6510 C CA . VAL B 1 325 ? 25.172 7.051 19.219 1 90.06 325 VAL B CA 1
ATOM 6511 C C . VAL B 1 325 ? 24.594 7.738 17.984 1 90.06 325 VAL B C 1
ATOM 6513 O O . VAL B 1 325 ? 24.922 7.379 16.844 1 90.06 325 VAL B O 1
ATOM 6516 N N . VAL B 1 326 ? 23.703 8.633 18.234 1 89.81 326 VAL B N 1
ATOM 6517 C CA . VAL B 1 326 ? 23.094 9.453 17.188 1 89.81 326 VAL B CA 1
ATOM 6518 C C . VAL B 1 326 ? 23.562 10.898 17.328 1 89.81 326 VAL B C 1
ATOM 6520 O O . VAL B 1 326 ? 23.469 11.492 18.406 1 89.81 326 VAL B O 1
ATOM 6523 N N . ARG B 1 327 ? 24.109 11.422 16.344 1 82.62 327 ARG B N 1
ATOM 6524 C CA . ARG B 1 327 ? 24.609 12.789 16.344 1 82.62 327 ARG B CA 1
ATOM 6525 C C . ARG B 1 327 ? 24.25 13.5 15.039 1 82.62 327 ARG B C 1
ATOM 6527 O O . ARG B 1 327 ? 23.781 12.867 14.094 1 82.62 327 ARG B O 1
ATOM 6534 N N . SER B 1 328 ? 24.219 14.805 15.227 1 72.12 328 SER B N 1
ATOM 6535 C CA . SER B 1 328 ? 24.094 15.578 13.992 1 72.12 328 SER B CA 1
ATOM 6536 C C . SER B 1 328 ? 25.266 15.305 13.055 1 72.12 328 SER B C 1
ATOM 6538 O O . SER B 1 328 ? 26.406 15.156 13.5 1 72.12 328 SER B O 1
ATOM 6540 N N . HIS B 1 329 ? 24.859 14.805 12.016 1 59.03 329 HIS B N 1
ATOM 6541 C CA . HIS B 1 329 ? 25.922 14.641 11.031 1 59.03 329 HIS B CA 1
ATOM 6542 C C . HIS B 1 329 ? 26.406 15.992 10.523 1 59.03 329 HIS B C 1
ATOM 6544 O O . HIS B 1 329 ? 25.703 16.672 9.773 1 59.03 329 HIS B O 1
ATOM 6550 N N . VAL B 1 330 ? 26.859 16.922 11.688 1 45.62 330 VAL B N 1
ATOM 6551 C CA . VAL B 1 330 ? 27.422 18.203 11.312 1 45.62 330 VAL B CA 1
ATOM 6552 C C . VAL B 1 330 ? 28.516 18.016 10.258 1 45.62 330 VAL B C 1
ATOM 6554 O O . VAL B 1 330 ? 29.5 17.312 10.492 1 45.62 330 VAL B O 1
ATOM 6557 N N . VAL B 1 331 ? 28.188 17.859 9.203 1 41.75 331 VAL B N 1
ATOM 6558 C CA . VAL B 1 331 ? 29.312 18.047 8.297 1 41.75 331 VAL B CA 1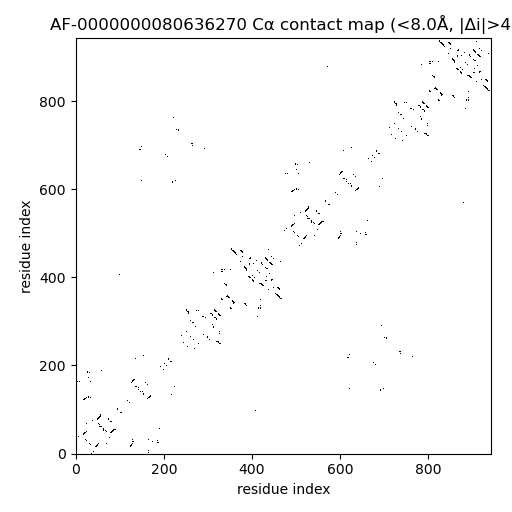
ATOM 6559 C C . VAL B 1 331 ? 29.938 19.422 8.547 1 41.75 331 VAL B C 1
ATOM 6561 O O . VAL B 1 331 ? 29.297 20.453 8.367 1 41.75 331 VAL B O 1
ATOM 6564 N N . LEU B 1 332 ? 30.625 19.594 9.711 1 36.25 332 LEU B N 1
ATOM 6565 C CA . LEU B 1 332 ? 31.359 20.844 9.93 1 36.25 332 LEU B CA 1
ATOM 6566 C C . LEU B 1 332 ? 31.906 21.391 8.617 1 36.25 332 LEU B C 1
ATOM 6568 O O . LEU B 1 332 ? 32.812 20.812 8.031 1 36.25 332 LEU B O 1
ATOM 6572 N N . HIS B 1 333 ? 31.062 21.719 7.758 1 35.22 333 HIS B N 1
ATOM 6573 C CA . HIS B 1 333 ? 31.703 22.578 6.773 1 35.22 333 HIS B CA 1
ATOM 6574 C C . HIS B 1 333 ? 32.375 23.766 7.445 1 35.22 333 HIS B C 1
ATOM 6576 O O . HIS B 1 333 ? 31.812 24.391 8.336 1 35.22 333 HIS B O 1
ATOM 6582 N N . GLY B 1 334 ? 33.562 23.859 7.727 1 35.97 334 GLY B N 1
ATOM 6583 C CA . GLY B 1 334 ? 34.062 25.219 7.766 1 35.97 334 GLY B CA 1
ATOM 6584 C C . GLY B 1 334 ? 33.344 26.156 6.816 1 35.97 334 GLY B C 1
ATOM 6585 O O . GLY B 1 334 ? 32.656 25.688 5.883 1 35.97 334 GLY B O 1
ATOM 6586 N N . GLU B 1 335 ? 32.781 27.297 7.184 1 40.09 335 GLU B N 1
ATOM 6587 C CA . GLU B 1 335 ? 32.312 28.422 6.379 1 40.09 335 GLU B CA 1
ATOM 6588 C C . GLU B 1 335 ? 32.875 28.344 4.957 1 40.09 335 GLU B C 1
ATOM 6590 O O . GLU B 1 335 ? 32.281 28.922 4.035 1 40.09 335 GLU B O 1
ATOM 6595 N N . ASN B 1 336 ? 34.125 27.906 4.676 1 43.62 336 ASN B N 1
ATOM 6596 C CA . ASN B 1 336 ? 34.875 27.969 3.424 1 43.62 336 ASN B CA 1
ATOM 6597 C C . ASN B 1 336 ? 34.844 26.625 2.697 1 43.62 336 ASN B C 1
ATOM 6599 O O . ASN B 1 336 ? 35.031 25.578 3.316 1 43.62 336 ASN B O 1
ATOM 6603 N N . GLY B 1 337 ? 34.031 26.344 1.752 1 55.25 337 GLY B N 1
ATOM 6604 C CA . GLY B 1 337 ? 34.062 25.25 0.799 1 55.25 337 GLY B CA 1
ATOM 6605 C C . GLY B 1 337 ? 35.406 24.531 0.749 1 55.25 337 GLY B C 1
ATOM 6606 O O . GLY B 1 337 ? 36.344 24.891 1.462 1 55.25 337 GLY B O 1
ATOM 6607 N N . TYR B 1 338 ? 35.594 23.25 0.382 1 61.22 338 TYR B N 1
ATOM 6608 C CA . TYR B 1 338 ? 36.875 22.594 0.158 1 61.22 338 TYR B CA 1
ATOM 6609 C C . TYR B 1 338 ? 37.156 22.484 -1.331 1 61.22 338 TYR B C 1
ATOM 6611 O O . TYR B 1 338 ? 36.281 22.688 -2.168 1 61.22 338 TYR B O 1
ATOM 6619 N N . PHE B 1 339 ? 38.406 22.625 -1.618 1 67.5 339 PHE B N 1
ATOM 6620 C CA . PHE B 1 339 ? 38.969 22.516 -2.959 1 67.5 339 PHE B CA 1
ATOM 6621 C C . PHE B 1 339 ? 40.188 21.625 -2.961 1 67.5 339 PHE B C 1
ATOM 6623 O O . PHE B 1 339 ? 41.188 21.922 -2.307 1 67.5 339 PHE B O 1
ATOM 6630 N N . VAL B 1 340 ? 39.969 20.375 -3.551 1 76.75 340 VAL B N 1
ATOM 6631 C CA . VAL B 1 340 ? 41.094 19.469 -3.635 1 76.75 340 VAL B CA 1
ATOM 6632 C C . VAL B 1 340 ? 41.375 19.109 -5.094 1 76.75 340 VAL B C 1
ATOM 6634 O O . VAL B 1 340 ? 40.438 18.781 -5.84 1 76.75 340 VAL B O 1
ATOM 6637 N N . VAL B 1 341 ? 42.594 19.281 -5.562 1 75.69 341 VAL B N 1
ATOM 6638 C CA . VAL B 1 341 ? 42.969 18.891 -6.91 1 75.69 341 VAL B CA 1
ATOM 6639 C C . VAL B 1 341 ? 43.469 17.438 -6.902 1 75.69 341 VAL B C 1
ATOM 6641 O O . VAL B 1 341 ? 44.344 17.078 -6.113 1 75.69 341 VAL B O 1
ATOM 6644 N N . ILE B 1 342 ? 42.781 16.656 -7.684 1 77 342 ILE B N 1
ATOM 6645 C CA . ILE B 1 342 ? 43.156 15.266 -7.859 1 77 342 ILE B CA 1
ATOM 6646 C C . ILE B 1 342 ? 43.969 15.109 -9.148 1 77 342 ILE B C 1
ATOM 6648 O O . ILE B 1 342 ? 43.406 15.164 -10.25 1 77 342 ILE B O 1
ATOM 6652 N N . GLU B 1 343 ? 45.25 15.031 -9.031 1 68.38 343 GLU B N 1
ATOM 6653 C CA . GLU B 1 343 ? 46.125 14.898 -10.188 1 68.38 343 GLU B CA 1
ATOM 6654 C C . GLU B 1 343 ? 46.719 13.492 -10.273 1 68.38 343 GLU B C 1
ATOM 6656 O O . GLU B 1 343 ? 47.094 13.039 -11.352 1 68.38 343 GLU B O 1
ATOM 6661 N N . LYS B 1 344 ? 46.875 12.805 -9.141 1 69.5 344 LYS B N 1
ATOM 6662 C CA . LYS B 1 344 ? 47.469 11.469 -9.055 1 69.5 344 LYS B CA 1
ATOM 6663 C C . LYS B 1 344 ? 46.719 10.609 -8.039 1 69.5 344 LYS B C 1
ATOM 6665 O O . LYS B 1 344 ? 45.812 11.094 -7.336 1 69.5 344 LYS B O 1
ATOM 6670 N N . GLU B 1 345 ? 46.969 9.375 -8.07 1 76.12 345 GLU B N 1
ATOM 6671 C CA . GLU B 1 345 ? 46.406 8.477 -7.066 1 76.12 345 GLU B CA 1
ATOM 6672 C C . GLU B 1 345 ? 46.812 8.906 -5.656 1 76.12 345 GLU B C 1
ATOM 6674 O O . GLU B 1 345 ? 47.844 9.531 -5.461 1 76.12 345 GLU B O 1
ATOM 6679 N N . GLY B 1 346 ? 45.938 8.781 -4.633 1 78.56 346 GLY B N 1
ATOM 6680 C CA . GLY B 1 346 ? 46.188 9.102 -3.236 1 78.56 346 GLY B CA 1
ATOM 6681 C C . GLY B 1 346 ? 44.938 9.266 -2.416 1 78.56 346 GLY B C 1
ATOM 6682 O O . GLY B 1 346 ? 43.844 8.977 -2.896 1 78.56 346 GLY B O 1
ATOM 6683 N N . GLU B 1 347 ? 45.156 9.602 -1.197 1 79.31 347 GLU B N 1
ATOM 6684 C CA . GLU B 1 347 ? 44.094 9.898 -0.266 1 79.31 347 GLU B CA 1
ATOM 6685 C C . GLU B 1 347 ? 43.938 11.406 -0.03 1 79.31 347 GLU B C 1
ATOM 6687 O O . GLU B 1 347 ? 44.938 12.086 0.222 1 79.31 347 GLU B O 1
ATOM 6692 N N . PHE B 1 348 ? 42.844 11.898 -0.293 1 79.06 348 PHE B N 1
ATOM 6693 C CA . PHE B 1 348 ? 42.594 13.328 -0.139 1 79.06 348 PHE B CA 1
ATOM 6694 C C . PHE B 1 348 ? 41.562 13.578 0.971 1 79.06 348 PHE B C 1
ATOM 6696 O O . PHE B 1 348 ? 40.531 12.945 1.013 1 79.06 348 PHE B O 1
ATOM 6703 N N . ARG B 1 349 ? 41.938 14.352 1.869 1 73.12 349 ARG B N 1
ATOM 6704 C CA . ARG B 1 349 ? 41 14.781 2.893 1 73.12 349 ARG B CA 1
ATOM 6705 C C . ARG B 1 349 ? 40.125 15.914 2.375 1 73.12 349 ARG B C 1
ATOM 6707 O O . ARG B 1 349 ? 40.625 16.984 1.999 1 73.12 349 ARG B O 1
ATOM 6714 N N . LEU B 1 350 ? 38.906 15.719 2.188 1 72.56 350 LEU B N 1
ATOM 6715 C CA . LEU B 1 350 ? 37.969 16.734 1.71 1 72.56 350 LEU B CA 1
ATOM 6716 C C . LEU B 1 350 ? 37.438 17.578 2.869 1 72.56 350 LEU B C 1
ATOM 6718 O O . LEU B 1 350 ? 37.469 18.812 2.809 1 72.56 350 LEU B O 1
ATOM 6722 N N . THR B 1 351 ? 36.969 16.891 3.779 1 66.25 351 THR B N 1
ATOM 6723 C CA . THR B 1 351 ? 36.562 17.484 5.047 1 66.25 351 THR B CA 1
ATOM 6724 C C . THR B 1 351 ? 37.125 16.688 6.223 1 66.25 351 THR B C 1
ATOM 6726 O O . THR B 1 351 ? 37.844 15.695 6.031 1 66.25 351 THR B O 1
ATOM 6729 N N . ASP B 1 352 ? 36.875 17.219 7.383 1 61.91 352 ASP B N 1
ATOM 6730 C CA . ASP B 1 352 ? 37.344 16.484 8.562 1 61.91 352 ASP B CA 1
ATOM 6731 C C . ASP B 1 352 ? 36.688 15.102 8.617 1 61.91 352 ASP B C 1
ATOM 6733 O O . ASP B 1 352 ? 37.25 14.18 9.227 1 61.91 352 ASP B O 1
ATOM 6737 N N . GLU B 1 353 ? 35.656 14.992 7.852 1 59.41 353 GLU B N 1
ATOM 6738 C CA . GLU B 1 353 ? 34.906 13.742 8.016 1 59.41 353 GLU B CA 1
ATOM 6739 C C . GLU B 1 353 ? 34.875 12.961 6.703 1 59.41 353 GLU B C 1
ATOM 6741 O O . GLU B 1 353 ? 34.312 11.859 6.656 1 59.41 353 GLU B O 1
ATOM 6746 N N . LEU B 1 354 ? 35.344 13.516 5.645 1 69 354 LEU B N 1
ATOM 6747 C CA . LEU B 1 354 ? 35.25 12.883 4.332 1 69 354 LEU B CA 1
ATOM 6748 C C . LEU B 1 354 ? 36.625 12.789 3.678 1 69 354 LEU B C 1
ATOM 6750 O O . LEU B 1 354 ? 37.344 13.789 3.59 1 69 354 LEU B O 1
ATOM 6754 N N . ARG B 1 355 ? 36.969 11.523 3.42 1 75.25 355 ARG B N 1
ATOM 6755 C CA . ARG B 1 355 ? 38.219 11.273 2.678 1 75.25 355 ARG B CA 1
ATOM 6756 C C . ARG B 1 355 ? 37.906 10.633 1.327 1 75.25 355 ARG B C 1
ATOM 6758 O O . ARG B 1 355 ? 36.938 9.883 1.188 1 75.25 355 ARG B O 1
ATOM 6765 N N . MET B 1 356 ? 38.594 11.078 0.379 1 78.25 356 MET B N 1
ATOM 6766 C CA . MET B 1 356 ? 38.5 10.523 -0.966 1 78.25 356 MET B CA 1
ATOM 6767 C C . MET B 1 356 ? 39.75 9.719 -1.315 1 78.25 356 MET B C 1
ATOM 6769 O O . MET B 1 356 ? 40.875 10.211 -1.168 1 78.25 356 MET B O 1
ATOM 6773 N N . GLU B 1 357 ? 39.469 8.492 -1.579 1 80.75 357 GLU B N 1
ATOM 6774 C CA . GLU B 1 357 ? 40.562 7.652 -2.07 1 80.75 357 GLU B CA 1
ATOM 6775 C C . GLU B 1 357 ? 40.531 7.531 -3.592 1 80.75 357 GLU B C 1
ATOM 6777 O O . GLU B 1 357 ? 39.5 7.176 -4.164 1 80.75 357 GLU B O 1
ATOM 6782 N N . VAL B 1 358 ? 41.656 7.949 -4.195 1 79.19 358 VAL B N 1
ATOM 6783 C CA . VAL B 1 358 ? 41.781 7.863 -5.645 1 79.19 358 VAL B CA 1
ATOM 6784 C C . VAL B 1 358 ? 42.875 6.855 -6.02 1 79.19 358 VAL B C 1
ATOM 6786 O O . VAL B 1 358 ? 44 6.949 -5.547 1 79.19 358 VAL B O 1
ATOM 6789 N N . ARG B 1 359 ? 42.469 5.836 -6.758 1 78.69 359 ARG B N 1
ATOM 6790 C CA . ARG B 1 359 ? 43.406 4.84 -7.254 1 78.69 359 ARG B CA 1
ATOM 6791 C C . ARG B 1 359 ? 43.406 4.785 -8.781 1 78.69 359 ARG B C 1
ATOM 6793 O O . ARG B 1 359 ? 42.344 4.926 -9.398 1 78.69 359 ARG B O 1
ATOM 6800 N N . CYS B 1 360 ? 44.688 4.785 -9.273 1 72.94 360 CYS B N 1
ATOM 6801 C CA . CYS B 1 360 ? 44.812 4.574 -10.711 1 72.94 360 CYS B CA 1
ATOM 6802 C C . CYS B 1 360 ? 44.906 3.09 -11.039 1 72.94 360 CYS B C 1
ATOM 6804 O O . CYS B 1 360 ? 45.562 2.33 -10.32 1 72.94 360 CYS B O 1
ATOM 6806 N N . GLY B 1 361 ? 44.031 2.613 -11.852 1 68.62 361 GLY B N 1
ATOM 6807 C CA . GLY B 1 361 ? 44.156 1.231 -12.297 1 68.62 361 GLY B CA 1
ATOM 6808 C C . GLY B 1 361 ? 43.625 1.013 -13.703 1 68.62 361 GLY B C 1
ATOM 6809 O O . GLY B 1 361 ? 43.125 1.95 -14.336 1 68.62 361 GLY B O 1
ATOM 6810 N N . ARG B 1 362 ? 44.062 -0.078 -14.273 1 62.69 362 ARG B N 1
ATOM 6811 C CA . ARG B 1 362 ? 43.531 -0.48 -15.578 1 62.69 362 ARG B CA 1
ATOM 6812 C C . ARG B 1 362 ? 42.094 -0.943 -15.453 1 62.69 362 ARG B C 1
ATOM 6814 O O . ARG B 1 362 ? 41.75 -1.634 -14.5 1 62.69 362 ARG B O 1
ATOM 6821 N N . HIS B 1 363 ? 41.406 -0.097 -16.141 1 54.09 363 HIS B N 1
ATOM 6822 C CA . HIS B 1 363 ? 40.031 -0.555 -16.125 1 54.09 363 HIS B CA 1
ATOM 6823 C C . HIS B 1 363 ? 39.906 -2.012 -16.562 1 54.09 363 HIS B C 1
ATOM 6825 O O . HIS B 1 363 ? 40.344 -2.365 -17.672 1 54.09 363 HIS B O 1
ATOM 6831 N N . ILE B 1 364 ? 40.031 -2.994 -15.781 1 46.75 364 ILE B N 1
ATOM 6832 C CA . ILE B 1 364 ? 39.656 -4.336 -16.219 1 46.75 364 ILE B CA 1
ATOM 6833 C C . ILE B 1 364 ? 38.125 -4.441 -16.312 1 46.75 364 ILE B C 1
ATOM 6835 O O . ILE B 1 364 ? 37.438 -4.172 -15.352 1 46.75 364 ILE B O 1
ATOM 6839 N N . PRO B 1 365 ? 37.844 -4.387 -17.625 1 44.22 365 PRO B N 1
ATOM 6840 C CA . PRO B 1 365 ? 36.375 -4.5 -17.766 1 44.22 365 PRO B CA 1
ATOM 6841 C C . PRO B 1 365 ? 35.75 -5.34 -16.672 1 44.22 365 PRO B C 1
ATOM 6843 O O . PRO B 1 365 ? 34.656 -5.016 -16.203 1 44.22 365 PRO B O 1
ATOM 6846 N N . PHE B 1 366 ? 36.062 -6.707 -16.844 1 35.88 366 PHE B N 1
ATOM 6847 C CA . PHE B 1 366 ? 35.375 -7.793 -16.141 1 35.88 366 PHE B CA 1
ATOM 6848 C C . PHE B 1 366 ? 35.812 -7.855 -14.688 1 35.88 366 PHE B C 1
ATOM 6850 O O . PHE B 1 366 ? 35.531 -8.828 -13.984 1 35.88 366 PHE B O 1
ATOM 6857 N N . GLU B 1 367 ? 36.844 -7.371 -14.406 1 35.03 367 GLU B N 1
ATOM 6858 C CA . GLU B 1 367 ? 37.062 -7.77 -13.023 1 35.03 367 GLU B CA 1
ATOM 6859 C C . GLU B 1 367 ? 35.875 -7.41 -12.133 1 35.03 367 GLU B C 1
ATOM 6861 O O . GLU B 1 367 ? 35.344 -6.305 -12.219 1 35.03 367 GLU B O 1
ATOM 6866 N N . LYS B 1 368 ? 35.312 -8.43 -11.672 1 34.12 368 LYS B N 1
ATOM 6867 C CA . LYS B 1 368 ? 34.094 -8.703 -10.953 1 34.12 368 LYS B CA 1
ATOM 6868 C C . LYS B 1 368 ? 33.844 -7.668 -9.859 1 34.12 368 LYS B C 1
ATOM 6870 O O . LYS B 1 368 ? 32.906 -7.809 -9.07 1 34.12 368 LYS B O 1
ATOM 6875 N N . GLY B 1 369 ? 34.844 -7.113 -9.32 1 32.56 369 GLY B N 1
ATOM 6876 C CA . GLY B 1 369 ? 34.375 -6.395 -8.148 1 32.56 369 GLY B CA 1
ATOM 6877 C C . GLY B 1 369 ? 33.5 -5.195 -8.484 1 32.56 369 GLY B C 1
ATOM 6878 O O . GLY B 1 369 ? 33.812 -4.453 -9.422 1 32.56 369 GLY B O 1
ATOM 6879 N N . ARG B 1 370 ? 32.25 -5.344 -8.508 1 32.47 370 ARG B N 1
ATOM 6880 C CA . ARG B 1 370 ? 31.391 -4.176 -8.477 1 32.47 370 ARG B CA 1
ATOM 6881 C C . ARG B 1 370 ? 32.125 -2.953 -7.953 1 32.47 370 ARG B C 1
ATOM 6883 O O . ARG B 1 370 ? 32.969 -3.066 -7.051 1 32.47 370 ARG B O 1
ATOM 6890 N N . PRO B 1 371 ? 32.562 -1.948 -8.852 1 36.22 371 PRO B N 1
ATOM 6891 C CA . PRO B 1 371 ? 32.906 -0.829 -7.969 1 36.22 371 PRO B CA 1
ATOM 6892 C C . PRO B 1 371 ? 32.219 -0.932 -6.598 1 36.22 371 PRO B C 1
ATOM 6894 O O . PRO B 1 371 ? 31.109 -1.443 -6.488 1 36.22 371 PRO B O 1
ATOM 6897 N N . GLY B 1 372 ? 32.844 -1.332 -5.57 1 37.5 372 GLY B N 1
ATOM 6898 C CA . GLY B 1 372 ? 32.156 -1.33 -4.297 1 37.5 372 GLY B CA 1
ATOM 6899 C C . GLY B 1 372 ? 31 -0.33 -4.25 1 37.5 372 GLY B C 1
ATOM 6900 O O . GLY B 1 372 ? 30.953 0.608 -5.047 1 37.5 372 GLY B O 1
ATOM 6901 N N . ALA B 1 373 ? 29.812 -0.701 -3.777 1 42.03 373 ALA B N 1
ATOM 6902 C CA . ALA B 1 373 ? 28.609 0.102 -3.629 1 42.03 373 ALA B CA 1
ATOM 6903 C C . ALA B 1 373 ? 28.938 1.587 -3.525 1 42.03 373 ALA B C 1
ATOM 6905 O O . ALA B 1 373 ? 28.141 2.441 -3.9 1 42.03 373 ALA B O 1
ATOM 6906 N N . ASN B 1 374 ? 30.328 1.807 -3.326 1 48.34 374 ASN B N 1
ATOM 6907 C CA . ASN B 1 374 ? 30.703 3.189 -3.037 1 48.34 374 ASN B CA 1
ATOM 6908 C C . ASN B 1 374 ? 31.875 3.648 -3.889 1 48.34 374 ASN B C 1
ATOM 6910 O O . ASN B 1 374 ? 32.625 4.535 -3.484 1 48.34 374 ASN B O 1
ATOM 6914 N N . GLU B 1 375 ? 32.125 2.873 -5.141 1 57.62 375 GLU B N 1
ATOM 6915 C CA . GLU B 1 375 ? 33.312 3.314 -5.895 1 57.62 375 GLU B CA 1
ATOM 6916 C C . GLU B 1 375 ? 32.906 3.924 -7.234 1 57.62 375 GLU B C 1
ATOM 6918 O O . GLU B 1 375 ? 32.062 3.379 -7.938 1 57.62 375 GLU B O 1
ATOM 6923 N N . MET B 1 376 ? 33.438 5.031 -7.586 1 64.25 376 MET B N 1
ATOM 6924 C CA . MET B 1 376 ? 33.25 5.734 -8.852 1 64.25 376 MET B CA 1
ATOM 6925 C C . MET B 1 376 ? 34.469 5.562 -9.75 1 64.25 376 MET B C 1
ATOM 6927 O O . MET B 1 376 ? 35.594 5.566 -9.273 1 64.25 376 MET B O 1
ATOM 6931 N N . VAL B 1 377 ? 34.219 5.242 -11.086 1 66.88 377 VAL B N 1
ATOM 6932 C CA . VAL B 1 377 ? 35.312 5.098 -12.055 1 66.88 377 VAL B CA 1
ATOM 6933 C C . VAL B 1 377 ? 35.312 6.277 -13.023 1 66.88 377 VAL B C 1
ATOM 6935 O O . VAL B 1 377 ? 34.25 6.594 -13.617 1 66.88 377 VAL B O 1
ATOM 6938 N N . LEU B 1 378 ? 36.438 6.906 -13.109 1 71.25 378 LEU B N 1
ATOM 6939 C CA . LEU B 1 378 ? 36.594 8.047 -14.008 1 71.25 378 LEU B CA 1
ATOM 6940 C C . LEU B 1 378 ? 37.812 7.883 -14.891 1 71.25 378 LEU B C 1
ATOM 6942 O O . LEU B 1 378 ? 38.75 7.176 -14.531 1 71.25 378 LEU B O 1
ATOM 6946 N N . PRO B 1 379 ? 37.781 8.438 -16.156 1 73 379 PRO B N 1
ATOM 6947 C CA . PRO B 1 379 ? 39 8.469 -16.953 1 73 379 PRO B CA 1
ATOM 6948 C C . PRO B 1 379 ? 40.156 9.133 -16.219 1 73 379 PRO B C 1
ATOM 6950 O O . PRO B 1 379 ? 39.938 10.016 -15.383 1 73 379 PRO B O 1
ATOM 6953 N N . VAL B 1 380 ? 41.375 8.633 -16.578 1 74 380 VAL B N 1
ATOM 6954 C CA . VAL B 1 380 ? 42.562 9.211 -15.969 1 74 380 VAL B CA 1
ATOM 6955 C C . VAL B 1 380 ? 42.688 10.68 -16.375 1 74 380 VAL B C 1
ATOM 6957 O O . VAL B 1 380 ? 42.5 11.023 -17.547 1 74 380 VAL B O 1
ATOM 6960 N N . GLY B 1 381 ? 42.781 11.562 -15.438 1 76.31 381 GLY B N 1
ATOM 6961 C CA . GLY B 1 381 ? 42.938 12.992 -15.617 1 76.31 381 GLY B CA 1
ATOM 6962 C C . GLY B 1 381 ? 42.969 13.766 -14.312 1 76.31 381 GLY B C 1
ATOM 6963 O O . GLY B 1 381 ? 43.031 13.172 -13.234 1 76.31 381 GLY B O 1
ATOM 6964 N N . THR B 1 382 ? 43.125 15.047 -14.562 1 79.81 382 THR B N 1
ATOM 6965 C CA . THR B 1 382 ? 43.062 15.93 -13.398 1 79.81 382 THR B CA 1
ATOM 6966 C C . THR B 1 382 ? 41.625 16.312 -13.078 1 79.81 382 THR B C 1
ATOM 6968 O O . THR B 1 382 ? 40.844 16.672 -13.977 1 79.81 382 THR B O 1
ATOM 6971 N N . TYR B 1 383 ? 41.281 16.062 -11.812 1 83.25 383 TYR B N 1
ATOM 6972 C CA . TYR B 1 383 ? 39.969 16.453 -11.359 1 83.25 383 TYR B CA 1
ATOM 6973 C C . TYR B 1 383 ? 40.031 17.344 -10.133 1 83.25 383 TYR B C 1
ATOM 6975 O O . TYR B 1 383 ? 41 17.281 -9.367 1 83.25 383 TYR B O 1
ATOM 6983 N N . VAL B 1 384 ? 39.062 18.234 -10.094 1 83 384 VAL B N 1
ATOM 6984 C CA . VAL B 1 384 ? 38.906 19.062 -8.898 1 83 384 VAL B CA 1
ATOM 6985 C C . VAL B 1 384 ? 37.688 18.625 -8.102 1 83 384 VAL B C 1
ATOM 6987 O O . VAL B 1 384 ? 36.562 18.594 -8.633 1 83 384 VAL B O 1
ATOM 6990 N N . CYS B 1 385 ? 38 18.125 -6.941 1 84.19 385 CYS B N 1
ATOM 6991 C CA . CYS B 1 385 ? 36.906 17.844 -6.004 1 84.19 385 CYS B CA 1
ATOM 6992 C C . CYS B 1 385 ? 36.656 19.016 -5.074 1 84.19 385 CYS B C 1
ATOM 6994 O O . CYS B 1 385 ? 37.562 19.453 -4.359 1 84.19 385 CYS B O 1
ATOM 6996 N N . ARG B 1 386 ? 35.5 19.547 -5.148 1 80.88 386 ARG B N 1
ATOM 6997 C CA . ARG B 1 386 ? 35.25 20.75 -4.371 1 80.88 386 ARG B CA 1
ATOM 6998 C C . ARG B 1 386 ? 33.781 20.797 -3.914 1 80.88 386 ARG B C 1
ATOM 7000 O O . ARG B 1 386 ? 32.969 20.016 -4.383 1 80.88 386 ARG B O 1
ATOM 7007 N N . SER B 1 387 ? 33.625 21.734 -2.965 1 79.38 387 SER B N 1
ATOM 7008 C CA . SER B 1 387 ? 32.25 22.078 -2.58 1 79.38 387 SER B CA 1
ATOM 7009 C C . SER B 1 387 ? 31.547 22.828 -3.697 1 79.38 387 SER B C 1
ATOM 7011 O O . SER B 1 387 ? 32.188 23.438 -4.559 1 79.38 387 SER B O 1
ATOM 7013 N N . ARG B 1 388 ? 30.281 22.766 -3.615 1 80.25 388 ARG B N 1
ATOM 7014 C CA . ARG B 1 388 ? 29.469 23.422 -4.648 1 80.25 388 ARG B CA 1
ATOM 7015 C C . ARG B 1 388 ? 29.703 24.922 -4.656 1 80.25 388 ARG B C 1
ATOM 7017 O O . ARG B 1 388 ? 30.016 25.516 -3.619 1 80.25 388 ARG B O 1
ATOM 7024 N N . LYS B 1 389 ? 29.75 25.578 -5.883 1 74.38 389 LYS B N 1
ATOM 7025 C CA . LYS B 1 389 ? 29.734 27.016 -6.086 1 74.38 389 LYS B CA 1
ATOM 7026 C C . LYS B 1 389 ? 28.469 27.469 -6.805 1 74.38 389 LYS B C 1
ATOM 7028 O O . LYS B 1 389 ? 27.812 26.672 -7.48 1 74.38 389 LYS B O 1
ATOM 7033 N N . ALA B 1 390 ? 28.203 28.734 -6.445 1 72.19 390 ALA B N 1
ATOM 7034 C CA . ALA B 1 390 ? 27.047 29.297 -7.141 1 72.19 390 ALA B CA 1
ATOM 7035 C C . ALA B 1 390 ? 27.203 29.172 -8.656 1 72.19 390 ALA B C 1
ATOM 7037 O O . ALA B 1 390 ? 28.266 29.469 -9.195 1 72.19 390 ALA B O 1
ATOM 7038 N N . GLY B 1 391 ? 26.219 28.609 -9.336 1 74.69 391 GLY B N 1
ATOM 7039 C CA . GLY B 1 391 ? 26.234 28.516 -10.789 1 74.69 391 GLY B CA 1
ATOM 7040 C C . GLY B 1 391 ? 26.688 27.156 -11.281 1 74.69 391 GLY B C 1
ATOM 7041 O O . GLY B 1 391 ? 26.688 26.891 -12.492 1 74.69 391 GLY B O 1
ATOM 7042 N N . ASP B 1 392 ? 27.094 26.219 -10.352 1 80.88 392 ASP B N 1
ATOM 7043 C CA . ASP B 1 392 ? 27.531 24.875 -10.742 1 80.88 392 ASP B CA 1
ATOM 7044 C C . ASP B 1 392 ? 26.406 24.109 -11.43 1 80.88 392 ASP B C 1
ATOM 7046 O O . ASP B 1 392 ? 25.25 24.188 -11.016 1 80.88 392 ASP B O 1
ATOM 7050 N N . ALA B 1 393 ? 26.719 23.422 -12.555 1 83.31 393 ALA B N 1
ATOM 7051 C CA . ALA B 1 393 ? 25.766 22.578 -13.273 1 83.31 393 ALA B CA 1
ATOM 7052 C C . ALA B 1 393 ? 26.453 21.344 -13.828 1 83.31 393 ALA B C 1
ATOM 7054 O O . ALA B 1 393 ? 27.625 21.391 -14.211 1 83.31 393 ALA B O 1
ATOM 7055 N N . VAL B 1 394 ? 25.797 20.219 -13.719 1 76.62 394 VAL B N 1
ATOM 7056 C CA . VAL B 1 394 ? 26.312 18.984 -14.297 1 76.62 394 VAL B CA 1
ATOM 7057 C C . VAL B 1 394 ? 25.641 18.719 -15.648 1 76.62 394 VAL B C 1
ATOM 7059 O O . VAL B 1 394 ? 24.422 18.875 -15.781 1 76.62 394 VAL B O 1
ATOM 7062 N N . ALA B 1 395 ? 26.359 18.516 -16.594 1 70.25 395 ALA B N 1
ATOM 7063 C CA . ALA B 1 395 ? 25.844 18.281 -17.922 1 70.25 395 ALA B CA 1
ATOM 7064 C C . ALA B 1 395 ? 25.5 16.797 -18.125 1 70.25 395 ALA B C 1
ATOM 7066 O O . ALA B 1 395 ? 26.312 15.922 -17.828 1 70.25 395 ALA B O 1
ATOM 7067 N N . ARG B 1 396 ? 24.328 16.375 -18.266 1 64 396 ARG B N 1
ATOM 7068 C CA . ARG B 1 396 ? 23.922 15.039 -18.656 1 64 396 ARG B CA 1
ATOM 7069 C C . ARG B 1 396 ? 23.406 15.039 -20.109 1 64 396 ARG B C 1
ATOM 7071 O O . ARG B 1 396 ? 22.234 15.32 -20.359 1 64 396 ARG B O 1
ATOM 7078 N N . GLY B 1 397 ? 24.234 14.617 -20.984 1 57.62 397 GLY B N 1
ATOM 7079 C CA . GLY B 1 397 ? 23.938 14.789 -22.406 1 57.62 397 GLY B CA 1
ATOM 7080 C C . GLY B 1 397 ? 23.781 16.25 -22.797 1 57.62 397 GLY B C 1
ATOM 7081 O O . GLY B 1 397 ? 24.672 17.062 -22.562 1 57.62 397 GLY B O 1
ATOM 7082 N N . SER B 1 398 ? 22.562 16.562 -23.484 1 58.81 398 SER B N 1
ATOM 7083 C CA . SER B 1 398 ? 22.25 17.922 -23.906 1 58.81 398 SER B CA 1
ATOM 7084 C C . SER B 1 398 ? 21.625 18.734 -22.781 1 58.81 398 SER B C 1
ATOM 7086 O O . SER B 1 398 ? 21.453 19.953 -22.891 1 58.81 398 SER B O 1
ATOM 7088 N N . LEU B 1 399 ? 21.469 18.125 -21.703 1 61.53 399 LEU B N 1
ATOM 7089 C CA . LEU B 1 399 ? 20.781 18.812 -20.609 1 61.53 399 LEU B CA 1
ATOM 7090 C C . LEU B 1 399 ? 21.766 19.188 -19.5 1 61.53 399 LEU B C 1
ATOM 7092 O O . LEU B 1 399 ? 22.672 18.406 -19.188 1 61.53 399 LEU B O 1
ATOM 7096 N N . ARG B 1 400 ? 21.734 20.453 -19.094 1 71.88 400 ARG B N 1
ATOM 7097 C CA . ARG B 1 400 ? 22.484 20.969 -17.953 1 71.88 400 ARG B CA 1
ATOM 7098 C C . ARG B 1 400 ? 21.609 21.094 -16.719 1 71.88 400 ARG B C 1
ATOM 7100 O O . ARG B 1 400 ? 20.547 21.719 -16.766 1 71.88 400 ARG B O 1
ATOM 7107 N N . ARG B 1 401 ? 22.031 20.359 -15.719 1 74.12 401 ARG B N 1
ATOM 7108 C CA . ARG B 1 401 ? 21.297 20.438 -14.453 1 74.12 401 ARG B CA 1
ATOM 7109 C C . ARG B 1 401 ? 22.109 21.203 -13.406 1 74.12 401 ARG B C 1
ATOM 7111 O O . ARG B 1 401 ? 23.25 20.844 -13.133 1 74.12 401 ARG B O 1
ATOM 7118 N N . SER B 1 402 ? 21.516 22.234 -12.852 1 79.81 402 SER B N 1
ATOM 7119 C CA . SER B 1 402 ? 22.156 23 -11.789 1 79.81 402 SER B CA 1
ATOM 7120 C C . SER B 1 402 ? 22.359 22.156 -10.539 1 79.81 402 SER B C 1
ATOM 7122 O O . SER B 1 402 ? 21.484 21.375 -10.156 1 79.81 402 SER B O 1
ATOM 7124 N N . VAL B 1 403 ? 23.625 22.219 -10.008 1 81.69 403 VAL B N 1
ATOM 7125 C CA . VAL B 1 403 ? 23.906 21.516 -8.766 1 81.69 403 VAL B CA 1
ATOM 7126 C C . VAL B 1 403 ? 22.922 21.953 -7.684 1 81.69 403 VAL B C 1
ATOM 7128 O O . VAL B 1 403 ? 22.453 21.125 -6.887 1 81.69 403 VAL B O 1
ATOM 7131 N N . HIS B 1 404 ? 22.625 23.203 -7.836 1 76.75 404 HIS B N 1
ATOM 7132 C CA . HIS B 1 404 ? 21.641 23.719 -6.898 1 76.75 404 HIS B CA 1
ATOM 7133 C C . HIS B 1 404 ? 20.312 22.969 -7.016 1 76.75 404 HIS B C 1
ATOM 7135 O O . HIS B 1 404 ? 19.719 22.594 -6.004 1 76.75 404 HIS B O 1
ATOM 7141 N N . LYS B 1 405 ? 19.891 22.719 -8.188 1 75.5 405 LYS B N 1
ATOM 7142 C CA . LYS B 1 405 ? 18.641 22.016 -8.43 1 75.5 405 LYS B CA 1
ATOM 7143 C C . LYS B 1 405 ? 18.734 20.562 -7.977 1 75.5 405 LYS B C 1
ATOM 7145 O O . LYS B 1 405 ? 17.766 20.016 -7.453 1 75.5 405 LYS B O 1
ATOM 7150 N N . VAL B 1 406 ? 19.891 19.984 -8.219 1 77.5 406 VAL B N 1
ATOM 7151 C CA . VAL B 1 406 ? 20.109 18.625 -7.766 1 77.5 406 VAL B CA 1
ATOM 7152 C C . VAL B 1 406 ? 19.984 18.547 -6.246 1 77.5 406 VAL B C 1
ATOM 7154 O O . VAL B 1 406 ? 19.328 17.656 -5.711 1 77.5 406 VAL B O 1
ATOM 7157 N N . PHE B 1 407 ? 20.594 19.5 -5.637 1 76.19 407 PHE B N 1
ATOM 7158 C CA . PHE B 1 407 ? 20.562 19.516 -4.18 1 76.19 407 PHE B CA 1
ATOM 7159 C C . PHE B 1 407 ? 19.156 19.797 -3.662 1 76.19 407 PHE B C 1
ATOM 7161 O O . PHE B 1 407 ? 18.75 19.234 -2.648 1 76.19 407 PHE B O 1
ATOM 7168 N N . GLN B 1 408 ? 18.469 20.516 -4.395 1 69.62 408 GLN B N 1
ATOM 7169 C CA . GLN B 1 408 ? 17.062 20.766 -4.059 1 69.62 408 GLN B CA 1
ATOM 7170 C C . GLN B 1 408 ? 16.219 19.516 -4.215 1 69.62 408 GLN B C 1
ATOM 7172 O O . GLN B 1 408 ? 15.398 19.203 -3.352 1 69.62 408 GLN B O 1
ATOM 7177 N N . MET B 1 409 ? 16.531 18.797 -5.305 1 69.44 409 MET B N 1
ATOM 7178 C CA . MET B 1 409 ? 15.82 17.547 -5.582 1 69.44 409 MET B CA 1
ATOM 7179 C C . MET B 1 409 ? 16.094 16.516 -4.492 1 69.44 409 MET B C 1
ATOM 7181 O O . MET B 1 409 ? 15.219 15.719 -4.156 1 69.44 409 MET B O 1
ATOM 7185 N N . TRP B 1 410 ? 17.359 16.641 -3.949 1 64.38 410 TRP B N 1
ATOM 7186 C CA . TRP B 1 410 ? 17.781 15.742 -2.885 1 64.38 410 TRP B CA 1
ATOM 7187 C C . TRP B 1 410 ? 17.266 16.203 -1.532 1 64.38 410 TRP B C 1
ATOM 7189 O O . TRP B 1 410 ? 17.453 15.531 -0.519 1 64.38 410 TRP B O 1
ATOM 7199 N N . ASN B 1 411 ? 16.641 17.422 -1.547 1 63.53 411 ASN B N 1
ATOM 7200 C CA . ASN B 1 411 ? 16.297 18.078 -0.292 1 63.53 411 ASN B CA 1
ATOM 7201 C C . ASN B 1 411 ? 17.484 18.094 0.666 1 63.53 411 ASN B C 1
ATOM 7203 O O . ASN B 1 411 ? 17.344 17.766 1.845 1 63.53 411 ASN B O 1
ATOM 7207 N N . LEU B 1 412 ? 18.547 18.406 0.162 1 65.12 412 LEU B N 1
ATOM 7208 C CA . LEU B 1 412 ? 19.797 18.438 0.911 1 65.12 412 LEU B CA 1
ATOM 7209 C C . LEU B 1 412 ? 19.844 19.625 1.865 1 65.12 412 LEU B C 1
ATOM 7211 O O . LEU B 1 412 ? 19.672 20.781 1.442 1 65.12 412 LEU B O 1
ATOM 7215 N N . PRO B 1 413 ? 19.906 19.422 3.129 1 63.44 413 PRO B N 1
ATOM 7216 C CA . PRO B 1 413 ? 20.016 20.547 4.059 1 63.44 413 PRO B CA 1
ATOM 7217 C C . PRO B 1 413 ? 21.156 21.484 3.705 1 63.44 413 PRO B C 1
ATOM 7219 O O . PRO B 1 413 ? 22.203 21.047 3.225 1 63.44 413 PRO B O 1
ATOM 7222 N N . PRO B 1 414 ? 20.922 22.797 3.939 1 62.62 414 PRO B N 1
ATOM 7223 C CA . PRO B 1 414 ? 21.922 23.797 3.562 1 62.62 414 PRO B CA 1
ATOM 7224 C C . PRO B 1 414 ? 23.297 23.516 4.156 1 62.62 414 PRO B C 1
ATOM 7226 O O . PRO B 1 414 ? 24.328 23.703 3.492 1 62.62 414 PRO B O 1
ATOM 7229 N N . HIS B 1 415 ? 23.344 23.031 5.316 1 59.66 415 HIS B N 1
ATOM 7230 C CA . HIS B 1 415 ? 24.625 22.828 5.988 1 59.66 415 HIS B CA 1
ATOM 7231 C C . HIS B 1 415 ? 25.406 21.688 5.355 1 59.66 415 HIS B C 1
ATOM 7233 O O . HIS B 1 415 ? 26.625 21.578 5.543 1 59.66 415 HIS B O 1
ATOM 7239 N N . LEU B 1 416 ? 24.766 20.891 4.48 1 63.69 416 LEU B N 1
ATOM 7240 C CA . LEU B 1 416 ? 25.438 19.766 3.826 1 63.69 416 LEU B CA 1
ATOM 7241 C C . LEU B 1 416 ? 25.844 20.125 2.406 1 63.69 416 LEU B C 1
ATOM 7243 O O . LEU B 1 416 ? 26.672 19.438 1.803 1 63.69 416 LEU B O 1
ATOM 7247 N N . ARG B 1 417 ? 25.297 21.125 2.012 1 71.12 417 ARG B N 1
ATOM 7248 C CA . ARG B 1 417 ? 25.453 21.422 0.592 1 71.12 417 ARG B CA 1
ATOM 7249 C C . ARG B 1 417 ? 26.922 21.656 0.239 1 71.12 417 ARG B C 1
ATOM 7251 O O . ARG B 1 417 ? 27.391 21.219 -0.817 1 71.12 417 ARG B O 1
ATOM 7258 N N . CYS B 1 418 ? 27.578 22.219 1.185 1 68.44 418 CYS B N 1
ATOM 7259 C CA . CYS B 1 418 ? 28.984 22.5 0.917 1 68.44 418 CYS B CA 1
ATOM 7260 C C . CYS B 1 418 ? 29.828 21.25 1.105 1 68.44 418 CYS B 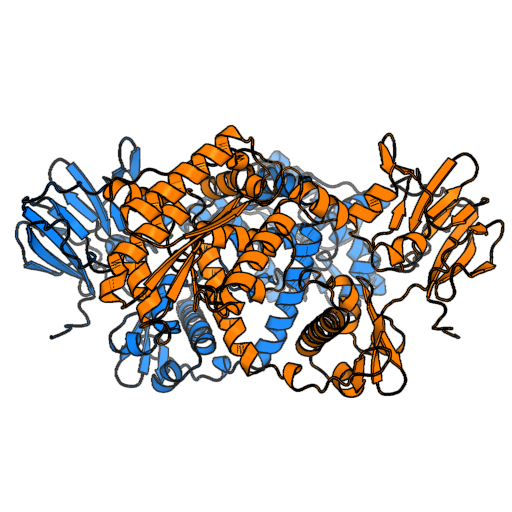C 1
ATOM 7262 O O . CYS B 1 418 ? 30.969 21.203 0.633 1 68.44 418 CYS B O 1
ATOM 7264 N N . SER B 1 419 ? 29.219 20.25 1.628 1 69.62 419 SER B N 1
ATOM 7265 C CA . SER B 1 419 ? 30 19.047 1.918 1 69.62 419 SER B CA 1
ATOM 7266 C C . SER B 1 419 ? 29.891 18.031 0.785 1 69.62 419 SER B C 1
ATOM 7268 O O . SER B 1 419 ? 30.703 17.094 0.7 1 69.62 419 SER B O 1
ATOM 7270 N N . ILE B 1 420 ? 28.922 18.156 0.002 1 76.75 420 ILE B N 1
ATOM 7271 C CA . ILE B 1 420 ? 28.781 17.234 -1.122 1 76.75 420 ILE B CA 1
ATOM 7272 C C . ILE B 1 420 ? 29.828 17.547 -2.184 1 76.75 420 ILE B C 1
ATOM 7274 O O . ILE B 1 420 ? 29.844 18.641 -2.752 1 76.75 420 ILE B O 1
ATOM 7278 N N . PRO B 1 421 ? 30.641 16.578 -2.404 1 80.44 421 PRO B N 1
ATOM 7279 C CA . PRO B 1 421 ? 31.688 16.859 -3.393 1 80.44 421 PRO B CA 1
ATOM 7280 C C . PRO B 1 421 ? 31.141 16.938 -4.82 1 80.44 421 PRO B C 1
ATOM 7282 O O . PRO B 1 421 ? 30.297 16.141 -5.199 1 80.44 421 PRO B O 1
ATOM 7285 N N . VAL B 1 422 ? 31.516 17.891 -5.465 1 85.56 422 VAL B N 1
ATOM 7286 C CA . VAL B 1 422 ? 31.359 17.953 -6.914 1 85.56 422 VAL B CA 1
ATOM 7287 C C . VAL B 1 422 ? 32.719 17.734 -7.578 1 85.56 422 VAL B C 1
ATOM 7289 O O . VAL B 1 422 ? 33.75 18.234 -7.105 1 85.56 422 VAL B O 1
ATOM 7292 N N . LEU B 1 423 ? 32.75 16.891 -8.539 1 84.31 423 LEU B N 1
ATOM 7293 C CA . LEU B 1 423 ? 33.969 16.641 -9.289 1 84.31 423 LEU B CA 1
ATOM 7294 C C . LEU B 1 423 ? 33.969 17.406 -10.609 1 84.31 423 LEU B C 1
ATOM 7296 O O . LEU B 1 423 ? 33.062 17.25 -11.422 1 84.31 423 LEU B O 1
ATOM 7300 N N . GLU B 1 424 ? 34.938 18.188 -10.727 1 84.5 424 GLU B N 1
ATOM 7301 C CA . GLU B 1 424 ? 35.094 19.016 -11.922 1 84.5 424 GLU B CA 1
ATOM 7302 C C . GLU B 1 424 ? 36.312 18.609 -12.719 1 84.5 424 GLU B C 1
ATOM 7304 O O . GLU B 1 424 ? 37.406 18.422 -12.148 1 84.5 424 GLU B O 1
ATOM 7309 N N . ALA B 1 425 ? 36.156 18.328 -13.969 1 80.31 425 ALA B N 1
ATOM 7310 C CA . ALA B 1 425 ? 37.281 18.125 -14.875 1 80.31 425 ALA B CA 1
ATOM 7311 C C . ALA B 1 425 ? 37.625 19.406 -15.602 1 80.31 425 ALA B C 1
ATOM 7313 O O . ALA B 1 425 ? 36.781 20.078 -16.172 1 80.31 425 ALA B O 1
ATOM 7314 N N . PRO B 1 426 ? 38.938 19.703 -15.516 1 74.88 426 PRO B N 1
ATOM 7315 C CA . PRO B 1 426 ? 39.344 20.922 -16.219 1 74.88 426 PRO B CA 1
ATOM 7316 C C . PRO B 1 426 ? 38.906 20.922 -17.672 1 74.88 426 PRO B C 1
ATOM 7318 O O . PRO B 1 426 ? 39.125 19.953 -18.391 1 74.88 426 PRO B O 1
ATOM 7321 N N . GLY B 1 427 ? 38.25 21.984 -18.062 1 72.88 427 GLY B N 1
ATOM 7322 C CA . GLY B 1 427 ? 37.812 22.156 -19.438 1 72.88 427 GLY B CA 1
ATOM 7323 C C . GLY B 1 427 ? 36.469 21.5 -19.734 1 72.88 427 GLY B C 1
ATOM 7324 O O . GLY B 1 427 ? 35.844 21.781 -20.766 1 72.88 427 GLY B O 1
ATOM 7325 N N . LYS B 1 428 ? 35.969 20.531 -18.891 1 75.69 428 LYS B N 1
ATOM 7326 C CA . LYS B 1 428 ? 34.75 19.797 -19.172 1 75.69 428 LYS B CA 1
ATOM 7327 C C . LYS B 1 428 ? 33.656 20.172 -18.188 1 75.69 428 LYS B C 1
ATOM 7329 O O . LYS B 1 428 ? 32.469 19.844 -18.391 1 75.69 428 LYS B O 1
ATOM 7334 N N . GLY B 1 429 ? 34.062 20.891 -17.141 1 81.06 429 GLY B N 1
ATOM 7335 C CA . GLY B 1 429 ? 33.094 21.25 -16.141 1 81.06 429 GLY B CA 1
ATOM 7336 C C . GLY B 1 429 ? 32.875 20.156 -15.109 1 81.06 429 GLY B C 1
ATOM 7337 O O . GLY B 1 429 ? 33.719 19.297 -14.922 1 81.06 429 GLY B O 1
ATOM 7338 N N . ILE B 1 430 ? 31.688 20.188 -14.445 1 84.06 430 ILE B N 1
ATOM 7339 C CA . ILE B 1 430 ? 31.359 19.234 -13.391 1 84.06 430 ILE B CA 1
ATOM 7340 C C . ILE B 1 430 ? 30.969 17.891 -14.016 1 84.06 430 ILE B C 1
ATOM 7342 O O . ILE B 1 430 ? 30.078 17.828 -14.859 1 84.06 430 ILE B O 1
ATOM 7346 N N . VAL B 1 431 ? 31.625 16.859 -13.57 1 80.69 431 VAL B N 1
ATOM 7347 C CA . VAL B 1 431 ? 31.406 15.555 -14.188 1 80.69 431 VAL B CA 1
ATOM 7348 C C . VAL B 1 431 ? 30.609 14.656 -13.234 1 80.69 431 VAL B C 1
ATOM 7350 O O . VAL B 1 431 ? 30.047 13.641 -13.648 1 80.69 431 VAL B O 1
ATOM 7353 N N . ALA B 1 432 ? 30.641 15.07 -11.977 1 82.56 432 ALA B N 1
ATOM 7354 C CA . ALA B 1 432 ? 29.875 14.242 -11.055 1 82.56 432 ALA B CA 1
ATOM 7355 C C . ALA B 1 432 ? 29.5 15.023 -9.797 1 82.56 432 ALA B C 1
ATOM 7357 O O . ALA B 1 432 ? 30.219 15.961 -9.406 1 82.56 432 ALA B O 1
ATOM 7358 N N . ILE B 1 433 ? 28.422 14.758 -9.266 1 81.19 433 ILE B N 1
ATOM 7359 C CA . ILE B 1 433 ? 28 15.125 -7.918 1 81.19 433 ILE B CA 1
ATOM 7360 C C . ILE B 1 433 ? 27.969 13.883 -7.031 1 81.19 433 ILE B C 1
ATOM 7362 O O . ILE B 1 433 ? 27.266 12.914 -7.328 1 81.19 433 ILE B O 1
ATOM 7366 N N . LEU B 1 434 ? 28.719 13.938 -6.02 1 78.06 434 LEU B N 1
ATOM 7367 C CA . LEU B 1 434 ? 28.906 12.727 -5.219 1 78.06 434 LEU B CA 1
ATOM 7368 C C . LEU B 1 434 ? 28.109 12.82 -3.918 1 78.06 434 LEU B C 1
ATOM 7370 O O . LEU B 1 434 ? 28.656 13.203 -2.883 1 78.06 434 LEU B O 1
ATOM 7374 N N . GLY B 1 435 ? 26.938 12.531 -4.074 1 71.38 435 GLY B N 1
ATOM 7375 C CA . GLY B 1 435 ? 26.078 12.586 -2.906 1 71.38 435 GLY B CA 1
ATOM 7376 C C . GLY B 1 435 ? 25.969 11.25 -2.191 1 71.38 435 GLY B C 1
ATOM 7377 O O . GLY B 1 435 ? 25.359 11.164 -1.118 1 71.38 435 GLY B O 1
ATOM 7378 N N . GLY B 1 436 ? 26.547 10.242 -2.725 1 67.94 436 GLY B N 1
ATOM 7379 C CA . GLY B 1 436 ? 26.375 8.891 -2.217 1 67.94 436 GLY B CA 1
ATOM 7380 C C . GLY B 1 436 ? 26.812 8.734 -0.771 1 67.94 436 GLY B C 1
ATOM 7381 O O . GLY B 1 436 ? 26.141 8.07 0.017 1 67.94 436 GLY B O 1
ATOM 7382 N N . TRP B 1 437 ? 27.906 9.367 -0.457 1 63.09 437 TRP B N 1
ATOM 7383 C CA . TRP B 1 437 ? 28.453 9.25 0.896 1 63.09 437 TRP B CA 1
ATOM 7384 C C . TRP B 1 437 ? 27.484 9.859 1.914 1 63.09 437 TRP B C 1
ATOM 7386 O O . TRP B 1 437 ? 27.5 9.477 3.086 1 63.09 437 TRP B O 1
ATOM 7396 N N . ALA B 1 438 ? 26.625 10.734 1.512 1 63.25 438 ALA B N 1
ATOM 7397 C CA . ALA B 1 438 ? 25.703 11.43 2.404 1 63.25 438 ALA B CA 1
ATOM 7398 C C . ALA B 1 438 ? 24.297 10.836 2.312 1 63.25 438 ALA B C 1
ATOM 7400 O O . ALA B 1 438 ? 23.328 11.43 2.795 1 63.25 438 ALA B O 1
ATOM 7401 N N . GLY B 1 439 ? 24.266 9.695 1.678 1 61.97 439 GLY B N 1
ATOM 7402 C CA . GLY B 1 439 ? 22.984 9.008 1.576 1 61.97 439 GLY B CA 1
ATOM 7403 C C . GLY B 1 439 ? 22.156 9.461 0.389 1 61.97 439 GLY B C 1
ATOM 7404 O O . GLY B 1 439 ? 20.953 9.195 0.326 1 61.97 439 GLY B O 1
ATOM 7405 N N . TYR B 1 440 ? 22.75 10.18 -0.466 1 68.44 440 TYR B 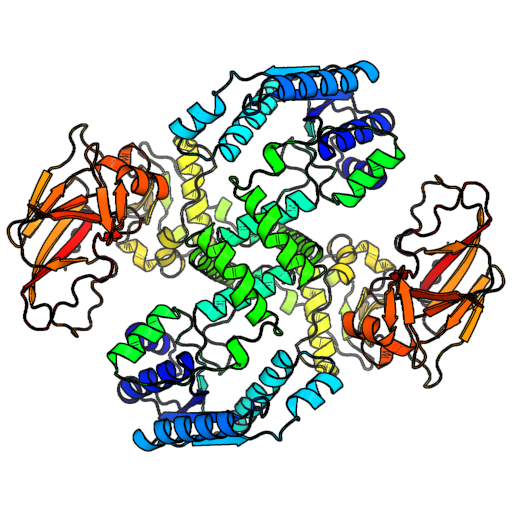N 1
ATOM 7406 C CA . TYR B 1 440 ? 22.094 10.625 -1.688 1 68.44 440 TYR B CA 1
ATOM 7407 C C . TYR B 1 440 ? 22.656 9.898 -2.906 1 68.44 440 TYR B C 1
ATOM 7409 O O . TYR B 1 440 ? 23.5 9.008 -2.771 1 68.44 440 TYR B O 1
ATOM 7417 N N . GLU B 1 441 ? 22.141 10.188 -4.031 1 68.12 441 GLU B N 1
ATOM 7418 C CA . GLU B 1 441 ? 22.609 9.531 -5.25 1 68.12 441 GLU B CA 1
ATOM 7419 C C . GLU B 1 441 ? 23.828 10.258 -5.832 1 68.12 441 GLU B C 1
ATOM 7421 O O . GLU B 1 441 ? 23.906 11.484 -5.754 1 68.12 441 GLU B O 1
ATOM 7426 N N . ASP B 1 442 ? 24.75 9.438 -6.305 1 69.06 442 ASP B N 1
ATOM 7427 C CA . ASP B 1 442 ? 25.797 10.031 -7.121 1 69.06 442 ASP B CA 1
ATOM 7428 C C . ASP B 1 442 ? 25.281 10.375 -8.516 1 69.06 442 ASP B C 1
ATOM 7430 O O . ASP B 1 442 ? 24.594 9.562 -9.148 1 69.06 442 ASP B O 1
ATOM 7434 N N . ILE B 1 443 ? 25.422 11.57 -8.945 1 73.94 443 ILE B N 1
ATOM 7435 C CA . ILE B 1 443 ? 25.016 12.008 -10.266 1 73.94 443 ILE B CA 1
ATOM 7436 C C . ILE B 1 443 ? 26.234 12.219 -11.148 1 73.94 443 ILE B C 1
ATOM 7438 O O . ILE B 1 443 ? 27.188 12.906 -10.758 1 73.94 443 ILE B O 1
ATOM 7442 N N . PHE B 1 444 ? 26.172 11.516 -12.328 1 70.19 444 PHE B N 1
ATOM 7443 C CA . PHE B 1 444 ? 27.281 11.648 -13.266 1 70.19 444 PHE B CA 1
ATOM 7444 C C . PHE B 1 444 ? 26.844 12.391 -14.523 1 70.19 444 PHE B C 1
ATOM 7446 O O . PHE B 1 444 ? 25.688 12.273 -14.945 1 70.19 444 PHE B O 1
ATOM 7453 N N . ALA B 1 445 ? 27.656 13.383 -15.008 1 67.62 445 ALA B N 1
ATOM 7454 C CA . ALA B 1 445 ? 27.375 14.117 -16.234 1 67.62 445 ALA B CA 1
ATOM 7455 C C . ALA B 1 445 ? 27.125 13.172 -17.406 1 67.62 445 ALA B C 1
ATOM 7457 O O . ALA B 1 445 ? 26.25 13.406 -18.234 1 67.62 445 ALA B O 1
ATOM 7458 N N . ASP B 1 446 ? 27.875 12.148 -17.625 1 56.88 446 ASP B N 1
ATOM 7459 C CA . ASP B 1 446 ? 27.656 11.125 -18.641 1 56.88 446 ASP B CA 1
ATOM 7460 C C . ASP B 1 446 ? 27.078 9.852 -18.031 1 56.88 446 ASP B C 1
ATOM 7462 O O . ASP B 1 446 ? 27.672 9.281 -17.109 1 56.88 446 ASP B O 1
ATOM 7466 N N . PRO B 1 447 ? 25.766 9.734 -18.188 1 47.78 447 PRO B N 1
ATOM 7467 C CA . PRO B 1 447 ? 25.094 8.57 -17.594 1 47.78 447 PRO B CA 1
ATOM 7468 C C . PRO B 1 447 ? 25.891 7.281 -17.75 1 47.78 447 PRO B C 1
ATOM 7470 O O . PRO B 1 447 ? 25.688 6.324 -17 1 47.78 447 PRO B O 1
ATOM 7473 N N . ASN B 1 448 ? 26.234 6.891 -19.031 1 40.75 448 ASN B N 1
ATOM 7474 C CA . ASN B 1 448 ? 27.047 5.719 -19.328 1 40.75 448 ASN B CA 1
ATOM 7475 C C . ASN B 1 448 ? 28.5 5.938 -18.906 1 40.75 448 ASN B C 1
ATOM 7477 O O . ASN B 1 448 ? 29.281 6.539 -19.656 1 40.75 448 ASN B O 1
ATOM 7481 N N . PRO B 1 449 ? 28.688 6.051 -17.812 1 40.5 449 PRO B N 1
ATOM 7482 C CA . PRO B 1 449 ? 30.141 6.227 -17.656 1 40.5 449 PRO B CA 1
ATOM 7483 C C . PRO B 1 449 ? 30.922 5.547 -18.766 1 40.5 449 PRO B C 1
ATOM 7485 O O . PRO B 1 449 ? 30.438 4.598 -19.391 1 40.5 449 PRO B O 1
ATOM 7488 N N . VAL B 1 450 ? 31.953 6.047 -19.344 1 38.03 450 VAL B N 1
ATOM 7489 C CA . VAL B 1 450 ? 32.719 5.637 -20.516 1 38.03 450 VAL B CA 1
ATOM 7490 C C . VAL B 1 450 ? 32.812 4.113 -20.562 1 38.03 450 VAL B C 1
ATOM 7492 O O . VAL B 1 450 ? 33.188 3.467 -19.594 1 38.03 450 VAL B O 1
ATOM 7495 N N . PRO B 1 451 ? 31.906 3.562 -21.469 1 41.47 451 PRO B N 1
ATOM 7496 C CA . PRO B 1 451 ? 32.438 2.234 -21.797 1 41.47 451 PRO B CA 1
ATOM 7497 C C . PRO B 1 451 ? 33.969 2.186 -21.797 1 41.47 451 PRO B C 1
ATOM 7499 O O . PRO B 1 451 ? 34.594 2.848 -22.625 1 41.47 451 PRO B O 1
ATOM 7502 N N . PHE B 1 452 ? 34.531 2.207 -20.719 1 41.66 452 PHE B N 1
ATOM 7503 C CA . PHE B 1 452 ? 36 2.129 -20.766 1 41.66 452 PHE B CA 1
ATOM 7504 C C . PHE B 1 452 ? 36.438 1.015 -21.703 1 41.66 452 PHE B C 1
ATOM 7506 O O . PHE B 1 452 ? 36 -0.129 -21.562 1 41.66 452 PHE B O 1
ATOM 7513 N N . LYS B 1 453 ? 36.656 1.262 -23 1 42 453 LYS B N 1
ATOM 7514 C CA . LYS B 1 453 ? 37.312 0.226 -23.797 1 42 453 LYS B CA 1
ATOM 7515 C C . LYS B 1 453 ? 38.438 -0.44 -23.031 1 42 453 LYS B C 1
ATOM 7517 O O . LYS B 1 453 ? 39.188 0.224 -22.297 1 42 453 LYS B O 1
ATOM 7522 N N . GLY B 1 454 ? 38.5 -1.594 -22.797 1 44 454 GLY B N 1
ATOM 7523 C CA . GLY B 1 454 ? 39.625 -2.439 -22.422 1 44 454 GLY B CA 1
ATOM 7524 C C . GLY B 1 454 ? 40.969 -1.74 -22.547 1 44 454 GLY B C 1
ATOM 7525 O O . GLY B 1 454 ? 41.125 -0.825 -23.359 1 44 454 GLY B O 1
ATOM 7526 N N . ASP B 1 455 ? 41.75 -1.479 -21.484 1 55.72 455 ASP B N 1
ATOM 7527 C CA . ASP B 1 455 ? 43.188 -1.185 -21.438 1 55.72 455 ASP B CA 1
ATOM 7528 C C . ASP B 1 455 ? 43.438 0.288 -21.109 1 55.72 455 ASP B C 1
ATOM 7530 O O . ASP B 1 455 ? 44.531 0.8 -21.328 1 55.72 455 ASP B O 1
ATOM 7534 N N . GLU B 1 456 ? 42.344 0.967 -20.828 1 59.09 456 GLU B N 1
ATOM 7535 C CA . GLU B 1 456 ? 42.688 2.355 -20.547 1 59.09 456 GLU B CA 1
ATOM 7536 C C . GLU B 1 456 ? 42.812 2.594 -19.047 1 59.09 456 GLU B C 1
ATOM 7538 O O . GLU B 1 456 ? 42.188 1.887 -18.25 1 59.09 456 GLU B O 1
ATOM 7543 N N . ASP B 1 457 ? 43.656 3.398 -18.688 1 69.31 457 ASP B N 1
ATOM 7544 C CA . ASP B 1 457 ? 43.875 3.785 -17.297 1 69.31 457 ASP B CA 1
ATOM 7545 C C . ASP B 1 457 ? 42.719 4.59 -16.75 1 69.31 457 ASP B C 1
ATOM 7547 O O . ASP B 1 457 ? 42.188 5.492 -17.422 1 69.31 457 ASP B O 1
ATOM 7551 N N . VAL B 1 458 ? 42.156 4.043 -15.68 1 73.69 458 VAL B N 1
ATOM 7552 C CA . VAL B 1 458 ? 41.031 4.734 -15.062 1 73.69 458 VAL B CA 1
ATOM 7553 C C . VAL B 1 458 ? 41.375 5.086 -13.609 1 73.69 458 VAL B C 1
ATOM 7555 O O . VAL B 1 458 ? 42.312 4.523 -13.039 1 73.69 458 VAL B O 1
ATOM 7558 N N . LEU B 1 459 ? 40.625 6.148 -13.133 1 75.94 459 LEU B N 1
ATOM 7559 C CA . LEU B 1 459 ? 40.688 6.496 -11.719 1 75.94 459 LEU B CA 1
ATOM 7560 C C . LEU B 1 459 ? 39.5 5.891 -10.953 1 75.94 459 LEU B C 1
ATOM 7562 O O . LEU B 1 459 ? 38.344 6.012 -11.383 1 75.94 459 LEU B O 1
ATOM 7566 N N . TYR B 1 460 ? 39.875 5.191 -9.992 1 76.44 460 TYR B N 1
ATOM 7567 C CA . TYR B 1 460 ? 38.875 4.723 -9.039 1 76.44 460 TYR B CA 1
ATOM 7568 C C . TYR B 1 460 ? 38.75 5.68 -7.855 1 76.44 460 TYR B C 1
ATOM 7570 O O . TYR B 1 460 ? 39.75 5.984 -7.195 1 76.44 460 TYR B O 1
ATOM 7578 N N . ILE B 1 461 ? 37.531 6.25 -7.703 1 74.19 461 ILE B N 1
ATOM 7579 C CA . ILE B 1 461 ? 37.312 7.195 -6.613 1 74.19 461 ILE B CA 1
ATOM 7580 C C . ILE B 1 461 ? 36.344 6.586 -5.594 1 74.19 461 ILE B C 1
ATOM 7582 O O . ILE B 1 461 ? 35.281 6.082 -5.957 1 74.19 461 ILE B O 1
ATOM 7586 N N . ARG B 1 462 ? 36.875 6.586 -4.387 1 75.62 462 ARG B N 1
ATOM 7587 C CA . ARG B 1 462 ? 36.031 6.145 -3.264 1 75.62 462 ARG B CA 1
ATOM 7588 C C . ARG B 1 462 ? 35.969 7.215 -2.178 1 75.62 462 ARG B C 1
ATOM 7590 O O . ARG B 1 462 ? 37 7.824 -1.839 1 75.62 462 ARG B O 1
ATOM 7597 N N . LEU B 1 463 ? 34.781 7.496 -1.771 1 72.19 463 LEU B N 1
ATOM 7598 C CA . LEU B 1 463 ? 34.594 8.422 -0.657 1 72.19 463 LEU B CA 1
ATOM 7599 C C . LEU B 1 463 ? 34.406 7.664 0.654 1 72.19 463 LEU B C 1
ATOM 7601 O O . LEU B 1 463 ? 33.656 6.688 0.708 1 72.19 463 LEU B O 1
ATOM 7605 N N . HIS B 1 464 ? 35.375 7.961 1.597 1 65.31 464 HIS B N 1
ATOM 7606 C CA . HIS B 1 464 ? 35.312 7.363 2.928 1 65.31 464 HIS B CA 1
ATOM 7607 C C . HIS B 1 464 ? 34.938 8.398 3.984 1 65.31 464 HIS B C 1
ATOM 7609 O O . HIS B 1 464 ? 35.406 9.547 3.916 1 65.31 464 HIS B O 1
ATOM 7615 N N . HIS B 1 465 ? 34.219 8 4.758 1 56.88 465 HIS B N 1
ATOM 7616 C CA . HIS B 1 465 ? 34.062 8.797 5.973 1 56.88 465 HIS B CA 1
ATOM 7617 C C . HIS B 1 465 ? 35.281 8.602 6.895 1 56.88 465 HIS B C 1
ATOM 7619 O O . HIS B 1 465 ? 35.75 7.484 7.07 1 56.88 465 HIS B O 1
ATOM 7625 N N . VAL B 1 466 ? 36.25 9.555 7.016 1 48.69 466 VAL B N 1
ATOM 7626 C CA . VAL B 1 466 ? 37.469 9.461 7.848 1 48.69 466 VAL B CA 1
ATOM 7627 C C . VAL B 1 466 ? 37.094 8.922 9.227 1 48.69 466 VAL B C 1
ATOM 7629 O O . VAL B 1 466 ? 37.969 8.602 10.031 1 48.69 466 VAL B O 1
ATOM 7632 N N . GLY B 1 467 ? 36.188 8.734 9.766 1 40.03 467 GLY B N 1
ATOM 7633 C CA . GLY B 1 467 ? 36.281 8.102 11.062 1 40.03 467 GLY B CA 1
ATOM 7634 C C . GLY B 1 467 ? 36.844 6.688 11 1 40.03 467 GLY B C 1
ATOM 7635 O O . GLY B 1 467 ? 37.219 6.117 12.023 1 40.03 467 GLY B O 1
ATOM 7636 N N . ARG B 1 468 ? 36.344 5.691 10.141 1 31.47 468 ARG B N 1
ATOM 7637 C CA . ARG B 1 468 ? 36.844 4.324 10.312 1 31.47 468 ARG B CA 1
ATOM 7638 C C . ARG B 1 468 ? 38.094 4.074 9.492 1 31.47 468 ARG B C 1
ATOM 7640 O O . ARG B 1 468 ? 38.094 4.234 8.266 1 31.47 468 ARG B O 1
ATOM 7647 N N . SER B 1 469 ? 39.188 4.363 9.867 1 27.28 469 SER B N 1
ATOM 7648 C CA . SER B 1 469 ? 40.312 3.525 9.414 1 27.28 469 SER B CA 1
ATOM 7649 C C . SER B 1 469 ? 39.906 2.055 9.375 1 27.28 469 SER B C 1
ATOM 7651 O O . SER B 1 469 ? 39.594 1.46 10.406 1 27.28 469 SER B O 1
ATOM 7653 N N . ILE B 1 470 ? 39.125 1.539 8.508 1 25.78 470 ILE B N 1
ATOM 7654 C CA . ILE B 1 470 ? 39.312 0.094 8.406 1 25.78 470 ILE B CA 1
ATOM 7655 C C . ILE B 1 470 ? 40.781 -0.229 8.195 1 25.78 470 ILE B C 1
ATOM 7657 O O . ILE B 1 470 ? 41.375 0.11 7.16 1 25.78 470 ILE B O 1
ATOM 7661 N N . GLU B 1 471 ? 41.562 -0.23 9.148 1 20.91 471 GLU B N 1
ATOM 7662 C CA . GLU B 1 471 ? 42.688 -1.139 9.039 1 20.91 471 GLU B CA 1
ATOM 7663 C C . GLU B 1 471 ? 42.25 -2.51 8.531 1 20.91 471 GLU B C 1
ATOM 7665 O O . GLU B 1 471 ? 41.375 -3.141 9.117 1 20.91 471 GLU B O 1
ATOM 7670 N N . ARG B 1 472 ? 42.406 -2.814 7.312 1 18.2 472 ARG B N 1
ATOM 7671 C CA . ARG B 1 472 ? 42.812 -4.215 7.254 1 18.2 472 ARG B CA 1
ATOM 7672 C C . ARG B 1 472 ? 44.062 -4.457 8.07 1 18.2 472 ARG B C 1
ATOM 7674 O O . ARG B 1 472 ? 45.031 -3.68 7.996 1 18.2 472 ARG B O 1
#

Foldseek 3Di:
DLVLLVVQLVVPVPQALWEEEQEAQQALLSLLVVVSCLVCCVVRVYAYEYEYEALQEDDPVQSVVSVVNSVCSCVVSVHHYHYYYDHHCPLVVVCVVLLHDSVVSSVVVVVVVVVVCVVVVVTQAYEYRAALVNQLLQLVVCVVVVHDLLCSLGDDCDDRRYHYSRHDPDPVRSVVSCVVVVHDGDDDPCLCPCPDPSSVCVPPPVVVCCVVPPCVSVVSNVSSVVSPVVCVVCVVPQCLVVFDWDDDPFAIKGFLCCLQVDQLVSNQVNVQVRVQVGCVVVVHDPPDGFDCVLCVCCSVPVVCLQQDWRFEPQWIWHDDVRIITIGGVQQPPDPDKFKDKDQDFDWDDRGPFKIKGKDKDFPPPPPPDDLPVFKDKAARGIKIKIADDPPAWAAADPDTHHLVVVCSVVVPDPSCRSVFIFIQGVPRGTQWTRCVVNVDDIDGNYPPRPPPPGGGMIMMMGMGGPPDPPDD/DLVLLVVQLVVPVPCALWEEEQEAQQALLSLLVVVSCLVCCVVRVYAYEYEYEALQEDDPVQSVVRVVNSVCSCVVSVHHYHYYYDHHCPLVVVCVVQLHDSVVSSVVVVVVVVVVCVVVVVTQAYEYRAALVNQLLQLVVCVVVVHDLLCSLGDDCDDRRYHYSRHDPDPVRSVVSCVVVVHDGDDDPCLCPCPDPSSVCVPPPVVVCCVVPPCVSVVSNVSSVVSPVVCVVCVVPQCLVVFDWDDDPFAIKGFLVCLQVDQLVSNQVNVQVRVQVGCVVVVHDSPDGWDCVLCVCCSVPVVCLQQDWRFEPQWIWHDDVRIITIGGVQQPPDPDKFKDKDQAFDWDDRGPFKIKGKDKDFCPVPPPDDLPVFKDKAARGIKIKIADDPPAWQAADPDTHHLVVVCSVVVPDPSCRSVFIFIQGVPRGTAWTRCVVNVDDIGGNYPPRPPPPGGGMIMMMGMGGPPDPPPD

pLDDT: mean 80.71, std 16.3, range [17.88, 98.44]

Solvent-accessible surface area (backbone atoms only — not comparable to full-atom values): 50446 Å² total; per-residue (Å²): 105,62,64,52,38,49,52,48,54,68,73,40,80,82,48,64,67,30,33,36,30,32,44,38,75,30,29,59,48,18,43,43,46,50,51,47,47,60,74,39,19,72,84,49,40,43,44,65,30,41,33,34,76,43,64,33,77,68,59,65,71,60,51,52,50,37,50,52,48,41,49,47,59,29,56,78,65,72,34,54,73,48,79,46,74,44,57,75,51,46,41,56,51,47,9,65,71,67,70,44,51,54,68,56,40,47,49,50,52,51,51,50,52,52,50,52,41,43,74,71,61,75,29,67,33,37,37,42,42,44,26,31,57,53,38,48,51,49,26,50,52,38,47,46,60,24,39,60,43,53,59,37,30,43,72,62,54,65,52,92,49,36,34,24,55,35,40,85,34,44,65,68,53,45,52,50,50,28,58,73,69,70,53,84,64,47,82,64,75,67,67,74,42,60,84,42,72,68,33,31,39,60,68,65,44,50,54,56,44,44,71,75,40,72,62,29,64,61,22,36,51,49,19,12,54,49,12,42,35,51,43,60,56,41,68,76,61,53,65,55,82,69,56,68,75,42,81,46,97,70,34,38,35,30,59,32,66,64,54,58,70,37,53,45,46,50,33,48,52,39,54,53,50,52,49,51,55,49,35,53,71,71,67,48,73,89,76,73,72,77,59,60,78,48,44,46,64,43,32,79,33,41,74,51,35,73,81,34,71,35,36,39,93,53,34,28,37,34,58,57,90,68,23,34,33,36,28,67,42,66,54,69,51,62,97,61,60,39,81,42,79,39,71,64,65,46,76,42,75,63,42,90,50,34,25,36,38,34,40,70,40,64,42,53,76,71,60,74,66,61,60,53,103,58,44,44,78,39,73,64,61,56,32,34,40,21,25,66,54,94,86,41,42,33,37,44,79,94,41,73,43,41,44,64,54,51,37,55,75,67,60,53,53,76,69,43,48,44,63,34,38,28,34,27,31,80,96,73,43,32,46,29,36,48,26,45,82,59,59,42,69,62,43,51,12,54,79,66,56,70,80,65,61,72,75,38,60,21,28,37,38,29,70,36,55,50,77,65,73,74,71,126,105,63,64,53,38,50,52,48,52,68,73,38,80,82,49,63,68,30,32,35,30,32,45,38,75,29,29,58,46,19,44,43,44,51,50,47,46,61,74,39,20,73,85,49,40,42,43,65,30,40,32,35,75,43,64,34,78,69,59,65,70,60,50,50,50,37,52,52,50,41,49,48,58,30,55,77,66,72,33,55,72,48,78,46,75,46,54,72,52,46,40,56,52,46,10,65,72,67,70,42,52,54,68,57,41,49,48,50,53,51,50,51,51,50,50,52,41,43,73,71,61,74,29,66,32,37,37,40,42,44,27,31,57,52,36,49,50,46,26,51,52,38,47,45,59,22,40,60,44,52,59,38,30,43,71,61,54,65,52,93,50,37,35,25,57,35,40,85,34,44,63,68,52,46,53,51,49,29,59,74,70,70,53,83,62,48,83,66,75,68,67,73,41,61,83,41,71,68,35,32,39,60,68,65,44,50,54,55,44,45,71,76,39,71,62,27,65,62,22,36,51,50,20,13,54,50,12,43,36,50,42,61,57,41,70,77,62,54,66,54,82,68,56,68,74,42,82,46,98,69,34,38,36,30,57,32,65,64,52,58,68,38,53,46,46,50,33,48,52,39,54,53,49,52,48,51,55,48,35,53,71,70,67,47,74,90,76,72,73,75,59,62,77,49,45,46,63,43,31,81,33,41,74,50,35,75,82,33,69,35,36,40,92,54,33,28,36,33,58,55,90,69,22,35,33,36,28,66,43,65,53,70,53,62,96,63,62,41,80,42,80,38,71,63,64,45,76,41,75,62,44,90,51,34,25,35,38,32,40,71,40,65,44,55,76,69,60,74,65,60,60,54,103,59,43,44,79,40,73,66,59,56,34,35,41,22,25,66,54,94,86,41,43,33,37,45,79,96,42,72,41,42,46,65,54,52,37,55,75,64,59,54,54,76,68,44,47,44,64,36,37,27,33,26,32,81,97,71,44,33,45,30,37,48,26,45,84,60,59,43,68,63,44,51,13,53,80,69,54,70,78,65,61,73,76,38,59,22,27,39,37,29,70,37,57,51,78,63,73,74,72,125

Secondary structure (DSSP, 8-state):
-HHHHHHHHHT-GGGTT-EEEEE--SSHHHHHHHHHHHHHHHHHT-EEEEEEEE-S-S-HHHHHHHHHHHHHHHHHTT--EEEEEPPTTHHHHHHHHHT--HHHHHHHHHHHHHHHHHHTTS-SEEE----HHHHHHHHHHHHHTT--GGGGG-S-SEETTEE-GGGG--HHHHHHHHHHHT---PPPGGGG-TTSHHHHIIIIIHHHHHHHSTTHHHHHHHHHHHHHHHHHHHHTT-GGGGS--EEETTEEEEEHHHHHSS-HHHHHHHHHHHHHHHHHHTT--TTPPPPHHHHHHHHH-GGGGGT-EEEETTEEEEEETTEEEEEE------SS--EEEE-SSEEEE-SSSEEEEEEEEE--SS-SS---TTEEEEESS-EEEE---TT-EEEETTEEEEHHHHHHHTT--HHHHTTS-EEEETTTEEEEEE-GGGTS-EEESSSS-----TT-EEEEEEEEETT-----/-HHHHHHHHHT-GGGTT-EEEEE--SSHHHHHHHHHHHHHHHHHT-EEEEEEEE-S-S-HHHHHHHHHHHHHHHHHTT--EEEEEPPTTHHHHHHHHHT--HHHHHHHHHHHHHHHHHHTTS-SEEE----HHHHHHHHHHHHHTT--GGGGG-S-SEETTEE-GGGG--HHHHHHHHHHHT---PPPGGGG-TTSHHHHIIIIIHHHHHHHSTTHHHHHHHHHHHHHHHHHHHHTT-GGGGS--EEETTEEEEEHHHHHSS-HHHHHHHHHHHHHHHHHHTT--TTPPPPHHHHHHHHH-GGGGGT-EEEETTEEEEEETTEEEEEE------SS--EEEE-SSEEEE-SSSEEEEEEEEE--SS------TTEEEEESS-EEEE---TT-EEEETTEEEEHHHHHHHTT--HHHHTTS-EEEETTTEEEEEE-GGGTS-EEESSSS-----TT-EEEEEEEEETT-----

InterPro domains:
  IPR011063 tRNA(Ile)-lysidine/2-thiocytidine synthase, N-terminal [PF01171] (20-202)
  IPR012094 tRNA(Ile)-lysidine synthase [MF_01161] (12-286)
  IPR012094 tRNA(Ile)-lysidine synthase [PTHR43033] (19-238)
  IPR012795 tRNA(Ile)-lysidine synthase, N-terminal [TIGR02432] (20-207)
  IPR012795 tRNA(Ile)-lysidine synthase, N-terminal [cd01992] (20-207)
  IPR014729 Rossmann-like alpha/beta/alpha sandwich fold [G3DSA:3.40.50.620] (14-236)

Sequence (944 aa):
MLEKVYTFFKGFDHVEGAVVLVACSGGPDSTALLHSLFLLRQRLNLTLKVVYLDHGIRPRSERDQEYRFVMSLAETRDLPSHIKRLPEGWILHRAKASKKSVEEVAREERYAFFEELLSKGEGDYVALGHTRDDQVETVVFRFLRGSDPLALRGMSPVRDRYLRPLLSCSRSEVLSFLQEQGLSYLEDSSNEKDSYDRNFLRIHVLPLLEKRFPGWTKAVVALSEKAELYHRYLERRVPVGEIPIEEIPSGLRVPFHLVSMADPLERYLLFYRLYQVFMSREGSSEGEELPFWHIRPYVWHPESLWDGIVVGRGVMMRREGEYLVVRSHVVLHGENGYFVVIEKEGEFRLTDELRMEVRCGRHIPFEKGRPGANEMVLPVGTYVCRSRKAGDAVARGSLRRSVHKVFQMWNLPPHLRCSIPVLEAPGKGIVAILGGWAGYEDIFADPNPVPFKGDEDVLYIRLHHVGRSIERMLEKVYTFFKGFDHVEGAVVLVACSGGPDSTALLHSLFLLRQRLNLTLKVVYLDHGIRPRSERDQEYRFVMSLAETRDLPSHIKRLPEGWILHRAKASKKSVEEVAREERYAFFEELLSKGEGDYVALGHTRDDQVETVVFRFLRGSDPLALRGMSPVRDRYLRPLLSCSRSEVLSFLQEQGLSYLEDSSNEKDSYDRNFLRIHVLPLLEKRFPGWTKAVVALSEKAELYHRYLERRVPVGEIPIEEIPSGLRVPFHLVSMADPLERYLLFYRLYQVFMSREGSSEGEELPFWHIRPYVWHPESLWDGIVVGRGVMMRREGEYLVVRSHVVLHGENGYFVVIEKEGEFRLTDELRMEVRCGRHIPFEKGRPGANEMVLPVGTYVCRSRKAGDAVARGSLRRSVHKVFQMWNLPPHLRCSIPVLEAPGKGIVAILGGWAGYEDIFADPNPVPFKGDEDVLYIRLHHVGRSIER